Protein AF-0000000071472516 (afdb_homodimer)

Sequence (866 aa):
MRFLLPQLILIRFFTTPFSLKPLFFPPSTGIMYTNCLSYSSKVLCSLRHMSTGPKAPFSTPHVKDRSAVSFEKNMPQFVKKKAWEKTGEDKESYFKRKHAHHHVLQAPHRELTELKYKSFEEKNKRERQEIIRQREEYRQSKLKFRELKANPSVDYIFGTNSVLAALQGKKREKFGKLYIYNPKETNKVNELLSLAKELHIPITETSKQDLNQLTDNAVHNGVVLESRPLDIPNVKSMTSNFTESSFEVVSGDDLLQLNEKVGYHTNAYGKRYPFGLYLDEISDPHNVGAVLRSAYFLGVDFILFSERNCASLSPVVAKASSGALEFIDMFKVDKPLHFFDESKKHGWKFVSTVAPTDSRNKNKHVNPEAVSDLLQESPVILVVGSEGTGIRTNLINKSDFMVAISNGREMNACVDSLNVSVATALLISKILPMRFLLPQLILIRFFTTPFSLKPLFFPPSTGIMYTNCLSYSSKVLCSLRHMSTGPKAPFSTPHVKDRSAVSFEKNMPQFVKKKAWEKTGEDKESYFKRKHAHHHVLQAPHRELTELKYKSFEEKNKRERQEIIRQREEYRQSKLKFRELKANPSVDYIFGTNSVLAALQGKKREKFGKLYIYNPKETNKVNELLSLAKELHIPITETSKQDLNQLTDNAVHNGVVLESRPLDIPNVKSMTSNFTESSFEVVSGDDLLQLNEKVGYHTNAYGKRYPFGLYLDEISDPHNVGAVLRSAYFLGVDFILFSERNCASLSPVVAKASSGALEFIDMFKVDKPLHFFDESKKHGWKFVSTVAPTDSRNKNKHVNPEAVSDLLQESPVILVVGSEGTGIRTNLINKSDFMVAISNGREMNACVDSLNVSVATALLISKILP

pLDDT: mean 74.65, std 29.06, range [14.54, 98.81]

Secondary structure (DSSP, 8-state):
-----------------------------------------------------------------------TT---------HHHHTTS-HHHHHHHHTHHHHHHHHHHHHHHHHHHHHHHHHHHHHHHHHHHHHHHHHHHHHHHHHHHH-TT-EEEESHHHHHHHHHH--SS-EEEEEESS----HHHHHHHHHHHHTT--EEE--HHHHHHHTTT---TTEEEEEPPP---BEEEE-S---SSEEEEEEEEGGGTEEEEEEEE---TT-SS-EEEEEES---HHHHHHHHHHHHHHT--EEEEESSS-----HHHHHHTTTGGGTSEEEEES-HHHHHHHHHHTT-EEEEE--TT--TTGGGEE-HHHHHHHTTTS-EEEEEEBTTTBS-HHHHHH-SEEE-PPPSSS--SSS-S--HHHHHHHHHHHH--/-----------------------------------------------------------------------TT---------HHHHTTS-HHHHHHHHTHHHHHHHHHHHHHHHHHHHHHHHHHHHHHHHHHHHHHHHHHHHHHHHHHHH-TT-EEEESHHHHHHHHHH--SS-EEEEEESS----HHHHHHHHHHHHTT--EEE--HHHHHHHTTT---TTEEEEEPPP---BEEEE-S---SSEEEEEEEETTTTEEEEEEEE---TT-SS-EEEEEES---HHHHHHHHHHHHHHT--EEEEESSSPPP--HHHHHHTTTGGGTSEEEEES-HHHHHHHHHHTT-EEEEE--TT--TTGGGEE-HHHHHHHTTTS-EEEEEEBTTTBS-HHHHHH-SEEE-PPPSSS--SSS-S--HHHHHHHHHHHH--

Solvent-accessible surface area (backbone atoms only — not comparable to full-atom values): 48486 Å² total; per-residue (Å²): 130,84,71,76,73,79,82,80,79,76,80,78,79,82,70,81,73,79,80,78,76,77,80,81,74,79,81,75,86,75,88,78,83,85,76,82,78,77,88,82,87,84,91,75,93,70,93,74,94,81,90,69,90,82,69,96,73,83,70,72,73,81,70,83,74,76,82,72,76,77,70,83,64,76,70,82,76,78,75,74,76,52,73,47,67,76,69,73,45,58,67,68,61,50,54,50,60,68,54,45,59,57,56,61,67,44,40,60,55,46,50,48,47,47,48,48,46,48,48,48,47,46,48,48,48,47,50,47,46,48,49,48,48,51,47,48,51,47,48,50,50,49,52,52,36,50,52,57,59,64,36,86,68,46,32,52,30,28,18,65,36,18,37,37,22,49,70,67,43,66,67,49,87,49,71,52,46,33,40,35,34,87,48,72,90,42,73,64,48,53,48,38,52,53,49,33,53,74,68,67,36,53,73,40,81,56,51,68,67,56,54,26,58,58,47,75,62,50,85,27,68,32,31,38,32,33,25,40,57,72,77,64,52,42,40,54,27,50,46,67,58,60,42,52,52,29,37,31,34,34,31,42,46,79,86,69,71,48,75,42,80,47,77,46,73,41,59,62,52,63,45,45,30,48,40,32,37,34,39,42,34,42,51,51,37,58,45,50,8,37,36,40,26,39,35,46,38,50,32,47,35,35,40,35,32,37,63,59,63,36,42,66,84,40,41,64,19,30,40,47,10,29,14,27,71,37,70,48,50,56,33,32,26,82,52,61,70,58,24,51,55,50,16,40,75,34,56,41,42,36,33,30,48,46,53,65,81,57,73,70,70,65,87,33,56,44,55,47,60,55,52,31,55,44,26,66,76,31,33,34,34,40,35,41,34,17,87,88,77,36,50,56,64,72,58,53,69,68,28,70,31,28,33,49,67,78,64,27,48,84,86,38,89,47,47,59,65,66,58,62,34,44,48,49,42,45,50,48,46,54,32,38,100,136,90,76,85,73,81,84,77,85,72,81,77,80,82,72,82,73,81,76,80,77,82,85,70,85,89,86,91,87,86,93,83,91,84,83,86,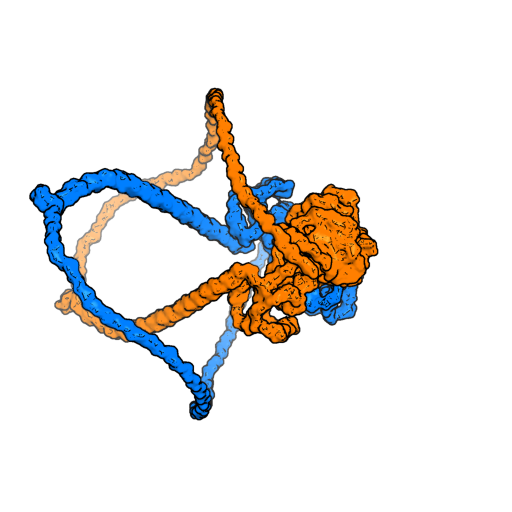88,79,89,80,88,79,87,70,87,70,84,61,90,72,79,68,79,70,70,81,59,76,66,73,82,73,75,84,73,80,74,79,75,76,65,87,64,76,71,80,76,79,77,78,76,52,72,48,66,74,69,75,46,60,67,68,61,54,55,51,62,68,55,49,64,63,57,62,71,48,42,62,56,47,50,53,49,46,49,51,47,47,50,49,47,47,48,48,46,48,51,47,47,48,49,47,48,50,47,48,50,46,47,51,50,48,51,50,36,52,54,58,58,65,36,86,68,47,33,52,28,28,18,65,35,19,38,36,23,49,72,68,44,67,67,49,87,47,71,52,44,35,40,34,34,86,49,72,91,42,73,64,49,53,51,36,54,52,49,34,54,75,69,67,37,54,74,40,80,56,51,68,65,55,52,27,56,56,46,74,63,50,84,28,69,32,32,36,30,34,25,40,57,72,77,63,52,43,41,55,28,50,48,64,58,59,42,51,52,29,38,29,35,33,31,43,46,78,88,69,70,45,76,41,80,48,78,46,71,42,61,63,51,65,46,45,31,48,40,32,37,32,39,42,35,41,53,51,36,58,44,50,8,38,35,39,28,38,36,48,38,48,31,46,36,34,40,36,32,36,63,59,64,36,43,66,84,40,41,64,19,31,40,46,10,29,14,27,71,38,72,50,50,55,35,32,27,81,52,59,71,58,24,53,56,50,16,41,75,34,58,40,42,36,34,29,47,47,51,64,77,57,74,70,68,65,88,35,58,44,54,48,60,55,53,30,55,45,24,66,76,30,34,35,34,40,33,41,32,18,89,86,77,38,49,57,64,72,57,53,72,68,28,70,31,30,32,50,68,77,66,25,47,82,87,37,89,46,46,59,66,67,58,62,36,45,47,49,43,44,49,48,46,54,33,38,98

Foldseek 3Di:
DCPCPDDDPPPDPDPDDPDPPPDDPDPDDDDDDDDPDDDDDDDDDDDDDDDDDDDDDDPPPPDPDDDPPPVPPDDDPPPPPDPCVVVVHDPVVVVCVVCVVVVVVCVVVVVVVVVVVVVVVVVVVVVVVVVVVVVVVVVVLLVVLVVVLPDLFKAKAADLLLLLLQLVLPQFDDWEAKEFEPADDDPSVVSSVVSCVVVPHHYHYDDPSSVCSNVVNDPRRGIIIMGGDGDAFAFQAWALDWWQFKTWTWTDDVVVVDTDIDMDTADNAQFTTAEEEEEAQAQDLLLLLLLLLLCQVLGHQEYEYEPPNHHDCHSSSSVSVSNSVSHHHYYYYDDVLSHLVRHVVSFEAEEEEDFPPDPPPVVQEDELCVLLVVRHPTYYYYYWYYDPPIHDPSVVVSGNHYYYDDDPDDADPVPRHDRRSVRSSVSSNSSRD/DDDDPDDDPPPDPPPPPPDPDDDDDDDDDDDDDDYDDDDDDDDDPCPDDDDDPPCPVPPPPDDPDDDPPPPPPDDDPPPPPDPCVVVVDDPVVVVCVVCVVVVVVCVVVVVVVVVVVVVVVVVVVVVVVVVVVVVVVLVVLLVVLVVVLPDLFKAKAADLLLLLLQLVLPQFDDWEAKEFEPADDDPSVVSSVVSCVVVPHHYHYDDPSSVCSNVVNDPRRGIIIMGGDGDAFAFQAWALPWWQFKTWTWTDDVVVVDTDIDMDTADNAQFTTAEEEEEAQAQDLLLLLLLLLLCQVLGHQEYEYEPPNHHGCHSSSSVSVSNSVSHHHYYYYDDVLSHLVRHVVSFEAEEEEDFPPDPPPVVQEDELCVLLVVRHPTYYYYYWYYDPPIDDPSVVVSGNHYYYDDDPDDADPVPRHDRRSVRSSVSSNSSRD

Structure (mmCIF, N/CA/C/O backbone):
data_AF-0000000071472516-model_v1
#
loop_
_entity.id
_entity.type
_entity.pdbx_description
1 polymer 'rRNA methyltransferase 1, mitochondrial'
#
loop_
_atom_site.group_PDB
_atom_site.id
_atom_site.type_symbol
_atom_site.label_atom_id
_atom_site.label_alt_id
_atom_site.label_comp_id
_atom_site.label_asym_id
_atom_site.label_entity_id
_atom_site.label_seq_id
_atom_site.pdbx_PDB_ins_code
_atom_site.Cartn_x
_atom_site.Cartn_y
_atom_site.Cartn_z
_atom_site.occupancy
_atom_site.B_iso_or_equiv
_atom_site.auth_seq_id
_atom_site.auth_comp_id
_atom_site.auth_asym_id
_atom_site.auth_atom_id
_atom_site.pdbx_PDB_model_num
ATOM 1 N N . MET A 1 1 ? -8.156 55.531 34.906 1 20.72 1 MET A N 1
ATOM 2 C CA . MET A 1 1 ? -9.32 54.656 35.094 1 20.72 1 MET A CA 1
ATOM 3 C C . MET A 1 1 ? -10.297 54.844 33.938 1 20.72 1 MET A C 1
ATOM 5 O O . MET A 1 1 ? -11.352 54.188 33.906 1 20.72 1 MET A O 1
ATOM 9 N N . ARG A 1 2 ? -10.203 55.812 33.281 1 21.47 2 ARG A N 1
ATOM 10 C CA . ARG A 1 2 ? -11.297 56.438 32.562 1 21.47 2 ARG A CA 1
ATOM 11 C C . ARG A 1 2 ? -11.766 55.562 31.391 1 21.47 2 ARG A C 1
ATOM 13 O O . ARG A 1 2 ? -10.984 55.25 30.5 1 21.47 2 ARG A O 1
ATOM 20 N N . PHE A 1 3 ? -12.789 54.781 31.703 1 23.23 3 PHE A N 1
ATOM 21 C CA . PHE A 1 3 ? -13.484 53.656 31.062 1 23.23 3 PHE A CA 1
ATOM 22 C C . PHE A 1 3 ? -14.188 54.125 29.797 1 23.23 3 PHE A C 1
ATOM 24 O O . PHE A 1 3 ? -15.344 54.531 29.844 1 23.23 3 PHE A O 1
ATOM 31 N N . LEU A 1 4 ? -13.516 54.906 29.047 1 21.61 4 LEU A N 1
ATOM 32 C CA . LEU A 1 4 ? -14.258 55.625 28.016 1 21.61 4 LEU A CA 1
ATOM 33 C C . LEU A 1 4 ? -15.031 54.656 27.141 1 21.61 4 LEU A C 1
ATOM 35 O O . LEU A 1 4 ? -14.461 53.688 26.594 1 21.61 4 LEU A O 1
ATOM 39 N N . LEU A 1 5 ? -16.344 54.531 27.328 1 22.17 5 LEU A N 1
ATOM 40 C CA . LEU A 1 5 ? -17.438 53.656 26.891 1 22.17 5 LEU A CA 1
ATOM 41 C C . LEU A 1 5 ? -17.688 53.844 25.391 1 22.17 5 LEU A C 1
ATOM 43 O O . LEU A 1 5 ? -18.359 54.781 24.969 1 22.17 5 LEU A O 1
ATOM 47 N N . PRO A 1 6 ? -16.688 53.969 24.578 1 23.28 6 PRO A N 1
ATOM 48 C CA . PRO A 1 6 ? -17.141 54.625 23.359 1 23.28 6 PRO A CA 1
ATOM 49 C C . PRO A 1 6 ? -18.328 53.938 22.703 1 23.28 6 PRO A C 1
ATOM 51 O O . PRO A 1 6 ? -18.562 52.75 22.938 1 23.28 6 PRO A O 1
ATOM 54 N N . GLN A 1 7 ? -19.219 54.719 22.031 1 21.19 7 GLN A N 1
ATOM 55 C CA . GLN A 1 7 ? -20.531 54.844 21.406 1 21.19 7 GLN A CA 1
ATOM 56 C C . GLN A 1 7 ? -20.703 53.812 20.297 1 21.19 7 GLN A C 1
ATOM 58 O O . GLN A 1 7 ? -19.75 53.469 19.594 1 21.19 7 GLN A O 1
ATOM 63 N N . LEU A 1 8 ? -21.828 53.062 20.219 1 21.88 8 LEU A N 1
ATOM 64 C CA . LEU A 1 8 ? -22.562 51.938 19.625 1 21.88 8 LEU A CA 1
ATOM 65 C C . LEU A 1 8 ? -22.906 52.25 18.172 1 21.88 8 LEU A C 1
ATOM 67 O O . LEU A 1 8 ? -23.703 53.125 17.891 1 21.88 8 LEU A O 1
ATOM 71 N N . ILE A 1 9 ? -21.984 52.688 17.328 1 20.34 9 ILE A N 1
ATOM 72 C CA . ILE A 1 9 ? -22.516 53.219 16.078 1 20.34 9 ILE A CA 1
ATOM 73 C C . ILE A 1 9 ? -23.422 52.219 15.414 1 20.34 9 ILE A C 1
ATOM 75 O O . ILE A 1 9 ? -23.016 51.062 15.195 1 20.34 9 ILE A O 1
ATOM 79 N N . LEU A 1 10 ? -24.734 52.344 15.367 1 20.83 10 LEU A N 1
ATOM 80 C CA . LEU A 1 10 ? -25.969 51.719 14.906 1 20.83 10 LEU A CA 1
ATOM 81 C C . LEU A 1 10 ? -25.953 51.531 13.391 1 20.83 10 LEU A C 1
ATOM 83 O O . LEU A 1 10 ? -26.031 52.531 12.648 1 20.83 10 LEU A O 1
ATOM 87 N N . ILE A 1 11 ? -24.938 51.062 12.789 1 20.64 11 ILE A N 1
ATOM 88 C CA . ILE A 1 11 ? -24.984 51.188 11.336 1 20.64 11 ILE A CA 1
ATOM 89 C C . ILE A 1 11 ? -26.25 50.562 10.789 1 20.64 11 ILE A C 1
ATOM 91 O O . ILE A 1 11 ? -26.562 49.406 11.102 1 20.64 11 ILE A O 1
ATOM 95 N N . ARG A 1 12 ? -27.234 51.281 10.344 1 19.42 12 ARG A N 1
ATOM 96 C CA . ARG A 1 12 ? -28.562 51.188 9.734 1 19.42 12 ARG A CA 1
ATOM 97 C C . ARG A 1 12 ? -28.531 50.25 8.523 1 19.42 12 ARG A C 1
ATOM 99 O O . ARG A 1 12 ? -27.609 50.312 7.711 1 19.42 12 ARG A O 1
ATOM 106 N N . PHE A 1 13 ? -29.281 49.156 8.516 1 21.08 13 PHE A N 1
ATOM 107 C CA . PHE A 1 13 ? -29.547 47.938 7.738 1 21.08 13 PHE A CA 1
ATOM 108 C C . PHE A 1 13 ? -30.25 48.312 6.43 1 21.08 13 PHE A C 1
ATOM 110 O O . PHE A 1 13 ? -31.438 48.625 6.422 1 21.08 13 PHE A O 1
ATOM 117 N N . PHE A 1 14 ? -29.734 49.281 5.645 1 20.2 14 PHE A N 1
ATOM 118 C CA . PHE A 1 14 ? -30.609 49.688 4.562 1 20.2 14 PHE A CA 1
ATOM 119 C C . PHE A 1 14 ? -31.109 48.5 3.775 1 20.2 14 PHE A C 1
ATOM 121 O O . PHE A 1 14 ? -30.359 47.531 3.574 1 20.2 14 PHE A O 1
ATOM 128 N N . THR A 1 15 ? -32.469 48.281 3.584 1 20.09 15 THR A N 1
ATOM 129 C CA . THR A 1 15 ? -33.531 47.406 3.152 1 20.09 15 THR A CA 1
ATOM 130 C C . THR A 1 15 ? -33.531 47.25 1.635 1 20.09 15 THR A C 1
ATOM 132 O O . THR A 1 15 ? -34.281 46.438 1.086 1 20.09 15 THR A O 1
ATOM 135 N N . THR A 1 16 ? -32.656 47.781 0.837 1 21.08 16 THR A N 1
ATOM 136 C CA . THR A 1 16 ? -33.281 48.094 -0.437 1 21.08 16 THR A CA 1
ATOM 137 C C . THR A 1 16 ? -33.812 46.844 -1.116 1 21.08 16 THR A C 1
ATOM 139 O O . THR A 1 16 ? -33.125 45.812 -1.082 1 21.08 16 THR A O 1
ATOM 142 N N . PRO A 1 17 ? -35.094 46.781 -1.626 1 21.94 17 PRO A N 1
ATOM 143 C CA . PRO A 1 17 ? -36.062 45.781 -2.062 1 21.94 17 PRO A CA 1
ATOM 144 C C . PRO A 1 17 ? -35.75 45.219 -3.447 1 21.94 17 PRO A C 1
ATOM 146 O O . PRO A 1 17 ? -36.406 44.25 -3.885 1 21.94 17 PRO A O 1
ATOM 149 N N . PHE A 1 18 ? -34.625 45.031 -3.949 1 21.33 18 PHE A N 1
ATOM 150 C CA . PHE A 1 18 ? -34.53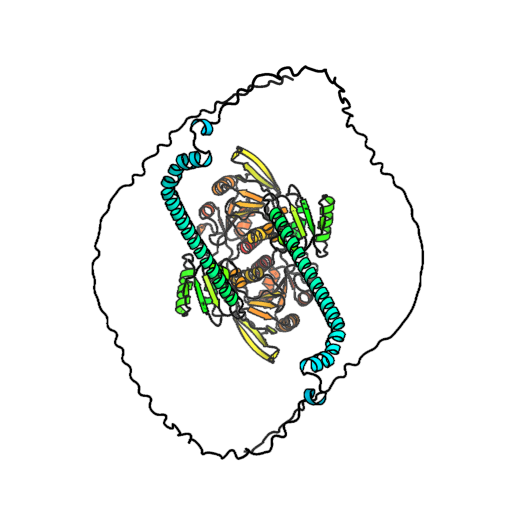1 44.969 -5.402 1 21.33 18 PHE A CA 1
ATOM 151 C C . PHE A 1 18 ? -35.5 43.938 -5.984 1 21.33 18 PHE A C 1
ATOM 153 O O . PHE A 1 18 ? -35.688 42.875 -5.418 1 21.33 18 PHE A O 1
ATOM 160 N N . SER A 1 19 ? -36.406 44.344 -6.848 1 18.8 19 SER A N 1
ATOM 161 C CA . SER A 1 19 ? -37.594 43.906 -7.578 1 18.8 19 SER A CA 1
ATOM 162 C C . SER A 1 19 ? -37.281 42.75 -8.508 1 18.8 19 SER A C 1
ATOM 164 O O . SER A 1 19 ? -36.344 42.812 -9.312 1 18.8 19 SER A O 1
ATOM 166 N N . LEU A 1 20 ? -37.531 41.562 -8.203 1 20.39 20 LEU A N 1
ATOM 167 C CA . LEU A 1 20 ? -37.344 40.25 -8.82 1 20.39 20 LEU A CA 1
ATOM 168 C C . LEU A 1 20 ? -38.188 40.156 -10.094 1 20.39 20 LEU A C 1
ATOM 170 O O . LEU A 1 20 ? -39.406 40.156 -10.039 1 20.39 20 LEU A O 1
ATOM 174 N N . LYS A 1 21 ? -37.906 40.969 -11.125 1 18.91 21 LYS A N 1
ATOM 175 C CA . LYS A 1 21 ? -38.875 41 -12.211 1 18.91 21 LYS A CA 1
ATOM 176 C C . LYS A 1 21 ? -39.188 39.594 -12.703 1 18.91 21 LYS A C 1
ATOM 178 O O . LYS A 1 21 ? -38.281 38.781 -12.859 1 18.91 21 LYS A O 1
ATOM 183 N N . PRO A 1 22 ? -40.531 39.156 -12.906 1 19.72 22 PRO A N 1
ATOM 184 C CA . PRO A 1 22 ? -41.156 37.844 -13.07 1 19.72 22 PRO A CA 1
ATOM 185 C C . PRO A 1 22 ? -40.938 37.25 -14.453 1 19.72 22 PRO A C 1
ATOM 187 O O . PRO A 1 22 ? -41.156 36.031 -14.656 1 19.72 22 PRO A O 1
ATOM 190 N N . LEU A 1 23 ? -39.969 37.625 -15.297 1 20.19 23 LEU A N 1
ATOM 191 C CA . LEU A 1 23 ? -40.531 37.625 -16.641 1 20.19 23 LEU A CA 1
ATOM 192 C C . LEU A 1 23 ? -41.156 36.25 -16.953 1 20.19 23 LEU A C 1
ATOM 194 O O . LEU A 1 23 ? -40.719 35.219 -16.422 1 20.19 23 LEU A O 1
ATOM 198 N N . PHE A 1 24 ? -42.281 36.312 -17.781 1 18.56 24 PHE A N 1
ATOM 199 C CA . PHE A 1 24 ? -43.438 35.594 -18.344 1 18.56 24 PHE A CA 1
ATOM 200 C C . PHE A 1 24 ? -42.969 34.469 -19.266 1 18.56 24 PHE A C 1
ATOM 202 O O . PHE A 1 24 ? -42.062 34.656 -20.078 1 18.56 24 PHE A O 1
ATOM 209 N N . PHE A 1 25 ? -43.125 33.312 -18.891 1 21.02 25 PHE A N 1
ATOM 210 C CA . PHE A 1 25 ? -42.844 32 -19.469 1 21.02 25 PHE A CA 1
ATOM 211 C C . PHE A 1 25 ? -43.719 31.766 -20.703 1 21.02 25 PHE A C 1
ATOM 213 O O . PHE A 1 25 ? -44.875 31.344 -20.578 1 21.02 25 PHE A O 1
ATOM 220 N N . PRO A 1 26 ? -43.656 32.656 -21.672 1 17.73 26 PRO A N 1
ATOM 221 C CA . PRO A 1 26 ? -44.844 32.406 -22.484 1 17.73 26 PRO A CA 1
ATOM 222 C C . PRO A 1 26 ? -45 30.953 -22.922 1 17.73 26 PRO A C 1
ATOM 224 O O . PRO A 1 26 ? -44 30.219 -22.953 1 17.73 26 PRO A O 1
ATOM 227 N N . PRO A 1 27 ? -46.281 30.406 -22.984 1 19.2 27 PRO A N 1
ATOM 228 C CA . PRO A 1 27 ? -46.875 29.078 -23.188 1 19.2 27 PRO A CA 1
ATOM 229 C C . PRO A 1 27 ? -46.656 28.562 -24.609 1 19.2 27 PRO A C 1
ATOM 231 O O . PRO A 1 27 ? -46.781 27.359 -24.844 1 19.2 27 PRO A O 1
ATOM 234 N N . SER A 1 28 ? -46.375 29.531 -25.625 1 15.45 28 SER A N 1
ATOM 235 C CA . SER A 1 28 ? -47.312 29.344 -26.703 1 15.45 28 SER A CA 1
ATOM 236 C C . SER A 1 28 ? -47.219 27.953 -27.312 1 15.45 28 SER A C 1
ATOM 238 O O . SER A 1 28 ? -48.219 27.234 -27.391 1 15.45 28 SER A O 1
ATOM 240 N N . THR A 1 29 ? -46.656 27.938 -28.594 1 16.22 29 THR A N 1
ATOM 241 C CA . THR A 1 29 ? -47.375 27.688 -29.859 1 16.22 29 THR A CA 1
ATOM 242 C C . THR A 1 29 ? -47.406 26.188 -30.156 1 16.22 29 THR A C 1
ATOM 244 O O . THR A 1 29 ? -46.656 25.406 -29.562 1 16.22 29 THR A O 1
ATOM 247 N N . GLY A 1 30 ? -48.031 25.859 -31.391 1 16.3 30 GLY A N 1
ATOM 248 C CA . GLY A 1 30 ? -49 25.094 -32.188 1 16.3 30 GLY A CA 1
ATOM 249 C C . GLY A 1 30 ? -48.375 23.875 -32.844 1 16.3 30 GLY A C 1
ATOM 250 O O . GLY A 1 30 ? -49.062 23.031 -33.406 1 16.3 30 GLY A O 1
ATOM 251 N N . ILE A 1 31 ? -46.938 23.891 -33.062 1 16.05 31 ILE A N 1
ATOM 252 C CA . ILE A 1 31 ? -46.75 23.359 -34.406 1 16.05 31 ILE A CA 1
ATOM 253 C C . ILE A 1 31 ? -47.406 21.984 -34.5 1 16.05 31 ILE A C 1
ATOM 255 O O . ILE A 1 31 ? -47.469 21.234 -33.531 1 16.05 31 ILE A O 1
ATOM 259 N N . MET A 1 32 ? -47.562 21.656 -35.844 1 15.85 32 MET A N 1
ATOM 260 C CA . MET A 1 32 ? -48.438 21.031 -36.844 1 15.85 32 MET A CA 1
ATOM 261 C C . MET A 1 32 ? -48.344 19.5 -36.75 1 15.85 32 MET A C 1
ATOM 263 O O . MET A 1 32 ? -49.375 18.828 -36.688 1 15.85 32 MET A O 1
ATOM 267 N N . TYR A 1 33 ? -47.281 19.016 -37.5 1 14.85 33 TYR A N 1
ATOM 268 C CA . TYR A 1 33 ? -47.531 18.281 -38.719 1 14.85 33 TYR A CA 1
ATOM 269 C C . TYR A 1 33 ? -48 16.859 -38.406 1 14.85 33 TYR A C 1
ATOM 271 O O . TYR A 1 33 ? -47.844 16.391 -37.281 1 14.85 33 TYR A O 1
ATOM 279 N N . THR A 1 34 ? -47.312 16.016 -39.188 1 15.42 34 THR A N 1
ATOM 280 C CA . THR A 1 34 ? -47.719 15.203 -40.344 1 15.42 34 THR A CA 1
ATOM 281 C C . THR A 1 34 ? -48.25 13.836 -39.875 1 15.42 34 THR A C 1
ATOM 283 O O . THR A 1 34 ? -47.938 13.398 -38.781 1 15.42 34 THR A O 1
ATOM 286 N N . ASN A 1 35 ? -48.531 13.125 -40.938 1 15.45 35 ASN A N 1
ATOM 287 C CA . ASN A 1 35 ? -49.375 12.172 -41.594 1 15.45 35 ASN A CA 1
ATOM 288 C C . ASN A 1 35 ? -49.188 10.75 -41.094 1 15.45 35 ASN A C 1
ATOM 290 O O . ASN A 1 35 ? -48.094 10.414 -40.625 1 15.45 35 ASN A O 1
ATOM 294 N N . CYS A 1 36 ? -50.25 10.211 -40.844 1 16 36 CYS A N 1
ATOM 295 C CA . CYS A 1 36 ? -50.781 8.891 -40.5 1 16 36 CYS A CA 1
ATOM 296 C C . CYS A 1 36 ? -50.188 7.828 -41.438 1 16 36 CYS A C 1
ATOM 298 O O . CYS A 1 36 ? -50.625 6.672 -41.406 1 16 36 CYS A O 1
ATOM 300 N N . LEU A 1 37 ? -49.344 8.297 -42.562 1 14.98 37 LEU A N 1
ATOM 301 C CA . LEU A 1 37 ? -49.688 7.348 -43.625 1 14.98 37 LEU A CA 1
ATOM 302 C C . LEU A 1 37 ? -49.531 5.914 -43.125 1 14.98 37 LEU A C 1
ATOM 304 O O . LEU A 1 37 ? -48.875 5.66 -42.125 1 14.98 37 LEU A O 1
ATOM 308 N N . SER A 1 38 ? -49.594 5.043 -44.156 1 15.58 38 SER A N 1
ATOM 309 C CA . SER A 1 38 ? -50.219 3.873 -44.75 1 15.58 38 SER A CA 1
ATOM 310 C C . SER A 1 38 ? -49.438 2.598 -44.438 1 15.58 38 SER A C 1
ATOM 312 O O . SER A 1 38 ? -50.062 1.563 -44.125 1 15.58 38 SER A O 1
ATOM 314 N N . TYR A 1 39 ? -48.062 2.609 -44.812 1 14.54 39 TYR A N 1
ATOM 315 C CA . TYR A 1 39 ? -47.781 1.561 -45.781 1 14.54 39 TYR A CA 1
ATOM 316 C C . TYR A 1 39 ? -47.938 0.179 -45.188 1 14.54 39 TYR A C 1
ATOM 318 O O . TYR A 1 39 ? -47.906 0.032 -43.938 1 14.54 39 TYR A O 1
ATOM 326 N N . SER A 1 40 ? -47.562 -0.8 -46.062 1 15.02 40 SER A N 1
ATOM 327 C CA . SER A 1 40 ? -47.906 -1.965 -46.844 1 15.02 40 SER A CA 1
ATOM 328 C C . SER A 1 40 ? -47.531 -3.262 -46.156 1 15.02 40 SER A C 1
ATOM 330 O O . SER A 1 40 ? -48.375 -4.145 -45.969 1 15.02 40 SER A O 1
ATOM 332 N N . SER A 1 41 ? -46.25 -3.703 -46.438 1 14.55 41 SER A N 1
ATOM 333 C CA . SER A 1 41 ? -46 -4.852 -47.281 1 14.55 41 SER A CA 1
ATOM 334 C C . SER A 1 41 ? -46.031 -6.152 -46.5 1 14.55 41 SER A C 1
ATOM 336 O O . SER A 1 41 ? -46.062 -6.133 -45.25 1 14.55 41 SER A O 1
ATOM 338 N N . LYS A 1 42 ? -44.969 -7.051 -46.812 1 15.23 42 LYS A N 1
ATOM 339 C CA . LYS A 1 42 ? -44.906 -8.289 -47.594 1 15.23 42 LYS A CA 1
ATOM 340 C C . LYS A 1 42 ? -45.031 -9.508 -46.688 1 15.23 42 LYS A C 1
ATOM 342 O O . LYS A 1 42 ? -45.875 -10.391 -46.938 1 15.23 42 LYS A O 1
ATOM 347 N N . VAL A 1 43 ? -43.844 -10.102 -46.219 1 15.02 43 VAL A N 1
ATOM 348 C CA . VAL A 1 43 ? -43.219 -11.25 -46.875 1 15.02 43 VAL A CA 1
ATOM 349 C C . VAL A 1 43 ? -43.688 -12.539 -46.188 1 15.02 43 VAL A C 1
ATOM 351 O O . VAL A 1 43 ? -44.094 -12.516 -45 1 15.02 43 VAL A O 1
ATOM 354 N N . LEU A 1 44 ? -43.219 -13.766 -46.75 1 15.22 44 LEU A N 1
ATOM 355 C CA . LEU A 1 44 ? -43.406 -15.078 -47.344 1 15.22 44 LEU A CA 1
ATOM 356 C C . LEU A 1 44 ? -43.25 -16.172 -46.281 1 15.22 44 LEU A C 1
ATOM 358 O O . LEU A 1 44 ? -44 -17.125 -46.25 1 15.22 44 LEU A O 1
ATOM 362 N N . CYS A 1 45 ? -42.125 -16.312 -45.469 1 15.4 45 CYS A N 1
ATOM 363 C CA . CYS A 1 45 ? -41.406 -17.531 -45.812 1 15.4 45 CYS A CA 1
ATOM 364 C C . CYS A 1 45 ? -42.156 -18.766 -45.344 1 15.4 45 CYS A C 1
ATOM 366 O O . CYS A 1 45 ? -42.656 -18.797 -44.188 1 15.4 45 CYS A O 1
ATOM 368 N N . SER A 1 46 ? -42.406 -19.844 -46.281 1 15.91 46 SER A N 1
ATOM 369 C CA . SER A 1 46 ? -42.906 -21.156 -46.688 1 15.91 46 SER A CA 1
ATOM 370 C C . SER A 1 46 ? -42.312 -22.266 -45.812 1 15.91 46 SER A C 1
ATOM 372 O O . SER A 1 46 ? -42.781 -23.406 -45.844 1 15.91 46 SER A O 1
ATOM 374 N N . LEU A 1 47 ? -41.094 -22.25 -45.25 1 16.2 47 LEU A N 1
ATOM 375 C CA . LEU A 1 47 ? -40.438 -23.516 -45.562 1 16.2 47 LEU A CA 1
ATOM 376 C C . LEU A 1 47 ? -41.312 -24.688 -45.062 1 16.2 47 LEU A C 1
ATOM 378 O O . LEU A 1 47 ? -41.969 -24.578 -44.031 1 16.2 47 LEU A O 1
ATOM 382 N N . ARG A 1 48 ? -41.219 -26.031 -45.75 1 16.11 48 ARG A N 1
ATOM 383 C CA . ARG A 1 48 ? -41.594 -27.312 -46.312 1 16.11 48 ARG A CA 1
ATOM 384 C C . ARG A 1 48 ? -41.469 -28.422 -45.281 1 16.11 48 ARG A C 1
ATOM 386 O O . ARG A 1 48 ? -42.344 -29.297 -45.188 1 16.11 48 ARG A O 1
ATOM 393 N N . HIS A 1 49 ? -40.281 -28.781 -44.688 1 16.77 49 HIS A N 1
ATOM 394 C CA . HIS A 1 49 ? -39.938 -30.172 -45 1 16.77 49 HIS A CA 1
ATOM 395 C C . HIS A 1 49 ? -40.938 -31.141 -44.375 1 16.77 49 HIS A C 1
ATOM 397 O O . HIS A 1 49 ? -41.594 -30.797 -43.375 1 16.77 49 HIS A O 1
ATOM 403 N N . MET A 1 50 ? -40.844 -32.562 -44.75 1 16.44 50 MET A N 1
ATOM 404 C CA . MET A 1 50 ? -41.25 -33.844 -45.312 1 16.44 50 MET A CA 1
ATOM 405 C C . MET A 1 50 ? -41.469 -34.875 -44.188 1 16.44 50 MET A C 1
ATOM 407 O O . MET A 1 50 ? -42.5 -35.594 -44.188 1 16.44 50 MET A O 1
ATOM 411 N N . SER A 1 51 ? -40.344 -35.5 -43.594 1 16.8 51 SER A N 1
ATOM 412 C CA . SER A 1 51 ? -40.188 -36.938 -43.812 1 16.8 51 SER A CA 1
ATOM 413 C C . SER A 1 51 ? -41.219 -37.719 -42.969 1 16.8 51 SER A C 1
ATOM 415 O O . SER A 1 51 ? -41.75 -37.188 -42 1 16.8 51 SER A O 1
ATOM 417 N N . THR A 1 52 ? -41.344 -39.125 -43.219 1 18.22 52 THR A N 1
ATOM 418 C CA . THR A 1 52 ? -41.938 -40.406 -43.5 1 18.22 52 THR A CA 1
ATOM 419 C C . THR A 1 52 ? -41.906 -41.312 -42.281 1 18.22 52 THR A C 1
ATOM 421 O O . THR A 1 52 ? -42.5 -42.406 -42.281 1 18.22 52 THR A O 1
ATOM 424 N N . GLY A 1 53 ? -41.156 -41.062 -41.156 1 20.09 53 GLY A N 1
ATOM 425 C CA . GLY A 1 53 ? -40.75 -42.406 -40.75 1 20.09 53 GLY A CA 1
ATOM 426 C C . GLY A 1 53 ? -41.906 -43.312 -40.375 1 20.09 53 GLY A C 1
ATOM 427 O O . GLY A 1 53 ? -42.969 -42.844 -39.969 1 20.09 53 GLY A O 1
ATOM 428 N N . PRO A 1 54 ? -41.812 -44.625 -40.875 1 19 54 PRO A N 1
ATOM 429 C CA . PRO A 1 54 ? -42.75 -45.719 -41.125 1 19 54 PRO A CA 1
ATOM 430 C C . PRO A 1 54 ? -43.438 -46.25 -39.875 1 19 54 PRO A C 1
ATOM 432 O O . PRO A 1 54 ? -44.656 -46.219 -39.781 1 19 54 PRO A O 1
ATOM 435 N N . LYS A 1 55 ? -42.906 -47.438 -39.375 1 19.12 55 LYS A N 1
ATOM 436 C CA . LYS A 1 55 ? -43.438 -48.781 -39.5 1 19.12 55 LYS A CA 1
ATOM 437 C C . LYS A 1 55 ? -44.062 -49.25 -38.188 1 19.12 55 LYS A C 1
ATOM 439 O O . LYS A 1 55 ? -45.094 -49.906 -38.188 1 19.12 55 LYS A O 1
ATOM 444 N N . ALA A 1 56 ? -43.469 -49 -36.875 1 22.38 56 ALA A N 1
ATOM 445 C CA . ALA A 1 56 ? -43.312 -50.344 -36.281 1 22.38 56 ALA A CA 1
ATOM 446 C C . ALA A 1 56 ? -44.656 -50.938 -35.906 1 22.38 56 ALA A C 1
ATOM 448 O O . ALA A 1 56 ? -45.531 -50.219 -35.406 1 22.38 56 ALA A O 1
ATOM 449 N N . PRO A 1 57 ? -44.938 -52.219 -36.344 1 19.86 57 PRO A N 1
ATOM 450 C CA . PRO A 1 57 ? -46.094 -53.062 -36.656 1 19.86 57 PRO A CA 1
ATOM 451 C C . PRO A 1 57 ? -46.906 -53.438 -35.406 1 19.86 57 PRO A C 1
ATOM 453 O O . PRO A 1 57 ? -48.125 -53.312 -35.406 1 19.86 57 PRO A O 1
ATOM 456 N N . PHE A 1 58 ? -46.344 -54.281 -34.469 1 20.84 58 PHE A N 1
ATOM 457 C CA . PHE A 1 58 ? -47.031 -55.531 -34.188 1 20.84 58 PHE A CA 1
ATOM 458 C C . PHE A 1 58 ? -47.969 -55.375 -33 1 20.84 58 PHE A C 1
ATOM 460 O O . PHE A 1 58 ? -47.531 -55 -31.891 1 20.84 58 PHE A O 1
ATOM 467 N N . SER A 1 59 ? -49.125 -54.812 -33.188 1 21.66 59 SER A N 1
ATOM 468 C CA . SER A 1 59 ? -50.25 -54.688 -32.25 1 21.66 59 SER A CA 1
ATOM 469 C C . SER A 1 59 ? -50.594 -56.031 -31.641 1 21.66 59 SER A C 1
ATOM 471 O O . SER A 1 59 ? -51.719 -56.219 -31.156 1 21.66 59 SER A O 1
ATOM 473 N N . THR A 1 60 ? -49.469 -56.75 -31.172 1 22.53 60 THR A N 1
ATOM 474 C CA . THR A 1 60 ? -49.938 -58.125 -30.969 1 22.53 60 THR A CA 1
ATOM 475 C C . THR A 1 60 ? -51.188 -58.156 -30.109 1 22.53 60 THR A C 1
ATOM 477 O O . THR A 1 60 ? -51.312 -57.406 -29.141 1 22.53 60 THR A O 1
ATOM 480 N N . PRO A 1 61 ? -52.219 -58.781 -30.641 1 24.41 61 PRO A N 1
ATOM 481 C CA . PRO A 1 61 ? -53.625 -58.938 -30.297 1 24.41 61 PRO A CA 1
ATOM 482 C C . PRO A 1 61 ? -53.844 -59.656 -28.953 1 24.41 61 PRO A C 1
ATOM 484 O O . PRO A 1 61 ? -53.438 -60.812 -28.781 1 24.41 61 PRO A O 1
ATOM 487 N N . HIS A 1 62 ? -53.125 -59 -27.906 1 25.33 62 HIS A N 1
ATOM 488 C CA . HIS A 1 62 ? -53.094 -59.844 -26.703 1 25.33 62 HIS A CA 1
ATOM 489 C C . HIS A 1 62 ? -54.5 -60.375 -26.391 1 25.33 62 HIS A C 1
ATOM 491 O O . HIS A 1 62 ? -55.469 -59.625 -26.281 1 25.33 62 HIS A O 1
ATOM 497 N N . VAL A 1 63 ? -54.719 -61.594 -26.859 1 22.34 63 VAL A N 1
ATOM 498 C CA . VAL A 1 63 ? -55.875 -62.5 -26.922 1 22.34 63 VAL A CA 1
ATOM 499 C C . VAL A 1 63 ? -56.5 -62.594 -25.531 1 22.34 63 VAL A C 1
ATOM 501 O O . VAL A 1 63 ? -55.812 -62.75 -24.531 1 22.34 63 VAL A O 1
ATOM 504 N N . LYS A 1 64 ? -57.781 -62.219 -25.5 1 28.3 64 LYS A N 1
ATOM 505 C CA . LYS A 1 64 ? -58.844 -62.25 -24.516 1 28.3 64 LYS A CA 1
ATOM 506 C C . LYS A 1 64 ? -58.969 -63.594 -23.844 1 28.3 64 LYS A C 1
ATOM 508 O O . LYS A 1 64 ? -59.531 -64.562 -24.406 1 28.3 64 LYS A O 1
ATOM 513 N N . ASP A 1 65 ? -57.688 -64.125 -23.375 1 22.42 65 ASP A N 1
ATOM 514 C CA . ASP A 1 65 ? -57.688 -65.5 -22.969 1 22.42 65 ASP A CA 1
ATOM 515 C C . ASP A 1 65 ? -58.875 -65.812 -22.078 1 22.42 65 ASP A C 1
ATOM 517 O O . ASP A 1 65 ? -59.344 -65 -21.328 1 22.42 65 ASP A O 1
ATOM 521 N N . ARG A 1 66 ? -59.531 -67 -22.266 1 23.7 66 ARG A N 1
ATOM 522 C CA . ARG A 1 66 ? -60.719 -67.75 -22 1 23.7 66 ARG A CA 1
ATOM 523 C C . ARG A 1 66 ? -61 -67.812 -20.5 1 23.7 66 ARG A C 1
ATOM 525 O O . ARG A 1 66 ? -60.094 -67.625 -19.688 1 23.7 66 ARG A O 1
ATOM 532 N N . SER A 1 67 ? -62.219 -68.188 -20.141 1 25.8 67 SER A N 1
ATOM 533 C CA . SER A 1 67 ? -63.281 -68.188 -19.172 1 25.8 67 SER A CA 1
ATOM 534 C C . SER A 1 67 ? -62.938 -69.062 -17.953 1 25.8 67 SER A C 1
ATOM 536 O O . SER A 1 67 ? -62.969 -70.312 -18.016 1 25.8 67 SER A O 1
ATOM 538 N N . ALA A 1 68 ? -61.625 -68.875 -17.453 1 29.14 68 ALA A N 1
ATOM 539 C CA . ALA A 1 68 ? -61.281 -69.875 -16.453 1 29.14 68 ALA A CA 1
ATOM 540 C C . ALA A 1 68 ? -62.312 -69.938 -15.336 1 29.14 68 ALA A C 1
ATOM 542 O O . ALA A 1 68 ? -62.656 -68.938 -14.758 1 29.14 68 ALA A O 1
ATOM 543 N N . VAL A 1 69 ? -63.156 -70.875 -15.391 1 28.98 69 VAL A N 1
ATOM 544 C CA . VAL A 1 69 ? -64.312 -71.312 -14.617 1 28.98 69 VAL A CA 1
ATOM 545 C C . VAL A 1 69 ? -63.969 -71.375 -13.133 1 28.98 69 VAL A C 1
ATOM 547 O O . VAL A 1 69 ? -63 -72.062 -12.734 1 28.98 69 VAL A O 1
ATOM 550 N N . SER A 1 70 ? -63.938 -70.125 -12.516 1 27.92 70 SER A N 1
ATOM 551 C CA . SER A 1 70 ? -63.656 -69.812 -11.117 1 27.92 70 SER A CA 1
ATOM 552 C C . SER A 1 70 ? -64.438 -70.75 -10.18 1 27.92 70 SER A C 1
ATOM 554 O O . SER A 1 70 ? -65.688 -70.625 -10.086 1 27.92 70 SER A O 1
ATOM 556 N N . PHE A 1 71 ? -64.125 -72.062 -10.203 1 29.06 71 PHE A N 1
ATOM 557 C CA . PHE A 1 71 ? -64.875 -73.125 -9.523 1 29.06 71 PHE A CA 1
ATOM 558 C C . PHE A 1 71 ? -65.062 -72.812 -8.047 1 29.06 71 PHE A C 1
ATOM 560 O O . PHE A 1 71 ? -65.625 -73.562 -7.297 1 29.06 71 PHE A O 1
ATOM 567 N N . GLU A 1 72 ? -64.188 -71.875 -7.559 1 27.64 72 GLU A N 1
ATOM 568 C CA . GLU A 1 72 ? -63.906 -72 -6.129 1 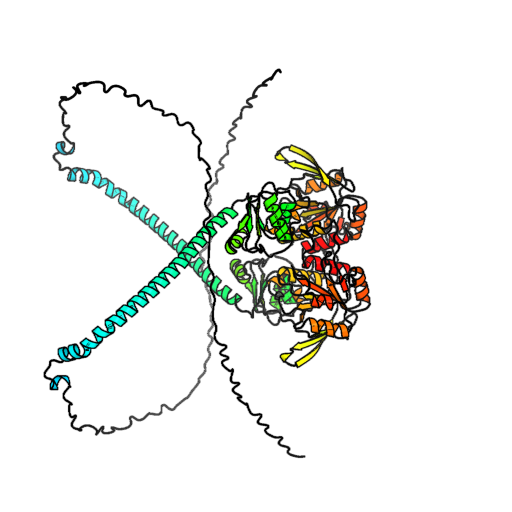27.64 72 GLU A CA 1
ATOM 569 C C . GLU A 1 72 ? -65.125 -71.688 -5.312 1 27.64 72 GLU A C 1
ATOM 571 O O . GLU A 1 72 ? -65.25 -70.625 -4.695 1 27.64 72 GLU A O 1
ATOM 576 N N . LYS A 1 73 ? -66.25 -71.75 -5.965 1 27.7 73 LYS A N 1
ATOM 577 C CA . LYS A 1 73 ? -67.5 -71.125 -5.434 1 27.7 73 LYS A CA 1
ATOM 578 C C . LYS A 1 73 ? -67.812 -71.688 -4.039 1 27.7 73 LYS A C 1
ATOM 580 O O . LYS A 1 73 ? -68.188 -70.875 -3.164 1 27.7 73 LYS A O 1
ATOM 585 N N . ASN A 1 74 ? -68.062 -72.938 -3.951 1 27.55 74 ASN A N 1
ATOM 586 C CA . ASN A 1 74 ? -69.188 -73.375 -3.139 1 27.55 74 ASN A CA 1
ATOM 587 C C . ASN A 1 74 ? -68.75 -73.5 -1.667 1 27.55 74 ASN A C 1
ATOM 589 O O . ASN A 1 74 ? -69.438 -74.25 -0.911 1 27.55 74 ASN A O 1
ATOM 593 N N . MET A 1 75 ? -67.5 -73.25 -1.316 1 30.19 75 MET A N 1
ATOM 594 C CA . MET A 1 75 ? -67.188 -73.875 -0.023 1 30.19 75 MET A CA 1
ATOM 595 C C . MET A 1 75 ? -67.938 -73.188 1.1 1 30.19 75 MET A C 1
ATOM 597 O O . MET A 1 75 ? -68.062 -71.938 1.11 1 30.19 75 MET A O 1
ATOM 601 N N . PRO A 1 76 ? -68.688 -73.938 1.961 1 34.59 76 PRO A N 1
ATOM 602 C CA . PRO A 1 76 ? -69.625 -73.5 2.971 1 34.59 76 PRO A CA 1
ATOM 603 C C . PRO A 1 76 ? -69 -72.562 4.004 1 34.59 76 PRO A C 1
ATOM 605 O O . PRO A 1 76 ? -67.938 -72.812 4.52 1 34.59 76 PRO A O 1
ATOM 608 N N . GLN A 1 77 ? -69 -71.25 3.803 1 33.12 77 GLN A N 1
ATOM 609 C CA . GLN A 1 77 ? -68.438 -70.125 4.539 1 33.12 77 GLN A CA 1
ATOM 610 C C . GLN A 1 77 ? -68.938 -70.125 5.988 1 33.12 77 GLN A C 1
ATOM 612 O O . GLN A 1 77 ? -70.125 -69.938 6.258 1 33.12 77 GLN A O 1
ATOM 617 N N . PHE A 1 78 ? -68.375 -71 6.828 1 37.03 78 PHE A N 1
ATOM 618 C CA . PHE A 1 78 ? -68.688 -71.125 8.25 1 37.03 78 PHE A CA 1
ATOM 619 C C . PHE A 1 78 ? -68.562 -69.75 8.922 1 37.03 78 PHE A C 1
ATOM 621 O O . PHE A 1 78 ? -67.5 -69.125 8.93 1 37.03 78 PHE A O 1
ATOM 628 N N . VAL A 1 79 ? -69.625 -68.938 8.883 1 39.41 79 VAL A N 1
ATOM 629 C CA . VAL A 1 79 ? -69.688 -67.625 9.398 1 39.41 79 VAL A CA 1
ATOM 630 C C . VAL A 1 79 ? -69.438 -67.625 10.898 1 39.41 79 VAL A C 1
ATOM 632 O O . VAL A 1 79 ? -70.125 -68.25 11.664 1 39.41 79 VAL A O 1
ATOM 635 N N . LYS A 1 80 ? -68.125 -67.562 11.258 1 45.28 80 LYS A N 1
ATOM 636 C CA . LYS A 1 80 ? -67.688 -67.5 12.648 1 45.28 80 LYS A CA 1
ATOM 637 C C . LYS A 1 80 ? -68.438 -66.375 13.406 1 45.28 80 LYS A C 1
ATOM 639 O O . LYS A 1 80 ? -68.562 -65.25 12.93 1 45.28 80 LYS A O 1
ATOM 644 N N . LYS A 1 81 ? -69.312 -66.75 14.305 1 48.84 81 LYS A N 1
ATOM 645 C CA . LYS A 1 81 ? -70.125 -65.875 15.141 1 48.84 81 LYS A CA 1
ATOM 646 C C . LYS A 1 81 ? -69.25 -64.875 15.867 1 48.84 81 LYS A C 1
ATOM 648 O O . LYS A 1 81 ? -68.188 -65.188 16.391 1 48.84 81 LYS A O 1
ATOM 653 N N . LYS A 1 82 ? -69.438 -63.719 15.555 1 49.19 82 LYS A N 1
ATOM 654 C CA . LYS A 1 82 ? -68.688 -62.594 16.031 1 49.19 82 LYS A CA 1
ATOM 655 C C . LYS A 1 82 ? -68.625 -62.562 17.562 1 49.19 82 LYS A C 1
ATOM 657 O O . LYS A 1 82 ? -69.5 -63.062 18.219 1 49.19 82 LYS A O 1
ATOM 662 N N . ALA A 1 83 ? -67.438 -62.375 18.047 1 56.12 83 ALA A N 1
ATOM 663 C CA . ALA A 1 83 ? -67.062 -62.5 19.438 1 56.12 83 ALA A CA 1
ATOM 664 C C . ALA A 1 83 ? -68.062 -61.812 20.375 1 56.12 83 ALA A C 1
ATOM 666 O O . ALA A 1 83 ? -68.312 -62.312 21.484 1 56.12 83 ALA A O 1
ATOM 667 N N . TRP A 1 84 ? -68.625 -60.656 19.922 1 56.53 84 TRP A N 1
ATOM 668 C CA . TRP A 1 84 ? -69.562 -59.906 20.75 1 56.53 84 TRP A CA 1
ATOM 669 C C . TRP A 1 84 ? -70.875 -60.594 20.875 1 56.53 84 TRP A C 1
ATOM 671 O O . TRP A 1 84 ? -71.688 -60.281 21.766 1 56.53 84 TRP A O 1
ATOM 681 N N . GLU A 1 85 ? -71.25 -61.406 19.812 1 64.62 85 GLU A N 1
ATOM 682 C CA . GLU A 1 85 ? -72.5 -62.156 19.859 1 64.62 85 GLU A CA 1
ATOM 683 C C . GLU A 1 85 ? -72.5 -63.25 20.938 1 64.62 85 GLU A C 1
ATOM 685 O O . GLU A 1 85 ? -73.5 -63.625 21.5 1 64.62 85 GLU A O 1
ATOM 690 N N . LYS A 1 86 ? -71.375 -63.906 21.078 1 60.09 86 LYS A N 1
ATOM 691 C CA . LYS A 1 86 ? -71.25 -65 22.062 1 60.09 86 LYS A CA 1
ATOM 692 C C . LYS A 1 86 ? -71.375 -64.438 23.484 1 60.09 86 LYS A C 1
ATOM 694 O O . LYS A 1 86 ? -71.875 -65.188 24.375 1 60.09 86 LYS A O 1
ATOM 699 N N . THR A 1 87 ? -70.812 -63.25 23.781 1 60.88 87 THR A N 1
ATOM 700 C CA . THR A 1 87 ? -70.812 -62.812 25.172 1 60.88 87 THR A CA 1
ATOM 701 C C . THR A 1 87 ? -72.062 -62 25.484 1 60.88 87 THR A C 1
ATOM 703 O O . THR A 1 87 ? -72.25 -61.562 26.625 1 60.88 87 THR A O 1
ATOM 706 N N . GLY A 1 88 ? -73.25 -62.094 24.688 1 63.78 88 GLY A N 1
ATOM 707 C CA . GLY A 1 88 ? -74.562 -61.5 24.828 1 63.78 88 GLY A CA 1
ATOM 708 C C . GLY A 1 88 ? -74.5 -59.969 25.016 1 63.78 88 GLY A C 1
ATOM 709 O O . GLY A 1 88 ? -75.5 -59.375 25.453 1 63.78 88 GLY A O 1
ATOM 710 N N . GLU A 1 89 ? -73.438 -59.406 25.234 1 56.75 89 GLU A N 1
ATOM 711 C CA . GLU A 1 89 ? -73.375 -57.969 25.438 1 56.75 89 GLU A CA 1
ATOM 712 C C . GLU A 1 89 ? -73.375 -57.219 24.094 1 56.75 89 GLU A C 1
ATOM 714 O O . GLU A 1 89 ? -73.062 -57.812 23.047 1 56.75 89 GLU A O 1
ATOM 719 N N . ASP A 1 90 ? -74.062 -56.062 23.984 1 64.62 90 ASP A N 1
ATOM 720 C CA . ASP A 1 90 ? -74.125 -55.281 22.75 1 64.62 90 ASP A CA 1
ATOM 721 C C . ASP A 1 90 ? -72.688 -54.844 22.344 1 64.62 90 ASP A C 1
ATOM 723 O O . ASP A 1 90 ? -71.812 -54.844 23.172 1 64.62 90 ASP A O 1
ATOM 727 N N . LYS A 1 91 ? -72.375 -54.812 21.016 1 59.94 91 LYS A N 1
ATOM 728 C CA . LYS A 1 91 ? -71.062 -54.5 20.406 1 59.94 91 LYS A CA 1
ATOM 729 C C . LYS A 1 91 ? -70.375 -53.312 21.078 1 59.94 91 LYS A C 1
ATOM 731 O O . LYS A 1 91 ? -69.188 -53.344 21.375 1 59.94 91 LYS A O 1
ATOM 736 N N . GLU A 1 92 ? -71.125 -52.219 21.25 1 66.38 92 GLU A N 1
ATOM 737 C CA . GLU A 1 92 ? -70.562 -50.969 21.75 1 66.38 92 GLU A CA 1
ATOM 738 C C . GLU A 1 92 ? -70.125 -51.094 23.219 1 66.38 92 GLU A C 1
ATOM 740 O O . GLU A 1 92 ? -69.062 -50.594 23.594 1 66.38 92 GLU A O 1
ATOM 745 N N . SER A 1 93 ? -70.938 -51.656 24.016 1 64.25 93 SER A N 1
ATOM 746 C CA . SER A 1 93 ? -70.625 -51.812 25.438 1 64.25 93 SER A CA 1
ATOM 747 C C . SER A 1 93 ? -69.438 -52.719 25.656 1 64.25 93 SER A C 1
ATOM 749 O O . SER A 1 93 ? -68.625 -52.531 26.578 1 64.25 93 SER A O 1
ATOM 751 N N . TYR A 1 94 ? -69.312 -53.812 24.891 1 58.69 94 TYR A N 1
ATOM 752 C CA . TYR A 1 94 ? -68.188 -54.75 24.984 1 58.69 94 TYR A CA 1
ATOM 753 C C . TYR A 1 94 ? -66.875 -54.062 24.703 1 58.69 94 TYR A C 1
ATOM 755 O O . TYR A 1 94 ? -65.875 -54.219 25.469 1 58.69 94 TYR A O 1
ATOM 763 N N . PHE A 1 95 ? -66.75 -53.344 23.641 1 60.59 95 PHE A N 1
ATOM 764 C CA . PHE A 1 95 ? -65.5 -52.656 23.312 1 60.59 95 PHE A CA 1
ATOM 765 C C . PHE A 1 95 ? -65.25 -51.531 24.312 1 60.59 95 PHE A C 1
ATOM 767 O O . PHE A 1 95 ? -64.125 -51.219 24.625 1 60.59 95 PHE A O 1
ATOM 774 N N . LYS A 1 96 ? -66.25 -50.812 24.781 1 59.47 96 LYS A N 1
ATOM 775 C CA . LYS A 1 96 ? -66.062 -49.75 25.766 1 59.47 96 LYS A CA 1
ATOM 776 C C . LYS A 1 96 ? -65.438 -50.281 27.062 1 59.47 96 LYS A C 1
ATOM 778 O O . LYS A 1 96 ? -64.562 -49.688 27.656 1 59.47 96 LYS A O 1
ATOM 783 N N . ARG A 1 97 ? -65.875 -51.438 27.547 1 55.72 97 ARG A N 1
ATOM 784 C CA . ARG A 1 97 ? -65.375 -52.031 28.766 1 55.72 97 ARG A CA 1
ATOM 785 C C . ARG A 1 97 ? -63.938 -52.531 28.547 1 55.72 97 ARG A C 1
ATOM 787 O O . ARG A 1 97 ? -63.094 -52.375 29.422 1 55.72 97 ARG A O 1
ATOM 794 N N . LYS A 1 98 ? -63.656 -53.312 27.453 1 50.12 98 LYS A N 1
ATOM 795 C CA . LYS A 1 98 ? -62.312 -53.875 27.25 1 50.12 98 LYS A CA 1
ATOM 796 C C . LYS A 1 98 ? -61.281 -52.781 27.031 1 50.12 98 LYS A C 1
ATOM 798 O O . LYS A 1 98 ? -60.125 -52.906 27.469 1 50.12 98 LYS A O 1
ATOM 803 N N . HIS A 1 99 ? -61.562 -51.844 26.266 1 48.94 99 HIS A N 1
ATOM 804 C CA . HIS A 1 99 ? -60.531 -50.844 25.984 1 48.94 99 HIS A CA 1
ATOM 805 C C . HIS A 1 99 ? -60.656 -49.656 26.938 1 48.94 99 HIS A C 1
ATOM 807 O O . HIS A 1 99 ? -59.938 -48.656 26.781 1 48.94 99 HIS A O 1
ATOM 813 N N . ALA A 1 100 ? -61.625 -49.625 27.922 1 47.06 100 ALA A N 1
ATOM 814 C CA . ALA A 1 100 ? -61.719 -48.562 28.906 1 47.06 100 ALA A CA 1
ATOM 815 C C . ALA A 1 100 ? -60.469 -48.5 29.766 1 47.06 100 ALA A C 1
ATOM 817 O O . ALA A 1 100 ? -60.031 -47.406 30.188 1 47.06 100 ALA A O 1
ATOM 818 N N . HIS A 1 101 ? -59.906 -49.719 30.062 1 44.72 101 HIS A N 1
ATOM 819 C CA . HIS A 1 101 ? -58.719 -49.688 30.953 1 44.72 101 HIS A CA 1
ATOM 820 C C . HIS A 1 101 ? -57.531 -49.062 30.266 1 44.72 101 HIS A C 1
ATOM 822 O O . HIS A 1 101 ? -56.594 -48.594 30.938 1 44.72 101 HIS A O 1
ATOM 828 N N . HIS A 1 102 ? -57.375 -49.219 28.969 1 44 102 HIS A N 1
ATOM 829 C CA . HIS A 1 102 ? -56.219 -48.625 28.344 1 44 102 HIS A CA 1
ATOM 830 C C . HIS A 1 102 ? -56.219 -47.125 28.422 1 44 102 HIS A C 1
ATOM 832 O O . HIS A 1 102 ? -55.156 -46.469 28.391 1 44 102 HIS A O 1
ATOM 838 N N . HIS A 1 103 ? -57.438 -46.5 28.469 1 44.44 103 HIS A N 1
ATOM 839 C CA . HIS A 1 103 ? -57.406 -45.062 28.484 1 44.44 103 HIS A CA 1
ATOM 840 C C . HIS A 1 103 ? -56.969 -44.531 29.844 1 44.44 103 HIS A C 1
ATOM 842 O O . HIS A 1 103 ? -56.469 -43.406 29.953 1 44.44 103 HIS A O 1
ATOM 848 N N . VAL A 1 104 ? -57.219 -45.219 30.969 1 48.03 104 VAL A N 1
ATOM 849 C CA . VAL A 1 104 ? -56.844 -44.688 32.281 1 48.03 104 VAL A CA 1
ATOM 850 C C . VAL A 1 104 ? -55.312 -44.781 32.438 1 48.03 104 VAL A C 1
ATOM 852 O O . VAL A 1 104 ? -54.719 -43.875 33.031 1 48.03 104 VAL A O 1
ATOM 855 N N . LEU A 1 105 ? -54.688 -45.906 32.031 1 43.44 105 LEU A N 1
ATOM 856 C CA . LEU A 1 105 ? -53.25 -46 32.25 1 43.44 105 LEU A CA 1
ATOM 857 C C . LEU A 1 105 ? -52.469 -45.062 31.344 1 43.44 105 LEU A C 1
ATOM 859 O O . LEU A 1 105 ? -51.281 -44.812 31.562 1 43.44 105 LEU A O 1
ATOM 863 N N . GLN A 1 106 ? -53.062 -44.75 30.234 1 45.88 106 GLN A N 1
ATOM 864 C CA . GLN A 1 106 ? -52.312 -43.875 29.328 1 45.88 106 GLN A CA 1
ATOM 865 C C . GLN A 1 106 ? -52.469 -42.406 29.75 1 45.88 106 GLN A C 1
ATOM 867 O O . GLN A 1 106 ? -51.781 -41.531 29.203 1 45.88 106 GLN A O 1
ATOM 872 N N . ALA A 1 107 ? -53.312 -42.125 30.75 1 49.34 107 ALA A N 1
ATOM 873 C CA . ALA A 1 107 ? -53.5 -40.75 31.172 1 49.34 107 ALA A CA 1
ATOM 874 C C . ALA A 1 107 ? -52.25 -40.188 31.844 1 49.34 107 ALA A C 1
ATOM 876 O O . ALA A 1 107 ? -51.812 -39.062 31.562 1 49.34 107 ALA A O 1
ATOM 877 N N . PRO A 1 108 ? -51.75 -41 32.781 1 53.19 108 PRO A N 1
ATOM 878 C CA . PRO A 1 108 ? -50.562 -40.406 33.406 1 53.19 108 PRO A CA 1
ATOM 879 C C . PRO A 1 108 ? -49.406 -40.219 32.406 1 53.19 108 PRO A C 1
ATOM 881 O O . PRO A 1 108 ? -48.625 -39.281 32.531 1 53.19 108 PRO A O 1
ATOM 884 N N . HIS A 1 109 ? -49.281 -41.156 31.484 1 54.69 109 HIS A N 1
ATOM 885 C CA . HIS A 1 109 ? -48.219 -41 30.5 1 54.69 109 HIS A CA 1
ATOM 886 C C . HIS A 1 109 ? -48.5 -39.812 29.578 1 54.69 109 HIS A C 1
ATOM 888 O O . HIS A 1 109 ? -47.562 -39.125 29.188 1 54.69 109 HIS A O 1
ATOM 894 N N . ARG A 1 110 ? -49.812 -39.562 29.203 1 52.91 110 ARG A N 1
ATOM 895 C CA . ARG A 1 110 ? -50.156 -38.406 28.391 1 52.91 110 ARG A CA 1
ATOM 896 C C . ARG A 1 110 ? -49.938 -37.125 29.156 1 52.91 110 ARG A C 1
ATOM 898 O O . ARG A 1 110 ? -49.438 -36.125 28.609 1 52.91 110 ARG A O 1
ATOM 905 N N . GLU A 1 111 ? -50.375 -37.188 30.406 1 57.25 111 GLU A N 1
ATOM 906 C CA . GLU A 1 111 ? -50.156 -36 31.219 1 57.25 111 GLU A CA 1
ATOM 907 C C . GLU A 1 111 ? -48.656 -35.75 31.406 1 57.25 111 GLU A C 1
ATOM 909 O O . GLU A 1 111 ? -48.188 -34.594 31.328 1 57.25 111 GLU A O 1
ATOM 914 N N . LEU A 1 112 ? -47.906 -36.812 31.672 1 56.75 112 LEU A N 1
ATOM 915 C CA . LEU A 1 112 ? -46.469 -36.656 31.797 1 56.75 112 LEU A CA 1
ATOM 916 C C . LEU A 1 112 ? -45.844 -36.219 30.469 1 56.75 112 LEU A C 1
ATOM 918 O O . LEU A 1 112 ? -44.938 -35.406 30.453 1 56.75 112 LEU A O 1
ATOM 922 N N . THR A 1 113 ? -46.344 -36.781 29.391 1 57.72 113 THR A N 1
ATOM 923 C CA . THR A 1 113 ? -45.875 -36.375 28.062 1 57.72 113 THR A CA 1
ATOM 924 C C . THR A 1 113 ? -46.312 -34.938 27.766 1 57.72 113 THR A C 1
ATOM 926 O O . THR A 1 113 ? -45.531 -34.156 27.203 1 57.72 113 THR A O 1
ATOM 929 N N . GLU A 1 114 ? -47.531 -34.625 28.156 1 60.78 114 GLU A N 1
ATOM 930 C CA . GLU A 1 114 ? -48 -33.25 28 1 60.78 114 GLU A CA 1
ATOM 931 C C . GLU A 1 114 ? -47.188 -32.281 28.859 1 60.78 114 GLU A C 1
ATOM 933 O O . GLU A 1 114 ? -46.875 -31.172 28.422 1 60.78 114 GLU A O 1
ATOM 938 N N . LEU A 1 115 ? -46.938 -32.656 30.047 1 58.12 115 LEU A N 1
ATOM 939 C CA . LEU A 1 115 ? -46.094 -31.859 30.938 1 58.12 115 LEU A CA 1
ATOM 940 C C . LEU A 1 115 ? -44.688 -31.719 30.375 1 58.12 115 LEU A C 1
ATOM 942 O O . LEU A 1 115 ? -44.094 -30.641 30.453 1 58.12 115 LEU A O 1
ATOM 946 N N . LYS A 1 116 ? -44.125 -32.781 29.906 1 59 116 LYS A N 1
ATOM 947 C CA . LYS A 1 116 ? -42.812 -32.75 29.25 1 59 116 LYS A CA 1
ATOM 948 C C . LYS A 1 116 ? -42.844 -31.875 28 1 59 116 LYS A C 1
ATOM 950 O O . LYS A 1 116 ? -41.906 -31.094 27.75 1 59 116 LYS A O 1
ATOM 955 N N . TYR A 1 117 ? -43.969 -32.062 27.281 1 58.28 117 TYR A N 1
ATOM 956 C CA . TYR A 1 117 ? -44.156 -31.234 26.109 1 58.28 117 TYR A CA 1
ATOM 957 C C . TYR A 1 117 ? -44.344 -29.781 26.5 1 58.28 117 TYR A C 1
ATOM 959 O O . TYR A 1 117 ? -43.75 -28.875 25.875 1 58.28 117 TYR A O 1
ATOM 967 N N . LYS A 1 118 ? -45.094 -29.562 27.516 1 60.16 118 LYS A N 1
ATOM 968 C CA . LYS A 1 118 ? -45.281 -28.203 28.016 1 60.16 118 LYS A CA 1
ATOM 969 C C . LYS A 1 118 ? -43.938 -27.641 28.547 1 60.16 118 LYS A C 1
ATOM 971 O O . LYS A 1 118 ? -43.625 -26.469 28.328 1 60.16 118 LYS A O 1
ATOM 976 N N . SER A 1 119 ? -43.25 -28.469 29.281 1 62.25 119 SER A N 1
ATOM 977 C CA . SER A 1 119 ? -41.938 -28.078 29.781 1 62.25 119 SER A CA 1
ATOM 978 C C . SER A 1 119 ? -40.969 -27.812 28.625 1 62.25 119 SER A C 1
ATOM 980 O O . SER A 1 119 ? -40.219 -26.844 28.672 1 62.25 119 SER A O 1
ATOM 982 N N . PHE A 1 120 ? -41.062 -28.672 27.656 1 61.66 120 PHE A N 1
ATOM 983 C CA . PHE A 1 120 ? -40.25 -28.469 26.469 1 61.66 120 PHE A CA 1
ATOM 984 C C . PHE A 1 120 ? -40.688 -27.219 25.703 1 61.66 120 PHE A C 1
ATOM 986 O O . PHE A 1 120 ? -39.844 -26.453 25.234 1 61.66 120 PHE A O 1
ATOM 993 N N . GLU A 1 121 ? -41.969 -27.078 25.625 1 62.06 121 GLU A N 1
ATOM 994 C CA . GLU A 1 121 ? -42.531 -25.891 25 1 62.06 121 GLU A CA 1
ATOM 995 C C . GLU A 1 121 ? -42.156 -24.625 25.781 1 62.06 121 GLU A C 1
ATOM 997 O O . GLU A 1 121 ? -41.812 -23.594 25.203 1 62.06 121 GLU A O 1
ATOM 1002 N N . GLU A 1 122 ? -42.281 -24.75 27.031 1 65.5 122 GLU A N 1
ATOM 1003 C CA . GLU A 1 122 ? -41.906 -23.641 27.891 1 65.5 122 GLU A CA 1
ATOM 1004 C C . GLU A 1 122 ? -40.406 -23.344 27.797 1 65.5 122 GLU A C 1
ATOM 1006 O O . GLU A 1 122 ? -40 -22.188 27.766 1 65.5 122 GLU A O 1
ATOM 1011 N N . LYS A 1 123 ? -39.594 -24.328 27.812 1 63.19 123 LYS A N 1
ATOM 1012 C CA . LYS A 1 123 ? -38.156 -24.156 27.609 1 63.19 123 LYS A CA 1
ATOM 1013 C C . LYS A 1 123 ? -37.844 -23.547 26.25 1 63.19 123 LYS A C 1
ATOM 1015 O O . LYS A 1 123 ? -37.031 -22.625 26.125 1 63.19 123 LYS A O 1
ATOM 1020 N N . ASN A 1 124 ? -38.562 -24.109 25.312 1 61.81 124 ASN A N 1
ATOM 1021 C CA . ASN A 1 124 ? -38.406 -23.562 23.953 1 61.81 124 ASN A CA 1
ATOM 1022 C C . ASN A 1 124 ? -38.875 -22.109 23.891 1 61.81 124 ASN A C 1
ATOM 1024 O O . ASN A 1 124 ? -38.25 -21.281 23.219 1 61.81 124 ASN A O 1
ATOM 1028 N N . LYS A 1 125 ? -39.969 -21.891 24.562 1 62.03 125 LYS A N 1
ATOM 1029 C CA . LYS A 1 125 ? -40.5 -20.516 24.641 1 62.03 125 LYS A CA 1
ATOM 1030 C C . LYS A 1 125 ? -39.5 -19.609 25.375 1 62.03 125 LYS A C 1
ATOM 1032 O O . LYS A 1 125 ? -39.25 -18.484 24.953 1 62.03 125 LYS A O 1
ATOM 1037 N N . ARG A 1 126 ? -38.969 -20.094 26.422 1 65.12 126 ARG A N 1
ATOM 1038 C CA . ARG A 1 126 ? -37.969 -19.328 27.156 1 65.12 126 ARG A CA 1
ATOM 1039 C C . ARG A 1 126 ? -36.719 -19.109 26.328 1 65.12 126 ARG A C 1
ATOM 1041 O O . ARG A 1 126 ? -36.156 -18 26.312 1 65.12 126 ARG A O 1
ATOM 1048 N N . GLU A 1 127 ? -36.312 -20.141 25.688 1 65.75 127 GLU A N 1
ATOM 1049 C CA . GLU A 1 127 ? -35.156 -20.031 24.797 1 65.75 127 GLU A CA 1
ATOM 1050 C C . GLU A 1 127 ? -35.438 -19.047 23.656 1 65.75 127 GLU A C 1
ATOM 1052 O O . GLU A 1 127 ? -34.562 -18.25 23.297 1 65.75 127 GLU A O 1
ATOM 1057 N N . ARG A 1 128 ? -36.625 -19.188 23.188 1 61.72 128 ARG A N 1
ATOM 1058 C CA . ARG A 1 128 ? -37.062 -18.25 22.141 1 61.72 128 ARG A CA 1
ATOM 1059 C C . ARG A 1 128 ? -37.125 -16.828 22.688 1 61.72 128 ARG A C 1
ATOM 1061 O O . ARG A 1 128 ? -36.719 -15.875 22.031 1 61.72 128 ARG A O 1
ATOM 1068 N N . GLN A 1 129 ? -37.688 -16.734 23.781 1 64.81 129 GLN A N 1
ATOM 1069 C CA . GLN A 1 129 ? -37.781 -15.43 24.422 1 64.81 129 GLN A CA 1
ATOM 1070 C C . GLN A 1 129 ? -36.406 -14.867 24.719 1 64.81 129 GLN A C 1
ATOM 1072 O O . GLN A 1 129 ? -36.156 -13.664 24.562 1 64.81 129 GLN A O 1
ATOM 1077 N N . GLU A 1 130 ? -35.562 -15.703 25.141 1 64.44 130 GLU A N 1
ATOM 1078 C CA . GLU A 1 130 ? -34.188 -15.297 25.375 1 64.44 130 GLU A CA 1
ATOM 1079 C C . GLU A 1 130 ? -33.5 -14.883 24.078 1 64.44 130 GLU A C 1
ATOM 1081 O O . GLU A 1 130 ? -32.781 -13.891 24.047 1 64.44 130 GLU A O 1
ATOM 1086 N N . ILE A 1 131 ? -33.781 -15.555 23.141 1 63.59 131 ILE A N 1
ATOM 1087 C CA . ILE A 1 131 ? -33.219 -15.211 21.828 1 63.59 131 ILE A CA 1
ATOM 1088 C C . ILE A 1 131 ? -33.812 -13.875 21.375 1 63.59 131 ILE A C 1
ATOM 1090 O O . ILE A 1 131 ? -33.094 -13.016 20.859 1 63.59 131 ILE A O 1
ATOM 1094 N N . ILE A 1 132 ? -35.094 -13.773 21.594 1 61.16 132 ILE A N 1
ATOM 1095 C CA . ILE A 1 132 ? -35.781 -12.531 21.234 1 61.16 132 ILE A CA 1
ATOM 1096 C C . ILE A 1 132 ? -35.219 -11.383 22.078 1 61.16 132 ILE A C 1
ATOM 1098 O O . ILE A 1 132 ? -34.938 -10.297 21.547 1 61.16 132 ILE A O 1
ATOM 1102 N N . ARG A 1 133 ? -35.062 -11.594 23.312 1 59.94 133 ARG A N 1
ATOM 1103 C CA . ARG A 1 133 ? -34.5 -10.586 24.188 1 59.94 133 ARG A CA 1
ATOM 1104 C C . ARG A 1 133 ? -33.062 -10.227 23.75 1 59.94 133 ARG A C 1
ATOM 1106 O O . ARG A 1 133 ? -32.719 -9.055 23.688 1 59.94 133 ARG A O 1
ATOM 1113 N N . GLN A 1 134 ? -32.344 -11.227 23.516 1 60.22 134 GLN A N 1
ATOM 1114 C CA . GLN A 1 134 ? -30.969 -11.008 23.031 1 60.22 134 GLN A CA 1
ATOM 1115 C C . GLN A 1 134 ? -30.969 -10.258 21.703 1 60.22 134 GLN A C 1
ATOM 1117 O O . GLN A 1 134 ? -30.156 -9.367 21.484 1 60.22 134 GLN A O 1
ATOM 1122 N N . ARG A 1 135 ? -31.922 -10.609 20.953 1 58.03 135 ARG A N 1
ATOM 1123 C CA . ARG A 1 135 ? -32.062 -9.922 19.672 1 58.03 135 ARG A CA 1
ATOM 1124 C C . ARG A 1 135 ? -32.469 -8.469 19.875 1 58.03 135 ARG A C 1
ATOM 1126 O O . ARG A 1 135 ? -32 -7.57 19.188 1 58.03 135 ARG A O 1
ATOM 1133 N N . GLU A 1 136 ? -33.406 -8.312 20.734 1 60.06 136 GLU A N 1
ATOM 1134 C CA . GLU A 1 136 ? -33.844 -6.953 21.047 1 60.06 136 GLU A CA 1
ATOM 1135 C C . GLU A 1 136 ? -32.719 -6.133 21.672 1 60.06 136 GLU A C 1
ATOM 1137 O O . GLU A 1 136 ? -32.562 -4.961 21.328 1 60.06 136 GLU A O 1
ATOM 1142 N N . GLU A 1 137 ? -32.094 -6.699 22.578 1 58.56 137 GLU A N 1
ATOM 1143 C CA . GLU A 1 137 ? -30.922 -6.039 23.172 1 58.56 137 GLU A CA 1
ATOM 1144 C C . GLU A 1 137 ? -29.875 -5.723 22.125 1 58.56 137 GLU A C 1
ATOM 1146 O O . GLU A 1 137 ? -29.266 -4.641 22.141 1 58.56 137 GLU A O 1
ATOM 1151 N N . TYR A 1 138 ? -29.812 -6.664 21.344 1 60.91 138 TYR A N 1
ATOM 1152 C CA . TYR A 1 138 ? -28.906 -6.469 20.219 1 60.91 138 TYR A CA 1
ATOM 1153 C C . TYR A 1 138 ? -29.375 -5.316 19.344 1 60.91 138 TYR A C 1
ATOM 1155 O O . TYR A 1 138 ? -28.562 -4.48 18.922 1 60.91 138 TYR A O 1
ATOM 1163 N N . ARG A 1 139 ? -30.594 -5.301 19.094 1 58.84 139 ARG A N 1
ATOM 1164 C CA . ARG A 1 139 ? -31.172 -4.23 18.281 1 58.84 139 ARG A CA 1
ATOM 1165 C C . ARG A 1 139 ? -31.016 -2.879 18.969 1 58.84 139 ARG A C 1
ATOM 1167 O O . ARG A 1 139 ? -30.688 -1.881 18.328 1 58.84 139 ARG A O 1
ATOM 1174 N N . GLN A 1 140 ? -31.297 -2.838 20.156 1 59.75 140 GLN A N 1
ATOM 1175 C CA . GLN A 1 140 ? -31.172 -1.593 20.906 1 59.75 140 GLN A CA 1
ATOM 1176 C C . GLN A 1 140 ? -29.719 -1.13 20.969 1 59.75 140 GLN A C 1
ATOM 1178 O O . GLN A 1 140 ? -29.438 0.061 20.828 1 59.75 140 GLN A O 1
ATOM 1183 N N . SER A 1 141 ? -28.891 -2.049 21.25 1 59.62 141 SER A N 1
ATOM 1184 C CA . SER A 1 141 ? -27.469 -1.73 21.25 1 59.62 141 SER A CA 1
ATOM 1185 C C . SER A 1 141 ? -27.016 -1.243 19.875 1 59.62 141 SER A C 1
ATOM 1187 O O . SER A 1 141 ? -26.25 -0.276 19.766 1 59.62 141 SER A O 1
ATOM 1189 N N . LYS A 1 142 ? -27.516 -1.912 18.922 1 62.75 142 LYS A N 1
ATOM 1190 C CA . LYS A 1 142 ? -27.188 -1.515 17.562 1 62.75 142 LYS A CA 1
ATOM 1191 C C . LYS A 1 142 ? -27.656 -0.091 17.281 1 62.75 142 LYS A C 1
ATOM 1193 O O . LYS A 1 142 ? -26.953 0.692 16.641 1 62.75 142 LYS A O 1
ATOM 1198 N N . LEU A 1 143 ? -28.844 0.173 17.734 1 61.12 143 LEU A N 1
ATOM 1199 C CA . LEU A 1 143 ? -29.391 1.513 17.531 1 61.12 143 LEU A CA 1
ATOM 1200 C C . LEU A 1 143 ? -28.578 2.549 18.297 1 61.12 143 LEU A C 1
ATOM 1202 O O . LEU A 1 143 ? -28.312 3.637 17.797 1 61.12 143 LEU A O 1
ATOM 1206 N N . LYS A 1 144 ? -28.281 2.23 19.5 1 61.94 144 LYS A N 1
ATOM 1207 C CA . LYS A 1 144 ? -27.484 3.135 20.328 1 61.94 144 LYS A CA 1
ATOM 1208 C C . LYS A 1 144 ? -26.141 3.426 19.688 1 61.94 144 LYS A C 1
ATOM 1210 O O . LYS A 1 144 ? -25.719 4.582 19.594 1 61.94 144 LYS A O 1
ATOM 1215 N N . PHE A 1 145 ? -25.594 2.406 19.266 1 68.25 145 PHE A N 1
ATOM 1216 C CA . PHE A 1 145 ? -24.25 2.574 18.719 1 68.25 145 PHE A CA 1
ATOM 1217 C C . PHE A 1 145 ? -24.297 3.258 17.359 1 68.25 145 PHE A C 1
ATOM 1219 O O . PHE A 1 145 ? -23.406 4.027 17.016 1 68.25 145 PHE A O 1
ATOM 1226 N N . ARG A 1 146 ? -25.297 2.959 16.656 1 65.62 146 ARG A N 1
ATOM 1227 C CA . ARG A 1 146 ? -25.5 3.668 15.398 1 65.62 146 ARG A CA 1
ATOM 1228 C C . ARG A 1 146 ? -25.672 5.164 15.633 1 65.62 146 ARG A C 1
ATOM 1230 O O . ARG A 1 146 ? -25.141 5.98 14.867 1 65.62 146 ARG A O 1
ATOM 1237 N N . GLU A 1 147 ? -26.344 5.453 16.641 1 64.75 147 GLU A N 1
ATOM 1238 C CA . GLU A 1 147 ? -26.531 6.855 17 1 64.75 147 GLU A CA 1
ATOM 1239 C C . GLU A 1 147 ? -25.219 7.492 17.438 1 64.75 147 GLU A C 1
ATOM 1241 O O . GLU A 1 147 ? -24.938 8.641 17.109 1 64.75 147 GLU A O 1
ATOM 1246 N N . LEU A 1 148 ? -24.562 6.758 18.234 1 64.94 148 LEU A N 1
ATOM 1247 C CA . LEU A 1 148 ? -23.281 7.266 18.703 1 64.94 148 LEU A CA 1
ATOM 1248 C C . LEU A 1 148 ? -22.344 7.555 17.516 1 64.94 148 LEU A C 1
ATOM 1250 O O . LEU A 1 148 ? -21.688 8.594 17.484 1 64.94 148 LEU A O 1
ATOM 1254 N N . LYS A 1 149 ? -22.359 6.676 16.594 1 69.94 149 LYS A N 1
ATOM 1255 C CA . LYS A 1 149 ? -21.484 6.789 15.438 1 69.94 149 LYS A CA 1
ATOM 1256 C C . LYS A 1 149 ? -21.891 7.945 14.531 1 69.94 149 LYS A C 1
ATOM 1258 O O . LYS A 1 149 ? -21.062 8.539 13.844 1 69.94 149 LYS A O 1
ATOM 1263 N N . ALA A 1 150 ? -23.078 8.312 14.594 1 70.56 150 ALA A N 1
ATOM 1264 C CA . ALA A 1 150 ? -23.641 9.289 13.664 1 70.56 150 ALA A CA 1
ATOM 1265 C C . ALA A 1 150 ? -23.25 10.711 14.062 1 70.56 150 ALA A C 1
ATOM 1267 O O . ALA A 1 150 ? -23.375 11.641 13.258 1 70.56 150 ALA A O 1
ATOM 1268 N N . ASN A 1 151 ? -22.641 10.844 15.227 1 74.19 151 ASN A N 1
ATOM 1269 C CA . ASN A 1 151 ? -22.219 12.172 15.68 1 74.19 151 ASN A CA 1
ATOM 1270 C C . ASN A 1 151 ? -20.922 12.594 15.008 1 74.19 151 ASN A C 1
ATOM 1272 O O . ASN A 1 151 ? -19.859 12 15.242 1 74.19 151 ASN A O 1
ATOM 1276 N N . PRO A 1 152 ? -20.969 13.578 14.18 1 78.31 152 PRO A N 1
ATOM 1277 C CA . PRO A 1 152 ? -19.781 14 13.445 1 78.31 152 PRO A CA 1
ATOM 1278 C C . PRO A 1 152 ? -18.703 14.602 14.344 1 78.31 152 PRO A C 1
ATOM 1280 O O . PRO A 1 152 ? -17.562 14.766 13.922 1 78.31 152 PRO A O 1
ATOM 1283 N N . SER A 1 153 ? -19.047 14.82 15.547 1 87.12 153 SER A N 1
ATOM 1284 C CA . SER A 1 153 ? -18.109 15.445 16.453 1 87.12 153 SER A CA 1
ATOM 1285 C C . SER A 1 153 ? -17.328 14.406 17.25 1 87.12 153 SER A C 1
ATOM 1287 O O . SER A 1 153 ? -16.516 14.75 18.125 1 87.12 153 SER A O 1
ATOM 1289 N N . VAL A 1 154 ? -17.625 13.211 16.938 1 93.12 154 VAL A N 1
ATOM 1290 C CA . VAL A 1 154 ? -16.953 12.164 17.703 1 93.12 154 VAL A CA 1
ATOM 1291 C C . VAL A 1 154 ? -16.344 11.141 16.75 1 93.12 154 VAL A C 1
ATOM 1293 O O . VAL A 1 154 ? -17.016 10.695 15.797 1 93.12 154 VAL A O 1
ATOM 1296 N N . ASP A 1 155 ? -15.102 10.891 17 1 95.12 155 ASP A N 1
ATOM 1297 C CA . ASP A 1 155 ? -14.414 9.797 16.312 1 95.12 155 ASP A CA 1
ATOM 1298 C C . ASP A 1 155 ? -14.242 8.594 17.234 1 95.12 155 ASP A C 1
ATOM 1300 O O . ASP A 1 155 ? -13.984 8.75 18.422 1 95.12 155 ASP A O 1
ATOM 1304 N N . TYR A 1 156 ? -14.398 7.449 16.688 1 97.44 156 TYR A N 1
ATOM 1305 C CA . TYR A 1 156 ? -14.062 6.215 17.391 1 97.44 156 TYR A CA 1
ATOM 1306 C C . TYR A 1 156 ? -12.797 5.586 16.797 1 97.44 156 TYR A C 1
ATOM 1308 O O . TYR A 1 156 ? -12.875 4.77 15.883 1 97.44 156 TYR A O 1
ATOM 1316 N N . ILE A 1 157 ? -11.711 5.945 17.406 1 97.94 157 ILE A N 1
ATOM 1317 C CA . ILE A 1 157 ? -10.414 5.453 16.969 1 97.94 157 ILE A CA 1
ATOM 1318 C C . ILE A 1 157 ? -10.242 3.996 17.391 1 97.94 157 ILE A C 1
ATOM 1320 O O . ILE A 1 157 ? -10.57 3.627 18.516 1 97.94 157 ILE A O 1
ATOM 1324 N N . PHE A 1 158 ? -9.703 3.191 16.453 1 98.12 158 PHE A N 1
ATOM 1325 C CA . PHE A 1 158 ? -9.602 1.775 16.781 1 98.12 158 PHE A CA 1
ATOM 1326 C C . PHE A 1 158 ? -8.234 1.228 16.391 1 98.12 158 PHE A C 1
ATOM 1328 O O . PHE A 1 158 ? -7.562 1.782 15.516 1 98.12 158 PHE A O 1
ATOM 1335 N N . GLY A 1 159 ? -7.844 0.132 17.078 1 96.81 159 GLY A N 1
ATOM 1336 C CA . GLY A 1 159 ? -6.551 -0.499 16.875 1 96.81 159 GLY A CA 1
ATOM 1337 C C . GLY A 1 159 ? -5.52 -0.097 17.906 1 96.81 159 GLY A C 1
ATOM 1338 O O . GLY A 1 159 ? -5.43 1.074 18.281 1 96.81 159 GLY A O 1
ATOM 1339 N N . THR A 1 160 ? -4.695 -0.99 18.281 1 96.38 160 THR A N 1
ATOM 1340 C CA . THR A 1 160 ? -3.758 -0.786 19.375 1 96.38 160 THR A CA 1
ATOM 1341 C C . THR A 1 160 ? -2.803 0.364 19.062 1 96.38 160 THR A C 1
ATOM 1343 O O . THR A 1 160 ? -2.66 1.291 19.859 1 96.38 160 THR A O 1
ATOM 1346 N N . ASN A 1 161 ? -2.205 0.42 17.875 1 95.88 161 ASN A N 1
ATOM 1347 C CA . ASN A 1 161 ? -1.221 1.44 17.531 1 95.88 161 ASN A CA 1
ATOM 1348 C C . ASN A 1 161 ? -1.865 2.816 17.391 1 95.88 161 ASN A C 1
ATOM 1350 O O . ASN A 1 161 ? -1.339 3.807 17.906 1 95.88 161 ASN A O 1
ATOM 1354 N N . SER A 1 162 ? -3.006 2.822 16.719 1 97.56 162 SER A N 1
ATOM 1355 C CA . SER A 1 162 ? -3.674 4.098 16.484 1 97.56 162 SER A CA 1
ATOM 1356 C C . SER A 1 162 ? -4.168 4.715 17.781 1 97.56 162 SER A C 1
ATOM 1358 O O . SER A 1 162 ? -4.062 5.926 17.984 1 97.56 162 SER A O 1
ATOM 1360 N N . VAL A 1 163 ? -4.688 3.883 18.656 1 98 163 VAL A N 1
ATOM 1361 C CA . VAL A 1 163 ? -5.188 4.379 19.938 1 98 163 VAL A CA 1
ATOM 1362 C C . VAL A 1 163 ? -4.016 4.836 20.812 1 98 163 VAL A C 1
ATOM 1364 O O . VAL A 1 163 ? -4.059 5.914 21.406 1 98 163 VAL A O 1
ATOM 1367 N N . LEU A 1 164 ? -2.986 4.012 20.859 1 98.06 164 LEU A N 1
ATOM 1368 C CA . LEU A 1 164 ? -1.802 4.395 21.625 1 98.06 164 LEU A CA 1
ATOM 1369 C C . LEU A 1 164 ? -1.228 5.711 21.109 1 98.06 164 LEU A C 1
ATOM 1371 O O . LEU A 1 164 ? -0.883 6.59 21.906 1 98.06 164 LEU A O 1
ATOM 1375 N N . ALA A 1 165 ? -1.142 5.828 19.828 1 98.12 165 ALA A N 1
ATOM 1376 C CA . ALA A 1 165 ? -0.619 7.043 19.203 1 98.12 165 ALA A CA 1
ATOM 1377 C C . ALA A 1 165 ? -1.473 8.258 19.562 1 98.12 165 ALA A C 1
ATOM 1379 O O . ALA A 1 165 ? -0.944 9.336 19.844 1 98.12 165 ALA A O 1
ATOM 1380 N N . ALA A 1 166 ? -2.783 8.07 19.516 1 97.81 166 ALA A N 1
ATOM 1381 C CA . ALA A 1 166 ? -3.688 9.164 19.859 1 97.81 166 ALA A CA 1
ATOM 1382 C C . ALA A 1 166 ? -3.453 9.641 21.281 1 97.81 166 ALA A C 1
ATOM 1384 O O . ALA A 1 166 ? -3.436 10.852 21.547 1 97.81 166 ALA A O 1
ATOM 1385 N N . LEU A 1 167 ? -3.234 8.727 22.156 1 97.38 167 LEU A N 1
ATOM 1386 C CA . LEU A 1 167 ? -3.025 9.047 23.562 1 97.38 167 LEU A CA 1
ATOM 1387 C C . LEU A 1 167 ? -1.67 9.711 23.781 1 97.38 167 LEU A C 1
ATOM 1389 O O . LEU A 1 167 ? -1.531 10.586 24.625 1 97.38 167 LEU A O 1
ATOM 1393 N N . GLN A 1 168 ? -0.723 9.32 22.969 1 96.94 168 GLN A N 1
ATOM 1394 C CA . GLN A 1 168 ? 0.634 9.836 23.109 1 96.94 168 GLN A CA 1
ATOM 1395 C C . GLN A 1 168 ? 0.792 11.172 22.391 1 96.94 168 GLN A C 1
ATOM 1397 O O . GLN A 1 168 ? 1.526 12.047 22.859 1 96.94 168 GLN A O 1
ATOM 1402 N N . GLY A 1 169 ? 0.284 11.367 21.125 1 93.5 169 GLY A N 1
ATOM 1403 C CA . GLY A 1 169 ? 0.529 12.484 20.219 1 93.5 169 GLY A CA 1
ATOM 1404 C C . GLY A 1 169 ? 0.033 13.812 20.766 1 93.5 169 GLY A C 1
ATOM 1405 O O . GLY A 1 169 ? 0.524 14.867 20.375 1 93.5 169 GLY A O 1
ATOM 1406 N N . LYS A 1 170 ? -1.043 13.891 21.609 1 88.62 170 LYS A N 1
ATOM 1407 C CA . LYS A 1 170 ? -1.593 15.078 22.266 1 88.62 170 LYS A CA 1
ATOM 1408 C C . LYS A 1 170 ? -2.174 16.047 21.234 1 88.62 170 LYS A C 1
ATOM 1410 O O . LYS A 1 170 ? -2.146 17.266 21.438 1 88.62 170 LYS A O 1
ATOM 1415 N N . LYS A 1 171 ? -2.484 15.703 20.078 1 93.81 171 LYS A N 1
ATOM 1416 C CA . LYS A 1 171 ? -3.072 16.562 19.047 1 93.81 171 LYS A CA 1
ATOM 1417 C C . LYS A 1 171 ? -4.586 16.641 19.203 1 93.81 171 LYS A C 1
ATOM 1419 O O . LYS A 1 171 ? -5.215 17.578 18.703 1 93.81 171 LYS A O 1
ATOM 1424 N N . ARG A 1 172 ? -5.125 15.734 19.859 1 94.06 172 ARG A N 1
ATOM 1425 C CA . ARG A 1 172 ? -6.57 15.688 20.031 1 94.06 172 ARG A CA 1
ATOM 1426 C C . ARG A 1 172 ? -6.992 16.438 21.297 1 94.06 172 ARG A C 1
ATOM 1428 O O . ARG A 1 172 ? -6.34 16.328 22.328 1 94.06 172 ARG A O 1
ATOM 1435 N N . GLU A 1 173 ? -8.094 17.109 21.188 1 91.81 173 GLU A N 1
ATOM 1436 C CA . GLU A 1 173 ? -8.539 18.016 22.25 1 91.81 173 GLU A CA 1
ATOM 1437 C C . GLU A 1 173 ? -9.039 17.25 23.469 1 91.81 173 GLU A C 1
ATOM 1439 O O . GLU A 1 173 ? -8.789 17.641 24.609 1 91.81 173 GLU A O 1
ATOM 1444 N N . LYS A 1 174 ? -9.805 16.25 23.156 1 93.69 174 LYS A N 1
ATOM 1445 C CA . LYS A 1 174 ? -10.461 15.562 24.266 1 93.69 174 LYS A CA 1
ATOM 1446 C C . LYS A 1 174 ? -10.742 14.102 23.906 1 93.69 174 LYS A C 1
ATOM 1448 O O . LYS A 1 174 ? -11.023 13.781 22.75 1 93.69 174 LYS A O 1
ATOM 1453 N N . PHE A 1 175 ? -10.68 13.32 25 1 96.69 175 PHE A N 1
ATOM 1454 C CA . PHE A 1 175 ? -11.023 11.914 24.875 1 96.69 175 PHE A CA 1
ATOM 1455 C C . PHE A 1 175 ? -12.258 11.586 25.719 1 96.69 175 PHE A C 1
ATOM 1457 O O . PHE A 1 175 ? -12.492 12.211 26.75 1 96.69 175 PHE A O 1
ATOM 1464 N N . GLY A 1 176 ? -13 10.711 25.172 1 95.75 176 GLY A N 1
ATOM 1465 C CA . GLY A 1 176 ? -14.141 10.219 25.938 1 95.75 176 GLY A CA 1
ATOM 1466 C C . GLY A 1 176 ? -13.836 8.953 26.719 1 95.75 176 GLY A C 1
ATOM 1467 O O . GLY A 1 176 ? -13.07 8.984 27.688 1 95.75 176 GLY A O 1
ATOM 1468 N N . LYS A 1 177 ? -14.383 7.816 26.156 1 97 177 LYS A N 1
ATOM 1469 C CA . LYS A 1 177 ? -14.227 6.516 26.797 1 97 177 LYS A CA 1
ATOM 1470 C C . LYS A 1 177 ? -13.32 5.598 25.984 1 97 177 LYS A C 1
ATOM 1472 O O . LYS A 1 177 ? -13.266 5.711 24.75 1 97 177 LYS A O 1
ATOM 1477 N N . LEU A 1 178 ? -12.633 4.762 26.75 1 98.31 178 LEU A N 1
ATOM 1478 C CA . LEU A 1 178 ? -11.883 3.67 26.125 1 98.31 178 LEU A CA 1
ATOM 1479 C C . LEU A 1 178 ? -12.641 2.35 26.266 1 98.31 178 LEU A C 1
ATOM 1481 O O . LEU A 1 178 ? -12.898 1.889 27.375 1 98.31 178 LEU A O 1
ATOM 1485 N N . TYR A 1 179 ? -13.008 1.796 25.109 1 97.81 179 TYR A N 1
ATOM 1486 C CA . TYR A 1 179 ? -13.703 0.512 25.078 1 97.81 179 TYR A CA 1
ATOM 1487 C C . TYR A 1 179 ? -12.727 -0.627 24.812 1 97.81 179 TYR A C 1
ATOM 1489 O O . TYR A 1 179 ? -11.922 -0.556 23.875 1 97.81 179 TYR A O 1
ATOM 1497 N N . ILE A 1 180 ? -12.789 -1.662 25.641 1 97.75 180 ILE A N 1
ATOM 1498 C CA . ILE A 1 180 ? -11.859 -2.773 25.484 1 97.75 180 ILE A CA 1
ATOM 1499 C C . ILE A 1 180 ? -12.625 -4.094 25.469 1 97.75 180 ILE A C 1
ATOM 1501 O O . ILE A 1 180 ? -13.648 -4.23 26.156 1 97.75 180 ILE A O 1
ATOM 1505 N N . TYR A 1 181 ? -12.094 -4.992 24.641 1 97.06 181 TYR A N 1
ATOM 1506 C CA . TYR A 1 181 ? -12.57 -6.371 24.641 1 97.06 181 TYR A CA 1
ATOM 1507 C C . TYR A 1 181 ? -11.406 -7.344 24.438 1 97.06 181 TYR A C 1
ATOM 1509 O O . TYR A 1 181 ? -10.945 -7.531 23.312 1 97.06 181 TYR A O 1
ATOM 1517 N N . ASN A 1 182 ? -10.914 -8.016 25.406 1 92.75 182 ASN A N 1
ATOM 1518 C CA . ASN A 1 182 ? -9.914 -9.078 25.406 1 92.75 182 ASN A CA 1
ATOM 1519 C C . ASN A 1 182 ? -8.758 -8.758 24.469 1 92.75 182 ASN A C 1
ATOM 1521 O O . ASN A 1 182 ? -8.414 -9.555 23.594 1 92.75 182 ASN A O 1
ATOM 1525 N N . PRO A 1 183 ? -8.203 -7.648 24.688 1 91.06 183 PRO A N 1
ATOM 1526 C CA . PRO A 1 183 ? -7.055 -7.367 23.828 1 91.06 183 PRO A CA 1
ATOM 1527 C C . PRO A 1 183 ? -5.871 -8.297 24.094 1 91.06 183 PRO A C 1
ATOM 1529 O O . PRO A 1 183 ? -5.723 -8.805 25.203 1 91.06 183 PRO A O 1
ATOM 1532 N N . LYS A 1 184 ? -5.129 -8.531 23.078 1 88.81 184 LYS A N 1
ATOM 1533 C CA . LYS A 1 184 ? -3.912 -9.32 23.25 1 88.81 184 LYS A CA 1
ATOM 1534 C C . LYS A 1 184 ? -2.982 -8.664 24.281 1 88.81 184 LYS A C 1
ATOM 1536 O O . LYS A 1 184 ? -2.846 -7.441 24.312 1 88.81 184 LYS A O 1
ATOM 1541 N N . GLU A 1 185 ? -2.396 -9.477 25.031 1 89.25 185 GLU A N 1
ATOM 1542 C CA . GLU A 1 185 ? -1.457 -8.953 26.016 1 89.25 185 GLU A CA 1
ATOM 1543 C C . GLU A 1 185 ? -0.106 -8.641 25.375 1 89.25 185 GLU A C 1
ATOM 1545 O O . GLU A 1 185 ? 0.668 -9.547 25.078 1 89.25 185 GLU A O 1
ATOM 1550 N N . THR A 1 186 ? 0.113 -7.406 25.203 1 90.94 186 THR A N 1
ATOM 1551 C CA . THR A 1 186 ? 1.371 -6.914 24.656 1 90.94 186 THR A CA 1
ATOM 1552 C C . THR A 1 186 ? 1.86 -5.695 25.422 1 90.94 186 THR A C 1
ATOM 1554 O O . THR A 1 186 ? 1.11 -5.105 26.203 1 90.94 186 THR A O 1
ATOM 1557 N N . ASN A 1 187 ? 3.1 -5.398 25.203 1 92.94 187 ASN A N 1
ATOM 1558 C CA . ASN A 1 187 ? 3.662 -4.211 25.828 1 92.94 187 ASN A CA 1
ATOM 1559 C C . ASN A 1 187 ? 2.924 -2.945 25.406 1 92.94 187 ASN A C 1
ATOM 1561 O O . ASN A 1 187 ? 2.719 -2.037 26.203 1 92.94 187 ASN A O 1
ATOM 1565 N N . LYS A 1 188 ? 2.469 -2.877 24.234 1 94.19 188 LYS A N 1
ATOM 1566 C CA . LYS A 1 188 ? 1.771 -1.702 23.719 1 94.19 188 LYS A CA 1
ATOM 1567 C C . LYS A 1 188 ? 0.408 -1.536 24.375 1 94.19 188 LYS A C 1
ATOM 1569 O O . LYS A 1 188 ? 0.004 -0.419 24.719 1 94.19 188 LYS A O 1
ATOM 1574 N N . VAL A 1 189 ? -0.229 -2.646 24.578 1 96.06 189 VAL A N 1
ATOM 1575 C CA . VAL A 1 189 ? -1.544 -2.588 25.203 1 96.06 189 VAL A CA 1
ATOM 1576 C C . VAL A 1 189 ? -1.399 -2.164 26.672 1 96.06 189 VAL A C 1
ATOM 1578 O O . VAL A 1 189 ? -2.193 -1.366 27.172 1 96.06 189 VAL A O 1
ATOM 1581 N N . ASN A 1 190 ? -0.388 -2.674 27.312 1 96.75 190 ASN A N 1
ATOM 1582 C CA . ASN A 1 190 ? -0.13 -2.27 28.688 1 96.75 190 ASN A CA 1
ATOM 1583 C C . ASN A 1 190 ? 0.156 -0.774 28.797 1 96.75 190 ASN A C 1
ATOM 1585 O O . ASN A 1 190 ? -0.348 -0.101 29.688 1 96.75 190 ASN A O 1
ATOM 1589 N N . GLU A 1 191 ? 0.937 -0.388 27.906 1 96.88 191 GLU A N 1
ATOM 1590 C CA . GLU A 1 191 ? 1.255 1.036 27.859 1 96.88 191 GLU A CA 1
ATOM 1591 C C . GLU A 1 191 ? 0.008 1.874 27.594 1 96.88 191 GLU A C 1
ATOM 1593 O O . GLU A 1 191 ? -0.191 2.916 28.219 1 96.88 191 GLU A O 1
ATOM 1598 N N . LEU A 1 192 ? -0.751 1.422 26.688 1 96.88 192 LEU A N 1
ATOM 1599 C CA . LEU A 1 192 ? -1.997 2.086 26.312 1 96.88 192 LEU A CA 1
ATOM 1600 C C . LEU A 1 192 ? -2.934 2.189 27.516 1 96.88 192 LEU A C 1
ATOM 1602 O O . LEU A 1 192 ? -3.516 3.246 27.766 1 96.88 192 LEU A O 1
ATOM 1606 N N . LEU A 1 193 ? -3.094 1.165 28.281 1 97.12 193 LEU A N 1
ATOM 1607 C CA . LEU A 1 193 ? -3.959 1.139 29.453 1 97.12 193 LEU A CA 1
ATOM 1608 C C . LEU A 1 193 ? -3.412 2.045 30.547 1 97.12 193 LEU A C 1
ATOM 1610 O O . LEU A 1 193 ? -4.172 2.75 31.219 1 97.12 193 LEU A O 1
ATOM 1614 N N . SER A 1 194 ? -2.17 1.997 30.719 1 97.75 194 SER A N 1
ATOM 1615 C CA . SER A 1 194 ? -1.531 2.863 31.703 1 97.75 194 SER A CA 1
ATOM 1616 C C . SER A 1 194 ? -1.744 4.336 31.359 1 97.75 194 SER A C 1
ATOM 1618 O O . SER A 1 194 ? -2.062 5.137 32.25 1 97.75 194 SER A O 1
ATOM 1620 N N . LEU A 1 195 ? -1.603 4.656 30.125 1 97.12 195 LEU A N 1
ATOM 1621 C CA . LEU A 1 195 ? -1.775 6.031 29.688 1 97.12 195 LEU A CA 1
ATOM 1622 C C . LEU A 1 195 ? -3.223 6.48 29.859 1 97.12 195 LEU A C 1
ATOM 1624 O O . LEU A 1 195 ? -3.48 7.633 30.219 1 97.12 195 LEU A O 1
ATOM 1628 N N . ALA A 1 196 ? -4.105 5.613 29.516 1 97.62 196 ALA A N 1
ATOM 1629 C CA . ALA A 1 196 ? -5.52 5.93 29.703 1 97.62 196 ALA A CA 1
ATOM 1630 C C . ALA A 1 196 ? -5.828 6.27 31.156 1 97.62 196 ALA A C 1
ATOM 1632 O O . ALA A 1 196 ? -6.559 7.219 31.438 1 97.62 196 ALA A O 1
ATOM 1633 N N . LYS A 1 197 ? -5.285 5.555 32 1 97.19 197 LYS A N 1
ATOM 1634 C CA . LYS A 1 197 ? -5.465 5.805 33.438 1 97.19 197 LYS A CA 1
ATOM 1635 C C . LYS A 1 197 ? -4.848 7.141 33.844 1 97.19 197 LYS A C 1
ATOM 1637 O O . LYS A 1 197 ? -5.457 7.914 34.594 1 97.19 197 LYS A O 1
ATOM 1642 N N . GLU A 1 198 ? -3.67 7.312 33.375 1 97 198 GLU A N 1
ATOM 1643 C CA . GLU A 1 198 ? -2.967 8.555 33.688 1 97 198 GLU A CA 1
ATOM 1644 C C . GLU A 1 198 ? -3.76 9.766 33.219 1 97 198 GLU A C 1
ATOM 1646 O O . GLU A 1 198 ? -3.758 10.82 33.875 1 97 198 GLU A O 1
ATOM 1651 N N . LEU A 1 199 ? -4.434 9.602 32.094 1 96.44 199 LEU A N 1
ATOM 1652 C CA . LEU A 1 199 ? -5.188 10.695 31.484 1 96.44 199 LEU A CA 1
ATOM 1653 C C . LEU A 1 199 ? -6.617 10.734 32.031 1 96.44 199 LEU A C 1
ATOM 1655 O O . LEU A 1 199 ? -7.438 11.523 31.547 1 96.44 199 LEU A O 1
ATOM 1659 N N . HIS A 1 200 ? -6.914 9.836 32.906 1 96.75 200 HIS A N 1
ATOM 1660 C CA . HIS A 1 200 ? -8.211 9.758 33.562 1 96.75 200 HIS A CA 1
ATOM 1661 C C . HIS A 1 200 ? -9.32 9.461 32.562 1 96.75 200 HIS A C 1
ATOM 1663 O O . HIS A 1 200 ? -10.406 10.039 32.625 1 96.75 200 HIS A O 1
ATOM 1669 N N . ILE A 1 201 ? -9.008 8.664 31.609 1 97.62 201 ILE A N 1
ATOM 1670 C CA . ILE A 1 201 ? -9.992 8.195 30.641 1 97.62 201 ILE A CA 1
ATOM 1671 C C . ILE A 1 201 ? -10.688 6.949 31.188 1 97.62 201 ILE A C 1
ATOM 1673 O O . ILE A 1 201 ? -10.031 5.957 31.516 1 97.62 201 ILE A O 1
ATOM 1677 N N . PRO A 1 202 ? -12.047 6.992 31.297 1 97.88 202 PRO A N 1
ATOM 1678 C CA . PRO A 1 202 ? -12.742 5.789 31.766 1 97.88 202 PRO A CA 1
ATOM 1679 C C . PRO A 1 202 ? -12.539 4.598 30.828 1 97.88 202 PRO A C 1
ATOM 1681 O O . PRO A 1 202 ? -12.633 4.742 29.609 1 97.88 202 PRO A O 1
ATOM 1684 N N . ILE A 1 203 ? -12.258 3.521 31.391 1 97.69 203 ILE A N 1
ATOM 1685 C CA . ILE A 1 203 ? -12.086 2.289 30.641 1 97.69 203 ILE A CA 1
ATOM 1686 C C . ILE A 1 203 ? -13.297 1.387 30.828 1 97.69 203 ILE A C 1
ATOM 1688 O O . ILE A 1 203 ? -13.68 1.08 31.969 1 97.69 203 ILE A O 1
ATOM 1692 N N . THR A 1 204 ? -13.875 1.004 29.734 1 96.25 204 THR A N 1
ATOM 1693 C CA . THR A 1 204 ? -15.078 0.183 29.781 1 96.25 204 THR A CA 1
ATOM 1694 C C . THR A 1 204 ? -14.859 -1.138 29.047 1 96.25 204 THR A C 1
ATOM 1696 O O . THR A 1 204 ? -14.5 -1.148 27.875 1 96.25 204 THR A O 1
ATOM 1699 N N . GLU A 1 205 ? -15.078 -2.199 29.734 1 95.81 205 GLU A N 1
ATOM 1700 C CA . GLU A 1 205 ? -15.078 -3.502 29.078 1 95.81 205 GLU A CA 1
ATOM 1701 C C . GLU A 1 205 ? -16.391 -3.748 28.344 1 95.81 205 GLU A C 1
ATOM 1703 O O . GLU A 1 205 ? -17.469 -3.432 28.875 1 95.81 205 GLU A O 1
ATOM 1708 N N . THR A 1 206 ? -16.312 -4.207 27.156 1 94.88 206 THR A N 1
ATOM 1709 C CA . THR A 1 206 ? -17.516 -4.406 26.344 1 94.88 206 THR A CA 1
ATOM 1710 C C . THR A 1 206 ? -17.406 -5.691 25.531 1 94.88 206 THR A C 1
ATOM 1712 O O . THR A 1 206 ? -16.547 -6.531 25.797 1 94.88 206 THR A O 1
ATOM 1715 N N . SER A 1 207 ? -18.391 -5.945 24.578 1 93.75 207 SER A N 1
ATOM 1716 C CA . SER A 1 207 ? -18.406 -7.148 23.75 1 93.75 207 SER A CA 1
ATOM 1717 C C . SER A 1 207 ? -17.75 -6.898 22.391 1 93.75 207 SER A C 1
ATOM 1719 O O . SER A 1 207 ? -17.609 -5.746 21.984 1 93.75 207 SER A O 1
ATOM 1721 N N . LYS A 1 208 ? -17.391 -7.965 21.797 1 93.56 208 LYS A N 1
ATOM 1722 C CA . LYS A 1 208 ? -16.844 -7.875 20.453 1 93.56 208 LYS A CA 1
ATOM 1723 C C . LYS A 1 208 ? -17.859 -7.23 19.5 1 93.56 208 LYS A C 1
ATOM 1725 O O . LYS A 1 208 ? -17.484 -6.438 18.641 1 93.56 208 LYS A O 1
ATOM 1730 N N . GLN A 1 209 ? -19.078 -7.598 19.656 1 93.06 209 GLN A N 1
ATOM 1731 C CA . GLN A 1 209 ? -20.141 -7.09 18.812 1 93.06 209 GLN A CA 1
ATOM 1732 C C . GLN A 1 209 ? -20.297 -5.578 18.953 1 93.06 209 GLN A C 1
ATOM 1734 O O . GLN A 1 209 ? -20.5 -4.875 17.953 1 93.06 209 GLN A O 1
ATOM 1739 N N . ASP A 1 210 ? -20.188 -5.113 20.141 1 92.56 210 ASP A N 1
ATOM 1740 C CA . ASP A 1 210 ? -20.25 -3.676 20.375 1 92.56 210 ASP A CA 1
ATOM 1741 C C . ASP A 1 210 ? -19.125 -2.949 19.641 1 92.56 210 ASP A C 1
ATOM 1743 O O . ASP A 1 210 ? -19.359 -1.924 19 1 92.56 210 ASP A O 1
ATOM 1747 N N . LEU A 1 211 ? -17.969 -3.488 19.797 1 95.88 211 LEU A N 1
ATOM 1748 C CA . LEU A 1 211 ? -16.812 -2.873 19.141 1 95.88 211 LEU A CA 1
ATOM 1749 C C . LEU A 1 211 ? -16.984 -2.91 17.625 1 95.88 211 LEU A C 1
ATOM 1751 O O . LEU A 1 211 ? -16.609 -1.959 16.922 1 95.88 211 LEU A O 1
ATOM 1755 N N . ASN A 1 212 ? -17.516 -3.986 17.094 1 94.06 212 ASN A N 1
ATOM 1756 C CA . ASN A 1 212 ? -17.797 -4.094 15.672 1 94.06 212 ASN A CA 1
ATOM 1757 C C . ASN A 1 212 ? -18.75 -3.002 15.203 1 94.06 212 ASN A C 1
ATOM 1759 O O . ASN A 1 212 ? -18.562 -2.416 14.141 1 94.06 212 ASN A O 1
ATOM 1763 N N . GLN A 1 213 ? -19.703 -2.74 15.977 1 92.19 213 GLN A N 1
ATOM 1764 C CA . GLN A 1 213 ? -20.688 -1.718 15.641 1 92.19 213 GLN A CA 1
ATOM 1765 C C . GLN A 1 213 ? -20.078 -0.324 15.672 1 92.19 213 GLN A C 1
ATOM 1767 O O . GLN A 1 213 ? -20.328 0.497 14.789 1 92.19 213 GLN A O 1
ATOM 1772 N N . LEU A 1 214 ? -19.234 -0.105 16.641 1 92.62 214 LEU A N 1
ATOM 1773 C CA . LEU A 1 214 ? -18.594 1.201 16.797 1 92.62 214 LEU A CA 1
ATOM 1774 C C . LEU A 1 214 ? -17.641 1.488 15.656 1 92.62 214 LEU A C 1
ATOM 1776 O O . LEU A 1 214 ? -17.359 2.65 15.344 1 92.62 214 LEU A O 1
ATOM 1780 N N . THR A 1 215 ? -17.109 0.425 15.031 1 94.69 215 THR A N 1
ATOM 1781 C CA . THR A 1 215 ? -16.031 0.607 14.055 1 94.69 215 THR A CA 1
ATOM 1782 C C . THR A 1 215 ? -16.484 0.154 12.672 1 94.69 215 THR A C 1
ATOM 1784 O O . THR A 1 215 ? -15.656 0.006 11.766 1 94.69 215 THR A O 1
ATOM 1787 N N . ASP A 1 216 ? -17.719 -0.137 12.484 1 91.19 216 ASP A N 1
ATOM 1788 C CA . ASP A 1 216 ? -18.25 -0.657 11.234 1 91.19 216 ASP A CA 1
ATOM 1789 C C . ASP A 1 216 ? -17.516 -1.916 10.797 1 91.19 216 ASP A C 1
ATOM 1791 O O . ASP A 1 216 ? -17.062 -2.012 9.648 1 91.19 216 ASP A O 1
ATOM 1795 N N . ASN A 1 217 ? -17.234 -2.781 11.805 1 90.31 217 ASN A N 1
ATOM 1796 C CA . ASN A 1 217 ? -16.656 -4.113 11.633 1 90.31 217 ASN A CA 1
ATOM 1797 C C . ASN A 1 217 ? -15.203 -4.047 11.188 1 90.31 217 ASN A C 1
ATOM 1799 O O . ASN A 1 217 ? -14.711 -4.961 10.523 1 90.31 217 ASN A O 1
ATOM 1803 N N . ALA A 1 218 ? -14.539 -2.961 11.516 1 92.88 218 ALA A N 1
ATOM 1804 C CA . ALA A 1 218 ? -13.109 -2.859 11.242 1 92.88 218 ALA A CA 1
ATOM 1805 C C . ALA A 1 218 ? -12.305 -3.736 12.195 1 92.88 218 ALA A C 1
ATOM 1807 O O . ALA A 1 218 ? -12.844 -4.262 13.172 1 92.88 218 ALA A O 1
ATOM 1808 N N . VAL A 1 219 ? -11.086 -3.959 11.82 1 90.69 219 VAL A N 1
ATOM 1809 C CA . VAL A 1 219 ? -10.195 -4.73 12.68 1 90.69 219 VAL A CA 1
ATOM 1810 C C . VAL A 1 219 ? -9.734 -3.873 13.852 1 90.69 219 VAL A C 1
ATOM 1812 O O . VAL A 1 219 ? -8.703 -3.203 13.773 1 90.69 219 VAL A O 1
ATOM 1815 N N . HIS A 1 220 ? -10.445 -3.967 14.969 1 96.06 220 HIS A N 1
ATOM 1816 C CA . HIS A 1 220 ? -10.219 -3.064 16.094 1 96.06 220 HIS A CA 1
ATOM 1817 C C . HIS A 1 220 ? -9.242 -3.67 17.094 1 96.06 220 HIS A C 1
ATOM 1819 O O . HIS A 1 220 ? -8.75 -2.973 17.984 1 96.06 220 HIS A O 1
ATOM 1825 N N . ASN A 1 221 ? -8.906 -4.922 17.016 1 93.44 221 ASN A N 1
ATOM 1826 C CA . ASN A 1 221 ? -7.953 -5.594 17.891 1 93.44 221 ASN A CA 1
ATOM 1827 C C . ASN A 1 221 ? -8.375 -5.496 19.359 1 93.44 221 ASN A C 1
ATOM 1829 O O . ASN A 1 221 ? -7.523 -5.367 20.234 1 93.44 221 ASN A O 1
ATOM 1833 N N . GLY A 1 222 ? -9.602 -5.262 19.594 1 96.94 222 GLY A N 1
ATOM 1834 C CA . GLY A 1 222 ? -10.125 -5.258 20.953 1 96.94 222 GLY A CA 1
ATOM 1835 C C . GLY A 1 222 ? -10.031 -3.9 21.609 1 96.94 222 GLY A C 1
ATOM 1836 O O . GLY A 1 222 ? -10.273 -3.777 22.812 1 96.94 222 GLY A O 1
ATOM 1837 N N . VAL A 1 223 ? -9.648 -2.895 20.906 1 98 223 VAL A N 1
ATOM 1838 C CA . VAL A 1 223 ? -9.438 -1.582 21.5 1 98 223 VAL A CA 1
ATOM 1839 C C . VAL A 1 223 ? -10.109 -0.506 20.656 1 98 223 VAL A C 1
ATOM 1841 O O . VAL A 1 223 ? -9.859 -0.415 19.453 1 98 223 VAL A O 1
ATOM 1844 N N . VAL A 1 224 ? -10.984 0.375 21.266 1 98.25 224 VAL A N 1
ATOM 1845 C CA . VAL A 1 224 ? -11.641 1.503 20.609 1 98.25 224 VAL A CA 1
ATOM 1846 C C . VAL A 1 224 ? -11.656 2.707 21.547 1 98.25 224 VAL A C 1
ATOM 1848 O O . VAL A 1 224 ? -12.047 2.59 22.703 1 98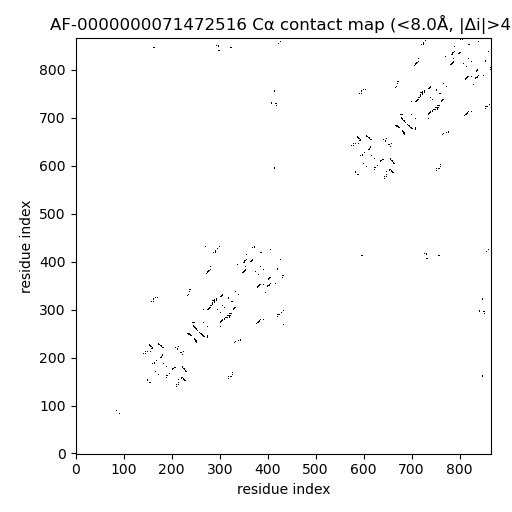.25 224 VAL A O 1
ATOM 1851 N N . LEU A 1 225 ? -11.25 3.846 21.062 1 98.12 225 LEU A N 1
ATOM 1852 C CA . LEU A 1 225 ? -11.156 5.066 21.859 1 98.12 225 LEU A CA 1
ATOM 1853 C C . LEU A 1 225 ? -12.07 6.152 21.297 1 98.12 225 LEU A C 1
ATOM 1855 O O . LEU A 1 225 ? -11.977 6.492 20.109 1 98.12 225 LEU A O 1
ATOM 1859 N N . GLU A 1 226 ? -12.93 6.582 22.109 1 97.06 226 GLU A N 1
ATOM 1860 C CA . GLU A 1 226 ? -13.758 7.734 21.766 1 97.06 226 GLU A CA 1
ATOM 1861 C C . GLU A 1 226 ? -12.961 9.031 21.859 1 97.06 226 GLU A C 1
ATOM 1863 O O . GLU A 1 226 ? -12.289 9.289 22.859 1 97.06 226 GLU A O 1
ATOM 1868 N N . SER A 1 227 ? -13.039 9.844 20.781 1 96.75 227 SER A N 1
ATOM 1869 C CA . SER A 1 227 ? -12.242 11.062 20.734 1 96.75 227 SER A CA 1
ATOM 1870 C C . SER A 1 227 ? -12.898 12.117 19.859 1 96.75 227 SER A C 1
ATOM 1872 O O . SER A 1 227 ? -13.734 11.797 19 1 96.75 227 SER A O 1
ATOM 1874 N N . ARG A 1 228 ? -12.523 13.359 20.125 1 95.31 228 ARG A N 1
ATOM 1875 C CA . ARG A 1 228 ? -12.812 14.398 19.141 1 95.31 228 ARG A CA 1
ATOM 1876 C C . ARG A 1 228 ? -12 14.188 17.875 1 95.31 228 ARG A C 1
ATOM 1878 O O . ARG A 1 228 ? -10.867 13.711 17.922 1 95.31 228 ARG A O 1
ATOM 1885 N N . PRO A 1 229 ? -12.625 14.57 16.719 1 94.75 229 PRO A N 1
ATOM 1886 C CA . PRO A 1 229 ? -11.867 14.453 15.477 1 94.75 229 PRO A CA 1
ATOM 1887 C C . PRO A 1 229 ? -10.625 15.336 15.445 1 94.75 229 PRO A C 1
ATOM 1889 O O . PRO A 1 229 ? -10.562 16.344 16.172 1 94.75 229 PRO A O 1
ATOM 1892 N N . LEU A 1 230 ? -9.695 14.875 14.727 1 94 230 LEU A N 1
ATOM 1893 C CA . LEU A 1 230 ? -8.477 15.656 14.531 1 94 230 LEU A CA 1
ATOM 1894 C C . LEU A 1 230 ? -8.758 16.906 13.711 1 94 230 LEU A C 1
ATOM 1896 O O . LEU A 1 230 ? -9.43 16.844 12.68 1 94 230 LEU A O 1
ATOM 1900 N N . ASP A 1 231 ? -8.281 18.031 14.234 1 89.75 231 ASP A N 1
ATOM 1901 C CA . ASP A 1 231 ? -8.398 19.297 13.516 1 89.75 231 ASP A CA 1
ATOM 1902 C C . ASP A 1 231 ? -7.031 19.781 13.039 1 89.75 231 ASP A C 1
ATOM 1904 O O . ASP A 1 231 ? -6.109 19.938 13.844 1 89.75 231 ASP A O 1
ATOM 1908 N N . ILE A 1 232 ? -6.914 20.016 11.75 1 93 232 ILE A N 1
ATOM 1909 C CA . ILE A 1 232 ? -5.641 20.5 11.242 1 93 232 ILE A CA 1
ATOM 1910 C C . ILE A 1 232 ? -5.816 21.922 10.688 1 93 232 ILE A C 1
ATOM 1912 O O . ILE A 1 232 ? -6.867 22.25 10.133 1 93 232 ILE A O 1
ATOM 1916 N N . PRO A 1 233 ? -4.812 22.75 10.797 1 93.38 233 PRO A N 1
ATOM 1917 C CA . PRO A 1 233 ? -4.938 24.156 10.383 1 93.38 233 PRO A CA 1
ATOM 1918 C C . PRO A 1 233 ? -4.938 24.328 8.867 1 93.38 233 PRO A C 1
ATOM 1920 O O . PRO A 1 233 ? -4.344 23.531 8.148 1 93.38 233 PRO A O 1
ATOM 1923 N N . ASN A 1 234 ? -5.609 25.375 8.516 1 94 234 ASN A N 1
ATOM 1924 C CA . ASN A 1 234 ? -5.535 25.844 7.129 1 94 234 ASN A CA 1
ATOM 1925 C C . ASN A 1 234 ? -4.305 26.703 6.891 1 94 234 ASN A C 1
ATOM 1927 O O . ASN A 1 234 ? -3.965 27.547 7.723 1 94 234 ASN A O 1
ATOM 1931 N N . VAL A 1 235 ? -3.641 26.469 5.734 1 96.31 235 VAL A N 1
ATOM 1932 C CA . VAL A 1 235 ? -2.445 27.25 5.441 1 96.31 235 VAL A CA 1
ATOM 1933 C C . VAL A 1 235 ? -2.602 27.953 4.09 1 96.31 235 VAL A C 1
ATOM 1935 O O . VAL A 1 235 ? -3.145 27.375 3.145 1 96.31 235 VAL A O 1
ATOM 1938 N N . LYS A 1 236 ? -2.055 29.125 4.012 1 95.12 236 LYS A N 1
ATOM 1939 C CA . LYS A 1 236 ? -2.127 29.922 2.795 1 95.12 236 LYS A CA 1
ATOM 1940 C C . LYS A 1 236 ? -0.827 29.828 2 1 95.12 236 LYS A C 1
ATOM 1942 O O . LYS A 1 236 ? -0.84 29.906 0.77 1 95.12 236 LYS A O 1
ATOM 1947 N N . SER A 1 237 ? 0.251 29.797 2.762 1 97.38 237 SER A N 1
ATOM 1948 C CA . SER A 1 237 ? 1.555 29.719 2.109 1 97.38 237 SER A CA 1
ATOM 1949 C C . SER A 1 237 ? 2.641 29.297 3.098 1 97.38 237 SER A C 1
ATOM 1951 O O . SER A 1 237 ? 2.461 29.422 4.312 1 97.38 237 SER A O 1
ATOM 1953 N N . MET A 1 238 ? 3.662 28.719 2.477 1 98.44 238 MET A N 1
ATOM 1954 C CA . MET A 1 238 ? 4.918 28.625 3.217 1 98.44 238 MET A CA 1
ATOM 1955 C C . MET A 1 238 ? 5.637 29.969 3.242 1 98.44 238 MET A C 1
ATOM 1957 O O . MET A 1 238 ? 5.418 30.812 2.369 1 98.44 238 MET A O 1
ATOM 1961 N N . THR A 1 239 ? 6.527 30.203 4.227 1 98.31 239 THR A N 1
ATOM 1962 C CA . THR A 1 239 ? 7.258 31.453 4.285 1 98.31 239 THR A CA 1
ATOM 1963 C C . THR A 1 239 ? 8.727 31.25 3.924 1 98.31 239 THR A C 1
ATOM 1965 O O . THR A 1 239 ? 9.164 30.109 3.703 1 98.31 239 THR A O 1
ATOM 1968 N N . SER A 1 240 ? 9.469 32.344 3.863 1 98.25 240 SER A N 1
ATOM 1969 C CA . SER A 1 240 ? 10.891 32.312 3.555 1 98.25 240 SER A CA 1
ATOM 1970 C C . SER A 1 240 ? 11.719 31.984 4.797 1 98.25 240 SER A C 1
ATOM 1972 O O . SER A 1 240 ? 12.938 31.828 4.711 1 98.25 240 SER A O 1
ATOM 1974 N N . ASN A 1 241 ? 10.984 31.906 5.871 1 97.56 241 ASN A N 1
ATOM 1975 C CA . ASN A 1 241 ? 11.672 31.578 7.117 1 97.56 241 ASN A CA 1
ATOM 1976 C C . ASN A 1 241 ? 11.781 30.078 7.324 1 97.56 241 ASN A C 1
ATOM 1978 O O . ASN A 1 241 ? 10.969 29.484 8.023 1 97.56 241 ASN A O 1
ATOM 1982 N N . PHE A 1 242 ? 12.758 29.484 6.754 1 96.62 242 PHE A N 1
ATOM 1983 C CA . PHE A 1 242 ? 13.07 28.062 6.934 1 96.62 242 PHE A CA 1
ATOM 1984 C C . PHE A 1 242 ? 14.562 27.875 7.207 1 96.62 242 PHE A C 1
ATOM 1986 O O . PHE A 1 242 ? 15.391 28.672 6.758 1 96.62 242 PHE A O 1
ATOM 1993 N N . THR A 1 243 ? 14.836 26.922 8.023 1 94.81 243 THR A N 1
ATOM 1994 C CA . THR A 1 243 ? 16.203 26.5 8.344 1 94.81 243 THR A CA 1
ATOM 1995 C C . THR A 1 243 ? 16.328 24.984 8.234 1 94.81 243 THR A C 1
ATOM 1997 O O . THR A 1 243 ? 15.43 24.297 7.742 1 94.81 243 THR A O 1
ATOM 2000 N N . GLU A 1 244 ? 17.422 24.5 8.633 1 92.88 244 GLU A N 1
ATOM 2001 C CA . GLU A 1 244 ? 17.641 23.062 8.656 1 92.88 244 GLU A CA 1
ATOM 2002 C C . GLU A 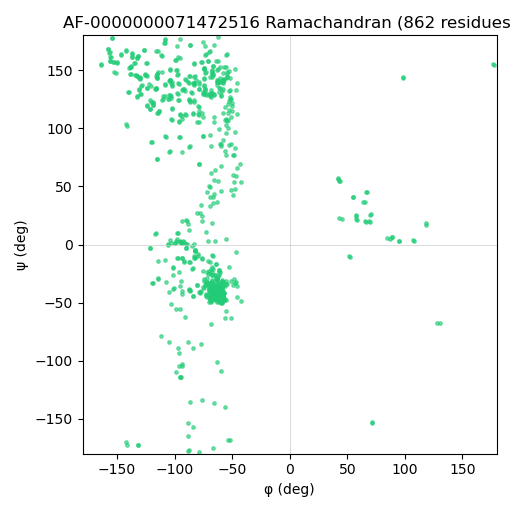1 244 ? 16.766 22.375 9.695 1 92.88 244 GLU A C 1
ATOM 2004 O O . GLU A 1 244 ? 16.406 21.203 9.539 1 92.88 244 GLU A O 1
ATOM 2009 N N . SER A 1 245 ? 16.312 23.172 10.594 1 93.75 245 SER A N 1
ATOM 2010 C CA . SER A 1 245 ? 15.625 22.547 11.719 1 93.75 245 SER A CA 1
ATOM 2011 C C . SER A 1 245 ? 14.195 23.047 11.852 1 93.75 245 SER A C 1
ATOM 2013 O O . SER A 1 245 ? 13.461 22.625 12.75 1 93.75 245 SER A O 1
ATOM 2015 N N . SER A 1 246 ? 13.859 24 10.969 1 96.44 246 SER A N 1
ATOM 2016 C CA . SER A 1 246 ? 12.523 24.562 11.164 1 96.44 246 SER A CA 1
ATOM 2017 C C . SER A 1 246 ? 11.977 25.141 9.867 1 96.44 246 SER A C 1
ATOM 2019 O O . SER A 1 246 ? 12.727 25.375 8.922 1 96.44 246 SER A O 1
ATOM 2021 N N . PHE A 1 247 ? 10.68 25.312 9.859 1 97.88 247 PHE A N 1
ATOM 2022 C CA . PHE A 1 247 ? 9.984 26.031 8.805 1 97.88 247 PHE A CA 1
ATOM 2023 C C . PHE A 1 247 ? 8.773 26.766 9.359 1 97.88 247 PHE A C 1
ATOM 2025 O O . PHE A 1 247 ? 8.352 26.516 10.492 1 97.88 247 PHE A O 1
ATOM 2032 N N . GLU A 1 248 ? 8.305 27.703 8.562 1 98.31 248 GLU A N 1
ATOM 2033 C CA . GLU A 1 248 ? 7.203 28.562 9 1 98.31 248 GLU A CA 1
ATOM 2034 C C . GLU A 1 248 ? 6.098 28.609 7.945 1 98.31 248 GLU A C 1
ATOM 2036 O O . GLU A 1 248 ? 6.379 28.625 6.746 1 98.31 248 GLU A O 1
ATOM 2041 N N . VAL A 1 249 ? 4.891 28.641 8.461 1 98.12 249 VAL A N 1
ATOM 2042 C CA . VAL A 1 249 ? 3.748 28.719 7.555 1 98.12 249 VAL A CA 1
ATOM 2043 C C . VAL A 1 249 ? 2.889 29.938 7.906 1 98.12 249 VAL A C 1
ATOM 2045 O O . VAL A 1 249 ? 2.963 30.453 9.023 1 98.12 249 VAL A O 1
ATOM 2048 N N . VAL A 1 250 ? 2.137 30.406 6.902 1 96.81 250 VAL A N 1
ATOM 2049 C CA . VAL A 1 250 ? 1.096 31.406 7.133 1 96.81 250 VAL A CA 1
ATOM 2050 C C . VAL A 1 250 ? -0.257 30.719 7.289 1 96.81 250 VAL A C 1
ATOM 2052 O O . VAL A 1 250 ? -0.816 30.203 6.32 1 96.81 250 VAL A O 1
ATOM 2055 N N . SER A 1 251 ? -0.634 30.719 8.562 1 92.88 251 SER A N 1
ATOM 2056 C CA . SER A 1 251 ? -1.923 30.109 8.867 1 92.88 251 SER A CA 1
ATOM 2057 C C . SER A 1 251 ? -3.029 31.156 8.945 1 92.88 251 SER A C 1
ATOM 2059 O O . SER A 1 251 ? -2.814 32.25 9.461 1 92.88 251 SER A O 1
ATOM 2061 N N . GLY A 1 252 ? -4.223 30.781 8.344 1 80.38 252 GLY A N 1
ATOM 2062 C CA . GLY A 1 252 ? -5.301 31.734 8.508 1 80.38 252 GLY A CA 1
ATOM 2063 C C . GLY A 1 252 ? -6.574 31.328 7.789 1 80.38 252 GLY A C 1
ATOM 2064 O O . GLY A 1 252 ? -6.578 30.375 7.016 1 80.38 252 GLY A O 1
ATOM 2065 N N . ASP A 1 253 ? -7.625 31.828 8.32 1 68.44 253 ASP A N 1
ATOM 2066 C CA . ASP A 1 253 ? -8.953 31.719 7.734 1 68.44 253 ASP A CA 1
ATOM 2067 C C . ASP A 1 253 ? -9.297 32.938 6.898 1 68.44 253 ASP A C 1
ATOM 2069 O O . ASP A 1 253 ? -9.195 34.094 7.379 1 68.44 253 ASP A O 1
ATOM 2073 N N . ASP A 1 254 ? -9.375 32.719 5.609 1 62.69 254 ASP A N 1
ATOM 2074 C CA . ASP A 1 254 ? -9.672 33.844 4.734 1 62.69 254 ASP A CA 1
ATOM 2075 C C . ASP A 1 254 ? -10.844 34.656 5.277 1 62.69 254 ASP A C 1
ATOM 2077 O O . ASP A 1 254 ? -10.867 35.875 5.145 1 62.69 254 ASP A O 1
ATOM 2081 N N . LEU A 1 255 ? -11.656 33.938 5.875 1 59.5 255 LEU A N 1
ATOM 2082 C CA . LEU A 1 255 ? -12.867 34.594 6.328 1 59.5 255 LEU A CA 1
ATOM 2083 C C . LEU A 1 255 ? -12.562 35.594 7.453 1 59.5 255 LEU A C 1
ATOM 2085 O O . LEU A 1 255 ? -13.148 36.656 7.52 1 59.5 255 LEU A O 1
ATOM 2089 N N . LEU A 1 256 ? -11.609 35.219 8.211 1 62.72 256 LEU A N 1
ATOM 2090 C CA . LEU A 1 256 ? -11.352 36.062 9.375 1 62.72 256 LEU A CA 1
ATOM 2091 C C . LEU A 1 256 ? -10.195 37.031 9.102 1 62.72 256 LEU A C 1
ATOM 2093 O O . LEU A 1 256 ? -9.922 37.906 9.914 1 62.72 256 LEU A O 1
ATOM 2097 N N . GLN A 1 257 ? -9.703 37.031 7.91 1 62.66 257 GLN A N 1
ATOM 2098 C CA . GLN A 1 257 ? -8.609 37.875 7.477 1 62.66 257 GLN A CA 1
ATOM 2099 C C . GLN A 1 257 ? -7.492 37.938 8.516 1 62.66 257 GLN A C 1
ATOM 2101 O O . GLN A 1 257 ? -6.91 39 8.766 1 62.66 257 GLN A O 1
ATOM 2106 N N . LEU A 1 258 ? -7.465 36.938 9.336 1 73.75 258 LEU A N 1
ATOM 2107 C CA . LEU A 1 258 ? -6.387 36.844 10.32 1 73.75 258 LEU A CA 1
ATOM 2108 C C . LEU A 1 258 ? -5.336 35.844 9.898 1 73.75 258 LEU A C 1
ATOM 2110 O O . LEU A 1 258 ? -5.656 34.656 9.672 1 73.75 258 LEU A O 1
ATOM 2114 N N . ASN A 1 259 ? -4.18 36.438 9.484 1 84.69 259 ASN A N 1
ATOM 2115 C CA . ASN A 1 259 ? -3.047 35.562 9.148 1 84.69 259 ASN A CA 1
ATOM 2116 C C . ASN A 1 259 ? -1.999 35.562 10.258 1 84.69 259 ASN A C 1
ATOM 2118 O O . ASN A 1 259 ? -1.727 36.594 10.867 1 84.69 259 ASN A O 1
ATOM 2122 N N . GLU A 1 260 ? -1.704 34.375 10.625 1 91.56 260 GLU A N 1
ATOM 2123 C CA . GLU A 1 260 ? -0.65 34.219 11.625 1 91.56 260 GLU A CA 1
ATOM 2124 C C . GLU A 1 260 ? 0.485 33.344 11.086 1 91.56 260 GLU A C 1
ATOM 2126 O O . GLU A 1 260 ? 0.242 32.344 10.391 1 91.56 260 GLU A O 1
ATOM 2131 N N . LYS A 1 261 ? 1.658 33.812 11.398 1 95.19 261 LYS A N 1
ATOM 2132 C CA . LYS A 1 261 ? 2.822 33 11.078 1 95.19 261 LYS A CA 1
ATOM 2133 C C . LYS A 1 261 ? 3.141 32.031 12.211 1 95.19 261 LYS A C 1
ATOM 2135 O O . LYS A 1 261 ? 3.246 32.438 13.367 1 95.19 261 LYS A O 1
ATOM 2140 N N . VAL A 1 262 ? 3.197 30.812 11.898 1 96.38 262 VAL A N 1
ATOM 2141 C CA . VAL A 1 262 ? 3.443 29.781 12.898 1 96.38 262 VAL A CA 1
ATOM 2142 C C . VAL A 1 262 ? 4.664 28.953 12.5 1 96.38 262 VAL A C 1
ATOM 2144 O O . VAL A 1 262 ? 4.777 28.516 11.352 1 96.38 262 VAL A O 1
ATOM 2147 N N . GLY A 1 263 ? 5.547 28.688 13.438 1 97.25 263 GLY A N 1
ATOM 2148 C CA . GLY A 1 263 ? 6.75 27.906 13.195 1 97.25 263 GLY A CA 1
ATOM 2149 C C . GLY A 1 263 ? 6.605 26.453 13.594 1 97.25 263 GLY A C 1
ATOM 2150 O O . GLY A 1 263 ? 5.918 26.125 14.562 1 97.25 263 GLY A O 1
ATOM 2151 N N . TYR A 1 264 ? 7.277 25.594 12.828 1 97.31 264 TYR A N 1
ATOM 2152 C CA . TYR A 1 264 ? 7.293 24.156 13.086 1 97.31 264 TYR A CA 1
ATOM 2153 C C . TYR A 1 264 ? 8.711 23.609 13.031 1 97.31 264 TYR A C 1
ATOM 2155 O O . TYR A 1 264 ? 9.594 24.203 12.414 1 97.31 264 TYR A O 1
ATOM 2163 N N . HIS A 1 265 ? 8.906 22.422 13.641 1 94.5 265 HIS A N 1
ATOM 2164 C CA . HIS A 1 265 ? 10.219 21.797 13.664 1 94.5 265 HIS A CA 1
ATOM 2165 C C . HIS A 1 265 ? 10.344 20.734 12.578 1 94.5 265 HIS A C 1
ATOM 2167 O O . HIS A 1 265 ? 9.344 20.141 12.156 1 94.5 265 HIS A O 1
ATOM 2173 N N . THR A 1 266 ? 11.602 20.562 12.109 1 92 266 THR A N 1
ATOM 2174 C CA . THR A 1 266 ? 11.891 19.531 11.109 1 92 266 THR A CA 1
ATOM 2175 C C . THR A 1 266 ? 12.75 18.422 11.719 1 92 266 THR A C 1
ATOM 2177 O O . THR A 1 266 ? 13.289 18.578 12.812 1 92 266 THR A O 1
ATOM 2180 N N . ASN A 1 267 ? 12.711 17.266 10.93 1 83.19 267 ASN A N 1
ATOM 2181 C CA . ASN A 1 267 ? 13.625 16.188 11.258 1 83.19 267 ASN A CA 1
ATOM 2182 C C . ASN A 1 267 ? 14.93 16.297 10.484 1 83.19 267 ASN A C 1
ATOM 2184 O O . ASN A 1 267 ? 14.945 16.719 9.328 1 83.19 267 ASN A O 1
ATOM 2188 N N . ALA A 1 268 ? 16.031 16.156 11.086 1 68.44 268 ALA A N 1
ATOM 2189 C CA . ALA A 1 268 ? 17.328 16.391 10.461 1 68.44 268 ALA A CA 1
ATOM 2190 C C . ALA A 1 268 ? 17.859 15.141 9.773 1 68.44 268 ALA A C 1
ATOM 2192 O O . ALA A 1 268 ? 18.922 15.164 9.141 1 68.44 268 ALA A O 1
ATOM 2193 N N . TYR A 1 269 ? 17.156 14.242 9.5 1 77.38 269 TYR A N 1
ATOM 2194 C CA . TYR A 1 269 ? 17.719 12.984 9.031 1 77.38 269 TYR A CA 1
ATOM 2195 C C . TYR A 1 269 ? 17.781 12.945 7.508 1 77.38 269 TYR A C 1
ATOM 2197 O O . TYR A 1 269 ? 16.75 12.867 6.844 1 77.38 269 TYR A O 1
ATOM 2205 N N . GLY A 1 270 ? 18.969 13.039 6.863 1 76.88 270 GLY A N 1
ATOM 2206 C CA . GLY A 1 270 ? 19.172 12.758 5.453 1 76.88 270 GLY A CA 1
ATOM 2207 C C . GLY A 1 270 ? 18.906 13.961 4.559 1 76.88 270 GLY A C 1
ATOM 2208 O O . GLY A 1 270 ? 18.859 13.828 3.336 1 76.88 270 GLY A O 1
ATOM 2209 N N . LYS A 1 271 ? 18.625 15.117 5.203 1 84.44 271 LYS A N 1
ATOM 2210 C CA . LYS A 1 271 ? 18.344 16.312 4.426 1 84.44 271 LYS A CA 1
ATOM 2211 C C . LYS A 1 271 ? 18.766 17.578 5.172 1 84.44 271 LYS A C 1
ATOM 2213 O O . LYS A 1 271 ? 18.891 17.562 6.398 1 84.44 271 LYS A O 1
ATOM 2218 N N . ARG A 1 272 ? 18.984 18.609 4.332 1 92.81 272 ARG A N 1
ATOM 2219 C CA . ARG A 1 272 ? 19.391 19.891 4.93 1 92.81 272 ARG A CA 1
ATOM 2220 C C . ARG A 1 272 ? 18.172 20.766 5.18 1 92.81 272 ARG A C 1
ATOM 2222 O O . ARG A 1 272 ? 18.094 21.438 6.219 1 92.81 272 ARG A O 1
ATOM 2229 N N . TYR A 1 273 ? 17.297 20.797 4.258 1 96.5 273 TYR A N 1
ATOM 2230 C CA . TYR A 1 273 ? 16.156 21.688 4.348 1 96.5 273 TYR A CA 1
ATOM 2231 C C . TYR A 1 273 ? 14.859 20.891 4.461 1 96.5 273 TYR A C 1
ATOM 2233 O O . TYR A 1 273 ? 14.844 19.672 4.258 1 96.5 273 TYR A O 1
ATOM 2241 N N . PRO A 1 274 ? 13.727 21.547 4.828 1 97.31 274 PRO A N 1
ATOM 2242 C CA . PRO A 1 274 ? 12.453 20.859 5.055 1 97.31 274 PRO A CA 1
ATOM 2243 C C . PRO A 1 274 ? 11.93 20.156 3.803 1 97.31 274 PRO A C 1
ATOM 2245 O O . PRO A 1 274 ? 12.062 20.688 2.697 1 97.31 274 PRO A O 1
ATOM 2248 N N . PHE A 1 275 ? 11.414 19.016 4.035 1 97.81 275 PHE A N 1
ATOM 2249 C CA . PHE A 1 275 ? 10.82 18.203 2.986 1 97.81 275 PHE A CA 1
ATOM 2250 C C . PHE A 1 275 ? 9.375 17.859 3.322 1 97.81 275 PHE A C 1
ATOM 2252 O O . PHE A 1 275 ? 9.102 17.234 4.348 1 97.81 275 PHE A O 1
ATOM 2259 N N . GLY A 1 276 ? 8.43 18.281 2.449 1 98.44 276 GLY A N 1
ATOM 2260 C CA . GLY A 1 276 ? 7.016 18.016 2.68 1 98.44 276 GLY A CA 1
ATOM 2261 C C . GLY A 1 276 ? 6.34 17.344 1.501 1 98.44 276 GLY A C 1
ATOM 2262 O O . GLY A 1 276 ? 6.938 17.203 0.435 1 98.44 276 GLY A O 1
ATOM 2263 N N . LEU A 1 277 ? 5.148 16.859 1.761 1 98.75 277 LEU A N 1
ATOM 2264 C CA . LEU A 1 277 ? 4.301 16.297 0.719 1 98.75 277 LEU A CA 1
ATOM 2265 C C . LEU A 1 277 ? 3.035 17.125 0.537 1 98.75 277 LEU A C 1
ATOM 2267 O O . LEU A 1 277 ? 2.477 17.641 1.511 1 98.75 277 LEU A O 1
ATOM 2271 N N . TYR A 1 278 ? 2.586 17.266 -0.665 1 98.75 278 TYR A N 1
ATOM 2272 C CA . TYR A 1 278 ? 1.267 17.781 -1.007 1 98.75 278 TYR A CA 1
ATOM 2273 C C . TYR A 1 278 ? 0.41 16.703 -1.67 1 98.75 278 TYR A C 1
ATOM 2275 O O . TYR A 1 278 ? 0.722 16.25 -2.771 1 98.75 278 TYR A O 1
ATOM 2283 N N . LEU A 1 279 ? -0.61 16.312 -0.993 1 98.12 279 LEU A N 1
ATOM 2284 C CA . LEU A 1 279 ? -1.529 15.312 -1.532 1 98.12 279 LEU A CA 1
ATOM 2285 C C . LEU A 1 279 ? -2.662 15.984 -2.307 1 98.12 279 LEU A C 1
ATOM 2287 O O . LEU A 1 279 ? -3.535 16.625 -1.711 1 98.12 279 LEU A O 1
ATOM 2291 N N . ASP A 1 280 ? -2.664 15.789 -3.621 1 97.44 280 ASP A N 1
ATOM 2292 C CA . ASP A 1 280 ? -3.652 16.391 -4.504 1 97.44 280 ASP A CA 1
ATOM 2293 C C . ASP A 1 280 ? -4.809 15.438 -4.777 1 97.44 280 ASP A C 1
ATOM 2295 O O . ASP A 1 280 ? -4.766 14.664 -5.734 1 97.44 280 ASP A O 1
ATOM 2299 N N . GLU A 1 281 ? -5.797 15.531 -4.008 1 95.62 281 GLU A N 1
ATOM 2300 C CA . GLU A 1 281 ? -7.078 14.867 -4.23 1 95.62 281 GLU A CA 1
ATOM 2301 C C . GLU A 1 281 ? -6.938 13.352 -4.121 1 95.62 281 GLU A C 1
ATOM 2303 O O . GLU A 1 281 ? -7.414 12.617 -4.984 1 95.62 281 GLU A O 1
ATOM 2308 N N . ILE A 1 282 ? -6.266 12.891 -3.139 1 95.69 282 ILE A N 1
ATOM 2309 C CA . ILE A 1 282 ? -6.25 11.461 -2.826 1 95.69 282 ILE A CA 1
ATOM 2310 C C . ILE A 1 282 ? -7.469 11.109 -1.976 1 95.69 282 ILE A C 1
ATOM 2312 O O . ILE A 1 282 ? -7.539 11.477 -0.8 1 95.69 282 ILE A O 1
ATOM 2316 N N . SER A 1 283 ? -8.375 10.344 -2.502 1 93.12 283 SER A N 1
ATOM 2317 C CA . SER A 1 283 ? -9.695 10.211 -1.888 1 93.12 283 SER A CA 1
ATOM 2318 C C . SER A 1 283 ? -9.805 8.906 -1.108 1 93.12 283 SER A C 1
ATOM 2320 O O . SER A 1 283 ? -10.695 8.75 -0.269 1 93.12 283 SER A O 1
ATOM 2322 N N . ASP A 1 284 ? -9 7.91 -1.349 1 92.75 284 ASP A N 1
ATOM 2323 C CA . ASP A 1 284 ? -9.055 6.633 -0.643 1 92.75 284 ASP A CA 1
ATOM 2324 C C . ASP A 1 284 ? -8.391 6.73 0.726 1 92.75 284 ASP A C 1
ATOM 2326 O O . ASP A 1 284 ? -7.184 6.973 0.818 1 92.75 284 ASP A O 1
ATOM 2330 N N . PRO A 1 285 ? -9.156 6.492 1.786 1 95.38 285 PRO A N 1
ATOM 2331 C CA . PRO A 1 285 ? -8.602 6.629 3.137 1 95.38 285 PRO A CA 1
ATOM 2332 C C . PRO A 1 285 ? -7.445 5.664 3.398 1 95.38 285 PRO A C 1
ATOM 2334 O O . PRO A 1 285 ? -6.516 5.996 4.137 1 95.38 285 PRO A O 1
ATOM 2337 N N . HIS A 1 286 ? -7.469 4.5 2.828 1 93.81 286 HIS A N 1
ATOM 2338 C CA . HIS A 1 286 ? -6.395 3.533 3.027 1 93.81 286 HIS A CA 1
ATOM 2339 C C . HIS A 1 286 ? -5.094 4.016 2.395 1 93.81 286 HIS A C 1
ATOM 2341 O O . HIS A 1 286 ? -4.02 3.859 2.975 1 93.81 286 HIS A O 1
ATOM 2347 N N . ASN A 1 287 ? -5.234 4.641 1.225 1 95.19 287 ASN A N 1
ATOM 2348 C CA . ASN A 1 287 ? -4.059 5.215 0.579 1 95.19 287 ASN A CA 1
ATOM 2349 C C . ASN A 1 287 ? -3.502 6.395 1.371 1 95.19 287 ASN A C 1
ATOM 2351 O O . ASN A 1 287 ? -2.289 6.512 1.547 1 95.19 287 ASN A O 1
ATOM 2355 N N . VAL A 1 288 ? -4.383 7.211 1.827 1 97.19 288 VAL A N 1
ATOM 2356 C CA . VAL A 1 288 ? -3.955 8.359 2.623 1 97.19 288 VAL A CA 1
ATOM 2357 C C . VAL A 1 288 ? -3.223 7.871 3.871 1 97.19 288 VAL A C 1
ATOM 2359 O O . VAL A 1 288 ? -2.127 8.344 4.18 1 97.19 288 VAL A O 1
ATOM 2362 N N . GLY A 1 289 ? -3.807 6.91 4.559 1 97.69 289 GLY A N 1
ATOM 2363 C CA . GLY A 1 289 ? -3.172 6.363 5.746 1 97.69 289 GLY A CA 1
ATOM 2364 C C . GLY A 1 289 ? -1.81 5.758 5.469 1 97.69 289 GLY A C 1
ATOM 2365 O O . GLY A 1 289 ? -0.855 5.992 6.211 1 97.69 289 GLY A O 1
ATOM 2366 N N . ALA A 1 290 ? -1.736 5.023 4.406 1 96.69 290 ALA A N 1
ATOM 2367 C CA . ALA A 1 290 ? -0.478 4.383 4.039 1 96.69 290 ALA A CA 1
ATOM 2368 C C . ALA A 1 290 ? 0.588 5.418 3.697 1 96.69 290 ALA A C 1
ATOM 2370 O O . ALA A 1 290 ? 1.757 5.258 4.059 1 96.69 290 ALA A O 1
ATOM 2371 N N . VAL A 1 291 ? 0.211 6.449 3.006 1 98.25 291 VAL A N 1
ATOM 2372 C CA . VAL A 1 291 ? 1.136 7.527 2.668 1 98.25 291 VAL A CA 1
ATOM 2373 C C . VAL A 1 291 ? 1.637 8.195 3.945 1 98.25 291 VAL A C 1
ATOM 2375 O O . VAL A 1 291 ? 2.836 8.438 4.098 1 98.25 291 VAL A O 1
ATOM 2378 N N . LEU A 1 292 ? 0.737 8.445 4.883 1 98.38 292 LEU A N 1
ATOM 2379 C CA . LEU A 1 292 ? 1.103 9.07 6.148 1 98.38 292 LEU A CA 1
ATOM 2380 C C . LEU A 1 292 ? 2.092 8.203 6.918 1 98.38 292 LEU A C 1
ATOM 2382 O O . LEU A 1 292 ? 3.086 8.711 7.445 1 98.38 292 LEU A O 1
ATOM 2386 N N . ARG A 1 293 ? 1.814 6.941 6.918 1 98 293 ARG A N 1
ATOM 2387 C CA . ARG A 1 293 ? 2.686 6.004 7.621 1 98 293 ARG A CA 1
ATOM 2388 C C . ARG A 1 293 ? 4.09 6.016 7.031 1 98 293 ARG A C 1
ATOM 2390 O O . ARG A 1 293 ? 5.074 6.148 7.762 1 98 293 ARG A O 1
ATOM 2397 N N . SER A 1 294 ? 4.168 5.934 5.77 1 97.81 294 SER A N 1
ATOM 2398 C CA . SER A 1 294 ? 5.449 5.918 5.074 1 97.81 294 SER A CA 1
ATOM 2399 C C . SER A 1 294 ? 6.18 7.246 5.234 1 97.81 294 SER A C 1
ATOM 2401 O O . SER A 1 294 ? 7.391 7.273 5.465 1 97.81 294 SER A O 1
ATOM 2403 N N . ALA A 1 295 ? 5.426 8.328 5.094 1 97.81 295 ALA A N 1
ATOM 2404 C CA . ALA A 1 295 ? 6.008 9.664 5.199 1 97.81 295 ALA A CA 1
ATOM 2405 C C . ALA A 1 295 ? 6.637 9.883 6.57 1 97.81 295 ALA A C 1
ATOM 2407 O O . ALA A 1 295 ? 7.781 10.336 6.672 1 97.81 295 ALA A O 1
ATOM 2408 N N . TYR A 1 296 ? 5.906 9.508 7.633 1 97.06 296 TYR A N 1
ATOM 2409 C CA . TYR A 1 296 ? 6.43 9.656 8.984 1 97.06 296 TYR A CA 1
ATOM 2410 C C . TYR A 1 296 ? 7.656 8.781 9.195 1 97.06 296 TYR A C 1
ATOM 2412 O O . TYR A 1 296 ? 8.703 9.258 9.641 1 97.06 296 TYR A O 1
ATOM 2420 N N . PHE A 1 297 ? 7.543 7.535 8.773 1 96.25 297 PHE A N 1
ATOM 2421 C CA . PHE A 1 297 ? 8.578 6.539 9.008 1 96.25 297 PHE A CA 1
ATOM 2422 C C . PHE A 1 297 ? 9.867 6.906 8.273 1 96.25 297 PHE A C 1
ATOM 2424 O O . PHE A 1 297 ? 10.961 6.738 8.805 1 96.25 297 PHE A O 1
ATOM 2431 N N . LEU A 1 298 ? 9.734 7.449 7.07 1 95.69 298 LEU A N 1
ATOM 2432 C CA . LEU A 1 298 ? 10.891 7.664 6.211 1 95.69 298 LEU A CA 1
ATOM 2433 C C . LEU A 1 298 ? 11.477 9.055 6.426 1 95.69 298 LEU A C 1
ATOM 2435 O O . LEU A 1 298 ? 12.539 9.375 5.891 1 95.69 298 LEU A O 1
ATOM 2439 N N . GLY A 1 299 ? 10.734 9.945 7.086 1 95.44 299 GLY A N 1
ATOM 2440 C CA . GLY A 1 299 ? 11.406 11.156 7.523 1 95.44 299 GLY A CA 1
ATOM 2441 C C . GLY A 1 299 ? 10.836 12.422 6.906 1 95.44 299 GLY A C 1
ATOM 2442 O O . GLY A 1 299 ? 11.477 13.477 6.922 1 95.44 299 GLY A O 1
ATOM 2443 N N . VAL A 1 300 ? 9.688 12.406 6.355 1 97.12 300 VAL A N 1
ATOM 2444 C CA . VAL A 1 300 ? 9.016 13.586 5.832 1 97.12 300 VAL A CA 1
ATOM 2445 C C . VAL A 1 300 ? 8.625 14.516 6.984 1 97.12 300 VAL A C 1
ATOM 2447 O O . VAL A 1 300 ? 8.219 14.047 8.055 1 97.12 300 VAL A O 1
ATOM 2450 N N . ASP A 1 301 ? 8.695 15.805 6.742 1 97.56 301 ASP A N 1
ATOM 2451 C CA . ASP A 1 301 ? 8.516 16.75 7.836 1 97.56 301 ASP A CA 1
ATOM 2452 C C . ASP A 1 301 ? 7.043 17.094 8.031 1 97.56 301 ASP A C 1
ATOM 2454 O O . ASP A 1 301 ? 6.586 17.297 9.156 1 97.56 301 ASP A O 1
ATOM 2458 N N . PHE A 1 302 ? 6.332 17.219 6.91 1 98.19 302 PHE A N 1
ATOM 2459 C CA . PHE A 1 302 ? 4.934 17.625 7.008 1 98.19 302 PHE A CA 1
ATOM 2460 C C . PHE A 1 302 ? 4.156 17.172 5.777 1 98.19 302 PHE A C 1
ATOM 2462 O O . PHE A 1 302 ? 4.75 16.812 4.758 1 98.19 302 PHE A O 1
ATOM 2469 N N . ILE A 1 303 ? 2.83 17.234 5.949 1 98.56 303 ILE A N 1
ATOM 2470 C CA . ILE A 1 303 ? 1.951 16.844 4.852 1 98.56 303 ILE A CA 1
ATOM 2471 C C . ILE A 1 303 ? 0.888 17.922 4.637 1 98.56 303 ILE A C 1
ATOM 2473 O O . ILE A 1 303 ? 0.28 18.406 5.598 1 98.56 303 ILE A O 1
ATOM 2477 N N . LEU A 1 304 ? 0.704 18.281 3.379 1 98.56 304 LEU A N 1
ATOM 2478 C CA . LEU A 1 304 ? -0.347 19.203 2.945 1 98.56 304 LEU A CA 1
ATOM 2479 C C . LEU A 1 304 ? -1.438 18.453 2.184 1 98.56 304 LEU A C 1
ATOM 2481 O O . LEU A 1 304 ? -1.143 17.562 1.376 1 98.56 304 LEU A O 1
ATOM 2485 N N . PHE A 1 305 ? -2.682 18.828 2.498 1 97.56 305 PHE A N 1
ATOM 2486 C CA . PHE A 1 305 ? -3.83 18.25 1.819 1 97.56 305 PHE A CA 1
ATOM 2487 C C . PHE A 1 305 ? -4.594 19.297 1.027 1 97.56 305 PHE A C 1
ATOM 2489 O O . PHE A 1 305 ? -4.855 20.391 1.531 1 97.56 305 PHE A O 1
ATOM 2496 N N . SER A 1 306 ? -4.926 18.891 -0.219 1 95.69 306 SER A N 1
ATOM 2497 C CA . SER A 1 306 ? -5.941 19.703 -0.875 1 95.69 306 SER A CA 1
ATOM 2498 C C . SER A 1 306 ? -7.27 19.641 -0.127 1 95.69 306 SER A C 1
ATOM 2500 O O . SER A 1 306 ? -7.668 18.578 0.36 1 95.69 306 SER A O 1
ATOM 2502 N N . GLU A 1 307 ? -7.934 20.688 -0.017 1 88.56 307 GLU A N 1
ATOM 2503 C CA . GLU A 1 307 ? -9.18 20.75 0.742 1 88.56 307 GLU A CA 1
ATOM 2504 C C . GLU A 1 307 ? -10.281 19.938 0.069 1 88.56 307 GLU A C 1
ATOM 2506 O O . GLU A 1 307 ? -11.086 19.297 0.745 1 88.56 307 GLU A O 1
ATOM 2511 N N . ARG A 1 308 ? -10.203 19.891 -1.147 1 85.75 308 ARG A N 1
ATOM 2512 C CA . ARG A 1 308 ? -11.266 19.203 -1.881 1 85.75 308 ARG A CA 1
ATOM 2513 C C . ARG A 1 308 ? -10.828 17.812 -2.328 1 85.75 308 ARG A C 1
ATOM 2515 O O . ARG A 1 308 ? -9.672 17.625 -2.707 1 85.75 308 ARG A O 1
ATOM 2522 N N . ASN A 1 309 ? -11.734 16.906 -2.207 1 86.5 309 ASN A N 1
ATOM 2523 C CA . ASN A 1 309 ? -11.641 15.594 -2.834 1 86.5 309 ASN A CA 1
ATOM 2524 C C . ASN A 1 309 ? -10.539 14.742 -2.199 1 86.5 309 ASN A C 1
ATOM 2526 O O . ASN A 1 309 ? -9.953 13.883 -2.859 1 86.5 309 ASN A O 1
ATOM 2530 N N . CYS A 1 310 ? -10.148 15.094 -1.017 1 91.44 310 CYS A N 1
ATOM 2531 C CA . CYS A 1 310 ? -9.25 14.242 -0.241 1 91.44 310 CYS A CA 1
ATOM 2532 C C . CYS A 1 310 ? -10.008 13.516 0.86 1 91.44 310 CYS A C 1
ATOM 2534 O O . CYS A 1 310 ? -11.016 14.016 1.364 1 91.44 310 CYS A O 1
ATOM 2536 N N . ALA A 1 311 ? -9.5 12.383 1.171 1 92.88 311 ALA A N 1
ATOM 2537 C CA . ALA A 1 311 ? -10.109 11.656 2.283 1 92.88 311 ALA A CA 1
ATOM 2538 C C . ALA A 1 311 ? -9.977 12.438 3.586 1 92.88 311 ALA A C 1
ATOM 2540 O O . ALA A 1 311 ? -8.945 13.055 3.848 1 92.88 311 ALA A O 1
ATOM 2541 N N . SER A 1 312 ? -11.016 12.375 4.371 1 92.5 312 SER A N 1
ATOM 2542 C CA . SER A 1 312 ? -10.953 12.984 5.699 1 92.5 312 SER A CA 1
ATOM 2543 C C . SER A 1 312 ? -10.031 12.195 6.625 1 92.5 312 SER A C 1
ATOM 2545 O O . SER A 1 312 ? -9.742 11.023 6.367 1 92.5 312 SER A O 1
ATOM 2547 N N . LEU A 1 313 ? -9.562 12.836 7.625 1 95.69 313 LEU A N 1
ATOM 2548 C CA . LEU A 1 313 ? -8.703 12.195 8.617 1 95.69 313 LEU A CA 1
ATOM 2549 C C . LEU A 1 313 ? -9.531 11.375 9.602 1 95.69 313 LEU A C 1
ATOM 2551 O O . LEU A 1 313 ? -9.539 11.672 10.797 1 95.69 313 LEU A O 1
ATOM 2555 N N . SER A 1 314 ? -10.094 10.297 9.141 1 95.62 314 SER A N 1
ATOM 2556 C CA . SER A 1 314 ? -11.031 9.43 9.844 1 95.62 314 SER A CA 1
ATOM 2557 C C . SER A 1 314 ? -10.305 8.383 10.672 1 95.62 314 SER A C 1
ATOM 2559 O O . SER A 1 314 ? -9.086 8.234 10.57 1 95.62 314 SER A O 1
ATOM 2561 N N . PRO A 1 315 ? -11.062 7.621 11.508 1 97.19 315 PRO A N 1
ATOM 2562 C CA . PRO A 1 315 ? -10.477 6.504 12.25 1 97.19 315 PRO A CA 1
ATOM 2563 C C . PRO A 1 315 ? -9.859 5.449 11.328 1 97.19 315 PRO A C 1
ATOM 2565 O O . PRO A 1 315 ? -8.883 4.797 11.703 1 97.19 315 PRO A O 1
ATOM 2568 N N . VAL A 1 316 ? -10.453 5.34 10.172 1 96.5 316 VAL A N 1
ATOM 2569 C CA . VAL A 1 316 ? -9.898 4.414 9.188 1 96.5 316 VAL A CA 1
ATOM 2570 C C . VAL A 1 316 ? -8.5 4.875 8.773 1 96.5 316 VAL A C 1
ATOM 2572 O O . VAL A 1 316 ? -7.574 4.066 8.68 1 96.5 316 VAL A O 1
ATOM 2575 N N . VAL A 1 317 ? -8.328 6.137 8.562 1 97.69 317 VAL A N 1
ATOM 2576 C CA . VAL A 1 317 ? -7.027 6.695 8.203 1 97.69 317 VAL A CA 1
ATOM 2577 C C . VAL A 1 317 ? -6.059 6.527 9.375 1 97.69 317 VAL A C 1
ATOM 2579 O O . VAL A 1 317 ? -4.883 6.215 9.172 1 97.69 317 VAL A O 1
ATOM 2582 N N . ALA A 1 318 ? -6.555 6.738 10.594 1 97.88 318 ALA A N 1
ATOM 2583 C CA . ALA A 1 318 ? -5.727 6.543 11.781 1 97.88 318 ALA A CA 1
ATOM 2584 C C . ALA A 1 318 ? -5.184 5.121 11.844 1 97.88 318 ALA A C 1
ATOM 2586 O O . ALA A 1 318 ? -3.992 4.914 12.078 1 97.88 318 ALA A O 1
ATOM 2587 N N . LYS A 1 319 ? -6.031 4.191 11.594 1 97.25 319 LYS A N 1
ATOM 2588 C CA . LYS A 1 319 ? -5.641 2.783 11.617 1 97.25 319 LYS A CA 1
ATOM 2589 C C . LYS A 1 319 ? -4.656 2.467 10.492 1 97.25 319 LYS A C 1
ATOM 2591 O O . LYS A 1 319 ? -3.623 1.84 10.727 1 97.25 319 LYS A O 1
ATOM 2596 N N . ALA A 1 320 ? -4.984 2.934 9.281 1 95.69 320 ALA A N 1
ATOM 2597 C CA . ALA A 1 320 ? -4.16 2.656 8.109 1 95.69 320 ALA A CA 1
ATOM 2598 C C . ALA A 1 320 ? -2.781 3.301 8.242 1 95.69 320 ALA A C 1
ATOM 2600 O O . ALA A 1 320 ? -1.801 2.803 7.688 1 95.69 320 ALA A O 1
ATOM 2601 N N . SER A 1 321 ? -2.66 4.359 8.992 1 97.75 321 SER A N 1
ATOM 2602 C CA . SER A 1 321 ? -1.396 5.062 9.188 1 97.75 321 SER A CA 1
ATOM 2603 C C . SER A 1 321 ? -0.633 4.504 10.383 1 97.75 321 SER A C 1
ATOM 2605 O O . SER A 1 321 ? 0.463 4.969 10.703 1 97.75 321 SER A O 1
ATOM 2607 N N . SER A 1 322 ? -1.226 3.557 11.062 1 96.44 322 SER A N 1
ATOM 2608 C CA . SER A 1 322 ? -0.678 3.021 12.305 1 96.44 322 SER A CA 1
ATOM 2609 C C . SER A 1 322 ? -0.484 4.121 13.344 1 96.44 322 SER A C 1
ATOM 2611 O O . SER A 1 322 ? 0.442 4.059 14.156 1 96.44 322 SER A O 1
ATOM 2613 N N . GLY A 1 323 ? -1.245 5.184 13.211 1 97.75 323 GLY A N 1
ATOM 2614 C CA . GLY A 1 323 ? -1.194 6.27 14.172 1 97.75 323 GLY A CA 1
ATOM 2615 C C . GLY A 1 323 ? -0.27 7.398 13.758 1 97.75 323 GLY A C 1
ATOM 2616 O O . GLY A 1 323 ? -0.144 8.398 14.461 1 97.75 323 GLY A O 1
ATOM 2617 N N . ALA A 1 324 ? 0.333 7.344 12.609 1 97.94 324 ALA A N 1
ATOM 2618 C CA . ALA A 1 324 ? 1.292 8.344 12.148 1 97.94 324 ALA A CA 1
ATOM 2619 C C . ALA A 1 324 ? 0.659 9.734 12.117 1 97.94 324 ALA A C 1
ATOM 2621 O O . ALA A 1 324 ? 1.335 10.734 12.352 1 97.94 324 ALA A O 1
ATOM 2622 N N . LEU A 1 325 ? -0.654 9.789 11.836 1 97.75 325 LEU A N 1
ATOM 2623 C CA . LEU A 1 325 ? -1.333 11.078 11.711 1 97.75 325 LEU A CA 1
ATOM 2624 C C . LEU A 1 325 ? -1.319 11.82 13.039 1 97.75 325 LEU A C 1
ATOM 2626 O O . LEU A 1 325 ? -1.532 13.039 13.078 1 97.75 325 LEU A O 1
ATOM 2630 N N . GLU A 1 326 ? -1.041 11.148 14.164 1 97.81 326 GLU A N 1
ATOM 2631 C CA . GLU A 1 326 ? -0.999 11.766 15.484 1 97.81 326 GLU A CA 1
ATOM 2632 C C . GLU A 1 326 ? 0.353 12.422 15.742 1 97.81 326 GLU A C 1
ATOM 2634 O O . GLU A 1 326 ? 0.511 13.172 16.703 1 97.81 326 GLU A O 1
ATOM 2639 N N . PHE A 1 327 ? 1.31 12.18 14.898 1 97 327 PHE A N 1
ATOM 2640 C CA . PHE A 1 327 ? 2.668 12.617 15.195 1 97 327 PHE A CA 1
ATOM 2641 C C . PHE A 1 327 ? 3.166 13.594 14.133 1 97 327 PHE A C 1
ATOM 2643 O O . PHE A 1 327 ? 3.969 14.477 14.43 1 97 327 PHE A O 1
ATOM 2650 N N . ILE A 1 328 ? 2.785 13.477 12.914 1 96.81 328 ILE A N 1
ATOM 2651 C CA . ILE A 1 328 ? 3.303 14.297 11.82 1 96.81 328 ILE A CA 1
ATOM 2652 C C . ILE A 1 328 ? 2.496 15.586 11.711 1 96.81 328 ILE A C 1
ATOM 2654 O O . ILE A 1 328 ? 1.282 15.586 11.922 1 96.81 328 ILE A O 1
ATOM 2658 N N . ASP A 1 329 ? 3.158 16.703 11.344 1 97.44 329 ASP A N 1
ATOM 2659 C CA . ASP A 1 329 ? 2.453 17.953 11.117 1 97.44 329 ASP A CA 1
ATOM 2660 C C . ASP A 1 329 ? 1.668 17.922 9.812 1 97.44 329 ASP A C 1
ATOM 2662 O O . ASP A 1 329 ? 2.189 17.484 8.781 1 97.44 329 ASP A O 1
ATOM 2666 N N . MET A 1 330 ? 0.402 18.375 9.891 1 97.81 330 MET A N 1
ATOM 2667 C CA . MET A 1 330 ? -0.492 18.312 8.734 1 97.81 330 MET A CA 1
ATOM 2668 C C . MET A 1 330 ? -1.228 19.641 8.555 1 97.81 330 MET A C 1
ATOM 2670 O O . MET A 1 330 ? -1.582 20.297 9.531 1 97.81 330 MET A O 1
ATOM 2674 N N . PHE A 1 331 ? -1.458 19.969 7.242 1 97.19 331 PHE A N 1
ATOM 2675 C CA . PHE A 1 331 ? -2.117 21.219 6.91 1 97.19 331 PHE A CA 1
ATOM 2676 C C . PHE A 1 331 ? -3.119 21.016 5.777 1 97.19 331 PHE A C 1
ATOM 2678 O O . PHE A 1 331 ? -2.953 20.125 4.945 1 97.19 331 PHE A O 1
ATOM 2685 N N . LYS A 1 332 ? -4.125 21.891 5.805 1 96.12 332 LYS A N 1
ATOM 2686 C CA . LYS A 1 332 ? -5.066 21.969 4.695 1 96.12 332 LYS A CA 1
ATOM 2687 C C . LYS A 1 332 ? -4.805 23.188 3.82 1 96.12 332 LYS A C 1
ATOM 2689 O O . LYS A 1 332 ? -4.473 24.266 4.332 1 96.12 332 LYS A O 1
ATOM 2694 N N . VAL A 1 333 ? -4.965 22.984 2.537 1 96.5 333 VAL A N 1
ATOM 2695 C CA . VAL A 1 333 ? -4.801 24.062 1.578 1 96.5 333 VAL A CA 1
ATOM 2696 C C . VAL A 1 333 ? -6.109 24.297 0.822 1 96.5 333 VAL A C 1
ATOM 2698 O O . VAL A 1 333 ? -6.555 23.422 0.067 1 96.5 333 VAL A O 1
ATOM 2701 N N . ASP A 1 334 ? -6.656 25.422 0.895 1 92.44 334 ASP A N 1
ATOM 2702 C CA . ASP A 1 334 ? -7.941 25.719 0.275 1 92.44 334 ASP A CA 1
ATOM 2703 C C . ASP A 1 334 ? -7.762 26.156 -1.176 1 92.44 334 ASP A C 1
ATOM 2705 O O . ASP A 1 334 ? -8.594 25.859 -2.031 1 92.44 334 ASP A O 1
ATOM 2709 N N . LYS A 1 335 ? -6.73 26.938 -1.419 1 94.06 335 LYS A N 1
ATOM 2710 C CA . LYS A 1 335 ? -6.438 27.469 -2.75 1 94.06 335 LYS A CA 1
ATOM 2711 C C . LYS A 1 335 ? -5.062 27.016 -3.23 1 94.06 335 LYS A C 1
ATOM 2713 O O . LYS A 1 335 ? -4.094 27.766 -3.162 1 94.06 335 LYS A O 1
ATOM 2718 N N . PRO A 1 336 ? -5.094 25.875 -3.855 1 96.56 336 PRO A N 1
ATOM 2719 C CA . PRO A 1 336 ? -3.812 25.234 -4.191 1 96.56 336 PRO A CA 1
ATOM 2720 C C . PRO A 1 336 ? -2.963 26.094 -5.125 1 96.56 336 PRO A C 1
ATOM 2722 O O . PRO A 1 336 ? -1.756 26.234 -4.91 1 96.56 336 PRO A O 1
ATOM 2725 N N . LEU A 1 337 ? -3.504 26.688 -6.184 1 97.06 337 LEU A N 1
ATOM 2726 C CA . LEU A 1 337 ? -2.734 27.469 -7.148 1 97.06 337 LEU A CA 1
ATOM 2727 C C . LEU A 1 337 ? -2.086 28.672 -6.48 1 97.06 337 LEU A C 1
ATOM 2729 O O . LEU A 1 337 ? -0.918 28.969 -6.734 1 97.06 337 LEU A O 1
ATOM 2733 N N . HIS A 1 338 ? -2.834 29.312 -5.645 1 96.06 338 HIS A N 1
ATOM 2734 C CA . HIS A 1 338 ? -2.301 30.438 -4.891 1 96.06 338 HIS A CA 1
ATOM 2735 C C . HIS A 1 338 ? -1.204 30 -3.93 1 96.06 338 HIS A C 1
ATOM 2737 O O . HIS A 1 338 ? -0.171 30.656 -3.811 1 96.06 338 HIS A O 1
ATOM 2743 N N . PHE A 1 339 ? -1.444 28.953 -3.266 1 97.44 339 PHE A N 1
ATOM 2744 C CA . PHE A 1 339 ? -0.472 28.391 -2.334 1 97.44 339 PHE A CA 1
ATOM 2745 C C . PHE A 1 339 ? 0.851 28.109 -3.035 1 97.44 339 PHE A C 1
ATOM 2747 O O . PHE A 1 339 ? 1.917 28.453 -2.521 1 97.44 339 PHE A O 1
ATOM 2754 N N . PHE A 1 340 ? 0.797 27.469 -4.207 1 98.5 340 PHE A N 1
ATOM 2755 C CA . PHE A 1 340 ? 1.99 27.172 -4.988 1 98.5 340 PHE A CA 1
ATOM 2756 C C . PHE A 1 340 ? 2.738 28.438 -5.355 1 98.5 340 PHE A C 1
ATOM 2758 O O . PHE A 1 340 ? 3.939 28.562 -5.098 1 98.5 340 PHE A O 1
ATOM 2765 N N . ASP A 1 341 ? 2.039 29.406 -5.891 1 98.19 341 ASP A N 1
ATOM 2766 C CA . ASP A 1 341 ? 2.646 30.641 -6.367 1 98.19 341 ASP A CA 1
ATOM 2767 C C . ASP A 1 341 ? 3.334 31.406 -5.23 1 98.19 341 ASP A C 1
ATOM 2769 O O . ASP A 1 341 ? 4.496 31.797 -5.352 1 98.19 341 ASP A O 1
ATOM 2773 N N . GLU A 1 342 ? 2.615 31.531 -4.156 1 97.69 342 GLU A N 1
ATOM 2774 C CA . GLU A 1 342 ? 3.137 32.312 -3.025 1 97.69 342 GLU A CA 1
ATOM 2775 C C . GLU A 1 342 ? 4.324 31.594 -2.383 1 97.69 342 GLU A C 1
ATOM 2777 O O . GLU A 1 342 ? 5.316 32.25 -2.021 1 97.69 342 GLU A O 1
ATOM 2782 N N . SER A 1 343 ? 4.223 30.328 -2.211 1 98.62 343 SER A N 1
ATOM 2783 C CA . SER A 1 343 ? 5.297 29.562 -1.583 1 98.62 343 SER A CA 1
ATOM 2784 C C . SER A 1 343 ? 6.551 29.562 -2.449 1 98.62 343 SER A C 1
ATOM 2786 O O . SER A 1 343 ? 7.668 29.594 -1.932 1 98.62 343 SER A O 1
ATOM 2788 N N . LYS A 1 344 ? 6.391 29.5 -3.742 1 98.5 344 LYS A N 1
ATOM 2789 C CA . LYS A 1 344 ? 7.527 29.547 -4.66 1 98.5 344 LYS A CA 1
ATOM 2790 C C . LYS A 1 344 ? 8.266 30.875 -4.559 1 98.5 344 LYS A C 1
ATOM 2792 O O . LYS A 1 344 ? 9.5 30.906 -4.617 1 98.5 344 LYS A O 1
ATOM 2797 N N . LYS A 1 345 ? 7.527 31.938 -4.371 1 98.06 345 LYS A N 1
ATOM 2798 C CA . LYS A 1 345 ? 8.133 33.25 -4.184 1 98.06 345 LYS A CA 1
ATOM 2799 C C . LYS A 1 345 ? 9.016 33.281 -2.936 1 98.06 345 LYS A C 1
ATOM 2801 O O . LYS A 1 345 ? 9.977 34.031 -2.861 1 98.06 345 LYS A O 1
ATOM 2806 N N . HIS A 1 346 ? 8.625 32.406 -2.062 1 98.25 346 HIS A N 1
ATOM 2807 C CA . HIS A 1 346 ? 9.336 32.375 -0.791 1 98.25 346 HIS A CA 1
ATOM 2808 C C . HIS A 1 346 ? 10.477 31.375 -0.824 1 98.25 346 HIS A C 1
ATOM 2810 O O . HIS A 1 346 ? 11.062 31.047 0.213 1 98.25 346 HIS A O 1
ATOM 2816 N N . GLY A 1 347 ? 10.758 30.703 -1.966 1 98.19 347 GLY A N 1
ATOM 2817 C CA . GLY A 1 347 ? 11.953 29.891 -2.129 1 98.19 347 GLY A CA 1
ATOM 2818 C C . GLY A 1 347 ? 11.68 28.406 -2.104 1 98.19 347 GLY A C 1
ATOM 2819 O O . GLY A 1 347 ? 12.602 27.594 -2.223 1 98.19 347 GLY A O 1
ATOM 2820 N N . TRP A 1 348 ? 10.453 28 -2.016 1 98.75 348 TRP A N 1
ATOM 2821 C CA . TRP A 1 348 ? 10.109 26.594 -1.984 1 98.75 348 TRP A CA 1
ATOM 2822 C C . TRP A 1 348 ? 10.023 26.016 -3.396 1 98.75 348 TRP A C 1
ATOM 2824 O O . TRP A 1 348 ? 9.531 26.688 -4.312 1 98.75 348 TRP A O 1
ATOM 2834 N N . LYS A 1 349 ? 10.539 24.828 -3.549 1 98.69 349 LYS A N 1
ATOM 2835 C CA . LYS A 1 349 ? 10.453 24.125 -4.828 1 98.69 349 LYS A CA 1
ATOM 2836 C C . LYS A 1 349 ? 9.375 23.047 -4.797 1 98.69 349 LYS A C 1
ATOM 2838 O O . LYS A 1 349 ? 9.219 22.344 -3.795 1 98.69 349 LYS A O 1
ATOM 2843 N N . PHE A 1 350 ? 8.641 23.016 -5.879 1 98.75 350 PHE A N 1
ATOM 2844 C CA . PHE A 1 350 ? 7.594 22.016 -6.035 1 98.75 350 PHE A CA 1
ATOM 2845 C C . PHE A 1 350 ? 7.98 21 -7.098 1 98.75 350 PHE A C 1
ATOM 2847 O O . PHE A 1 350 ? 8.352 21.359 -8.211 1 98.75 350 PHE A O 1
ATOM 2854 N N . VAL A 1 351 ? 7.918 19.719 -6.746 1 98.62 351 VAL A N 1
ATOM 2855 C CA . VAL A 1 351 ? 8.227 18.625 -7.656 1 98.62 351 VAL A CA 1
ATOM 2856 C C . VAL A 1 351 ? 7.012 17.703 -7.789 1 98.62 351 VAL A C 1
ATOM 2858 O O . VAL A 1 351 ? 6.609 17.047 -6.82 1 98.62 351 VAL A O 1
ATOM 2861 N N . SER A 1 352 ? 6.457 17.594 -8.961 1 98.12 352 SER A N 1
ATOM 2862 C CA . SER A 1 352 ? 5.277 16.766 -9.203 1 98.12 352 SER A CA 1
ATOM 2863 C C . SER A 1 352 ? 5.672 15.336 -9.539 1 98.12 352 SER A C 1
ATOM 2865 O O . SER A 1 352 ? 6.629 15.109 -10.289 1 98.12 352 SER A O 1
ATOM 2867 N N . THR A 1 353 ? 4.902 14.406 -8.992 1 97.19 353 THR A N 1
ATOM 2868 C CA . THR A 1 353 ? 5.102 13 -9.305 1 97.19 353 THR A CA 1
ATOM 2869 C C . THR A 1 353 ? 4.207 12.57 -10.461 1 97.19 353 THR A C 1
ATOM 2871 O O . THR A 1 353 ? 3.014 12.883 -10.477 1 97.19 353 THR A O 1
ATOM 2874 N N . VAL A 1 354 ? 4.762 11.875 -11.414 1 93.94 354 VAL A N 1
ATOM 2875 C CA . VAL A 1 354 ? 3.996 11.43 -12.57 1 93.94 354 VAL A CA 1
ATOM 2876 C C . VAL A 1 354 ? 4.352 9.984 -12.898 1 93.94 354 VAL A C 1
ATOM 2878 O O . VAL A 1 354 ? 5.332 9.445 -12.383 1 93.94 354 VAL A O 1
ATOM 2881 N N . ALA A 1 355 ? 3.434 9.375 -13.672 1 90.31 355 ALA A N 1
ATOM 2882 C CA . ALA A 1 355 ? 3.752 8.047 -14.18 1 90.31 355 ALA A CA 1
ATOM 2883 C C . ALA A 1 355 ? 4.906 8.102 -15.18 1 90.31 355 ALA A C 1
ATOM 2885 O O . ALA A 1 355 ? 5.129 9.133 -15.82 1 90.31 355 ALA A O 1
ATOM 2886 N N . PRO A 1 356 ? 5.629 7.012 -15.305 1 87.62 356 PRO A N 1
ATOM 2887 C CA . PRO A 1 356 ? 6.77 7.02 -16.234 1 87.62 356 PRO A CA 1
ATOM 2888 C C . PRO A 1 356 ? 6.352 7.273 -17.672 1 87.62 356 PRO A C 1
ATOM 2890 O O . PRO A 1 356 ? 7.148 7.781 -18.469 1 87.62 356 PRO A O 1
ATOM 2893 N N . THR A 1 357 ? 5.168 7.027 -18 1 84.12 357 THR A N 1
ATOM 2894 C CA . THR A 1 357 ? 4.707 7.168 -19.375 1 84.12 357 THR A CA 1
ATOM 2895 C C . THR A 1 357 ? 4.055 8.531 -19.594 1 84.12 357 THR A C 1
ATOM 2897 O O . THR A 1 357 ? 3.557 8.82 -20.672 1 84.12 357 THR A O 1
ATOM 2900 N N . ASP A 1 358 ? 4.094 9.273 -18.531 1 85.69 358 ASP A N 1
ATOM 2901 C CA . ASP A 1 358 ? 3.463 10.586 -18.656 1 85.69 358 ASP A CA 1
ATOM 2902 C C . ASP A 1 358 ? 4.223 11.469 -19.656 1 85.69 358 ASP A C 1
ATOM 2904 O O . ASP A 1 358 ? 5.441 11.602 -19.562 1 85.69 358 ASP A O 1
ATOM 2908 N N . SER A 1 359 ? 3.527 12.039 -20.578 1 82.75 359 SER A N 1
ATOM 2909 C CA . SER A 1 359 ? 4.172 12.805 -21.641 1 82.75 359 SER A CA 1
ATOM 2910 C C . SER A 1 359 ? 4.039 14.305 -21.391 1 82.75 359 SER A C 1
ATOM 2912 O O . SER A 1 359 ? 4.543 15.109 -22.188 1 82.75 359 SER A O 1
ATOM 2914 N N . ARG A 1 360 ? 3.48 14.617 -20.391 1 79.62 360 ARG A N 1
ATOM 2915 C CA . ARG A 1 360 ? 3.336 16.047 -20.094 1 79.62 360 ARG A CA 1
ATOM 2916 C C . ARG A 1 360 ? 4.664 16.641 -19.641 1 79.62 360 ARG A C 1
ATOM 2918 O O . ARG A 1 360 ? 5.434 16 -18.922 1 79.62 360 ARG A O 1
ATOM 2925 N N . ASN A 1 361 ? 4.965 17.922 -20.047 1 82.88 361 ASN A N 1
ATOM 2926 C CA . ASN A 1 361 ? 6.09 18.75 -19.625 1 82.88 361 ASN A CA 1
ATOM 2927 C C . ASN A 1 361 ? 7.379 17.953 -19.531 1 82.88 361 ASN A C 1
ATOM 2929 O O . ASN A 1 361 ? 8.062 17.984 -18.5 1 82.88 361 ASN A O 1
ATOM 2933 N N . LYS A 1 362 ? 7.789 17.328 -20.547 1 83.69 362 LYS A N 1
ATOM 2934 C CA . LYS A 1 362 ? 8.938 16.422 -20.594 1 83.69 362 LYS A CA 1
ATOM 2935 C C . LYS A 1 362 ? 10.227 17.156 -20.219 1 83.69 362 LYS A C 1
ATOM 2937 O O . LYS A 1 362 ? 11.141 16.562 -19.641 1 83.69 362 LYS A O 1
ATOM 2942 N N . ASN A 1 363 ? 10.219 18.422 -20.391 1 90.12 363 ASN A N 1
ATOM 2943 C CA . ASN A 1 363 ? 11.414 19.219 -20.141 1 90.12 363 ASN A CA 1
ATOM 2944 C C . ASN A 1 363 ? 11.641 19.422 -18.641 1 90.12 363 ASN A C 1
ATOM 2946 O O . ASN A 1 363 ? 12.727 19.812 -18.219 1 90.12 363 ASN A O 1
ATOM 2950 N N . LYS A 1 364 ? 10.664 19.109 -17.844 1 94 364 LYS A N 1
ATOM 2951 C CA . LYS A 1 364 ? 10.758 19.328 -16.391 1 94 364 LYS A CA 1
ATOM 2952 C C . LYS A 1 364 ? 11.117 18.031 -15.664 1 94 364 LYS A C 1
ATOM 2954 O O . LYS A 1 364 ? 11.25 18.031 -14.445 1 94 364 LYS A O 1
ATOM 2959 N N . HIS A 1 365 ? 11.312 16.969 -16.422 1 94.75 365 HIS A N 1
ATOM 2960 C CA . HIS A 1 365 ? 11.555 15.68 -15.797 1 94.75 365 HIS A CA 1
ATOM 2961 C C . HIS A 1 365 ? 12.961 15.594 -15.219 1 94.75 365 HIS A C 1
ATOM 2963 O O . HIS A 1 365 ? 13.93 15.938 -15.891 1 94.75 365 HIS A O 1
ATOM 2969 N N . VAL A 1 366 ? 13.031 15.18 -14.016 1 95.5 366 VAL A N 1
ATOM 2970 C CA . VAL A 1 366 ? 14.312 14.945 -13.367 1 95.5 366 VAL A CA 1
ATOM 2971 C C . VAL A 1 366 ? 14.305 13.578 -12.688 1 95.5 366 VAL A C 1
ATOM 2973 O O . VAL A 1 366 ? 13.242 12.992 -12.469 1 95.5 366 VAL A O 1
ATOM 2976 N N . ASN A 1 367 ? 15.477 13.039 -12.352 1 94.31 367 ASN A N 1
ATOM 2977 C CA . ASN A 1 367 ? 15.562 11.805 -11.57 1 94.31 367 ASN A CA 1
ATOM 2978 C C . ASN A 1 367 ? 15.43 12.07 -10.078 1 94.31 367 ASN A C 1
ATOM 2980 O O . ASN A 1 367 ? 15.625 13.203 -9.625 1 94.31 367 ASN A O 1
ATOM 2984 N N . PRO A 1 368 ? 15.031 11.102 -9.367 1 94.19 368 PRO A N 1
ATOM 2985 C CA . PRO A 1 368 ? 14.859 11.281 -7.926 1 94.19 368 PRO A CA 1
ATOM 2986 C C . PRO A 1 368 ? 16.125 11.781 -7.238 1 94.19 368 PRO A C 1
ATOM 2988 O O . PRO A 1 368 ? 16.047 12.547 -6.273 1 94.19 368 PRO A O 1
ATOM 2991 N N . GLU A 1 369 ? 17.234 11.375 -7.711 1 92.69 369 GLU A N 1
ATOM 2992 C CA . GLU A 1 369 ? 18.516 11.82 -7.141 1 92.69 369 GLU A CA 1
ATOM 2993 C C . GLU A 1 369 ? 18.672 13.328 -7.27 1 92.69 369 GLU A C 1
ATOM 2995 O O . GLU A 1 369 ? 19.25 13.977 -6.391 1 92.69 369 GLU A O 1
ATOM 3000 N N . ALA A 1 370 ? 18.188 13.828 -8.328 1 96.31 370 ALA A N 1
ATOM 3001 C CA . ALA A 1 370 ? 18.234 15.273 -8.539 1 96.31 370 ALA A CA 1
ATOM 3002 C C . ALA A 1 370 ? 17.391 16.016 -7.508 1 96.31 370 ALA A C 1
ATOM 3004 O O . ALA A 1 370 ? 17.734 17.125 -7.094 1 96.31 370 ALA A O 1
ATOM 3005 N N . VAL A 1 371 ? 16.328 15.398 -7.125 1 96.75 371 VAL A N 1
ATOM 3006 C CA . VAL A 1 371 ? 15.484 16 -6.105 1 96.75 371 VAL A CA 1
ATOM 3007 C C . VAL A 1 371 ? 16.203 15.977 -4.754 1 96.75 371 VAL A C 1
ATOM 3009 O O . VAL A 1 371 ? 16.078 16.906 -3.959 1 96.75 371 VAL A O 1
ATOM 3012 N N . SER A 1 372 ? 16.906 14.906 -4.516 1 95.19 372 SER A N 1
ATOM 3013 C CA . SER A 1 372 ? 17.719 14.828 -3.311 1 95.19 372 SER A CA 1
ATOM 3014 C C . SER A 1 372 ? 18.734 15.969 -3.246 1 95.19 372 SER A C 1
ATOM 3016 O O . SER A 1 372 ? 18.922 16.578 -2.191 1 95.19 372 SER A O 1
ATOM 3018 N N . ASP A 1 373 ? 19.344 16.219 -4.348 1 95.88 373 ASP A N 1
ATOM 3019 C CA . ASP A 1 373 ? 20.297 17.328 -4.438 1 95.88 373 ASP A CA 1
ATOM 3020 C C . ASP A 1 373 ? 19.609 18.672 -4.23 1 95.88 373 ASP A C 1
ATOM 3022 O O . ASP A 1 373 ? 20.141 19.547 -3.562 1 95.88 373 ASP A O 1
ATOM 3026 N N . LEU A 1 374 ? 18.469 18.766 -4.789 1 95.81 374 LEU A N 1
ATOM 3027 C CA . LEU A 1 374 ? 17.688 19.984 -4.652 1 95.81 374 LEU A CA 1
ATOM 3028 C C . LEU A 1 374 ? 17.391 20.281 -3.186 1 95.81 374 LEU A C 1
ATOM 3030 O O . LEU A 1 374 ? 17.375 21.438 -2.77 1 95.81 374 LEU A O 1
ATOM 3034 N N . LEU A 1 375 ? 17.188 19.266 -2.438 1 95.12 375 LEU A N 1
ATOM 3035 C CA . LEU A 1 375 ? 16.828 19.359 -1.025 1 95.12 375 LEU A CA 1
ATOM 3036 C C . LEU A 1 375 ? 18.016 19.844 -0.199 1 95.12 375 LEU A C 1
ATOM 3038 O O . LEU A 1 375 ? 17.844 20.25 0.954 1 95.12 375 LEU A O 1
ATOM 3042 N N . GLN A 1 376 ? 19.203 19.812 -0.788 1 93.94 376 GLN A N 1
ATOM 3043 C CA . GLN A 1 376 ? 20.375 20.375 -0.12 1 93.94 376 GLN A CA 1
ATOM 3044 C C . GLN A 1 376 ? 20.453 21.875 -0.323 1 93.94 376 GLN A C 1
ATOM 3046 O O . GLN A 1 376 ? 21.219 22.562 0.373 1 93.94 376 GLN A O 1
ATOM 3051 N N . GLU A 1 377 ? 19.672 22.406 -1.205 1 95.12 377 GLU A N 1
ATOM 3052 C CA . GLU A 1 377 ? 19.781 23.812 -1.57 1 95.12 377 GLU A CA 1
ATOM 3053 C C . GLU A 1 377 ? 18.531 24.578 -1.156 1 95.12 377 GLU A C 1
ATOM 3055 O O . GLU A 1 377 ? 18.594 25.797 -0.933 1 95.12 377 GLU A O 1
ATOM 3060 N N . SER A 1 378 ? 17.438 23.922 -1.124 1 96.81 378 SER A N 1
ATOM 3061 C CA . SER A 1 378 ? 16.156 24.578 -0.833 1 96.81 378 SER A CA 1
ATOM 3062 C C . SER A 1 378 ? 15.148 23.578 -0.275 1 96.81 378 SER A C 1
ATOM 3064 O O . SER A 1 378 ? 15.312 22.359 -0.43 1 96.81 378 SER A O 1
ATOM 3066 N N . PRO A 1 379 ? 14.094 24.125 0.467 1 98.06 379 PRO A N 1
ATOM 3067 C CA . PRO A 1 379 ? 13 23.234 0.856 1 98.06 379 PRO A CA 1
ATOM 3068 C C . PRO A 1 379 ? 12.18 22.734 -0.338 1 98.06 379 PRO A C 1
ATOM 3070 O O . PRO A 1 379 ? 12.062 23.453 -1.341 1 98.06 379 PRO A O 1
ATOM 3073 N N . VAL A 1 380 ? 11.727 21.531 -0.217 1 98.31 380 VAL A N 1
ATOM 3074 C CA . VAL A 1 380 ? 11.039 20.891 -1.336 1 98.31 380 VAL A CA 1
ATOM 3075 C C . VAL A 1 380 ? 9.688 20.344 -0.872 1 98.31 380 VAL A C 1
ATOM 3077 O O . VAL A 1 380 ? 9.578 19.812 0.229 1 98.31 380 VAL A O 1
ATOM 3080 N N . ILE A 1 381 ? 8.68 20.547 -1.677 1 98.81 381 ILE A N 1
ATOM 3081 C CA . ILE A 1 381 ? 7.383 19.906 -1.515 1 98.81 381 ILE A CA 1
ATOM 3082 C C . ILE A 1 381 ? 7.133 18.953 -2.684 1 98.81 381 ILE A C 1
ATOM 3084 O O . ILE A 1 381 ? 7.098 19.375 -3.842 1 98.81 381 ILE A O 1
ATOM 3088 N N . LEU A 1 382 ? 7.055 17.719 -2.396 1 98.75 382 LEU A N 1
ATOM 3089 C CA . LEU A 1 382 ? 6.719 16.688 -3.385 1 98.75 382 LEU A CA 1
ATOM 3090 C C . LEU A 1 382 ? 5.207 16.578 -3.562 1 98.75 382 LEU A C 1
ATOM 3092 O O . LEU A 1 382 ? 4.48 16.328 -2.598 1 98.75 382 LEU A O 1
ATOM 3096 N N . VAL A 1 383 ? 4.723 16.75 -4.797 1 98.69 383 VAL A N 1
ATOM 3097 C CA . VAL A 1 383 ? 3.295 16.734 -5.094 1 98.69 383 VAL A CA 1
ATOM 3098 C C . VAL A 1 383 ? 2.879 15.352 -5.57 1 98.69 383 VAL A C 1
ATOM 3100 O O . VAL A 1 383 ? 3.447 14.82 -6.527 1 98.69 383 VAL A O 1
ATOM 3103 N N . VAL A 1 384 ? 1.905 14.805 -4.891 1 97.69 384 VAL A N 1
ATOM 3104 C CA . VAL A 1 384 ? 1.407 13.461 -5.188 1 97.69 384 VAL A CA 1
ATOM 3105 C C . VAL A 1 384 ? -0.049 13.547 -5.641 1 97.69 384 VAL A C 1
ATOM 3107 O O . VAL A 1 384 ? -0.874 14.188 -4.988 1 97.69 384 VAL A O 1
ATOM 3110 N N . GLY A 1 385 ? -0.384 12.867 -6.688 1 94.81 385 GLY A N 1
ATOM 3111 C CA . GLY A 1 385 ? -1.713 12.984 -7.266 1 94.81 385 GLY A CA 1
ATOM 3112 C C . GLY A 1 385 ? -2.57 11.75 -7.047 1 94.81 385 GLY A C 1
ATOM 3113 O O . GLY A 1 385 ? -2.09 10.734 -6.531 1 94.81 385 GLY A O 1
ATOM 3114 N N . SER A 1 386 ? -3.859 11.906 -7.461 1 88.19 386 SER A N 1
ATOM 3115 C CA . SER A 1 386 ? -4.875 10.875 -7.27 1 88.19 386 SER A CA 1
ATOM 3116 C C . SER A 1 386 ? -4.609 9.664 -8.156 1 88.19 386 SER A C 1
ATOM 3118 O O . SER A 1 386 ? -3.844 9.758 -9.125 1 88.19 386 SER A O 1
ATOM 3120 N N . GLU A 1 387 ? -5.457 8.594 -7.656 1 79.44 387 GLU A N 1
ATOM 3121 C CA . GLU A 1 387 ? -5.414 7.367 -8.445 1 79.44 387 GLU A CA 1
ATOM 3122 C C . GLU A 1 387 ? -6.219 7.512 -9.734 1 79.44 387 GLU A C 1
ATOM 3124 O O . GLU A 1 387 ? -7.266 8.156 -9.75 1 79.44 387 GLU A O 1
ATOM 3129 N N . GLY A 1 388 ? -5.848 7.531 -10.836 1 78.06 388 GLY A N 1
ATOM 3130 C CA . GLY A 1 388 ? -6.586 7.629 -12.078 1 78.06 388 GLY A CA 1
ATOM 3131 C C . GLY A 1 388 ? -6.086 8.742 -12.984 1 78.06 388 GLY A C 1
ATOM 3132 O O . GLY A 1 388 ? -5.441 8.477 -14 1 78.06 388 GLY A O 1
ATOM 3133 N N . THR A 1 389 ? -6.383 10.039 -12.344 1 81.44 389 THR A N 1
ATOM 3134 C CA . THR A 1 389 ? -6.082 11.164 -13.219 1 81.44 389 THR A CA 1
ATOM 3135 C C . THR A 1 389 ? -4.707 11.742 -12.898 1 81.44 389 THR A C 1
ATOM 3137 O O . THR A 1 389 ? -4.156 12.516 -13.695 1 81.44 389 THR A O 1
ATOM 3140 N N . GLY A 1 390 ? -4.195 11.297 -11.781 1 90.12 390 GLY A N 1
ATOM 3141 C CA . GLY A 1 390 ? -2.936 11.898 -11.367 1 90.12 390 GLY A CA 1
ATOM 3142 C C . GLY A 1 390 ? -3.09 13.328 -10.883 1 90.12 390 GLY A C 1
ATOM 3143 O O . GLY A 1 390 ? -4.102 13.672 -10.258 1 90.12 390 GLY A O 1
ATOM 3144 N N . ILE A 1 391 ? -1.991 14.055 -11.039 1 92.44 391 ILE A N 1
ATOM 3145 C CA . ILE A 1 391 ? -1.973 15.445 -10.609 1 92.44 391 ILE A CA 1
ATOM 3146 C C . ILE A 1 391 ? -2.674 16.312 -11.648 1 92.44 391 ILE A C 1
ATOM 3148 O O . ILE A 1 391 ? -2.477 16.141 -12.852 1 92.44 391 ILE A O 1
ATOM 3152 N N . ARG A 1 392 ? -3.436 17.266 -11.141 1 90.69 392 ARG A N 1
ATOM 3153 C CA . ARG A 1 392 ? -4.086 18.219 -12.039 1 90.69 392 ARG A CA 1
ATOM 3154 C C . ARG A 1 392 ? -3.062 18.984 -12.875 1 90.69 392 ARG A C 1
ATOM 3156 O O . ARG A 1 392 ? -2.006 19.359 -12.375 1 90.69 392 ARG A O 1
ATOM 3163 N N . THR A 1 393 ? -3.375 19.188 -14.094 1 92.5 393 THR A N 1
ATOM 3164 C CA . THR A 1 393 ? -2.471 19.781 -15.07 1 92.5 393 THR A CA 1
ATOM 3165 C C . THR A 1 393 ? -2.018 21.172 -14.625 1 92.5 393 THR A C 1
ATOM 3167 O O . THR A 1 393 ? -0.854 21.531 -14.805 1 92.5 393 THR A O 1
ATOM 3170 N N . ASN A 1 394 ? -2.879 21.953 -14.086 1 94.69 394 ASN A N 1
ATOM 3171 C CA . ASN A 1 394 ? -2.537 23.297 -13.648 1 94.69 394 ASN A CA 1
ATOM 3172 C C . ASN A 1 394 ? -1.463 23.281 -12.562 1 94.69 394 ASN A C 1
ATOM 3174 O O . ASN A 1 394 ? -0.598 24.156 -12.523 1 94.69 394 ASN A O 1
ATOM 3178 N N . LEU A 1 395 ? -1.497 22.328 -11.719 1 95.56 395 LEU A N 1
ATOM 3179 C CA . LEU A 1 395 ? -0.49 22.219 -10.672 1 95.56 395 LEU A CA 1
ATOM 3180 C C . LEU A 1 395 ? 0.835 21.719 -11.242 1 95.56 395 LEU A C 1
ATOM 3182 O O . LEU A 1 395 ? 1.904 22.125 -10.789 1 95.56 395 LEU A O 1
ATOM 3186 N N . ILE A 1 396 ? 0.723 20.797 -12.219 1 95.38 396 ILE A N 1
ATOM 3187 C CA . ILE A 1 396 ? 1.932 20.344 -12.898 1 95.38 396 ILE A CA 1
ATOM 3188 C C . ILE A 1 396 ? 2.635 21.531 -13.555 1 95.38 396 ILE A C 1
ATOM 3190 O O . ILE A 1 396 ? 3.852 21.672 -13.438 1 95.38 396 ILE A O 1
ATOM 3194 N N . ASN A 1 397 ? 1.854 22.375 -14.172 1 95.81 397 ASN A N 1
ATOM 3195 C CA . ASN A 1 397 ? 2.402 23.547 -14.844 1 95.81 397 ASN A CA 1
ATOM 3196 C C . ASN A 1 397 ? 3.088 24.484 -13.859 1 95.81 397 ASN A C 1
ATOM 3198 O O . ASN A 1 397 ? 4.066 25.141 -14.203 1 95.81 397 ASN A O 1
ATOM 3202 N N . LYS A 1 398 ? 2.615 24.484 -12.672 1 96.31 398 LYS A N 1
ATOM 3203 C CA . LYS A 1 398 ? 3.158 25.375 -11.656 1 96.31 398 LYS A CA 1
ATOM 3204 C C . LYS A 1 398 ? 4.359 24.734 -10.953 1 96.31 398 LYS A C 1
ATOM 3206 O O . LYS A 1 398 ? 5.117 25.422 -10.273 1 96.31 398 LYS A O 1
ATOM 3211 N N . SER A 1 399 ? 4.535 23.484 -11.109 1 97.44 399 SER A N 1
ATOM 3212 C CA . SER A 1 399 ? 5.637 22.797 -10.445 1 97.44 399 SER A CA 1
ATOM 3213 C C . SER A 1 399 ? 6.973 23.125 -11.117 1 97.44 399 SER A C 1
ATOM 3215 O O . SER A 1 399 ? 7.02 23.422 -12.312 1 97.44 399 SER A O 1
ATOM 3217 N N . ASP A 1 400 ? 8.031 23.078 -10.383 1 97.94 400 ASP A N 1
ATOM 3218 C CA . ASP A 1 400 ? 9.375 23.359 -10.898 1 97.94 400 ASP A CA 1
ATOM 3219 C C . ASP A 1 400 ? 9.914 22.156 -11.688 1 97.94 400 ASP A C 1
ATOM 3221 O O . ASP A 1 400 ? 10.555 22.344 -12.727 1 97.94 400 ASP A O 1
ATOM 3225 N N . PHE A 1 401 ? 9.656 20.953 -11.164 1 97.62 401 PHE A N 1
ATOM 3226 C CA . PHE A 1 401 ? 10.148 19.734 -11.781 1 97.62 401 PHE A CA 1
ATOM 3227 C C . PHE A 1 401 ? 9.117 18.625 -11.688 1 97.62 401 PHE A C 1
ATOM 3229 O O . PHE A 1 401 ? 8.094 18.781 -11.016 1 97.62 401 PHE A O 1
ATOM 3236 N N . MET A 1 402 ? 9.383 17.594 -12.445 1 97.19 402 MET A N 1
ATOM 3237 C CA . MET A 1 402 ? 8.609 16.359 -12.391 1 97.19 402 MET A CA 1
ATOM 3238 C C . MET A 1 402 ? 9.516 15.164 -12.156 1 97.19 402 MET A C 1
ATOM 3240 O O . MET A 1 402 ? 10.648 15.133 -12.633 1 97.19 402 MET A O 1
ATOM 3244 N N . VAL A 1 403 ? 8.992 14.203 -11.445 1 97.06 403 VAL A N 1
ATOM 3245 C CA . VAL A 1 403 ? 9.773 13.008 -11.148 1 97.06 403 VAL A CA 1
ATOM 3246 C C . VAL A 1 403 ? 8.891 11.766 -11.289 1 97.06 403 VAL A C 1
ATOM 3248 O O . VAL A 1 403 ? 7.684 11.828 -11.055 1 97.06 403 VAL A O 1
ATOM 3251 N N . ALA A 1 404 ? 9.43 10.688 -11.703 1 94.31 404 ALA A N 1
ATOM 3252 C CA . ALA A 1 404 ? 8.742 9.414 -11.867 1 94.31 404 ALA A CA 1
ATOM 3253 C C . ALA A 1 404 ? 9.602 8.25 -11.375 1 94.31 404 ALA A C 1
ATOM 3255 O O . ALA A 1 404 ? 10.82 8.383 -11.266 1 94.31 404 ALA A O 1
ATOM 3256 N N . ILE A 1 405 ? 8.914 7.195 -10.977 1 93.19 405 ILE A N 1
ATOM 3257 C CA . ILE A 1 405 ? 9.602 5.938 -10.711 1 93.19 405 ILE A CA 1
ATOM 3258 C C . ILE A 1 405 ? 9.742 5.145 -12.008 1 93.19 405 ILE A C 1
ATOM 3260 O O . ILE A 1 405 ? 8.766 4.949 -12.734 1 93.19 405 ILE A O 1
ATOM 3264 N N . SER A 1 406 ? 10.898 4.727 -12.203 1 88.38 406 SER A N 1
ATOM 3265 C CA . SER A 1 406 ? 11.141 3.982 -13.43 1 88.38 406 SER A CA 1
ATOM 3266 C C . SER A 1 406 ? 10.742 2.52 -13.281 1 88.38 406 SER A C 1
ATOM 3268 O O . SER A 1 406 ? 10.93 1.925 -12.219 1 88.38 406 SER A O 1
ATOM 3270 N N . ASN A 1 407 ? 10.219 1.975 -14.375 1 84.12 407 ASN A N 1
ATOM 3271 C CA . ASN A 1 407 ? 9.898 0.552 -14.422 1 84.12 407 ASN A CA 1
ATOM 3272 C C . ASN A 1 407 ? 11.156 -0.305 -14.516 1 84.12 407 ASN A C 1
ATOM 3274 O O . ASN A 1 407 ? 12.141 0.104 -15.125 1 84.12 407 ASN A O 1
ATOM 3278 N N . GLY A 1 408 ? 11.031 -1.463 -13.922 1 86.69 408 GLY A N 1
ATOM 3279 C CA . GLY A 1 408 ? 12.156 -2.385 -13.945 1 86.69 408 GLY A CA 1
ATOM 3280 C C . GLY A 1 408 ? 12.039 -3.443 -15.031 1 86.69 408 GLY A C 1
ATOM 3281 O O . GLY A 1 408 ? 12.703 -4.48 -14.961 1 86.69 408 GLY A O 1
ATOM 3282 N N . ARG A 1 409 ? 11.062 -3.262 -15.922 1 87.44 409 ARG A N 1
ATOM 3283 C CA . ARG A 1 409 ? 10.844 -4.141 -17.062 1 87.44 409 ARG A CA 1
ATOM 3284 C C . ARG A 1 409 ? 10.141 -3.396 -18.203 1 87.44 409 ARG A C 1
ATOM 3286 O O . ARG A 1 409 ? 9.852 -2.207 -18.078 1 87.44 409 ARG A O 1
ATOM 3293 N N . GLU A 1 410 ? 10 -4.164 -19.203 1 85.31 410 GLU A N 1
ATOM 3294 C CA . GLU A 1 410 ? 9.242 -3.576 -20.312 1 85.31 410 GLU A CA 1
ATOM 3295 C C . GLU A 1 410 ? 7.848 -3.15 -19.844 1 85.31 410 GLU A C 1
ATOM 3297 O O . GLU A 1 410 ? 7.176 -3.883 -19.109 1 85.31 410 GLU A O 1
ATOM 3302 N N . MET A 1 411 ? 7.473 -2.062 -20.312 1 84.56 411 MET A N 1
ATOM 3303 C CA . MET A 1 411 ? 6.219 -1.474 -19.859 1 84.56 411 MET A CA 1
ATOM 3304 C C . MET A 1 411 ? 5.027 -2.293 -20.344 1 84.56 411 MET A C 1
ATOM 3306 O O . MET A 1 411 ? 4.969 -2.686 -21.5 1 84.56 411 MET A O 1
ATOM 3310 N N . ASN A 1 412 ? 4.211 -2.598 -19.406 1 88.25 412 ASN A N 1
ATOM 3311 C CA . ASN A 1 412 ? 2.941 -3.279 -19.625 1 88.25 412 ASN A CA 1
ATOM 3312 C C . ASN A 1 412 ? 1.76 -2.32 -19.516 1 88.25 412 ASN A C 1
ATOM 3314 O O . ASN A 1 412 ? 1.646 -1.586 -18.531 1 88.25 412 ASN A O 1
ATOM 3318 N N . ALA A 1 413 ? 0.936 -2.318 -20.453 1 86.25 413 ALA A N 1
ATOM 3319 C CA . ALA A 1 413 ? -0.151 -1.346 -20.516 1 86.25 413 ALA A CA 1
ATOM 3320 C C . ALA A 1 413 ? -1.107 -1.515 -19.328 1 86.25 413 ALA A C 1
ATOM 3322 O O . ALA A 1 413 ? -1.735 -0.549 -18.891 1 86.25 413 ALA A O 1
ATOM 3323 N N . CYS A 1 414 ? -1.283 -2.699 -18.797 1 90.88 414 CYS A N 1
ATOM 3324 C CA . CYS A 1 414 ? -2.201 -2.963 -17.703 1 90.88 414 CYS A CA 1
ATOM 3325 C C . CYS A 1 414 ? -1.58 -2.572 -16.359 1 90.88 414 CYS A C 1
ATOM 3327 O O . CYS A 1 414 ? -2.275 -2.098 -15.469 1 90.88 414 CYS A O 1
ATOM 3329 N N . VAL A 1 415 ? -0.304 -2.787 -16.328 1 92.75 415 VAL A N 1
ATOM 3330 C CA . VAL A 1 415 ? 0.431 -2.449 -15.109 1 92.75 415 VAL A CA 1
ATOM 3331 C C . VAL A 1 415 ? 1.428 -1.329 -15.406 1 92.75 415 VAL A C 1
ATOM 3333 O O . VAL A 1 415 ? 2.641 -1.547 -15.375 1 92.75 415 VAL A O 1
ATOM 3336 N N . ASP A 1 416 ? 0.943 -0.131 -15.578 1 90.62 416 ASP A N 1
ATOM 3337 C CA . ASP A 1 416 ? 1.75 0.967 -16.094 1 90.62 416 ASP A CA 1
ATOM 3338 C C . ASP A 1 416 ? 2.119 1.953 -14.992 1 90.62 416 ASP A C 1
ATOM 3340 O O . ASP A 1 416 ? 2.734 2.988 -15.258 1 90.62 416 ASP A O 1
ATOM 3344 N N . SER A 1 417 ? 1.664 1.628 -13.852 1 91.62 417 SER A N 1
ATOM 3345 C CA . SER A 1 417 ? 1.982 2.482 -12.711 1 91.62 417 SER A CA 1
ATOM 3346 C C . SER A 1 417 ? 1.854 1.719 -11.391 1 91.62 417 SER A C 1
ATOM 3348 O O . SER A 1 417 ? 1.418 0.566 -11.383 1 91.62 417 SER A O 1
ATOM 3350 N N . LEU A 1 418 ? 2.322 2.316 -10.398 1 94.69 418 LEU A N 1
ATOM 3351 C CA . LEU A 1 418 ? 2.271 1.761 -9.055 1 94.69 418 LEU A CA 1
ATOM 3352 C C . LEU A 1 418 ? 1.121 2.367 -8.258 1 94.69 418 LEU A C 1
ATOM 3354 O O . LEU A 1 418 ? 0.555 3.389 -8.656 1 94.69 418 LEU A O 1
ATOM 3358 N N . ASN A 1 419 ? 0.693 1.642 -7.199 1 94.12 419 ASN A N 1
ATOM 3359 C CA . ASN A 1 419 ? -0.21 2.246 -6.227 1 94.12 419 ASN A CA 1
ATOM 3360 C C . ASN A 1 419 ? 0.356 3.549 -5.668 1 94.12 419 ASN A C 1
ATOM 3362 O O . ASN A 1 419 ? 1.554 3.643 -5.391 1 94.12 419 ASN A O 1
ATOM 3366 N N . VAL A 1 420 ? -0.469 4.492 -5.414 1 95.81 420 VAL A N 1
ATOM 3367 C CA . VAL A 1 420 ? -0.029 5.836 -5.047 1 95.81 420 VAL A CA 1
ATOM 3368 C C . VAL A 1 420 ? 0.782 5.777 -3.754 1 95.81 420 VAL A C 1
ATOM 3370 O O . VAL A 1 420 ? 1.774 6.496 -3.604 1 95.81 420 VAL A O 1
ATOM 3373 N N . SER A 1 421 ? 0.351 4.988 -2.766 1 97.12 421 SER A N 1
ATOM 3374 C CA . SER A 1 421 ? 1.075 4.906 -1.502 1 97.12 421 SER A CA 1
ATOM 3375 C C . SER A 1 421 ? 2.453 4.281 -1.694 1 97.12 421 SER A C 1
ATOM 3377 O O . SER A 1 421 ? 3.432 4.723 -1.089 1 97.12 421 SER A O 1
ATOM 3379 N N . VAL A 1 422 ? 2.525 3.281 -2.568 1 97.56 422 VAL A N 1
ATOM 3380 C CA . VAL A 1 422 ? 3.791 2.619 -2.865 1 97.56 422 VAL A CA 1
ATOM 3381 C C . VAL A 1 422 ? 4.707 3.574 -3.627 1 97.56 422 VAL A C 1
ATOM 3383 O O . VAL A 1 422 ? 5.879 3.736 -3.271 1 97.56 422 VAL A O 1
ATOM 3386 N N . ALA A 1 423 ? 4.172 4.219 -4.652 1 96.94 423 ALA A N 1
ATOM 3387 C CA . ALA A 1 423 ? 4.949 5.156 -5.457 1 96.94 423 ALA A CA 1
ATOM 3388 C C . ALA A 1 423 ? 5.516 6.281 -4.598 1 96.94 423 ALA A C 1
ATOM 3390 O O . ALA A 1 423 ? 6.684 6.648 -4.734 1 96.94 423 ALA A O 1
ATOM 3391 N N . THR A 1 424 ? 4.676 6.762 -3.725 1 97.94 424 THR A N 1
ATOM 3392 C CA . THR A 1 424 ? 5.09 7.844 -2.84 1 97.94 424 THR A CA 1
ATOM 3393 C C . THR A 1 424 ? 6.227 7.391 -1.928 1 97.94 424 THR A C 1
ATOM 3395 O O . THR A 1 424 ? 7.23 8.086 -1.784 1 97.94 424 THR A O 1
ATOM 3398 N N . ALA A 1 425 ? 6.105 6.234 -1.344 1 98 425 ALA A N 1
ATOM 3399 C CA . ALA A 1 425 ? 7.129 5.703 -0.449 1 98 425 ALA A CA 1
ATOM 3400 C C . ALA A 1 425 ? 8.445 5.496 -1.189 1 98 425 ALA A C 1
ATOM 3402 O O . ALA A 1 425 ? 9.523 5.801 -0.659 1 98 425 ALA A O 1
ATOM 3403 N N . LEU A 1 426 ? 8.352 4.988 -2.396 1 97.19 426 LEU A N 1
ATOM 3404 C CA . LEU A 1 426 ? 9.547 4.754 -3.199 1 97.19 426 LEU A CA 1
ATOM 3405 C C . LEU A 1 426 ? 10.266 6.066 -3.496 1 97.19 426 LEU A C 1
ATOM 3407 O O . LEU A 1 426 ? 11.492 6.148 -3.377 1 97.19 426 LEU A O 1
ATOM 3411 N N . LEU A 1 427 ? 9.562 7.066 -3.844 1 97.44 427 LEU A N 1
ATOM 3412 C CA . LEU A 1 427 ? 10.164 8.352 -4.172 1 97.44 427 LEU A CA 1
ATOM 3413 C C . LEU A 1 427 ? 10.781 8.992 -2.936 1 97.44 427 LEU A C 1
ATOM 3415 O O . LEU A 1 427 ? 11.898 9.523 -2.996 1 97.44 427 LEU A O 1
ATOM 3419 N N . ILE A 1 428 ? 10.047 8.922 -1.815 1 97 428 ILE A N 1
ATOM 3420 C CA . ILE A 1 428 ? 10.594 9.469 -0.575 1 97 428 ILE A CA 1
ATOM 3421 C C . ILE A 1 428 ? 11.922 8.789 -0.252 1 97 428 ILE A C 1
ATOM 3423 O O . ILE A 1 428 ? 12.898 9.461 0.085 1 97 428 ILE A O 1
ATOM 3427 N N . SER A 1 429 ? 11.938 7.508 -0.33 1 95.25 429 SER A N 1
ATOM 3428 C CA . SER A 1 429 ? 13.125 6.727 0.003 1 95.25 429 SER A CA 1
ATOM 3429 C C . SER A 1 429 ? 14.305 7.105 -0.888 1 95.25 429 SER A C 1
ATOM 3431 O O . SER A 1 429 ? 15.445 7.148 -0.43 1 95.25 429 SER A O 1
ATOM 3433 N N . LYS A 1 430 ? 14.055 7.355 -2.143 1 94.25 430 LYS A N 1
ATOM 3434 C CA . LYS A 1 430 ? 15.109 7.723 -3.078 1 94.25 430 LYS A CA 1
ATOM 3435 C C . LYS A 1 430 ? 15.594 9.148 -2.828 1 94.25 430 LYS A C 1
ATOM 3437 O O . LYS A 1 430 ? 16.766 9.461 -3.051 1 94.25 430 LYS A O 1
ATOM 3442 N N . ILE A 1 431 ? 14.688 9.961 -2.434 1 94.94 431 ILE A N 1
ATOM 3443 C CA . ILE A 1 431 ? 15 11.367 -2.211 1 94.94 431 ILE A CA 1
ATOM 3444 C C . ILE A 1 431 ? 15.727 11.531 -0.876 1 94.94 431 ILE A C 1
ATOM 3446 O O . ILE A 1 431 ? 16.641 12.352 -0.754 1 94.94 431 ILE A O 1
ATOM 3450 N N . LEU A 1 432 ? 15.211 10.758 0.183 1 92.31 432 LEU A N 1
ATOM 3451 C CA . LEU A 1 432 ? 15.836 10.758 1.501 1 92.31 432 LEU A CA 1
ATOM 3452 C C . LEU A 1 432 ? 16.625 9.477 1.725 1 92.31 432 LEU A C 1
ATOM 3454 O O . LEU A 1 432 ? 16.156 8.555 2.4 1 92.31 432 LEU A O 1
ATOM 3458 N N . PRO A 1 433 ? 17.797 9.312 1.241 1 76.56 433 PRO A N 1
ATOM 3459 C CA . PRO A 1 433 ? 18.5 8.031 1.317 1 76.56 433 PRO A CA 1
ATOM 3460 C C . PRO A 1 433 ? 18.891 7.652 2.744 1 76.56 433 PRO A C 1
ATOM 3462 O O . PRO A 1 433 ? 19.109 8.531 3.58 1 76.56 433 PRO A O 1
ATOM 3465 N N . MET B 1 1 ? 8.188 -66.062 -29.594 1 18.06 1 MET B N 1
ATOM 3466 C CA . MET B 1 1 ? 8.312 -66.875 -28.375 1 18.06 1 MET B CA 1
ATOM 3467 C C . MET B 1 1 ? 7.09 -66.688 -27.484 1 18.06 1 MET B C 1
ATOM 3469 O O . MET B 1 1 ? 6.355 -65.75 -27.609 1 18.06 1 MET B O 1
ATOM 3473 N N . ARG B 1 2 ? 7.297 -67.25 -26.203 1 18.77 2 ARG B N 1
ATOM 3474 C CA . ARG B 1 2 ? 6.449 -67.812 -25.141 1 18.77 2 ARG B CA 1
ATOM 3475 C C . ARG B 1 2 ? 5.492 -66.75 -24.609 1 18.77 2 ARG B C 1
ATOM 3477 O O . ARG B 1 2 ? 5.754 -65.562 -24.75 1 18.77 2 ARG B O 1
ATOM 3484 N N . PHE B 1 3 ? 4.641 -67.125 -23.656 1 19.59 3 PHE B N 1
ATOM 3485 C CA . PHE B 1 3 ? 3.342 -67.312 -23.016 1 19.59 3 PHE B CA 1
ATOM 3486 C C . PHE B 1 3 ? 3.188 -66.312 -21.859 1 19.59 3 PHE B C 1
ATOM 3488 O O . PHE B 1 3 ? 2.074 -65.875 -21.547 1 19.59 3 PHE B O 1
ATOM 3495 N N . LEU B 1 4 ? 4.328 -65.938 -21.156 1 20.36 4 LEU B N 1
ATOM 3496 C CA . LEU B 1 4 ? 4.195 -66.188 -19.719 1 20.36 4 LEU B CA 1
ATOM 3497 C C . LEU B 1 4 ? 3.168 -65.25 -19.125 1 20.36 4 LEU B C 1
ATOM 3499 O O . LEU B 1 4 ? 3.172 -64 -19.406 1 20.36 4 LEU B O 1
ATOM 3503 N N . LEU B 1 5 ? 2.135 -65.688 -18.406 1 21.61 5 LEU B N 1
ATOM 3504 C CA . LEU B 1 5 ? 0.833 -65.5 -17.781 1 21.61 5 LEU B CA 1
ATOM 3505 C C . LEU B 1 5 ? 0.954 -64.688 -16.516 1 21.61 5 LEU B C 1
ATOM 3507 O O . LEU B 1 5 ? -0.045 -64.375 -15.844 1 21.61 5 LEU B O 1
ATOM 3511 N N . PRO B 1 6 ? 2.012 -63.812 -16.328 1 22.09 6 PRO B N 1
ATOM 3512 C CA . PRO B 1 6 ? 2.34 -63.812 -14.906 1 22.09 6 PRO B CA 1
ATOM 3513 C C . PRO B 1 6 ? 1.123 -63.531 -14.023 1 22.09 6 PRO B C 1
ATOM 3515 O O . PRO B 1 6 ? 0.147 -62.938 -14.477 1 22.09 6 PRO B O 1
ATOM 3518 N N . GLN B 1 7 ? 1.047 -64.062 -12.797 1 20.14 7 GLN B N 1
ATOM 3519 C CA . GLN B 1 7 ? 0.304 -64.5 -11.625 1 20.14 7 GLN B CA 1
ATOM 3520 C C . GLN B 1 7 ? -0.386 -63.344 -10.938 1 20.14 7 GLN B C 1
ATOM 3522 O O . GLN B 1 7 ? 0.039 -62.188 -11.078 1 20.14 7 GLN B O 1
ATOM 3527 N N . LEU B 1 8 ? -1.47 -63.562 -10.117 1 21.02 8 LEU B N 1
ATOM 3528 C CA . LEU B 1 8 ? -2.734 -63.219 -9.484 1 21.02 8 LEU B CA 1
ATOM 3529 C C . LEU B 1 8 ? -2.5 -62.438 -8.188 1 21.02 8 LEU B C 1
ATOM 3531 O O . LEU B 1 8 ? -3.443 -61.906 -7.598 1 21.02 8 LEU B O 1
ATOM 3535 N N . ILE B 1 9 ? -1.277 -61.875 -7.801 1 20.2 9 ILE B N 1
ATOM 3536 C CA . ILE B 1 9 ? -1.153 -61.906 -6.348 1 20.2 9 ILE B CA 1
ATOM 3537 C C . ILE B 1 9 ? -2.311 -61.156 -5.703 1 20.2 9 ILE B C 1
ATOM 3539 O O . ILE B 1 9 ? -2.561 -60 -6.039 1 20.2 9 ILE B O 1
ATOM 3543 N N . LEU B 1 10 ? -3.26 -61.75 -4.965 1 20.41 10 LEU B N 1
ATOM 3544 C CA . LEU B 1 10 ? -4.484 -61.625 -4.18 1 20.41 10 LEU B CA 1
ATOM 3545 C C . LEU B 1 10 ? -4.254 -60.75 -2.951 1 20.41 10 LEU B C 1
ATOM 3547 O O . LEU B 1 10 ? -3.602 -61.188 -1.995 1 20.41 10 LEU B O 1
ATOM 3551 N N . ILE B 1 11 ? -3.486 -59.719 -2.967 1 20.8 11 ILE B N 1
ATOM 3552 C CA . ILE B 1 11 ? -3.082 -59.281 -1.636 1 20.8 11 ILE B CA 1
ATOM 3553 C C . ILE B 1 11 ? -4.32 -59 -0.781 1 20.8 11 ILE B C 1
ATOM 3555 O O . ILE B 1 11 ? -5.207 -58.25 -1.181 1 20.8 11 ILE B O 1
ATOM 3559 N N . ARG B 1 12 ? -4.645 -59.844 0.176 1 19.34 12 ARG B N 1
ATOM 3560 C CA . ARG B 1 12 ? -5.629 -60.062 1.23 1 19.34 12 ARG B CA 1
ATOM 3561 C C . ARG B 1 12 ? -5.766 -58.844 2.127 1 19.34 12 ARG B C 1
ATOM 3563 O O . ARG B 1 12 ? -4.777 -58.156 2.398 1 19.34 12 ARG B O 1
ATOM 3570 N N . PHE B 1 13 ? -6.984 -58.312 2.338 1 21.73 13 PHE B N 1
ATOM 3571 C CA . PHE B 1 13 ? -7.684 -57.188 2.979 1 21.73 13 PHE B CA 1
ATOM 3572 C C . PHE B 1 13 ? -7.562 -57.281 4.496 1 21.73 13 PHE B C 1
ATOM 3574 O O . PHE B 1 13 ? -8.5 -57.719 5.176 1 21.73 13 PHE B O 1
ATOM 3581 N N . PHE B 1 14 ? -6.363 -57.781 5.094 1 20.08 14 PHE B N 1
ATOM 3582 C CA . PHE B 1 14 ? -6.555 -58.188 6.48 1 20.08 14 PHE B CA 1
ATOM 3583 C C . PHE B 1 14 ? -7.195 -57.062 7.293 1 20.08 14 PHE B C 1
ATOM 3585 O O . PHE B 1 14 ? -6.898 -55.875 7.078 1 20.08 14 PHE B O 1
ATOM 3592 N N . THR B 1 15 ? -8.398 -57.312 7.98 1 20.53 15 THR B N 1
ATOM 3593 C CA . THR B 1 15 ? -9.484 -56.781 8.812 1 20.53 15 THR B CA 1
ATOM 3594 C C . THR B 1 15 ? -8.969 -56.344 10.172 1 20.53 15 THR B C 1
ATOM 3596 O O . THR B 1 15 ? -9.727 -55.812 10.992 1 20.53 15 THR B O 1
ATOM 3599 N N . THR B 1 16 ? -7.676 -56.375 10.531 1 20.48 16 THR B N 1
ATOM 3600 C CA . THR B 1 16 ? -7.543 -56.656 11.953 1 20.48 16 THR B CA 1
ATOM 3601 C C . THR B 1 16 ? -8.242 -55.594 12.789 1 20.48 16 THR B C 1
ATOM 3603 O O . THR B 1 16 ? -8.195 -54.406 12.461 1 20.48 16 THR B O 1
ATOM 3606 N N . PRO B 1 17 ? -9.141 -55.938 13.766 1 23.38 17 PRO B N 1
ATOM 3607 C CA . PRO B 1 17 ? -10.141 -55.406 14.688 1 23.38 17 PRO B CA 1
ATOM 3608 C C . PRO B 1 17 ? -9.523 -54.562 15.812 1 23.38 17 PRO B C 1
ATOM 3610 O O . PRO B 1 17 ? -10.188 -54.281 16.812 1 23.38 17 PRO B O 1
ATOM 3613 N N . PHE B 1 18 ? -8.555 -53.719 15.672 1 20.61 18 PHE B N 1
ATOM 3614 C CA . PHE B 1 18 ? -7.785 -53.375 16.859 1 20.61 18 PHE B CA 1
ATOM 3615 C C . PHE B 1 18 ? -8.703 -52.906 17.984 1 20.61 18 PHE B C 1
ATOM 3617 O O . PHE B 1 18 ? -9.625 -52.125 17.75 1 20.61 18 PHE B O 1
ATOM 3624 N N . SER B 1 19 ? -8.828 -53.625 19.062 1 18.66 19 SER B N 1
ATOM 3625 C CA . SER B 1 19 ? -9.539 -53.688 20.344 1 18.66 19 SER B CA 1
ATOM 3626 C C . SER B 1 19 ? -9.25 -52.469 21.188 1 18.66 19 SER B C 1
ATOM 3628 O O . SER B 1 19 ? -8.102 -52.188 21.531 1 18.66 19 SER B O 1
ATOM 3630 N N . LEU B 1 20 ? -9.656 -51.344 20.844 1 19.22 20 LEU B N 1
ATOM 3631 C CA . LEU B 1 20 ? -9.438 -50.156 21.656 1 19.22 20 LEU B CA 1
ATOM 3632 C C . LEU B 1 20 ? -9.898 -50.406 23.094 1 19.22 20 LEU B C 1
ATOM 3634 O O . LEU B 1 20 ? -11.078 -50.656 23.328 1 19.22 20 LEU B O 1
ATOM 3638 N N . LYS B 1 21 ? -9.055 -50.969 23.969 1 17.98 21 LYS B N 1
ATOM 3639 C CA . LYS B 1 21 ? -9.297 -51.344 25.375 1 17.98 21 LYS B CA 1
ATOM 3640 C C . LYS B 1 21 ? -9.734 -50.125 26.188 1 17.98 21 LYS B C 1
ATOM 3642 O O . LYS B 1 21 ? -9.312 -49 25.906 1 17.98 21 LYS B O 1
ATOM 3647 N N . PRO B 1 22 ? -10.672 -50.281 27.328 1 20.31 22 PRO B N 1
ATOM 3648 C CA . PRO B 1 22 ? -11.586 -49.5 28.172 1 20.31 22 PRO B CA 1
ATOM 3649 C C . PRO B 1 22 ? -10.867 -48.688 29.234 1 20.31 22 PRO B C 1
ATOM 3651 O O . PRO B 1 22 ? -11.445 -47.75 29.812 1 20.31 22 PRO B O 1
ATOM 3654 N N . LEU B 1 23 ? -9.594 -48.188 29.219 1 18.67 23 LEU B N 1
ATOM 3655 C CA . LEU B 1 23 ? -9 -48.219 30.547 1 18.67 23 LEU B CA 1
ATOM 3656 C C . LEU B 1 23 ? -9.805 -47.406 31.531 1 18.67 23 LEU B C 1
ATOM 3658 O O . LEU B 1 23 ? -10.164 -46.25 31.25 1 18.67 23 LEU B O 1
ATOM 3662 N N . PHE B 1 24 ? -10.234 -48.031 32.812 1 18.98 24 PHE B N 1
ATOM 3663 C CA . PHE B 1 24 ? -11.016 -47.844 34.031 1 18.98 24 PHE B CA 1
ATOM 3664 C C . PHE B 1 24 ? -10.328 -46.875 34.969 1 18.98 24 PHE B C 1
ATOM 3666 O O . PHE B 1 24 ? -10.906 -46.5 36 1 18.98 24 PHE B O 1
ATOM 3673 N N . PHE B 1 25 ? -9.352 -46.094 34.875 1 18.75 25 PHE B N 1
ATOM 3674 C CA . PHE B 1 25 ? -8.719 -45.906 36.156 1 18.75 25 PHE B CA 1
ATOM 3675 C C . PHE B 1 25 ? -9.727 -45.406 37.188 1 18.75 25 PHE B C 1
ATOM 3677 O O . PHE B 1 25 ? -10.625 -44.625 36.875 1 18.75 25 PHE B O 1
ATOM 3684 N N . PRO B 1 26 ? -9.562 -45.938 38.5 1 17.75 26 PRO B N 1
ATOM 3685 C CA . PRO B 1 26 ? -10.305 -46.094 39.75 1 17.75 26 PRO B CA 1
ATOM 3686 C C . PRO B 1 26 ? -10.602 -44.719 40.406 1 17.75 26 PRO B C 1
ATOM 3688 O O . PRO B 1 26 ? -10.102 -43.688 39.969 1 17.75 26 PRO B O 1
ATOM 3691 N N . PRO B 1 27 ? -10.336 -44.781 41.906 1 16.67 27 PRO B N 1
ATOM 3692 C CA . PRO B 1 27 ? -11.211 -44.625 43.094 1 16.67 27 PRO B CA 1
ATOM 3693 C C . PRO B 1 27 ? -11.312 -43.156 43.531 1 16.67 27 PRO B C 1
ATOM 3695 O O . PRO B 1 27 ? -12.414 -42.625 43.719 1 16.67 27 PRO B O 1
ATOM 3698 N N . SER B 1 28 ? -10.172 -42.719 44.406 1 15.62 28 SER B N 1
ATOM 3699 C CA . SER B 1 28 ? -10.242 -42.594 45.875 1 15.62 28 SER B CA 1
ATOM 3700 C C . SER B 1 28 ? -10.828 -41.219 46.281 1 15.62 28 SER B C 1
ATOM 3702 O O . SER B 1 28 ? -10.898 -40.312 45.469 1 15.62 28 SER B O 1
ATOM 3704 N N . THR B 1 29 ? -10.414 -40.812 47.719 1 15.95 29 THR B N 1
ATOM 3705 C CA . THR B 1 29 ? -10.984 -40.531 49.031 1 15.95 29 THR B CA 1
ATOM 3706 C C . THR B 1 29 ? -11.227 -39.031 49.219 1 15.95 29 THR B C 1
ATOM 3708 O O . THR B 1 29 ? -12.344 -38.625 49.531 1 15.95 29 THR B O 1
ATOM 3711 N N . GLY B 1 30 ? -10.414 -38.344 50.25 1 15.48 30 GLY B N 1
ATOM 3712 C CA . GLY B 1 30 ? -10.805 -37.969 51.594 1 15.48 30 GLY B CA 1
ATOM 3713 C C . GLY B 1 30 ? -11.266 -36.531 51.688 1 15.48 30 GLY B C 1
ATOM 3714 O O . GLY B 1 30 ? -12.391 -36.25 52.125 1 15.48 30 GLY B O 1
ATOM 3715 N N . ILE B 1 31 ? -10.266 -35.531 52.344 1 16.11 31 ILE B N 1
ATOM 3716 C CA . ILE B 1 31 ? -10.32 -34.906 53.656 1 16.11 31 ILE B CA 1
ATOM 3717 C C . ILE B 1 31 ? -11.117 -33.594 53.562 1 16.11 31 ILE B C 1
ATOM 3719 O O . ILE B 1 31 ? -11.258 -33.031 52.5 1 16.11 31 ILE B O 1
ATOM 3723 N N . MET B 1 32 ? -10.945 -32.719 54.719 1 15.3 32 MET B N 1
ATOM 3724 C CA . MET B 1 32 ? -11.609 -32.188 55.906 1 15.3 32 MET B CA 1
ATOM 3725 C C . MET B 1 32 ? -12.016 -30.75 55.688 1 15.3 32 MET B C 1
ATOM 3727 O O . MET B 1 32 ? -13.164 -30.375 55.938 1 15.3 32 MET B O 1
ATOM 3731 N N . TYR B 1 33 ? -10.945 -29.766 55.938 1 15.5 33 TYR B N 1
ATOM 3732 C CA . TYR B 1 33 ? -10.953 -28.859 57.094 1 15.5 33 TYR B CA 1
ATOM 3733 C C . TYR B 1 33 ? -11.891 -27.688 56.844 1 15.5 33 TYR B C 1
ATOM 3735 O O . TYR B 1 33 ? -12.219 -27.375 55.719 1 15.5 33 TYR B O 1
ATOM 3743 N N . THR B 1 34 ? -11.914 -26.734 57.938 1 15.6 34 THR B N 1
ATOM 3744 C CA . THR B 1 34 ? -12.641 -26.078 59 1 15.6 34 THR B CA 1
ATOM 3745 C C . THR B 1 34 ? -13.133 -24.703 58.562 1 15.6 34 THR B C 1
ATOM 3747 O O . THR B 1 34 ? -14.32 -24.391 58.688 1 15.6 34 THR B O 1
ATOM 3750 N N . ASN B 1 35 ? -12.477 -23.625 59.188 1 14.9 35 ASN B N 1
ATOM 3751 C CA . ASN B 1 35 ? -12.984 -22.781 60.281 1 14.9 35 ASN B CA 1
ATOM 3752 C C . ASN B 1 35 ? -13.617 -21.5 59.719 1 14.9 35 ASN B C 1
ATOM 3754 O O . ASN B 1 35 ? -14.797 -21.234 59.969 1 14.9 35 ASN B O 1
ATOM 3758 N N . CYS B 1 36 ? -12.922 -20.266 60.062 1 14.91 36 CYS B N 1
ATOM 3759 C CA . CYS B 1 36 ? -13.305 -19.312 61.125 1 14.91 36 CYS B CA 1
ATOM 3760 C C . CYS B 1 36 ? -14.141 -18.172 60.531 1 14.91 36 CYS B C 1
ATOM 3762 O O . CYS B 1 36 ? -15.297 -17.984 60.906 1 14.91 36 CYS B O 1
ATOM 3764 N N . LEU B 1 37 ? -13.555 -16.906 60.562 1 15.52 37 LEU B N 1
ATOM 3765 C CA . LEU B 1 37 ? -13.789 -15.773 61.438 1 15.52 37 LEU B CA 1
ATOM 3766 C C . LEU B 1 37 ? -14.727 -14.758 60.812 1 15.52 37 LEU B C 1
ATOM 3768 O O . LEU B 1 37 ? -14.867 -14.719 59.594 1 15.52 37 LEU B O 1
ATOM 3772 N N . SER B 1 38 ? -15.211 -13.672 61.625 1 15.28 38 SER B N 1
ATOM 3773 C CA . SER B 1 38 ? -16.172 -12.758 62.219 1 15.28 38 SER B CA 1
ATOM 3774 C C . SER B 1 38 ? -16.266 -11.453 61.438 1 15.28 38 SER B C 1
ATOM 3776 O O . SER B 1 38 ? -17.312 -10.812 61.375 1 15.28 38 SER B O 1
ATOM 3778 N N . TYR B 1 39 ? -15.055 -10.938 60.844 1 15.12 39 TYR B N 1
ATOM 3779 C CA . TYR B 1 39 ? -14.875 -9.562 61.281 1 15.12 39 TYR B CA 1
ATOM 3780 C C . TYR B 1 39 ? -16.016 -8.672 60.812 1 15.12 39 TYR B C 1
ATOM 3782 O O . TYR B 1 39 ? -16.641 -8.953 59.781 1 15.12 39 TYR B O 1
ATOM 3790 N N . SER B 1 40 ? -16.203 -7.496 61.562 1 15.12 40 SER B N 1
ATOM 3791 C CA . SER B 1 40 ? -16.969 -6.48 62.25 1 15.12 40 SER B CA 1
ATOM 3792 C C . SER B 1 40 ? -17.484 -5.41 61.312 1 15.12 40 SER B C 1
ATOM 3794 O O . SER B 1 40 ? -18.688 -5.152 61.219 1 15.12 40 SER B O 1
ATOM 3796 N N . SER B 1 41 ? -16.625 -4.348 61.125 1 15.52 41 SER B N 1
ATOM 3797 C CA . SER B 1 41 ? -16.922 -3.057 61.75 1 15.52 41 SER B CA 1
ATOM 3798 C C . SER B 1 41 ? -17.797 -2.199 60.844 1 15.52 41 SER B C 1
ATOM 3800 O O . SER B 1 41 ? -17.969 -2.51 59.656 1 15.52 41 SER B O 1
ATOM 3802 N N . LYS B 1 42 ? -17.672 -0.815 61.031 1 15.76 42 LYS B N 1
ATOM 3803 C CA . LYS B 1 42 ? -18.406 0.36 61.5 1 15.76 42 LYS B CA 1
ATOM 3804 C C . LYS B 1 42 ? -18.891 1.204 60.312 1 15.76 42 LYS B C 1
ATOM 3806 O O . LYS B 1 42 ? -20.047 1.658 60.312 1 15.76 42 LYS B O 1
ATOM 3811 N N . VAL B 1 43 ? -17.984 1.612 59.281 1 15.96 43 VAL B N 1
ATOM 3812 C CA . VAL B 1 43 ? -17.828 3.057 59.438 1 15.96 43 VAL B CA 1
ATOM 3813 C C . VAL B 1 43 ? -19.078 3.764 58.906 1 15.96 43 VAL B C 1
ATOM 3815 O O . VAL B 1 43 ? -19.828 3.207 58.094 1 15.96 43 VAL B O 1
ATOM 3818 N N . LEU B 1 44 ? -19.141 5.117 59.094 1 16.12 44 LEU B N 1
ATOM 3819 C CA . LEU B 1 44 ? -19.75 6.344 59.594 1 16.12 44 LEU B CA 1
ATOM 3820 C C . LEU B 1 44 ? -20.484 7.09 58.5 1 16.12 44 LEU B C 1
ATOM 3822 O O . LEU B 1 44 ? -21.438 7.832 58.781 1 16.12 44 LEU B O 1
ATOM 3826 N N . CYS B 1 45 ? -20.062 6.91 57.125 1 16.91 45 CYS B N 1
ATOM 3827 C CA . CYS B 1 45 ? -20.062 8.297 56.688 1 16.91 45 CYS B CA 1
ATOM 3828 C C . CYS B 1 45 ? -21.469 8.867 56.688 1 16.91 45 CYS B C 1
ATOM 3830 O O . CYS B 1 45 ? -22.375 8.297 56.062 1 16.91 45 CYS B O 1
ATOM 3832 N N . SER B 1 46 ? -21.75 9.688 57.656 1 17.09 46 SER B N 1
ATOM 3833 C CA . SER B 1 46 ? -22.797 10.602 58.094 1 17.09 46 SER B CA 1
ATOM 3834 C C . SER B 1 46 ? -23.25 11.523 56.969 1 17.09 46 SER B C 1
ATOM 3836 O O . SER B 1 46 ? -22.422 12.25 56.406 1 17.09 46 SER B O 1
ATOM 3838 N N . LEU B 1 47 ? -24.062 11 56.031 1 17.73 47 LEU B N 1
ATOM 3839 C CA . LEU B 1 47 ? -24.766 11.766 55.031 1 17.73 47 LEU B CA 1
ATOM 3840 C C . LEU B 1 47 ? -25.375 13.039 55.625 1 17.73 47 LEU B C 1
ATOM 3842 O O . LEU B 1 47 ? -26.406 12.984 56.281 1 17.73 47 LEU B O 1
ATOM 3846 N N . ARG B 1 48 ? -24.531 13.898 56.312 1 16.62 48 ARG B N 1
ATOM 3847 C CA . ARG B 1 48 ? -25.094 15.016 57.094 1 16.62 48 ARG B CA 1
ATOM 3848 C C . ARG B 1 48 ? -25.984 15.883 56.219 1 16.62 48 ARG B C 1
ATOM 3850 O O . ARG B 1 48 ? -27.047 16.328 56.656 1 16.62 48 ARG B O 1
ATOM 3857 N N . HIS B 1 49 ? -25.406 16.422 55.094 1 17.81 49 HIS B N 1
ATOM 3858 C CA . HIS B 1 49 ? -25.656 17.859 55.156 1 17.81 49 HIS B CA 1
ATOM 3859 C C . HIS B 1 49 ? -27.141 18.156 55.156 1 17.81 49 HIS B C 1
ATOM 3861 O O . HIS B 1 49 ? -27.953 17.375 54.656 1 17.81 49 HIS B O 1
ATOM 3867 N N . MET B 1 50 ? -27.594 19.312 55.75 1 18.11 50 MET B N 1
ATOM 3868 C CA . MET B 1 50 ? -28.406 20.219 56.531 1 18.11 50 MET B CA 1
ATOM 3869 C C . MET B 1 50 ? -29.438 20.938 55.688 1 18.11 50 MET B C 1
ATOM 3871 O O . MET B 1 50 ? -30.422 21.469 56.188 1 18.11 50 MET B O 1
ATOM 3875 N N . SER B 1 51 ? -28.969 21.172 54.312 1 17.14 51 SER B N 1
ATOM 3876 C CA . SER B 1 51 ? -29.375 22.562 54.188 1 17.14 51 SER B CA 1
ATOM 3877 C C . SER B 1 51 ? -30.859 22.719 54.469 1 17.14 51 SER B C 1
ATOM 3879 O O . SER B 1 51 ? -31.594 21.734 54.594 1 17.14 51 SER B O 1
ATOM 3881 N N . THR B 1 52 ? -31.453 23.547 53.688 1 19.23 52 THR B N 1
ATOM 3882 C CA . THR B 1 52 ? -31.922 24.922 53.719 1 19.23 52 THR B CA 1
ATOM 3883 C C . THR B 1 52 ? -33.438 24.984 53.625 1 19.23 52 THR B C 1
ATOM 3885 O O . THR B 1 52 ? -34.031 26.047 53.75 1 19.23 52 THR B O 1
ATOM 3888 N N . GLY B 1 53 ? -34.031 23.812 53.219 1 20.16 53 GLY B N 1
ATOM 3889 C CA . GLY B 1 53 ? -35.188 24.359 52.5 1 20.16 53 GLY B CA 1
ATOM 3890 C C . GLY B 1 53 ? -36.188 25.031 53.406 1 20.16 53 GLY B C 1
ATOM 3891 O O . GLY B 1 53 ? -36.688 24.422 54.344 1 20.16 53 GLY B O 1
ATOM 3892 N N . PRO B 1 54 ? -35.906 26.297 53.688 1 20.83 54 PRO B N 1
ATOM 3893 C CA . PRO B 1 54 ? -36.75 26.906 54.719 1 20.83 54 PRO B CA 1
ATOM 3894 C C . PRO B 1 54 ? -38.25 26.625 54.5 1 20.83 54 PRO B C 1
ATOM 3896 O O . PRO B 1 54 ? -38.656 26.312 53.375 1 20.83 54 PRO B O 1
ATOM 3899 N N . LYS B 1 55 ? -38.875 26.234 55.531 1 21.33 55 LYS B N 1
ATOM 3900 C CA . LYS B 1 55 ? -40.25 25.938 55.875 1 21.33 55 LYS B CA 1
ATOM 3901 C C . LYS B 1 55 ? -41.188 27.047 55.438 1 21.33 55 LYS B C 1
ATOM 3903 O O . LYS B 1 55 ? -41.125 28.172 55.938 1 21.33 55 LYS B O 1
ATOM 3908 N N . ALA B 1 56 ? -41.031 27.344 54.031 1 23.19 56 ALA B N 1
ATOM 3909 C CA . ALA B 1 56 ? -41.906 28.484 53.781 1 23.19 56 ALA B CA 1
ATOM 3910 C C . ALA B 1 56 ? -43.25 28.297 54.469 1 23.19 56 ALA B C 1
ATOM 3912 O O . ALA B 1 56 ? -44.031 27.406 54.125 1 23.19 56 ALA B O 1
ATOM 3913 N N . PRO B 1 57 ? -43.156 28.375 55.875 1 20.92 57 PRO B N 1
ATOM 3914 C CA . PRO B 1 57 ? -44.281 27.953 56.719 1 20.92 57 PRO B CA 1
ATOM 3915 C C . PRO B 1 57 ? -45.625 28.531 56.281 1 20.92 57 PRO B C 1
ATOM 3917 O O . PRO B 1 57 ? -46.656 28.047 56.688 1 20.92 57 PRO B O 1
ATOM 3920 N N . PHE B 1 58 ? -45.406 29.734 55.688 1 20.45 58 PHE B N 1
ATOM 3921 C CA . PHE B 1 58 ? -46.406 30.672 56.219 1 20.45 58 PHE B CA 1
ATOM 3922 C C . PHE B 1 58 ? -47.812 30.328 55.75 1 20.45 58 PHE B C 1
ATOM 3924 O O . PHE B 1 58 ? -48.125 30.516 54.594 1 20.45 58 PHE B O 1
ATOM 3931 N N . SER B 1 59 ? -48.219 29.172 56.125 1 22.53 59 SER B N 1
ATOM 3932 C CA . SER B 1 59 ? -49.562 28.781 55.75 1 22.53 59 SER B CA 1
ATOM 3933 C C . SER B 1 59 ? -50.594 29.875 56.094 1 22.53 59 SER B C 1
ATOM 3935 O O . SER B 1 59 ? -50.812 30.156 57.281 1 22.53 59 SER B O 1
ATOM 3937 N N . THR B 1 60 ? -50.344 31.031 55.469 1 21.78 60 THR B N 1
ATOM 3938 C CA . THR B 1 60 ? -51.156 32.094 56 1 21.78 60 THR B CA 1
ATOM 3939 C C . THR B 1 60 ? -52.625 31.656 56.156 1 21.78 60 THR B C 1
ATOM 3941 O O . THR B 1 60 ? -53.188 31.047 55.25 1 21.78 60 THR B O 1
ATOM 3944 N N . PRO B 1 61 ? -53.062 31.547 57.406 1 25 61 PRO B N 1
ATOM 3945 C CA . PRO B 1 61 ? -54.344 31.031 57.938 1 25 61 PRO B CA 1
ATOM 3946 C C . PRO B 1 61 ? -55.562 31.719 57.344 1 25 61 PRO B C 1
ATOM 3948 O O . PRO B 1 61 ? -56.688 31.453 57.719 1 25 61 PRO B O 1
ATOM 3951 N N . HIS B 1 62 ? -55.219 32.625 56.344 1 24.02 62 HIS B N 1
ATOM 3952 C CA . HIS B 1 62 ? -56 33.875 56.281 1 24.02 62 HIS B CA 1
ATOM 3953 C C . HIS B 1 62 ? -57.469 33.562 56.156 1 24.02 62 HIS B C 1
ATOM 3955 O O . HIS B 1 62 ? -57.875 32.594 55.5 1 24.02 62 HIS B O 1
ATOM 3961 N N . VAL B 1 63 ? -58.375 34.406 56.594 1 22.77 63 VAL B N 1
ATOM 3962 C CA . VAL B 1 63 ? -59.625 34.594 57.344 1 22.77 63 VAL B CA 1
ATOM 3963 C C . VAL B 1 63 ? -60.812 34.219 56.469 1 22.77 63 VAL B C 1
ATOM 3965 O O . VAL B 1 63 ? -60.906 34.656 55.312 1 22.77 63 VAL B O 1
ATOM 3968 N N . LYS B 1 64 ? -61.531 33.188 56.844 1 26.75 64 LYS B N 1
ATOM 3969 C CA . LYS B 1 64 ? -62.781 32.594 56.375 1 26.75 64 LYS B CA 1
ATOM 3970 C C . LYS B 1 64 ? -63.875 33.625 56.219 1 26.75 64 LYS B C 1
ATOM 3972 O O . LYS B 1 64 ? -64.5 34 57.219 1 26.75 64 LYS B O 1
ATOM 3977 N N . ASP B 1 65 ? -63.5 34.844 55.625 1 20.66 65 ASP B N 1
ATOM 3978 C CA . ASP B 1 65 ? -64.5 35.875 55.812 1 20.66 65 ASP B CA 1
ATOM 3979 C C . ASP B 1 65 ? -65.875 35.344 55.469 1 20.66 65 ASP B C 1
ATOM 3981 O O . ASP B 1 65 ? -66.062 34.406 54.688 1 20.66 65 ASP B O 1
ATOM 3985 N N . ARG B 1 66 ? -66.938 35.906 56.125 1 23.41 66 ARG B N 1
ATOM 3986 C CA . ARG B 1 66 ? -68.375 35.688 56.438 1 23.41 66 ARG B CA 1
ATOM 3987 C C . ARG B 1 66 ? -69.188 35.438 55.156 1 23.41 66 ARG B C 1
ATOM 3989 O O . ARG B 1 66 ? -68.688 35.719 54.062 1 23.41 66 ARG B O 1
ATOM 3996 N N . SER B 1 67 ? -70.5 35.469 55.312 1 24.16 67 SER B N 1
ATOM 3997 C CA . SER B 1 67 ? -71.812 34.938 54.875 1 24.16 67 SER B CA 1
ATOM 3998 C C . SER B 1 67 ? -72.25 35.656 53.594 1 24.16 67 SER B C 1
ATOM 4000 O O . SER B 1 67 ? -73.438 35.625 53.281 1 24.16 67 SER B O 1
ATOM 4002 N N . ALA B 1 68 ? -71.375 36.188 52.719 1 28.38 68 ALA B N 1
ATOM 4003 C CA . ALA B 1 68 ? -72.062 37.156 51.875 1 28.38 68 ALA B CA 1
ATOM 4004 C C . ALA B 1 68 ? -73.25 36.531 51.188 1 28.38 68 ALA B C 1
ATOM 4006 O O . ALA B 1 68 ? -73.125 35.438 50.594 1 28.38 68 ALA B O 1
ATOM 4007 N N . VAL B 1 69 ? -74.438 36.906 51.625 1 27.98 69 VAL B N 1
ATOM 4008 C CA . VAL B 1 69 ? -75.875 36.594 51.344 1 27.98 69 VAL B CA 1
ATOM 4009 C C . VAL B 1 69 ? -76.125 36.625 49.844 1 27.98 69 VAL B C 1
ATOM 4011 O O . VAL B 1 69 ? -75.75 37.594 49.188 1 27.98 69 VAL B O 1
ATOM 4014 N N . SER B 1 70 ? -75.812 35.5 49.188 1 28.25 70 SER B N 1
ATOM 4015 C CA . SER B 1 70 ? -76.062 35.219 47.781 1 28.25 70 SER B CA 1
ATOM 4016 C C . SER B 1 70 ? -77.438 35.562 47.344 1 28.25 70 SER B C 1
ATOM 4018 O O . SER B 1 70 ? -78.375 34.875 47.719 1 28.25 70 SER B O 1
ATOM 4020 N N . PHE B 1 71 ? -77.75 36.906 47.531 1 28.22 71 PHE B N 1
ATOM 4021 C CA . PHE B 1 71 ? -79.188 37.312 47.375 1 28.22 71 PHE B CA 1
ATOM 4022 C C . PHE B 1 71 ? -79.75 36.812 46.062 1 28.22 71 PHE B C 1
ATOM 4024 O O . PHE B 1 71 ? -80.938 36.75 45.875 1 28.22 71 PHE B O 1
ATOM 4031 N N . GLU B 1 72 ? -78.75 36.75 45.031 1 26.52 72 GLU B N 1
ATOM 4032 C CA . GLU B 1 72 ? -79.375 37.031 43.75 1 26.52 72 GLU B CA 1
ATOM 4033 C C . GLU B 1 72 ? -80.312 35.875 43.344 1 26.52 72 GLU B C 1
ATOM 4035 O O . GLU B 1 72 ? -79.875 34.906 42.688 1 26.52 72 GLU B O 1
ATOM 4040 N N . LYS B 1 73 ? -80.938 35.25 44.344 1 27.3 73 LYS B N 1
ATOM 4041 C CA . LYS B 1 73 ? -81.75 34.062 44.125 1 27.3 73 LYS B CA 1
ATOM 4042 C C . LYS B 1 73 ? -82.75 34.312 43 1 27.3 73 LYS B C 1
ATOM 4044 O O . LYS B 1 73 ? -83 33.406 42.188 1 27.3 73 LYS B O 1
ATOM 4049 N N . ASN B 1 74 ? -83.625 35.25 43.25 1 27.11 74 ASN B N 1
ATOM 4050 C CA . ASN B 1 74 ? -85.062 35.062 42.906 1 27.11 74 ASN B CA 1
ATOM 4051 C C . ASN B 1 74 ? -85.312 35.406 41.438 1 27.11 74 ASN B C 1
ATOM 4053 O O . ASN B 1 74 ? -86.438 35.688 41.062 1 27.11 74 ASN B O 1
ATOM 4057 N N . MET B 1 75 ? -84.25 35.812 40.656 1 29.11 75 MET B N 1
ATOM 4058 C CA . MET B 1 75 ? -84.812 36.531 39.469 1 29.11 75 MET B CA 1
ATOM 4059 C C . MET B 1 75 ? -85.562 35.562 38.562 1 29.11 75 MET B C 1
ATOM 4061 O O . MET B 1 75 ? -85.125 34.406 38.406 1 29.11 75 MET B O 1
ATOM 4065 N N . PRO B 1 76 ? -86.812 35.906 38.094 1 33.69 76 PRO B N 1
ATOM 4066 C CA . PRO B 1 76 ? -87.75 35.125 37.344 1 33.69 76 PRO B CA 1
ATOM 4067 C C . PRO B 1 76 ? -87.25 34.625 36 1 33.69 76 PRO B C 1
ATOM 4069 O O . PRO B 1 76 ? -86.688 35.406 35.219 1 33.69 76 PRO B O 1
ATOM 4072 N N . GLN B 1 77 ? -86.562 33.531 35.906 1 33.09 77 GLN B N 1
ATOM 4073 C CA . GLN B 1 77 ? -85.875 32.906 34.75 1 33.09 77 GLN B CA 1
ATOM 4074 C C . GLN B 1 77 ? -86.875 32.688 33.594 1 33.09 77 GLN B C 1
ATOM 4076 O O . GLN B 1 77 ? -87.812 31.938 33.719 1 33.09 77 GLN B O 1
ATOM 4081 N N . PHE B 1 78 ? -87.188 33.75 32.781 1 35.41 78 PHE B N 1
ATOM 4082 C CA . PHE B 1 78 ? -88.062 33.656 31.641 1 35.41 78 PHE B CA 1
ATOM 4083 C C . PHE B 1 78 ? -87.562 32.562 30.672 1 35.41 78 PHE B C 1
ATOM 4085 O O . PHE B 1 78 ? -86.438 32.594 30.25 1 35.41 78 PHE B O 1
ATOM 4092 N N . VAL B 1 79 ? -88.062 31.391 30.75 1 38.59 79 VAL B N 1
ATOM 4093 C CA . VAL B 1 79 ? -87.812 30.188 29.969 1 38.59 79 VAL B CA 1
ATOM 4094 C C . VAL B 1 79 ? -88.125 30.438 28.5 1 38.59 79 VAL B C 1
ATOM 4096 O O . VAL B 1 79 ? -89.25 30.75 28.141 1 38.59 79 VAL B O 1
ATOM 4099 N N . LYS B 1 80 ? -87.125 30.969 27.734 1 45 80 LYS B N 1
ATOM 4100 C CA . LYS B 1 80 ? -87.25 31.188 26.297 1 45 80 LYS B CA 1
ATOM 4101 C C . LYS B 1 80 ? -87.75 29.922 25.594 1 45 80 LYS B C 1
ATOM 4103 O O . LYS B 1 80 ? -87.25 28.828 25.828 1 45 80 LYS B O 1
ATOM 4108 N N . LYS B 1 81 ? -88.938 29.922 25 1 48.19 81 LYS B N 1
ATOM 4109 C CA . LYS B 1 81 ? -89.562 28.844 24.25 1 48.19 81 LYS B CA 1
ATOM 4110 C C . LYS B 1 81 ? -88.688 28.375 23.094 1 48.19 81 LYS B C 1
ATOM 4112 O O . LYS B 1 81 ? -88.125 29.203 22.359 1 48.19 81 LYS B O 1
ATOM 4117 N N . LYS B 1 82 ? -88.312 27.234 23.109 1 49.38 82 LYS B N 1
ATOM 4118 C CA . LYS B 1 82 ? -87.438 26.609 22.141 1 49.38 82 LYS B CA 1
ATOM 4119 C C . LYS B 1 82 ? -88 26.688 20.734 1 49.38 82 LYS B C 1
ATOM 4121 O O . LYS B 1 82 ? -89.25 26.75 20.547 1 49.38 82 LYS B O 1
ATOM 4126 N N . ALA B 1 83 ? -87.188 27.047 19.828 1 56.47 83 ALA B N 1
ATOM 4127 C CA . ALA B 1 83 ? -87.5 27.406 18.438 1 56.47 83 ALA B CA 1
ATOM 4128 C C . ALA B 1 83 ? -88.375 26.375 17.781 1 56.47 83 ALA B C 1
ATOM 4130 O O . ALA B 1 83 ? -89.312 26.734 17 1 56.47 83 ALA B O 1
ATOM 4131 N N . TRP B 1 84 ? -88.188 25.078 18.125 1 56.41 84 TRP B N 1
ATOM 4132 C CA . TRP B 1 84 ? -89 24.016 17.516 1 56.41 84 TRP B CA 1
ATOM 4133 C C . TRP B 1 84 ? -90.438 23.984 18.094 1 56.41 84 TRP B C 1
ATOM 4135 O O . TRP B 1 84 ? -91.312 23.359 17.516 1 56.41 84 TRP B O 1
ATOM 4145 N N . GLU B 1 85 ? -90.562 24.562 19.375 1 64.12 85 GLU B N 1
ATOM 4146 C CA . GLU B 1 85 ? -91.875 24.641 19.969 1 64.12 85 GLU B CA 1
ATOM 4147 C C . GLU B 1 85 ? -92.75 25.672 19.25 1 64.12 85 GLU B C 1
ATOM 4149 O O . GLU B 1 85 ? -94 25.562 19.219 1 64.12 85 GLU B O 1
ATOM 4154 N N . LYS B 1 86 ? -92.188 26.734 18.797 1 60.28 86 LYS B N 1
ATOM 4155 C CA . LYS B 1 86 ? -92.938 27.797 18.109 1 60.28 86 LYS B CA 1
ATOM 4156 C C . LYS B 1 86 ? -93.438 27.312 16.781 1 60.28 86 LYS B C 1
ATOM 4158 O O . LYS B 1 86 ? -94.5 27.75 16.328 1 60.28 86 LYS B O 1
ATOM 4163 N N . THR B 1 87 ? -92.625 26.484 16.047 1 60.81 87 THR B N 1
ATOM 4164 C CA . THR B 1 87 ? -93 26.172 14.68 1 60.81 87 THR B CA 1
ATOM 4165 C C . THR B 1 87 ? -93.812 24.875 14.641 1 60.81 87 THR B C 1
ATOM 4167 O O . THR B 1 87 ? -94.312 24.469 13.578 1 60.81 87 THR B O 1
ATOM 4170 N N . GLY B 1 88 ? -94.5 24.344 15.812 1 63.59 88 GLY B N 1
ATOM 4171 C CA . GLY B 1 88 ? -95.375 23.219 16 1 63.59 88 GLY B CA 1
ATOM 4172 C C . GLY B 1 88 ? -94.812 21.922 15.445 1 63.59 88 GLY B C 1
ATOM 4173 O O . GLY B 1 88 ? -95.562 20.953 15.281 1 63.59 88 GLY B O 1
ATOM 4174 N N . GLU B 1 89 ? -93.75 21.938 14.703 1 57.09 89 GLU B N 1
ATOM 4175 C CA . GLU B 1 89 ? -93.188 20.719 14.117 1 57.09 89 GLU B CA 1
ATOM 4176 C C . GLU B 1 89 ? -92.312 20 15.109 1 57.09 89 GLU B C 1
ATOM 4178 O O . GLU B 1 89 ? -91.812 20.594 16.078 1 57.09 89 GLU B O 1
ATOM 4183 N N . ASP B 1 90 ? -92.375 18.625 15.188 1 64.69 90 ASP B N 1
ATOM 4184 C CA . ASP B 1 90 ? -91.5 17.844 16.078 1 64.69 90 ASP B CA 1
ATOM 4185 C C . ASP B 1 90 ? -90 18.094 15.773 1 64.69 90 ASP B C 1
ATOM 4187 O O . ASP B 1 90 ? -89.688 18.531 14.672 1 64.69 90 ASP B O 1
ATOM 4191 N N . LYS B 1 91 ? -89.062 18.156 16.766 1 60.78 91 LYS B N 1
ATOM 4192 C CA . LYS B 1 91 ? -87.688 18.453 16.734 1 60.78 91 LYS B CA 1
ATOM 4193 C C . LYS B 1 91 ? -86.938 17.719 15.594 1 60.78 91 LYS B C 1
ATOM 4195 O O . LYS B 1 91 ? -86.188 18.312 14.859 1 60.78 91 LYS B O 1
ATOM 4200 N N . GLU B 1 92 ? -87.188 16.453 15.414 1 66.69 92 GLU B N 1
ATOM 4201 C CA . GLU B 1 92 ? -86.5 15.594 14.453 1 66.69 92 GLU B CA 1
ATOM 4202 C C . GLU B 1 92 ? -86.875 15.969 13.023 1 66.69 92 GLU B C 1
ATOM 4204 O O . GLU B 1 92 ? -86 16.016 12.148 1 66.69 92 GLU B O 1
ATOM 4209 N N . SER B 1 93 ? -88.125 16.156 12.766 1 64 93 SER B N 1
ATOM 4210 C CA . SER B 1 93 ? -88.625 16.469 11.43 1 64 93 SER B CA 1
ATOM 4211 C C . SER B 1 93 ? -88.062 17.828 10.969 1 64 93 SER B C 1
ATOM 4213 O O . SER B 1 93 ? -87.812 18.031 9.781 1 64 93 SER B O 1
ATOM 4215 N N . TYR B 1 94 ? -88 18.859 11.844 1 59.09 94 TYR B N 1
ATOM 4216 C CA . TYR B 1 94 ? -87.5 20.188 11.531 1 59.09 94 TYR B CA 1
ATOM 4217 C C . TYR B 1 94 ? -86.062 20.141 11.062 1 59.09 94 TYR B C 1
ATOM 4219 O O . TYR B 1 94 ? -85.688 20.75 10.047 1 59.09 94 TYR B O 1
ATOM 4227 N N . PHE B 1 95 ? -85.188 19.469 11.773 1 61.28 95 PHE B N 1
ATOM 4228 C CA . PHE B 1 95 ? -83.812 19.391 11.406 1 61.28 95 PHE B CA 1
ATOM 4229 C C . PHE B 1 95 ? -83.625 18.547 10.156 1 61.28 95 PHE B C 1
ATOM 4231 O O . PHE B 1 95 ? -82.75 18.812 9.344 1 61.28 95 PHE B O 1
ATOM 4238 N N . LYS B 1 96 ? -84.375 17.484 9.93 1 59.47 96 LYS B N 1
ATOM 4239 C CA . LYS B 1 96 ? -84.25 16.656 8.734 1 59.47 96 LYS B CA 1
ATOM 4240 C C . LYS B 1 96 ? -84.562 17.453 7.48 1 59.47 96 LYS B C 1
ATOM 4242 O O . LYS B 1 96 ? -83.938 17.312 6.453 1 59.47 96 LYS B O 1
ATOM 4247 N N . ARG B 1 97 ? -85.625 18.281 7.496 1 55.75 97 ARG B N 1
ATOM 4248 C CA . ARG B 1 97 ? -86 19.094 6.34 1 55.75 97 ARG B CA 1
ATOM 4249 C C . ARG B 1 97 ? -84.938 20.156 6.035 1 55.75 97 ARG B C 1
ATOM 4251 O O . ARG B 1 97 ? -84.625 20.391 4.871 1 55.75 97 ARG B O 1
ATOM 4258 N N . LYS B 1 98 ? -84.438 20.922 7.055 1 51.12 98 LYS B N 1
ATOM 4259 C CA . LYS B 1 98 ? -83.5 22.016 6.797 1 51.12 98 LYS B CA 1
ATOM 4260 C C . LYS B 1 98 ? -82.188 21.5 6.289 1 51.12 98 LYS B C 1
ATOM 4262 O O . LYS B 1 98 ? -81.562 22.125 5.449 1 51.12 98 LYS B O 1
ATOM 4267 N N . HIS B 1 99 ? -81.688 20.469 6.848 1 49.28 99 HIS B N 1
ATOM 4268 C CA . HIS B 1 99 ? -80.375 20.062 6.457 1 49.28 99 HIS B CA 1
ATOM 4269 C C . HIS B 1 99 ? -80.375 18.984 5.379 1 49.28 99 HIS B C 1
ATOM 4271 O O . HIS B 1 99 ? -79.375 18.406 5.016 1 49.28 99 HIS B O 1
ATOM 4277 N N . ALA B 1 100 ? -81.562 18.531 4.828 1 46.66 100 ALA B N 1
ATOM 4278 C CA . ALA B 1 100 ? -81.688 17.547 3.746 1 46.66 100 ALA B CA 1
ATOM 4279 C C . ALA B 1 100 ? -81.062 18.078 2.469 1 46.66 100 ALA B C 1
ATOM 4281 O O . ALA B 1 100 ? -80.5 17.312 1.688 1 46.66 100 ALA B O 1
ATOM 4282 N N . HIS B 1 101 ? -81.188 19.391 2.205 1 45 101 HIS B N 1
ATOM 4283 C CA . HIS B 1 101 ? -80.688 19.922 0.942 1 45 101 HIS B CA 1
ATOM 4284 C C . HIS B 1 101 ? -79.125 19.875 0.907 1 45 101 HIS B C 1
ATOM 4286 O O . HIS B 1 101 ? -78.562 19.891 -0.169 1 45 101 HIS B O 1
ATOM 4292 N N . HIS B 1 102 ? -78.438 20.047 2 1 44.5 102 HIS B N 1
ATOM 4293 C CA . HIS B 1 102 ? -77 20.078 1.934 1 44.5 102 HIS B CA 1
ATOM 4294 C C . HIS B 1 102 ? -76.438 18.703 1.54 1 44.5 102 HIS B C 1
ATOM 4296 O O . HIS B 1 102 ? -75.312 18.609 1.058 1 44.5 102 HIS B O 1
ATOM 4302 N N . HIS B 1 103 ? -77.188 17.609 1.784 1 44.84 103 HIS B N 1
ATOM 4303 C CA . HIS B 1 103 ? -76.625 16.312 1.466 1 44.84 103 HIS B CA 1
ATOM 4304 C C . HIS B 1 103 ? -76.625 16.062 -0.039 1 44.84 103 HIS B C 1
ATOM 4306 O O . HIS B 1 103 ? -75.812 15.25 -0.538 1 44.84 103 HIS B O 1
ATOM 4312 N N . VAL B 1 104 ? -77.562 16.562 -0.851 1 48.41 104 VAL B N 1
ATOM 4313 C CA . VAL B 1 104 ? -77.625 16.25 -2.275 1 48.41 104 VAL B CA 1
ATOM 4314 C C . VAL B 1 104 ? -76.5 16.969 -3.01 1 48.41 104 VAL B C 1
ATOM 4316 O O . VAL B 1 104 ? -75.875 16.406 -3.926 1 48.41 104 VAL B O 1
ATOM 4319 N N . LEU B 1 105 ? -76.188 18.234 -2.76 1 43.69 105 LEU B N 1
ATOM 4320 C CA . LEU B 1 105 ? -75.188 18.938 -3.529 1 43.69 105 LEU B CA 1
ATOM 4321 C C . LEU B 1 105 ? -73.75 18.438 -3.191 1 43.69 105 LEU B C 1
ATOM 4323 O O . LEU B 1 105 ? -72.812 18.703 -3.916 1 43.69 105 LEU B O 1
ATOM 4327 N N . GLN B 1 106 ? -73.562 17.891 -2.051 1 46.97 106 GLN B N 1
ATOM 4328 C CA . GLN B 1 106 ? -72.25 17.453 -1.71 1 46.97 106 GLN B CA 1
ATOM 4329 C C . GLN B 1 106 ? -71.938 16.078 -2.297 1 46.97 106 GLN B C 1
ATOM 4331 O O . GLN B 1 106 ? -70.812 15.586 -2.23 1 46.97 106 GLN B O 1
ATOM 4336 N N . ALA B 1 107 ? -72.938 15.414 -2.959 1 50.5 107 ALA B N 1
ATOM 4337 C CA . ALA B 1 107 ? -72.75 14.07 -3.49 1 50.5 107 ALA B CA 1
ATOM 4338 C C . ALA B 1 107 ? -71.75 14.094 -4.68 1 50.5 107 ALA B C 1
ATOM 4340 O O . ALA B 1 107 ? -70.875 13.258 -4.77 1 50.5 107 ALA B O 1
ATOM 4341 N N . PRO B 1 108 ? -72 15.008 -5.629 1 54.53 108 PRO B N 1
ATOM 4342 C CA . PRO B 1 108 ? -71.062 14.938 -6.758 1 54.53 108 PRO B CA 1
ATOM 4343 C C . PRO B 1 108 ? -69.625 15.273 -6.359 1 54.53 108 PRO B C 1
ATOM 4345 O O . PRO B 1 108 ? -68.688 14.719 -6.926 1 54.53 108 PRO B O 1
ATOM 4348 N N . HIS B 1 109 ? -69.5 16.188 -5.465 1 55.25 109 HIS B N 1
ATOM 4349 C CA . HIS B 1 109 ? -68.125 16.516 -5.039 1 55.25 109 HIS B CA 1
ATOM 4350 C C . HIS B 1 109 ? -67.5 15.352 -4.27 1 55.25 109 HIS B C 1
ATOM 4352 O O . HIS B 1 109 ? -66.312 15.102 -4.395 1 55.25 109 HIS B O 1
ATOM 4358 N N . ARG B 1 110 ? -68.312 14.555 -3.494 1 53.47 110 ARG B N 1
ATOM 4359 C CA . ARG B 1 110 ? -67.812 13.383 -2.793 1 53.47 110 ARG B CA 1
ATOM 4360 C C . ARG B 1 110 ? -67.438 12.273 -3.773 1 53.47 110 ARG B C 1
ATOM 4362 O O . ARG B 1 110 ? -66.375 11.617 -3.617 1 53.47 110 ARG B O 1
ATOM 4369 N N . GLU B 1 111 ? -68.312 12.141 -4.77 1 58 111 GLU B N 1
ATOM 4370 C CA . GLU B 1 111 ? -68 11.125 -5.766 1 58 111 GLU B CA 1
ATOM 4371 C C . GLU B 1 111 ? -66.688 11.484 -6.547 1 58 111 GLU B C 1
ATOM 4373 O O . GLU B 1 111 ? -65.875 10.625 -6.812 1 58 111 GLU B O 1
ATOM 4378 N N . LEU B 1 112 ? -66.625 12.742 -6.941 1 58.38 112 LEU B N 1
ATOM 4379 C CA . LEU B 1 112 ? -65.438 13.188 -7.645 1 58.38 112 LEU B CA 1
ATOM 4380 C C . LEU B 1 112 ? -64.188 13.086 -6.742 1 58.38 112 LEU B C 1
ATOM 4382 O O . LEU B 1 112 ? -63.094 12.695 -7.191 1 58.38 112 LEU B O 1
ATOM 4386 N N . THR B 1 113 ? -64.375 13.43 -5.492 1 58.44 113 THR B N 1
ATOM 4387 C CA . THR B 1 113 ? -63.25 13.289 -4.535 1 58.44 113 THR B CA 1
ATOM 4388 C C . THR B 1 113 ? -62.938 11.82 -4.297 1 58.44 113 THR B C 1
ATOM 4390 O O . THR B 1 113 ? -61.75 11.453 -4.203 1 58.44 113 THR B O 1
ATOM 4393 N N . GLU B 1 114 ? -63.969 10.992 -4.258 1 61.62 114 GLU B N 1
ATOM 4394 C CA . GLU B 1 114 ? -63.75 9.555 -4.105 1 61.62 114 GLU B CA 1
ATOM 4395 C C . GLU B 1 114 ? -63.062 8.969 -5.336 1 61.62 114 GLU B C 1
ATOM 4397 O O . GLU B 1 114 ? -62.188 8.109 -5.219 1 61.62 114 GLU B O 1
ATOM 4402 N N . LEU B 1 115 ? -63.469 9.391 -6.469 1 59.16 115 LEU B N 1
ATOM 4403 C CA . LEU B 1 115 ? -62.844 8.938 -7.703 1 59.16 115 LEU B CA 1
ATOM 4404 C C . LEU B 1 115 ? -61.406 9.414 -7.777 1 59.16 115 LEU B C 1
ATOM 4406 O O . LEU B 1 115 ? -60.5 8.672 -8.211 1 59.16 115 LEU B O 1
ATOM 4410 N N . LYS B 1 116 ? -61.125 10.617 -7.441 1 60.22 116 LYS B N 1
ATOM 4411 C CA . LYS B 1 116 ? -59.75 11.133 -7.379 1 60.22 116 LYS B CA 1
ATOM 4412 C C . LYS B 1 116 ? -58.938 10.383 -6.336 1 60.22 116 LYS B C 1
ATOM 4414 O O . LYS B 1 116 ? -57.75 10.055 -6.574 1 60.22 116 LYS B O 1
ATOM 4419 N N . TYR B 1 117 ? -59.656 10.141 -5.238 1 59.09 117 TYR B N 1
ATOM 4420 C CA . TYR B 1 117 ? -59 9.352 -4.203 1 59.09 117 TYR B CA 1
ATOM 4421 C C . TYR B 1 117 ? -58.75 7.926 -4.68 1 59.09 117 TYR B C 1
ATOM 4423 O O . TYR B 1 117 ? -57.656 7.363 -4.438 1 59.09 117 TYR B O 1
ATOM 4431 N N . LYS B 1 118 ? -59.688 7.379 -5.363 1 61.19 118 LYS B N 1
ATOM 4432 C CA . LYS B 1 118 ? -59.5 6.043 -5.918 1 61.19 118 LYS B CA 1
ATOM 4433 C C . LYS B 1 118 ? -58.406 6.031 -6.984 1 61.19 118 LYS B C 1
ATOM 4435 O O . LYS B 1 118 ? -57.625 5.102 -7.043 1 61.19 118 LYS B O 1
ATOM 4440 N N . SER B 1 119 ? -58.438 7.035 -7.805 1 63.19 119 SER B N 1
ATOM 4441 C CA . SER B 1 119 ? -57.406 7.168 -8.812 1 63.19 119 SER B CA 1
ATOM 4442 C C . SER B 1 119 ? -56.031 7.367 -8.172 1 63.19 119 SER B C 1
ATOM 4444 O O . SER B 1 119 ? -55.031 6.793 -8.625 1 63.19 119 SER B O 1
ATOM 4446 N N . PHE B 1 120 ? -56.031 8.188 -7.18 1 62.72 120 PHE B N 1
ATOM 4447 C CA . PHE B 1 120 ? -54.812 8.391 -6.422 1 62.72 120 PHE B CA 1
ATOM 4448 C C . PHE B 1 120 ? -54.375 7.109 -5.711 1 62.72 120 PHE B C 1
ATOM 4450 O O . PHE B 1 120 ? -53.188 6.758 -5.695 1 62.72 120 PHE B O 1
ATOM 4457 N N . GLU B 1 121 ? -55.375 6.457 -5.18 1 62.53 121 GLU B N 1
ATOM 4458 C CA . GLU B 1 121 ? -55.125 5.176 -4.531 1 62.53 121 GLU B CA 1
ATOM 4459 C C . GLU B 1 121 ? -54.625 4.133 -5.535 1 62.53 121 GLU B C 1
ATOM 4461 O O . GLU B 1 121 ? -53.75 3.346 -5.242 1 62.53 121 GLU B O 1
ATOM 4466 N N . GLU B 1 122 ? -55.25 4.125 -6.633 1 65.75 122 GLU B N 1
ATOM 4467 C CA . GLU B 1 122 ? -54.844 3.195 -7.684 1 65.75 122 GLU B CA 1
ATOM 4468 C C . GLU B 1 122 ? -53.469 3.523 -8.203 1 65.75 122 GLU B C 1
ATOM 4470 O O . GLU B 1 122 ? -52.656 2.621 -8.469 1 65.75 122 GLU B O 1
ATOM 4475 N N . LYS B 1 123 ? -53.156 4.742 -8.414 1 64.19 123 LYS B N 1
ATOM 4476 C CA . LYS B 1 123 ? -51.812 5.164 -8.805 1 64.19 123 LYS B CA 1
ATOM 4477 C C . LYS B 1 123 ? -50.781 4.805 -7.73 1 64.19 123 LYS B C 1
ATOM 4479 O O . LYS B 1 123 ? -49.719 4.301 -8.039 1 64.19 123 LYS B O 1
ATOM 4484 N N . ASN B 1 124 ? -51.219 5.078 -6.543 1 62.22 124 ASN B N 1
ATOM 4485 C CA . ASN B 1 124 ? -50.375 4.711 -5.422 1 62.22 124 ASN B CA 1
ATOM 4486 C C . ASN B 1 124 ? -50.188 3.201 -5.332 1 62.22 124 ASN B C 1
ATOM 4488 O O . ASN B 1 124 ? -49.062 2.725 -5.039 1 62.22 124 ASN B O 1
ATOM 4492 N N . LYS B 1 125 ? -51.25 2.533 -5.559 1 62.44 125 LYS B N 1
ATOM 4493 C CA . LYS B 1 125 ? -51.188 1.075 -5.59 1 62.44 125 LYS B CA 1
ATOM 4494 C C . LYS B 1 125 ? -50.281 0.59 -6.73 1 62.44 125 LYS B C 1
ATOM 4496 O O . LYS B 1 125 ? -49.469 -0.32 -6.551 1 62.44 125 LYS B O 1
ATOM 4501 N N . ARG B 1 126 ? -50.438 1.137 -7.863 1 66.19 126 ARG B N 1
ATOM 4502 C CA . ARG B 1 126 ? -49.594 0.787 -9 1 66.19 126 ARG B CA 1
ATOM 4503 C C . ARG B 1 126 ? -48.156 1.119 -8.727 1 66.19 126 ARG B C 1
ATOM 4505 O O . ARG B 1 126 ? -47.25 0.33 -9.047 1 66.19 126 ARG B O 1
ATOM 4512 N N . GLU B 1 127 ? -47.969 2.268 -8.188 1 66 127 GLU B N 1
ATOM 4513 C CA . GLU B 1 127 ? -46.625 2.668 -7.828 1 66 127 GLU B CA 1
ATOM 4514 C C . GLU B 1 127 ? -46.031 1.742 -6.762 1 66 127 GLU B C 1
ATOM 4516 O O . GLU B 1 127 ? -44.875 1.362 -6.836 1 66 127 GLU B O 1
ATOM 4521 N N . ARG B 1 128 ? -46.875 1.428 -5.895 1 62.31 128 ARG B N 1
ATOM 4522 C CA . ARG B 1 128 ? -46.469 0.474 -4.871 1 62.31 128 ARG B CA 1
ATOM 4523 C C . ARG B 1 128 ? -46.219 -0.901 -5.477 1 62.31 128 ARG B C 1
ATOM 4525 O O . ARG B 1 128 ? -45.219 -1.561 -5.129 1 62.31 128 ARG B O 1
ATOM 4532 N N . GLN B 1 129 ? -47.094 -1.284 -6.266 1 65.12 129 GLN B N 1
ATOM 4533 C CA . GLN B 1 129 ? -46.906 -2.561 -6.945 1 65.12 129 GLN B CA 1
ATOM 4534 C C . GLN B 1 129 ? -45.625 -2.551 -7.797 1 65.12 129 GLN B C 1
ATOM 4536 O O . GLN B 1 129 ? -44.906 -3.549 -7.859 1 65.12 129 GLN B O 1
ATOM 4541 N N . GLU B 1 130 ? -45.406 -1.503 -8.438 1 64.94 130 GLU B N 1
ATOM 4542 C CA . GLU B 1 130 ? -44.188 -1.354 -9.219 1 64.94 130 GLU B CA 1
ATOM 4543 C C . GLU B 1 130 ? -42.969 -1.375 -8.312 1 64.94 130 GLU B C 1
ATOM 4545 O O . GLU B 1 130 ? -41.938 -1.991 -8.656 1 64.94 130 GLU B O 1
ATOM 4550 N N . ILE B 1 131 ? -43.062 -0.789 -7.289 1 63.47 131 ILE B N 1
ATOM 4551 C CA . ILE B 1 131 ? -42 -0.814 -6.312 1 63.47 131 ILE B CA 1
ATOM 4552 C C . ILE B 1 131 ? -41.781 -2.238 -5.797 1 63.47 131 ILE B C 1
ATOM 4554 O O . ILE B 1 131 ? -40.656 -2.709 -5.672 1 63.47 131 ILE B O 1
ATOM 4558 N N . ILE B 1 132 ? -42.906 -2.848 -5.543 1 61.19 132 ILE B N 1
ATOM 4559 C CA . ILE B 1 132 ? -42.875 -4.23 -5.078 1 61.19 132 ILE B CA 1
ATOM 4560 C C . ILE B 1 132 ? -42.25 -5.117 -6.168 1 61.19 132 ILE B C 1
ATOM 4562 O O . ILE B 1 132 ? -41.406 -5.969 -5.887 1 61.19 132 ILE B O 1
ATOM 4566 N N . ARG B 1 133 ? -42.719 -4.953 -7.328 1 60.25 133 ARG B N 1
ATOM 4567 C CA . ARG B 1 133 ? -42.156 -5.715 -8.445 1 60.25 133 ARG B CA 1
ATOM 4568 C C . ARG B 1 133 ? -40.656 -5.453 -8.602 1 60.25 133 ARG B C 1
ATOM 4570 O O . ARG B 1 133 ? -39.875 -6.387 -8.797 1 60.25 133 ARG B O 1
ATOM 4577 N N . GLN B 1 134 ? -40.344 -4.238 -8.594 1 60.38 134 GLN B N 1
ATOM 4578 C CA . GLN B 1 134 ? -38.938 -3.867 -8.68 1 60.38 134 GLN B CA 1
ATOM 4579 C C . GLN B 1 134 ? -38.125 -4.461 -7.523 1 60.38 134 GLN B C 1
ATOM 4581 O O . GLN B 1 134 ? -37.031 -4.941 -7.719 1 60.38 134 GLN B O 1
ATOM 4586 N N . ARG B 1 135 ? -38.781 -4.445 -6.449 1 58.62 135 ARG B N 1
ATOM 4587 C CA . ARG B 1 135 ? -38.156 -5.051 -5.281 1 58.62 135 ARG B CA 1
ATOM 4588 C C . ARG B 1 135 ? -38 -6.559 -5.445 1 58.62 135 ARG B C 1
ATOM 4590 O O . ARG B 1 135 ? -37 -7.145 -5.066 1 58.62 135 ARG B O 1
ATOM 4597 N N . GLU B 1 136 ? -39.062 -7.137 -5.895 1 60.16 136 GLU B N 1
ATOM 4598 C CA . GLU B 1 136 ? -39.031 -8.578 -6.137 1 60.16 136 GLU B CA 1
ATOM 4599 C C . GLU B 1 136 ? -38 -8.93 -7.207 1 60.16 136 GLU B C 1
ATOM 4601 O O . GLU B 1 136 ? -37.25 -9.914 -7.074 1 60.16 136 GLU B O 1
ATOM 4606 N N . GLU B 1 137 ? -38 -8.219 -8.25 1 57.81 137 GLU B N 1
ATOM 4607 C CA . GLU B 1 137 ? -37 -8.414 -9.289 1 57.81 137 GLU B CA 1
ATOM 4608 C C . GLU B 1 137 ? -35.594 -8.219 -8.742 1 57.81 137 GLU B C 1
ATOM 4610 O O . GLU B 1 137 ? -34.688 -8.969 -9.078 1 57.81 137 GLU B O 1
ATOM 4615 N N . TYR B 1 138 ? -35.594 -7.285 -7.969 1 60.56 138 TYR B N 1
ATOM 4616 C CA . TYR B 1 138 ? -34.344 -7.027 -7.297 1 60.56 138 TYR B CA 1
ATOM 4617 C C . TYR B 1 138 ? -33.938 -8.195 -6.398 1 60.56 138 TYR B C 1
ATOM 4619 O O . TYR B 1 138 ? -32.781 -8.625 -6.395 1 60.56 138 TYR B O 1
ATOM 4627 N N . ARG B 1 139 ? -34.906 -8.672 -5.707 1 59.59 139 ARG B N 1
ATOM 4628 C CA . ARG B 1 139 ? -34.656 -9.812 -4.836 1 59.59 139 ARG B CA 1
ATOM 4629 C C . ARG B 1 139 ? -34.281 -11.047 -5.645 1 59.59 139 ARG B C 1
ATOM 4631 O O . ARG B 1 139 ? -33.375 -11.789 -5.266 1 59.59 139 ARG B O 1
ATOM 4638 N N . GLN B 1 140 ? -34.969 -11.281 -6.641 1 60.06 140 GLN B N 1
ATOM 4639 C CA . GLN B 1 140 ? -34.656 -12.43 -7.488 1 60.06 140 GLN B CA 1
ATOM 4640 C C . GLN B 1 140 ? -33.281 -12.289 -8.125 1 60.06 140 GLN B C 1
ATOM 4642 O O . GLN B 1 140 ? -32.531 -13.258 -8.203 1 60.06 140 GLN B O 1
ATOM 4647 N N . SER B 1 141 ? -33.062 -11.141 -8.633 1 59.62 141 SER B N 1
ATOM 4648 C CA . SER B 1 141 ? -31.734 -10.867 -9.195 1 59.62 141 SER B CA 1
ATOM 4649 C C . SER B 1 141 ? -30.641 -11.039 -8.148 1 59.62 141 SER B C 1
ATOM 4651 O O . SER B 1 141 ? -29.594 -11.625 -8.43 1 59.62 141 SER B O 1
ATOM 4653 N N . LYS B 1 142 ? -30.969 -10.562 -7.035 1 61.72 142 LYS B N 1
ATOM 4654 C CA . LYS B 1 142 ? -30.016 -10.719 -5.93 1 61.72 142 LYS B CA 1
ATOM 4655 C C . LYS B 1 142 ? -29.766 -12.188 -5.629 1 61.72 142 LYS B C 1
ATOM 4657 O O . LYS B 1 142 ? -28.625 -12.586 -5.379 1 61.72 142 LYS B O 1
ATOM 4662 N N . LEU B 1 143 ? -30.812 -12.906 -5.625 1 61.19 143 LEU B N 1
ATOM 4663 C CA . LEU B 1 143 ? -30.672 -14.328 -5.355 1 61.19 143 LEU B CA 1
ATOM 4664 C C . LEU B 1 143 ? -29.891 -15.023 -6.465 1 61.19 143 LEU B C 1
ATOM 4666 O O . LEU B 1 143 ? -29.047 -15.883 -6.195 1 61.19 143 LEU B O 1
ATOM 4670 N N . LYS B 1 144 ? -30.203 -14.703 -7.648 1 61.56 144 LYS B N 1
ATOM 4671 C CA . LYS B 1 144 ? -29.5 -15.281 -8.789 1 61.56 144 LYS B CA 1
ATOM 4672 C C . LYS B 1 144 ? -28 -14.969 -8.734 1 61.56 144 LYS B C 1
ATOM 4674 O O . LYS B 1 144 ? -27.172 -15.859 -8.914 1 61.56 144 LYS B O 1
ATOM 4679 N N . PHE B 1 145 ? -27.781 -13.789 -8.477 1 68.5 145 PHE B N 1
ATOM 4680 C CA . PHE B 1 145 ? -26.375 -13.375 -8.492 1 68.5 145 PHE B CA 1
ATOM 4681 C C . PHE B 1 145 ? -25.641 -13.914 -7.277 1 68.5 145 PHE B C 1
ATOM 4683 O O . PHE B 1 145 ? -24.453 -14.234 -7.355 1 68.5 145 PHE B O 1
ATOM 4690 N N . ARG B 1 146 ? -26.344 -13.977 -6.227 1 65.75 146 ARG B N 1
ATOM 4691 C CA . ARG B 1 146 ? -25.75 -14.609 -5.047 1 65.75 146 ARG B CA 1
ATOM 4692 C C . ARG B 1 146 ? -25.391 -16.062 -5.324 1 65.75 146 ARG B C 1
ATOM 4694 O O . ARG B 1 146 ? -24.344 -16.547 -4.887 1 65.75 146 ARG B O 1
ATOM 4701 N N . GLU B 1 147 ? -26.25 -16.688 -6.027 1 64.5 147 GLU B N 1
ATOM 4702 C CA . GLU B 1 147 ? -25.984 -18.078 -6.398 1 64.5 147 GLU B CA 1
ATOM 4703 C C . GLU B 1 147 ? -24.812 -18.188 -7.355 1 64.5 147 GLU B C 1
ATOM 4705 O O . GLU B 1 147 ? -23.984 -19.094 -7.238 1 64.5 147 GLU B O 1
ATOM 4710 N N . LEU B 1 148 ? -24.844 -17.297 -8.266 1 64.62 148 LEU B N 1
ATOM 4711 C CA . LEU B 1 148 ? -23.734 -17.297 -9.211 1 64.62 148 LEU B CA 1
ATOM 4712 C C . LEU B 1 148 ? -22.406 -17.109 -8.492 1 64.62 148 LEU B C 1
ATOM 4714 O O . LEU B 1 148 ? -21.422 -17.797 -8.797 1 64.62 148 LEU B O 1
ATOM 4718 N N . LYS B 1 149 ? -22.406 -16.234 -7.562 1 69.94 149 LYS B N 1
ATOM 4719 C CA . LYS B 1 149 ? -2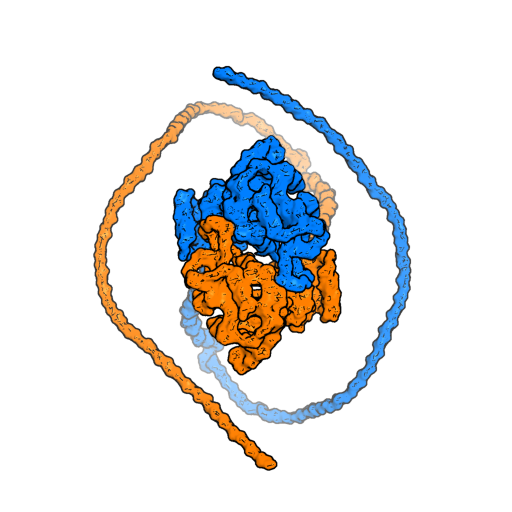1.188 -15.898 -6.836 1 69.94 149 LYS B CA 1
ATOM 4720 C C . LYS B 1 149 ? -20.75 -17.047 -5.938 1 69.94 149 LYS B C 1
ATOM 4722 O O . LYS B 1 149 ? -19.562 -17.219 -5.66 1 69.94 149 LYS B O 1
ATOM 4727 N N . ALA B 1 150 ? -21.609 -17.859 -5.598 1 70.94 150 ALA B N 1
ATOM 4728 C CA . ALA B 1 150 ? -21.359 -18.906 -4.609 1 70.94 150 ALA B CA 1
ATOM 4729 C C . ALA B 1 150 ? -20.609 -20.094 -5.238 1 70.94 150 ALA B C 1
ATOM 4731 O O . ALA B 1 150 ? -20.047 -20.922 -4.527 1 70.94 150 ALA B O 1
ATOM 4732 N N . ASN B 1 151 ? -20.5 -20.062 -6.555 1 74.44 151 ASN B N 1
ATOM 4733 C CA . ASN B 1 151 ? -19.781 -21.141 -7.234 1 74.44 151 ASN B CA 1
ATOM 4734 C C . ASN B 1 151 ? -18.266 -20.969 -7.137 1 74.44 151 ASN B C 1
ATOM 4736 O O . ASN B 1 151 ? -17.719 -20.016 -7.707 1 74.44 151 ASN B O 1
ATOM 4740 N N . PRO B 1 152 ? -17.625 -21.797 -6.434 1 78.62 152 PRO B N 1
ATOM 4741 C CA . PRO B 1 152 ? -16.188 -21.656 -6.227 1 78.62 152 PRO B CA 1
ATOM 4742 C C . PRO B 1 152 ? -15.391 -21.859 -7.512 1 78.62 152 PRO B C 1
ATOM 4744 O O . PRO B 1 152 ? -14.203 -21.516 -7.562 1 78.62 152 PRO B O 1
ATOM 4747 N N . SER B 1 153 ? -16.031 -22.297 -8.492 1 87.19 153 SER B N 1
ATOM 4748 C CA . SER B 1 153 ? -15.328 -22.578 -9.742 1 87.19 153 SER B CA 1
ATOM 4749 C C . SER B 1 153 ? -15.391 -21.375 -10.688 1 87.19 153 SER B C 1
ATOM 4751 O O . SER B 1 153 ? -14.891 -21.438 -11.812 1 87.19 153 SER B O 1
ATOM 4753 N N . VAL B 1 154 ? -16 -20.391 -10.188 1 93.12 154 VAL B N 1
ATOM 4754 C CA . VAL B 1 154 ? -16.141 -19.219 -11.055 1 93.12 154 VAL B CA 1
ATOM 4755 C C . VAL B 1 154 ? -15.664 -17.969 -10.32 1 93.12 154 VAL B C 1
ATOM 4757 O O . VAL B 1 154 ? -16.031 -17.75 -9.164 1 93.12 154 VAL B O 1
ATOM 4760 N N . ASP B 1 155 ? -14.812 -17.266 -11.008 1 95.12 155 ASP B N 1
ATOM 4761 C CA . ASP B 1 155 ? -14.398 -15.945 -10.547 1 95.12 155 ASP B CA 1
ATOM 4762 C C . ASP B 1 155 ? -15.062 -14.844 -11.367 1 95.12 155 ASP B C 1
ATOM 4764 O O . ASP B 1 155 ? -15.234 -14.977 -12.578 1 95.12 155 ASP B O 1
ATOM 4768 N N . TYR B 1 156 ? -15.445 -13.812 -10.703 1 97.38 156 TYR B N 1
ATOM 4769 C CA . TYR B 1 156 ? -15.906 -12.602 -11.383 1 97.38 156 TYR B CA 1
ATOM 4770 C C . TYR B 1 156 ? -14.875 -11.484 -11.266 1 97.38 156 TYR B C 1
ATOM 4772 O O . TYR B 1 156 ? -14.914 -10.688 -10.32 1 97.38 156 TYR B O 1
ATOM 4780 N N . ILE B 1 157 ? -14.039 -11.445 -12.266 1 97.94 157 ILE B N 1
ATOM 4781 C CA . ILE B 1 157 ? -12.969 -10.445 -12.305 1 97.94 157 ILE B CA 1
ATOM 4782 C C . ILE B 1 157 ? -13.555 -9.078 -12.641 1 97.94 157 ILE B C 1
ATOM 4784 O O . ILE B 1 157 ? -14.398 -8.961 -13.531 1 97.94 157 ILE B O 1
ATOM 4788 N N . PHE B 1 158 ? -13.07 -8.055 -11.898 1 98.19 158 PHE B N 1
ATOM 4789 C CA . PHE B 1 158 ? -13.672 -6.742 -12.133 1 98.19 158 PHE B CA 1
ATOM 4790 C C . PHE B 1 158 ? -12.594 -5.668 -12.242 1 98.19 158 PHE B C 1
ATOM 4792 O O . PHE B 1 158 ? -11.484 -5.84 -11.734 1 98.19 158 PHE B O 1
ATOM 4799 N N . GLY B 1 159 ? -12.945 -4.574 -12.93 1 96.81 159 GLY B N 1
ATOM 4800 C CA . GLY B 1 159 ? -12.031 -3.469 -13.18 1 96.81 159 GLY B CA 1
ATOM 4801 C C . GLY B 1 159 ? -11.391 -3.514 -14.555 1 96.81 159 GLY B C 1
ATOM 4802 O O . GLY B 1 159 ? -11.008 -4.582 -15.023 1 96.81 159 GLY B O 1
ATOM 4803 N N . THR B 1 160 ? -11.195 -2.395 -15.141 1 96.38 160 THR B N 1
ATOM 4804 C CA . THR B 1 160 ? -10.734 -2.299 -16.516 1 96.38 160 THR B CA 1
ATOM 4805 C C . THR B 1 160 ? -9.367 -2.953 -16.688 1 96.38 160 THR B C 1
ATOM 4807 O O . THR B 1 160 ? -9.18 -3.811 -17.547 1 96.38 160 THR B O 1
ATOM 4810 N N . ASN B 1 161 ? -8.391 -2.672 -15.82 1 95.94 161 ASN B N 1
ATOM 4811 C CA . ASN B 1 161 ? -7.031 -3.193 -15.945 1 95.94 161 ASN B CA 1
ATOM 4812 C C . ASN B 1 161 ? -6.984 -4.699 -15.688 1 95.94 161 ASN B C 1
ATOM 4814 O O . ASN B 1 161 ? -6.348 -5.441 -16.438 1 95.94 161 ASN B O 1
ATOM 4818 N N . SER B 1 162 ? -7.684 -5.098 -14.641 1 97.5 162 SER B N 1
ATOM 4819 C CA . SER B 1 162 ? -7.656 -6.512 -14.273 1 97.5 162 SER B CA 1
ATOM 4820 C C . SER B 1 162 ? -8.312 -7.375 -15.336 1 97.5 162 SER B C 1
ATOM 4822 O O . SER B 1 162 ? -7.82 -8.461 -15.656 1 97.5 162 SER B O 1
ATOM 4824 N N . VAL B 1 163 ? -9.414 -6.891 -15.883 1 98 163 VAL B N 1
ATOM 4825 C CA . VAL B 1 163 ? -10.117 -7.645 -16.906 1 98 163 VAL B CA 1
ATOM 4826 C C . VAL B 1 163 ? -9.281 -7.676 -18.188 1 98 163 VAL B C 1
ATOM 4828 O O . VAL B 1 163 ? -9.117 -8.727 -18.812 1 98 163 VAL B O 1
ATOM 4831 N N . LEU B 1 164 ? -8.75 -6.52 -18.562 1 98.06 164 LEU B N 1
ATOM 4832 C CA . LEU B 1 164 ? -7.891 -6.465 -19.75 1 98.06 164 LEU B CA 1
ATOM 4833 C C . LEU B 1 164 ? -6.703 -7.406 -19.594 1 98.06 164 LEU B C 1
ATOM 4835 O O . LEU B 1 164 ? -6.363 -8.141 -20.531 1 98.06 164 LEU B O 1
ATOM 4839 N N . ALA B 1 165 ? -6.102 -7.375 -18.438 1 98.19 165 ALA B N 1
ATOM 4840 C CA . ALA B 1 165 ? -4.953 -8.234 -18.156 1 98.19 165 ALA B CA 1
ATOM 4841 C C . ALA B 1 165 ? -5.332 -9.711 -18.281 1 98.19 165 ALA B C 1
ATOM 4843 O O . ALA B 1 165 ? -4.566 -10.508 -18.812 1 98.19 165 ALA B O 1
ATOM 4844 N N . ALA B 1 166 ? -6.488 -10.055 -17.719 1 97.81 166 ALA B N 1
ATOM 4845 C CA . ALA B 1 166 ? -6.945 -11.438 -17.797 1 97.81 166 ALA B CA 1
ATOM 4846 C C . ALA B 1 166 ? -7.098 -11.898 -19.234 1 97.81 166 ALA B C 1
ATOM 4848 O O . ALA B 1 166 ? -6.707 -13.016 -19.594 1 97.81 166 ALA B O 1
ATOM 4849 N N . LEU B 1 167 ? -7.602 -11.031 -20.047 1 97.44 167 LEU B N 1
ATOM 4850 C CA . LEU B 1 167 ? -7.832 -11.359 -21.453 1 97.44 167 LEU B CA 1
ATOM 4851 C C . LEU B 1 167 ? -6.512 -11.453 -22.203 1 97.44 167 LEU B C 1
ATOM 4853 O O . LEU B 1 167 ? -6.371 -12.273 -23.125 1 97.44 167 LEU B O 1
ATOM 4857 N N . GLN B 1 168 ? -5.559 -10.648 -21.781 1 96.94 168 GLN B N 1
ATOM 4858 C CA . GLN B 1 168 ? -4.27 -10.602 -22.469 1 96.94 168 GLN B CA 1
ATOM 4859 C C . GLN B 1 168 ? -3.346 -11.711 -21.969 1 96.94 168 GLN B C 1
ATOM 4861 O O . GLN B 1 168 ? -2.564 -12.266 -22.75 1 96.94 168 GLN B O 1
ATOM 4866 N N . GLY B 1 169 ? -3.225 -11.992 -20.641 1 93.56 169 GLY B N 1
ATOM 4867 C CA . GLY B 1 169 ? -2.246 -12.844 -19.984 1 93.56 169 GLY B CA 1
ATOM 4868 C C . GLY B 1 169 ? -2.346 -14.305 -20.406 1 93.56 169 GLY B C 1
ATOM 4869 O O . GLY B 1 169 ? -1.369 -15.047 -20.312 1 93.56 169 GLY B O 1
ATOM 4870 N N . LYS B 1 170 ? -3.529 -14.867 -20.797 1 88.62 170 LYS B N 1
ATOM 4871 C CA . LYS B 1 170 ? -3.771 -16.219 -21.281 1 88.62 170 LYS B CA 1
ATOM 4872 C C . LYS B 1 170 ? -3.49 -17.25 -20.188 1 88.62 170 LYS B C 1
ATOM 4874 O O . LYS B 1 170 ? -3.059 -18.375 -20.484 1 88.62 170 LYS B O 1
ATOM 4879 N N . LYS B 1 171 ? -3.463 -16.969 -18.984 1 93.75 171 LYS B N 1
ATOM 4880 C CA . LYS B 1 171 ? -3.234 -17.906 -17.891 1 93.75 171 LYS B CA 1
ATOM 4881 C C . LYS B 1 171 ? -4.531 -18.594 -17.469 1 93.75 171 LYS B C 1
ATOM 4883 O O . LYS B 1 171 ? -4.5 -19.656 -16.828 1 93.75 171 LYS B O 1
ATOM 4888 N N . ARG B 1 172 ? -5.594 -18.016 -17.781 1 94 172 ARG B N 1
ATOM 4889 C CA . ARG B 1 172 ? -6.891 -18.562 -17.391 1 94 172 ARG B CA 1
ATOM 4890 C C . ARG B 1 172 ? -7.426 -19.516 -18.453 1 94 172 ARG B C 1
ATOM 4892 O O . ARG B 1 172 ? -7.305 -19.25 -19.656 1 94 172 ARG B O 1
ATOM 4899 N N . GLU B 1 173 ? -8.039 -20.562 -18.016 1 91.75 173 GLU B N 1
ATOM 4900 C CA . GLU B 1 173 ? -8.453 -21.656 -18.891 1 91.75 173 GLU B CA 1
ATOM 4901 C C . GLU B 1 173 ? -9.633 -21.234 -19.766 1 91.75 173 GLU B C 1
ATOM 4903 O O . GLU B 1 173 ? -9.703 -21.594 -20.938 1 91.75 173 GLU B O 1
ATOM 4908 N N . LYS B 1 174 ? -10.562 -20.609 -19.109 1 93.69 174 LYS B N 1
ATOM 4909 C CA . LYS B 1 174 ? -11.797 -20.312 -19.812 1 93.69 174 LYS B CA 1
ATOM 4910 C C . LYS B 1 174 ? -12.469 -19.062 -19.266 1 93.69 174 LYS B C 1
ATOM 4912 O O . LYS B 1 174 ? -12.398 -18.781 -18.078 1 93.69 174 LYS B O 1
ATOM 4917 N N . PHE B 1 175 ? -13.125 -18.406 -20.234 1 96.62 175 PHE B N 1
ATOM 4918 C CA . PHE B 1 175 ? -13.93 -17.25 -19.891 1 96.62 175 PHE B CA 1
ATOM 4919 C C . PHE B 1 175 ? -15.406 -17.5 -20.172 1 96.62 175 PHE B C 1
ATOM 4921 O O . PHE B 1 175 ? -15.742 -18.25 -21.094 1 96.62 175 PHE B O 1
ATOM 4928 N N . GLY B 1 176 ? -16.188 -16.953 -19.328 1 95.62 176 GLY B N 1
ATOM 4929 C CA . GLY B 1 176 ? -17.625 -17.016 -19.578 1 95.62 176 GLY B CA 1
ATOM 4930 C C . GLY B 1 176 ? -18.156 -15.797 -20.312 1 95.62 176 GLY B C 1
ATOM 4931 O O . GLY B 1 176 ? -17.891 -15.617 -21.5 1 95.62 176 GLY B O 1
ATOM 4932 N N . LYS B 1 177 ? -18.828 -14.891 -19.469 1 96.94 177 LYS B N 1
ATOM 4933 C CA . LYS B 1 177 ? -19.438 -13.695 -20.031 1 96.94 177 LYS B CA 1
ATOM 4934 C C . LYS B 1 177 ? -18.75 -12.43 -19.531 1 96.94 177 LYS B C 1
ATOM 4936 O O . LYS B 1 177 ? -18.188 -12.414 -18.438 1 96.94 177 LYS B O 1
ATOM 4941 N N . LEU B 1 178 ? -18.781 -11.453 -20.438 1 98.31 178 LEU B N 1
ATOM 4942 C CA . LEU B 1 178 ? -18.344 -10.117 -20.062 1 98.31 178 LEU B CA 1
ATOM 4943 C C . LEU B 1 178 ? -19.547 -9.211 -19.812 1 98.31 178 LEU B C 1
ATOM 4945 O O . LEU B 1 178 ? -20.359 -8.977 -20.703 1 98.31 178 LEU B O 1
ATOM 4949 N N . TYR B 1 179 ? -19.641 -8.758 -18.547 1 97.81 179 TYR B N 1
ATOM 4950 C CA . TYR B 1 179 ? -20.719 -7.848 -18.172 1 97.81 179 TYR B CA 1
ATOM 4951 C C . TYR B 1 179 ? -20.234 -6.398 -18.188 1 97.81 179 TYR B C 1
ATOM 4953 O O . TYR B 1 179 ? -19.188 -6.074 -17.641 1 97.81 179 TYR B O 1
ATOM 4961 N N . ILE B 1 180 ? -21 -5.539 -18.844 1 97.81 180 ILE B N 1
ATOM 4962 C CA . ILE B 1 180 ? -20.594 -4.145 -18.969 1 97.81 180 ILE B CA 1
ATOM 4963 C C . ILE B 1 180 ? -21.75 -3.234 -18.562 1 97.81 180 ILE B C 1
ATOM 4965 O O . ILE B 1 180 ? -22.922 -3.562 -18.797 1 97.81 180 ILE B O 1
ATOM 4969 N N . TYR B 1 181 ? -21.359 -2.141 -17.922 1 97.06 181 TYR B N 1
ATOM 4970 C CA . TYR B 1 181 ? -22.297 -1.059 -17.625 1 97.06 181 TYR B CA 1
ATOM 4971 C C . TYR B 1 181 ? -21.625 0.3 -17.797 1 97.06 181 TYR B C 1
ATOM 4973 O O . TYR B 1 181 ? -20.875 0.75 -16.922 1 97.06 181 TYR B O 1
ATOM 4981 N N . ASN B 1 182 ? -21.828 1.021 -18.828 1 92.81 182 ASN B N 1
ATOM 4982 C CA . ASN B 1 182 ? -21.406 2.385 -19.125 1 92.81 182 ASN B CA 1
ATOM 4983 C C . ASN B 1 182 ? -19.953 2.621 -18.719 1 92.81 182 ASN B C 1
ATOM 4985 O O . ASN B 1 182 ? -19.656 3.551 -17.969 1 92.81 182 ASN B O 1
ATOM 4989 N N . PRO B 1 183 ? -19.141 1.814 -19.219 1 91.38 183 PRO B N 1
ATOM 4990 C CA . PRO B 1 183 ? -17.734 2.076 -18.875 1 91.38 183 PRO B CA 1
ATOM 4991 C C . PRO B 1 183 ? -17.203 3.369 -19.484 1 91.38 183 PRO B C 1
ATOM 4993 O O . PRO B 1 183 ? -17.688 3.803 -20.531 1 91.38 183 PRO B O 1
ATOM 4996 N N . LYS B 1 184 ? -16.281 3.965 -18.781 1 88.94 184 LYS B N 1
ATOM 4997 C CA . LYS B 1 184 ? -15.641 5.152 -19.344 1 88.94 184 LYS B CA 1
ATOM 4998 C C . LYS B 1 184 ? -14.984 4.84 -20.688 1 88.94 184 LYS B C 1
ATOM 5000 O O . LYS B 1 184 ? -14.398 3.771 -20.859 1 88.94 184 LYS B O 1
ATOM 5005 N N . GLU B 1 185 ? -15.109 5.742 -21.547 1 89.25 185 GLU B N 1
ATOM 5006 C CA . GLU B 1 185 ? -14.484 5.555 -22.859 1 89.25 185 GLU B CA 1
ATOM 5007 C C . GLU B 1 185 ? -12.984 5.844 -22.797 1 89.25 185 GLU B C 1
ATOM 5009 O O . GLU B 1 185 ? -12.57 7 -22.703 1 89.25 185 GLU B O 1
ATOM 5014 N N . THR B 1 186 ? -12.25 4.805 -22.828 1 91.12 186 THR B N 1
ATOM 5015 C CA . THR B 1 186 ? -10.797 4.891 -22.828 1 91.12 186 THR B CA 1
ATOM 5016 C C . THR B 1 186 ? -10.195 3.9 -23.828 1 91.12 186 THR B C 1
ATOM 5018 O O . THR B 1 186 ? -10.891 3.004 -24.312 1 91.12 186 THR B O 1
ATOM 5021 N N . ASN B 1 187 ? -8.953 4.145 -24.125 1 93 187 ASN B N 1
ATOM 5022 C CA . ASN B 1 187 ? -8.25 3.223 -25.016 1 93 187 ASN B CA 1
ATOM 5023 C C . ASN B 1 187 ? -8.219 1.809 -24.438 1 93 187 ASN B C 1
ATOM 5025 O O . ASN B 1 187 ? -8.336 0.831 -25.172 1 93 187 ASN B O 1
ATOM 5029 N N . LYS B 1 188 ? -8.133 1.662 -23.188 1 94.25 188 LYS B N 1
ATOM 5030 C CA . LYS B 1 188 ? -8.062 0.354 -22.547 1 94.25 188 LYS B CA 1
ATOM 5031 C C . LYS B 1 188 ? -9.391 -0.385 -22.656 1 94.25 188 LYS B C 1
ATOM 5033 O O . LYS B 1 188 ? -9.422 -1.595 -22.891 1 94.25 188 LYS B O 1
ATOM 5038 N N . VAL B 1 189 ? -10.438 0.356 -22.5 1 96.06 189 VAL B N 1
ATOM 5039 C CA . VAL B 1 189 ? -11.75 -0.263 -22.594 1 96.06 189 VAL B CA 1
ATOM 5040 C C . VAL B 1 189 ? -12.016 -0.713 -24.031 1 96.06 189 VAL B C 1
ATOM 5042 O O . VAL B 1 189 ? -12.562 -1.796 -24.25 1 96.06 189 VAL B O 1
ATOM 5045 N N . ASN B 1 190 ? -11.609 0.109 -24.953 1 96.81 190 ASN B N 1
ATOM 5046 C CA . ASN B 1 190 ? -11.758 -0.272 -26.359 1 96.81 190 ASN B CA 1
ATOM 5047 C C . ASN B 1 190 ? -10.969 -1.538 -26.688 1 96.81 190 ASN B C 1
ATOM 5049 O O . ASN B 1 190 ? -11.461 -2.426 -27.375 1 96.81 190 ASN B O 1
ATOM 5053 N N . GLU B 1 191 ? -9.828 -1.514 -26.188 1 96.88 191 GLU B N 1
ATOM 5054 C CA . GLU B 1 191 ? -8.984 -2.691 -26.391 1 96.88 191 GLU B CA 1
ATOM 5055 C C . GLU B 1 191 ? -9.602 -3.926 -25.75 1 96.88 191 GLU B C 1
ATOM 5057 O O . GLU B 1 191 ? -9.594 -5.012 -26.328 1 96.88 191 GLU B O 1
ATOM 5062 N N . LEU B 1 192 ? -10.07 -3.74 -24.578 1 96.88 192 LEU B N 1
ATOM 5063 C CA . LEU B 1 192 ? -10.719 -4.809 -23.812 1 96.88 192 LEU B CA 1
ATOM 5064 C C . LEU B 1 192 ? -11.914 -5.367 -24.578 1 96.88 192 LEU B C 1
ATOM 5066 O O . LEU B 1 192 ? -12.086 -6.582 -24.672 1 96.88 192 LEU B O 1
ATOM 5070 N N . LEU B 1 193 ? -12.734 -4.551 -25.141 1 97.12 193 LEU B N 1
ATOM 5071 C CA . LEU B 1 193 ? -13.914 -4.961 -25.906 1 97.12 193 LEU B CA 1
ATOM 5072 C C . LEU B 1 193 ? -13.508 -5.664 -27.203 1 97.12 193 LEU B C 1
ATOM 5074 O O . LEU B 1 193 ? -14.125 -6.664 -27.578 1 97.12 193 LEU B O 1
ATOM 5078 N N . SER B 1 194 ? -12.555 -5.137 -27.812 1 97.69 194 SER B N 1
ATOM 5079 C CA . SER B 1 194 ? -12.047 -5.758 -29.031 1 97.69 194 SER B CA 1
ATOM 5080 C C . SER B 1 194 ? -11.523 -7.164 -28.766 1 97.69 194 SER B C 1
ATOM 5082 O O . SER B 1 194 ? -11.812 -8.094 -29.516 1 97.69 194 SER B O 1
ATOM 5084 N N . LEU B 1 195 ? -10.82 -7.305 -27.703 1 97.19 195 LEU B N 1
ATOM 5085 C CA . LEU B 1 195 ? -10.258 -8.602 -27.328 1 97.19 195 LEU B CA 1
ATOM 5086 C C . LEU B 1 195 ? -11.359 -9.594 -26.984 1 97.19 195 LEU B C 1
ATOM 5088 O O . LEU B 1 195 ? -11.266 -10.773 -27.312 1 97.19 195 LEU B O 1
ATOM 5092 N N . ALA B 1 196 ? -12.312 -9.117 -26.266 1 97.69 196 ALA B N 1
ATOM 5093 C CA . ALA B 1 196 ? -13.445 -9.977 -25.922 1 97.69 196 ALA B CA 1
ATOM 5094 C C . ALA B 1 196 ? -14.117 -10.523 -27.188 1 97.69 196 ALA B C 1
ATOM 5096 O O . ALA B 1 196 ? -14.461 -11.703 -27.234 1 97.69 196 ALA B O 1
ATOM 5097 N N . LYS B 1 197 ? -14.266 -9.727 -28.125 1 97.19 197 LYS B N 1
ATOM 5098 C CA . LYS B 1 197 ? -14.852 -10.141 -29.391 1 97.19 197 LYS B CA 1
ATOM 5099 C C . LYS B 1 197 ? -13.969 -11.156 -30.109 1 97.19 197 LYS B C 1
ATOM 5101 O O . LYS B 1 197 ? -14.453 -12.164 -30.625 1 97.19 197 LYS B O 1
ATOM 5106 N N . GLU B 1 198 ? -12.75 -10.812 -30.156 1 97 198 GLU B N 1
ATOM 5107 C CA . GLU B 1 198 ? -11.781 -11.703 -30.797 1 97 198 GLU B CA 1
ATOM 5108 C C . GLU B 1 198 ? -11.797 -13.086 -30.156 1 97 198 GLU B C 1
ATOM 5110 O O . GLU B 1 198 ? -11.633 -14.094 -30.844 1 97 198 GLU B O 1
ATOM 5115 N N . LEU B 1 199 ? -12.008 -13.109 -28.859 1 96.44 199 LEU B N 1
ATOM 5116 C CA . LEU B 1 199 ? -11.984 -14.359 -28.109 1 96.44 199 LEU B CA 1
ATOM 5117 C C . LEU B 1 199 ? -13.367 -14.992 -28.062 1 96.44 199 LEU B C 1
ATOM 5119 O O . LEU B 1 199 ? -13.578 -16 -27.391 1 96.44 199 LEU B O 1
ATOM 5123 N N . HIS B 1 200 ? -14.305 -14.352 -28.672 1 96.69 200 HIS B N 1
ATOM 5124 C CA . HIS B 1 200 ? -15.672 -14.844 -28.797 1 96.69 200 HIS B CA 1
ATOM 5125 C C . HIS B 1 200 ? -16.344 -14.93 -27.422 1 96.69 200 HIS B C 1
ATOM 5127 O O . HIS B 1 200 ? -17.062 -15.883 -27.141 1 96.69 200 HIS B O 1
ATOM 5133 N N . ILE B 1 201 ? -16.031 -14.008 -26.609 1 97.62 201 ILE B N 1
ATOM 5134 C CA . ILE B 1 201 ? -16.688 -13.891 -25.312 1 97.62 201 ILE B CA 1
ATOM 5135 C C . ILE B 1 201 ? -17.953 -13.062 -25.453 1 97.62 201 ILE B C 1
ATOM 5137 O O . ILE B 1 201 ? -17.922 -11.922 -25.922 1 97.62 201 ILE B O 1
ATOM 5141 N N . PRO B 1 202 ? -19.125 -13.648 -25.047 1 97.88 202 PRO B N 1
ATOM 5142 C CA . PRO B 1 202 ? -20.359 -12.844 -25.109 1 97.88 202 PRO B CA 1
ATOM 5143 C C . PRO B 1 202 ? -20.297 -11.602 -24.234 1 97.88 202 PRO B C 1
ATOM 5145 O O . PRO B 1 202 ? -19.859 -11.672 -23.078 1 97.88 202 PRO B O 1
ATOM 5148 N N . ILE B 1 203 ? -20.703 -10.547 -24.781 1 97.75 203 ILE B N 1
ATOM 5149 C CA . ILE B 1 203 ? -20.75 -9.289 -24.047 1 97.75 203 ILE B CA 1
ATOM 5150 C C . ILE B 1 203 ? -22.188 -8.953 -23.703 1 97.75 203 ILE B C 1
ATOM 5152 O O . ILE B 1 203 ? -23.062 -8.906 -24.578 1 97.75 203 ILE B O 1
ATOM 5156 N N . THR B 1 204 ? -22.422 -8.734 -22.438 1 96.19 204 THR B N 1
ATOM 5157 C CA . THR B 1 204 ? -23.766 -8.461 -21.953 1 96.19 204 THR B CA 1
ATOM 5158 C C . THR B 1 204 ? -23.828 -7.105 -21.266 1 96.19 204 THR B C 1
ATOM 5160 O O . THR B 1 204 ? -23.078 -6.855 -20.312 1 96.19 204 THR B O 1
ATOM 5163 N N . GLU B 1 205 ? -24.672 -6.27 -21.734 1 95.81 205 GLU B N 1
ATOM 5164 C CA . GLU B 1 205 ? -24.938 -5.023 -21.031 1 95.81 205 GLU B CA 1
ATOM 5165 C C . GLU B 1 205 ? -25.875 -5.254 -19.844 1 95.81 205 GLU B C 1
ATOM 5167 O O . GLU B 1 205 ? -26.844 -6.004 -19.953 1 95.81 205 GLU B O 1
ATOM 5172 N N . THR B 1 206 ? -25.547 -4.703 -18.734 1 94.88 206 THR B N 1
ATOM 5173 C CA . THR B 1 206 ? -26.344 -4.922 -17.531 1 94.88 206 THR B CA 1
ATOM 5174 C C . THR B 1 206 ? -26.438 -3.639 -16.703 1 94.88 206 THR B C 1
ATOM 5176 O O . THR B 1 206 ? -26.141 -2.553 -17.203 1 94.88 206 THR B O 1
ATOM 5179 N N . SER B 1 207 ? -26.984 -3.721 -15.43 1 93.81 207 SER B N 1
ATOM 5180 C CA . SER B 1 207 ? -27.156 -2.553 -14.57 1 93.81 207 SER B CA 1
ATOM 5181 C C . SER B 1 207 ? -26 -2.424 -13.586 1 93.81 207 SER B C 1
ATOM 5183 O O . SER B 1 207 ? -25.281 -3.389 -13.344 1 93.81 207 SER B O 1
ATOM 5185 N N . LYS B 1 208 ? -25.906 -1.255 -13.094 1 93.56 208 LYS B N 1
ATOM 5186 C CA . LYS B 1 208 ? -24.906 -1.021 -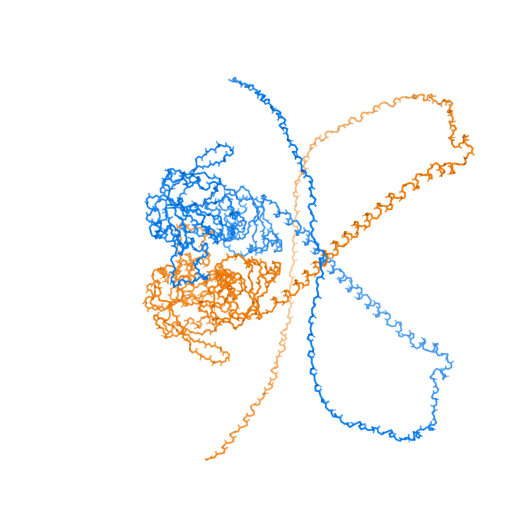12.047 1 93.56 208 LYS B CA 1
ATOM 5187 C C . LYS B 1 208 ? -25.141 -1.929 -10.844 1 93.56 208 LYS B C 1
ATOM 5189 O O . LYS B 1 208 ? -24.203 -2.443 -10.25 1 93.56 208 LYS B O 1
ATOM 5194 N N . GLN B 1 209 ? -26.375 -2.092 -10.508 1 93.06 209 GLN B N 1
ATOM 5195 C CA . GLN B 1 209 ? -26.75 -2.908 -9.359 1 93.06 209 GLN B CA 1
ATOM 5196 C C . GLN B 1 209 ? -26.328 -4.363 -9.555 1 93.06 209 GLN B C 1
ATOM 5198 O O . GLN B 1 209 ? -25.859 -5.008 -8.625 1 93.06 209 GLN B O 1
ATOM 5203 N N . ASP B 1 210 ? -26.516 -4.836 -10.734 1 92.69 210 ASP B N 1
ATOM 5204 C CA . ASP B 1 210 ? -26.094 -6.199 -11.047 1 92.69 210 ASP B CA 1
ATOM 5205 C C . ASP B 1 210 ? -24.594 -6.367 -10.844 1 92.69 210 ASP B C 1
ATOM 5207 O O . ASP B 1 210 ? -24.141 -7.348 -10.242 1 92.69 210 ASP B O 1
ATOM 5211 N N . LEU B 1 211 ? -23.891 -5.426 -11.367 1 95.88 211 LEU B N 1
ATOM 5212 C CA . LEU B 1 211 ? -22.438 -5.492 -11.234 1 95.88 211 LEU B CA 1
ATOM 5213 C C . LEU B 1 211 ? -22.016 -5.402 -9.773 1 95.88 211 LEU B C 1
ATOM 5215 O O . LEU B 1 211 ? -21.078 -6.074 -9.344 1 95.88 211 LEU B O 1
ATOM 5219 N N . ASN B 1 212 ? -22.703 -4.59 -9.008 1 94.12 212 ASN B N 1
ATOM 5220 C CA . ASN B 1 212 ? -22.438 -4.488 -7.578 1 94.12 212 ASN B CA 1
ATOM 5221 C C . ASN B 1 212 ? -22.641 -5.828 -6.875 1 94.12 212 ASN B C 1
ATOM 5223 O O . ASN B 1 212 ? -21.859 -6.211 -6.012 1 94.12 212 ASN B O 1
ATOM 5227 N N . GLN B 1 213 ? -23.625 -6.5 -7.262 1 92.25 213 GLN B N 1
ATOM 5228 C CA . GLN B 1 213 ? -23.922 -7.793 -6.664 1 92.25 213 GLN B CA 1
ATOM 5229 C C . GLN B 1 213 ? -22.875 -8.836 -7.035 1 92.25 213 GLN B C 1
ATOM 5231 O O . GLN B 1 213 ? -22.438 -9.617 -6.191 1 92.25 213 GLN B O 1
ATOM 5236 N N . LEU B 1 214 ? -22.453 -8.781 -8.258 1 92.75 214 LEU B N 1
ATOM 5237 C CA . LEU B 1 214 ? -21.469 -9.742 -8.742 1 92.75 214 LEU B CA 1
ATOM 5238 C C . LEU B 1 214 ? -20.125 -9.539 -8.07 1 92.75 214 LEU B C 1
ATOM 5240 O O . LEU B 1 214 ? -19.312 -10.477 -7.973 1 92.75 214 LEU B O 1
ATOM 5244 N N . THR B 1 215 ? -19.859 -8.289 -7.613 1 94.75 215 THR B N 1
ATOM 5245 C CA . THR B 1 215 ? -18.516 -7.965 -7.129 1 94.75 215 THR B CA 1
ATOM 5246 C C . THR B 1 215 ? -18.562 -7.613 -5.641 1 94.75 215 THR B C 1
ATOM 5248 O O . THR B 1 215 ? -17.578 -7.086 -5.102 1 94.75 215 THR B O 1
ATOM 5251 N N . ASP B 1 216 ? -19.641 -7.82 -4.988 1 91.31 216 ASP B N 1
ATOM 5252 C CA . ASP B 1 216 ? -19.828 -7.453 -3.588 1 91.31 216 ASP B CA 1
ATOM 5253 C C . ASP B 1 216 ? -19.531 -5.973 -3.359 1 91.31 216 ASP B C 1
ATOM 5255 O O . ASP B 1 216 ? -18.766 -5.617 -2.465 1 91.31 216 ASP B O 1
ATOM 5259 N N . ASN B 1 217 ? -20 -5.156 -4.324 1 90.5 217 ASN B N 1
ATOM 5260 C CA . ASN B 1 217 ? -19.984 -3.699 -4.273 1 90.5 217 ASN B CA 1
ATOM 5261 C C . ASN B 1 217 ? -18.562 -3.154 -4.41 1 90.5 217 ASN B C 1
ATOM 5263 O O . ASN B 1 217 ? -18.266 -2.066 -3.918 1 90.5 217 ASN B O 1
ATOM 5267 N N . ALA B 1 218 ? -17.703 -3.924 -5.055 1 93.06 218 ALA B N 1
ATOM 5268 C CA . ALA B 1 218 ? -16.359 -3.436 -5.34 1 93.06 218 ALA B CA 1
ATOM 5269 C C . ALA B 1 218 ? -16.375 -2.391 -6.453 1 93.06 218 ALA B C 1
ATOM 5271 O O . ALA B 1 218 ? -17.406 -2.197 -7.113 1 93.06 218 ALA B O 1
ATOM 5272 N N . VAL B 1 219 ? -15.297 -1.669 -6.539 1 90.94 219 VAL B N 1
ATOM 5273 C CA . VAL B 1 219 ? -15.172 -0.677 -7.602 1 90.94 219 VAL B CA 1
ATOM 5274 C C . VAL B 1 219 ? -14.891 -1.377 -8.93 1 90.94 219 VAL B C 1
ATOM 5276 O O . VAL B 1 219 ? -13.734 -1.572 -9.305 1 90.94 219 VAL B O 1
ATOM 5279 N N . HIS B 1 220 ? -15.945 -1.664 -9.672 1 96.19 220 HIS B N 1
ATOM 5280 C CA . HIS B 1 220 ? -15.82 -2.49 -10.867 1 96.19 220 HIS B CA 1
ATOM 5281 C C . HIS B 1 220 ? -15.617 -1.632 -12.117 1 96.19 220 HIS B C 1
ATOM 5283 O O . HIS B 1 220 ? -15.258 -2.146 -13.18 1 96.19 220 HIS B O 1
ATOM 5289 N N . ASN B 1 221 ? -15.797 -0.346 -12.07 1 93.62 221 ASN B N 1
ATOM 5290 C CA . ASN B 1 221 ? -15.594 0.579 -13.18 1 93.62 221 ASN B CA 1
ATOM 5291 C C . ASN B 1 221 ? -16.453 0.202 -14.391 1 93.62 221 ASN B C 1
ATOM 5293 O O . ASN B 1 221 ? -16 0.338 -15.531 1 93.62 221 ASN B O 1
ATOM 5297 N N . GLY B 1 222 ? -17.484 -0.512 -14.164 1 97 222 GLY B N 1
ATOM 5298 C CA . GLY B 1 222 ? -18.422 -0.83 -15.219 1 97 222 GLY B CA 1
ATOM 5299 C C . GLY B 1 222 ? -18.062 -2.094 -15.977 1 97 222 GLY B C 1
ATOM 5300 O O . GLY B 1 222 ? -18.672 -2.4 -17 1 97 222 GLY B O 1
ATOM 5301 N N . VAL B 1 223 ? -17.078 -2.812 -15.547 1 98.06 223 VAL B N 1
ATOM 5302 C CA . VAL B 1 223 ? -16.609 -3.979 -16.297 1 98.06 223 VAL B CA 1
ATOM 5303 C C . VAL B 1 223 ? -16.438 -5.16 -15.336 1 98.06 223 VAL B C 1
ATOM 5305 O O . VAL B 1 223 ? -15.742 -5.051 -14.328 1 98.06 223 VAL B O 1
ATOM 5308 N N . VAL B 1 224 ? -17.062 -6.359 -15.656 1 98.25 224 VAL B N 1
ATOM 5309 C CA . VAL B 1 224 ? -16.922 -7.594 -14.891 1 98.25 224 VAL B CA 1
ATOM 5310 C C . VAL B 1 224 ? -16.828 -8.781 -15.844 1 98.25 224 VAL B C 1
ATOM 5312 O O . VAL B 1 224 ? -17.625 -8.922 -16.766 1 98.25 224 VAL B O 1
ATOM 5315 N N . LEU B 1 225 ? -15.852 -9.625 -15.633 1 98.12 225 LEU B N 1
ATOM 5316 C CA . LEU B 1 225 ? -15.594 -10.773 -16.5 1 98.12 225 LEU B CA 1
ATOM 5317 C C . LEU B 1 225 ? -15.727 -12.078 -15.719 1 98.12 225 LEU B C 1
ATOM 5319 O O . LEU B 1 225 ? -15.07 -12.258 -14.695 1 98.12 225 LEU B O 1
ATOM 5323 N N . GLU B 1 226 ? -16.578 -12.883 -16.188 1 97.06 226 GLU B N 1
ATOM 5324 C CA . GLU B 1 226 ? -16.703 -14.234 -15.656 1 97.06 226 GLU B CA 1
ATOM 5325 C C . GLU B 1 226 ? -15.547 -15.117 -16.141 1 97.06 226 GLU B C 1
ATOM 5327 O O . GLU B 1 226 ? -15.266 -15.172 -17.344 1 97.06 226 GLU B O 1
ATOM 5332 N N . SER B 1 227 ? -14.906 -15.797 -15.195 1 96.75 227 SER B N 1
ATOM 5333 C CA . SER B 1 227 ? -13.742 -16.609 -15.547 1 96.75 227 SER B CA 1
ATOM 5334 C C . SER B 1 227 ? -13.555 -17.766 -14.57 1 96.75 227 SER B C 1
ATOM 5336 O O . SER B 1 227 ? -14.062 -17.719 -13.453 1 96.75 227 SER B O 1
ATOM 5338 N N . ARG B 1 228 ? -12.859 -18.766 -15.07 1 95.31 228 ARG B N 1
ATOM 5339 C CA . ARG B 1 228 ? -12.328 -19.75 -14.133 1 95.31 228 ARG B CA 1
ATOM 5340 C C . ARG B 1 228 ? -11.25 -19.141 -13.242 1 95.31 228 ARG B C 1
ATOM 5342 O O . ARG B 1 228 ? -10.508 -18.266 -13.68 1 95.31 228 ARG B O 1
ATOM 5349 N N . PRO B 1 229 ? -11.18 -19.641 -11.992 1 94.69 229 PRO B N 1
ATOM 5350 C CA . PRO B 1 229 ? -10.133 -19.141 -11.109 1 94.69 229 PRO B CA 1
ATOM 5351 C C . PRO B 1 229 ? -8.727 -19.469 -11.625 1 94.69 229 PRO B C 1
ATOM 5353 O O . PRO B 1 229 ? -8.547 -20.406 -12.391 1 94.69 229 PRO B O 1
ATOM 5356 N N . LEU B 1 230 ? -7.855 -18.609 -11.273 1 93.94 230 LEU B N 1
ATOM 5357 C CA . LEU B 1 230 ? -6.453 -18.828 -11.617 1 93.94 230 LEU B CA 1
ATOM 5358 C C . LEU B 1 230 ? -5.883 -20.016 -10.844 1 93.94 230 LEU B C 1
ATOM 5360 O O . LEU B 1 230 ? -6.074 -20.125 -9.633 1 93.94 230 LEU B O 1
ATOM 5364 N N . ASP B 1 231 ? -5.246 -20.906 -11.586 1 89.75 231 ASP B N 1
ATOM 5365 C CA . ASP B 1 231 ? -4.582 -22.047 -10.984 1 89.75 231 ASP B CA 1
ATOM 5366 C C . ASP B 1 231 ? -3.062 -21.922 -11.094 1 89.75 231 ASP B C 1
ATOM 5368 O O . ASP B 1 231 ? -2.529 -21.766 -12.195 1 89.75 231 ASP B O 1
ATOM 5372 N N . ILE B 1 232 ? -2.395 -22 -9.984 1 93 232 ILE B N 1
ATOM 5373 C CA . ILE B 1 232 ? -0.938 -21.906 -10.023 1 93 232 ILE B CA 1
ATOM 5374 C C . ILE B 1 232 ? -0.326 -23.219 -9.562 1 93 232 ILE B C 1
ATOM 5376 O O . ILE B 1 232 ? -0.875 -23.891 -8.688 1 93 232 ILE B O 1
ATOM 5380 N N . PRO B 1 233 ? 0.801 -23.609 -10.094 1 93.38 233 PRO B N 1
ATOM 5381 C CA . PRO B 1 233 ? 1.396 -24.906 -9.781 1 93.38 233 PRO B CA 1
ATOM 5382 C C . PRO B 1 233 ? 2.029 -24.953 -8.391 1 93.38 233 PRO B C 1
ATOM 5384 O O . PRO B 1 233 ? 2.482 -23.922 -7.883 1 93.38 233 PRO B O 1
ATOM 5387 N N . ASN B 1 234 ? 2.006 -26.141 -7.895 1 94 234 ASN B N 1
ATOM 5388 C CA . ASN B 1 234 ? 2.76 -26.422 -6.68 1 94 234 ASN B CA 1
ATOM 5389 C C . ASN B 1 234 ? 4.227 -26.719 -6.984 1 94 234 ASN B C 1
ATOM 5391 O O . ASN B 1 234 ? 4.531 -27.438 -7.945 1 94 234 ASN B O 1
ATOM 5395 N N . VAL B 1 235 ? 5.125 -26.172 -6.148 1 96.31 235 VAL B N 1
ATOM 5396 C CA . VAL B 1 235 ? 6.547 -26.406 -6.383 1 96.31 235 VAL B CA 1
ATOM 5397 C C . VAL B 1 235 ? 7.188 -26.984 -5.129 1 96.31 235 VAL B C 1
ATOM 5399 O O . VAL B 1 235 ? 6.859 -26.594 -4.008 1 96.31 235 VAL B O 1
ATOM 5402 N N . LYS B 1 236 ? 8.133 -27.828 -5.344 1 95.12 236 LYS B N 1
ATOM 5403 C CA . LYS B 1 236 ? 8.844 -28.5 -4.25 1 95.12 236 LYS B CA 1
ATOM 5404 C C . LYS B 1 236 ? 10.195 -27.844 -3.998 1 95.12 236 LYS B C 1
ATOM 5406 O O . LYS B 1 236 ? 10.672 -27.812 -2.861 1 95.12 236 LYS B O 1
ATOM 5411 N N . SER B 1 237 ? 10.82 -27.453 -5.105 1 97.38 237 SER B N 1
ATOM 5412 C CA . SER B 1 237 ? 12.133 -26.812 -4.984 1 97.38 237 SER B CA 1
ATOM 5413 C C . SER B 1 237 ? 12.516 -26.094 -6.273 1 97.38 237 SER B C 1
ATOM 5415 O O . SER B 1 237 ? 11.953 -26.359 -7.336 1 97.38 237 SER B O 1
ATOM 5417 N N . MET B 1 238 ? 13.359 -25.109 -6.035 1 98.44 238 MET B N 1
ATOM 5418 C CA . MET B 1 238 ? 14.102 -24.594 -7.18 1 98.44 238 MET B CA 1
ATOM 5419 C C . MET B 1 238 ? 15.227 -25.547 -7.574 1 98.44 238 MET B C 1
ATOM 5421 O O . MET B 1 238 ? 15.695 -26.328 -6.754 1 98.44 238 MET B O 1
ATOM 5425 N N . THR B 1 239 ? 15.688 -25.484 -8.836 1 98.31 239 THR B N 1
ATOM 5426 C CA . THR B 1 239 ? 16.781 -26.359 -9.258 1 98.31 239 THR B CA 1
ATOM 5427 C C . THR B 1 239 ? 18.062 -25.562 -9.453 1 98.31 239 THR B C 1
ATOM 5429 O O . THR B 1 239 ? 18.062 -24.344 -9.32 1 98.31 239 THR B O 1
ATOM 5432 N N . SER B 1 240 ? 19.156 -26.281 -9.773 1 98.25 240 SER B N 1
ATOM 5433 C CA . SER B 1 240 ? 20.453 -25.656 -10.008 1 98.25 240 SER B CA 1
ATOM 5434 C C . SER B 1 240 ? 20.547 -25.125 -11.438 1 98.25 240 SER B C 1
ATOM 5436 O O . SER B 1 240 ? 21.547 -24.5 -11.805 1 98.25 240 SER B O 1
ATOM 5438 N N . ASN B 1 241 ? 19.516 -25.438 -12.164 1 97.56 241 ASN B N 1
ATOM 5439 C CA . ASN B 1 241 ? 19.5 -24.969 -13.547 1 97.56 241 ASN B CA 1
ATOM 5440 C C . ASN B 1 241 ? 18.922 -23.562 -13.656 1 97.56 241 ASN B C 1
ATOM 5442 O O . ASN B 1 241 ? 17.734 -23.391 -13.938 1 97.56 241 ASN B O 1
ATOM 5446 N N . PHE B 1 242 ? 19.734 -22.578 -13.453 1 96.56 242 PHE B N 1
ATOM 5447 C CA . PHE B 1 242 ? 19.375 -21.172 -13.617 1 96.56 242 PHE B CA 1
ATOM 5448 C C . PHE B 1 242 ? 20.438 -20.438 -14.414 1 96.56 242 PHE B C 1
ATOM 5450 O O . PHE B 1 242 ? 21.625 -20.797 -14.367 1 96.56 242 PHE B O 1
ATOM 5457 N N . THR B 1 243 ? 19.984 -19.516 -15.188 1 94.69 243 THR B N 1
ATOM 5458 C CA . THR B 1 243 ? 20.844 -18.609 -15.961 1 94.69 243 THR B CA 1
ATOM 5459 C C . THR B 1 243 ? 20.406 -17.172 -15.789 1 94.69 243 THR B C 1
ATOM 5461 O O . THR B 1 243 ? 19.562 -16.859 -14.953 1 94.69 243 THR B O 1
ATOM 5464 N N . GLU B 1 244 ? 20.969 -16.328 -16.516 1 92.69 244 GLU B N 1
ATOM 5465 C CA . GLU B 1 244 ? 20.594 -14.922 -16.516 1 92.69 244 GLU B CA 1
ATOM 5466 C C . GLU B 1 244 ? 19.188 -14.727 -17.078 1 92.69 244 GLU B C 1
ATOM 5468 O O . GLU B 1 244 ? 18.484 -13.789 -16.719 1 92.69 244 GLU B O 1
ATOM 5473 N N . SER B 1 245 ? 18.797 -15.711 -17.812 1 93.62 245 SER B N 1
ATOM 5474 C CA . SER B 1 245 ? 17.562 -15.492 -18.562 1 93.62 245 SER B CA 1
ATOM 5475 C C . SER B 1 245 ? 16.5 -16.531 -18.188 1 93.62 245 SER B C 1
ATOM 5477 O O . SER B 1 245 ? 15.391 -16.5 -18.703 1 93.62 245 SER B O 1
ATOM 5479 N N . SER B 1 246 ? 16.922 -17.469 -17.312 1 96.38 246 SER B N 1
ATOM 5480 C CA . SER B 1 246 ? 15.953 -18.516 -17.047 1 96.38 246 SER B CA 1
ATOM 5481 C C . SER B 1 246 ? 16.203 -19.172 -15.688 1 96.38 246 SER B C 1
ATOM 5483 O O . SER B 1 246 ? 17.281 -19.016 -15.117 1 96.38 246 SER B O 1
ATOM 5485 N N . PHE B 1 247 ? 15.18 -19.828 -15.211 1 97.94 247 PHE B N 1
ATOM 5486 C CA . PHE B 1 247 ? 15.273 -20.672 -14.031 1 97.94 247 PHE B CA 1
ATOM 5487 C C . PHE B 1 247 ? 14.336 -21.875 -14.156 1 97.94 247 PHE B C 1
ATOM 5489 O O . PHE B 1 247 ? 13.461 -21.891 -15.023 1 97.94 247 PHE B O 1
ATOM 5496 N N . GLU B 1 248 ? 14.602 -22.844 -13.312 1 98.31 248 GLU B N 1
ATOM 5497 C CA . GLU B 1 248 ? 13.844 -24.094 -13.375 1 98.31 248 GLU B CA 1
ATOM 5498 C C . GLU B 1 248 ? 13.336 -24.5 -11.992 1 98.31 248 GLU B C 1
ATOM 5500 O O . GLU B 1 248 ? 14.023 -24.297 -10.992 1 98.31 248 GLU B O 1
ATOM 5505 N N . VAL B 1 249 ? 12.148 -25.047 -12.023 1 98.12 249 VAL B N 1
ATOM 5506 C CA . VAL B 1 249 ? 11.555 -25.5 -10.766 1 98.12 249 VAL B CA 1
ATOM 5507 C C . VAL B 1 249 ? 11.172 -26.969 -10.867 1 98.12 249 VAL B C 1
ATOM 5509 O O . VAL B 1 249 ? 11.023 -27.5 -11.961 1 98.12 249 VAL B O 1
ATOM 5512 N N . VAL B 1 250 ? 11.094 -27.609 -9.688 1 96.81 250 VAL B N 1
ATOM 5513 C CA . VAL B 1 250 ? 10.523 -28.938 -9.594 1 96.81 250 VAL B CA 1
ATOM 5514 C C . VAL B 1 250 ? 9.055 -28.844 -9.18 1 96.81 250 VAL B C 1
ATOM 5516 O O . VAL B 1 250 ? 8.742 -28.516 -8.031 1 96.81 250 VAL B O 1
ATOM 5519 N N . SER B 1 251 ? 8.266 -29.109 -10.211 1 93 251 SER B N 1
ATOM 5520 C CA . SER B 1 251 ? 6.824 -29.078 -9.969 1 93 251 SER B CA 1
ATOM 5521 C C . SER B 1 251 ? 6.27 -30.469 -9.711 1 93 251 SER B C 1
ATOM 5523 O O . SER B 1 251 ? 6.684 -31.438 -10.359 1 93 251 SER B O 1
ATOM 5525 N N . GLY B 1 252 ? 5.332 -30.547 -8.695 1 80.69 252 GLY B N 1
ATOM 5526 C CA . GLY B 1 252 ? 4.734 -31.859 -8.523 1 80.69 252 GLY B CA 1
ATOM 5527 C C . GLY B 1 252 ? 3.785 -31.922 -7.344 1 80.69 252 GLY B C 1
ATOM 5528 O O . GLY B 1 252 ? 3.703 -30.984 -6.547 1 80.69 252 GLY B O 1
ATOM 5529 N N . ASP B 1 253 ? 2.898 -32.844 -7.469 1 68.5 253 ASP B N 1
ATOM 5530 C CA . ASP B 1 253 ? 1.959 -33.219 -6.414 1 68.5 253 ASP B CA 1
ATOM 5531 C C . ASP B 1 253 ? 2.467 -34.406 -5.617 1 68.5 253 ASP B C 1
ATOM 5533 O O . ASP B 1 253 ? 2.805 -35.438 -6.195 1 68.5 253 ASP B O 1
ATOM 5537 N N . ASP B 1 254 ? 2.789 -34.125 -4.379 1 62.69 254 ASP B N 1
ATOM 5538 C CA . ASP B 1 254 ? 3.303 -35.219 -3.553 1 62.69 254 ASP B CA 1
ATOM 5539 C C . ASP B 1 254 ? 2.43 -36.469 -3.682 1 62.69 254 ASP B C 1
ATOM 5541 O O . ASP B 1 254 ? 2.934 -37.594 -3.654 1 62.69 254 ASP B O 1
ATOM 5545 N N . LEU B 1 255 ? 1.228 -36.156 -3.863 1 59.44 255 LEU B N 1
ATOM 5546 C CA . LEU B 1 255 ? 0.298 -37.281 -3.881 1 59.44 255 LEU B CA 1
ATOM 5547 C C . LEU B 1 255 ? 0.52 -38.156 -5.113 1 59.44 255 LEU B C 1
ATOM 5549 O O . LEU B 1 255 ? 0.419 -39.375 -5.039 1 59.44 255 LEU B O 1
ATOM 5553 N N . LEU B 1 256 ? 0.899 -37.531 -6.141 1 62.59 256 LEU B N 1
ATOM 5554 C CA . LEU B 1 256 ? 1.011 -38.281 -7.375 1 62.59 256 LEU B CA 1
ATOM 5555 C C . LEU B 1 256 ? 2.457 -38.688 -7.633 1 62.59 256 LEU B C 1
ATOM 5557 O O . LEU B 1 256 ? 2.736 -39.469 -8.555 1 62.59 256 LEU B O 1
ATOM 5561 N N . GLN B 1 257 ? 3.33 -38.375 -6.711 1 62.44 257 GLN B N 1
ATOM 5562 C CA . GLN B 1 257 ? 4.75 -38.719 -6.785 1 62.44 257 GLN B CA 1
ATOM 5563 C C . GLN B 1 257 ? 5.312 -38.406 -8.172 1 62.44 257 GLN B C 1
ATOM 5565 O O . GLN B 1 257 ? 6.113 -39.188 -8.703 1 62.44 257 GLN B O 1
ATOM 5570 N N . LEU B 1 258 ? 4.637 -37.531 -8.867 1 73.88 258 LEU B N 1
ATOM 5571 C CA . LEU B 1 258 ? 5.137 -37.125 -10.172 1 73.88 258 LEU B CA 1
ATOM 5572 C C . LEU B 1 258 ? 5.785 -35.75 -10.094 1 73.88 258 LEU B C 1
ATOM 5574 O O . LEU B 1 258 ? 5.148 -34.781 -9.672 1 73.88 258 LEU B O 1
ATOM 5578 N N . ASN B 1 259 ? 7.148 -35.812 -10.203 1 84.88 259 ASN B N 1
ATOM 5579 C CA . ASN B 1 259 ? 7.898 -34.562 -10.25 1 84.88 259 ASN B CA 1
ATOM 5580 C C . ASN B 1 259 ? 8.359 -34.219 -11.664 1 84.88 259 ASN B C 1
ATOM 5582 O O . ASN B 1 259 ? 8.75 -35.125 -12.422 1 84.88 259 ASN B O 1
ATOM 5586 N N . GLU B 1 260 ? 8.008 -33.062 -12.023 1 91.62 260 GLU B N 1
ATOM 5587 C CA . GLU B 1 260 ? 8.461 -32.562 -13.32 1 91.62 260 GLU B CA 1
ATOM 5588 C C . GLU B 1 260 ? 9.281 -31.281 -13.18 1 91.62 260 GLU B C 1
ATOM 5590 O O . GLU B 1 260 ? 8.953 -30.422 -12.367 1 91.62 260 GLU B O 1
ATOM 5595 N N . LYS B 1 261 ? 10.344 -31.297 -13.945 1 95.19 261 LYS B N 1
ATOM 5596 C CA . LYS B 1 261 ? 11.125 -30.062 -14.016 1 95.19 261 LYS B CA 1
ATOM 5597 C C . LYS B 1 261 ? 10.586 -29.141 -15.109 1 95.19 261 LYS B C 1
ATOM 5599 O O . LYS B 1 261 ? 10.391 -29.562 -16.25 1 95.19 261 LYS B O 1
ATOM 5604 N N . VAL B 1 262 ? 10.273 -27.969 -14.75 1 96.44 262 VAL B N 1
ATOM 5605 C CA . VAL B 1 262 ? 9.703 -27 -15.688 1 96.44 262 VAL B CA 1
ATOM 5606 C C . VAL B 1 262 ? 10.547 -25.734 -15.703 1 96.44 262 VAL B C 1
ATOM 5608 O O . VAL B 1 262 ? 10.906 -25.203 -14.656 1 96.44 262 VAL B O 1
ATOM 5611 N N . GLY B 1 263 ? 10.844 -25.219 -16.875 1 97.25 263 GLY B N 1
ATOM 5612 C CA . GLY B 1 263 ? 11.641 -24.016 -17.047 1 97.25 263 GLY B CA 1
ATOM 5613 C C . GLY B 1 263 ? 10.805 -22.766 -17.234 1 97.25 263 GLY B C 1
ATOM 5614 O O . GLY B 1 263 ? 9.742 -22.812 -17.859 1 97.25 263 GLY B O 1
ATOM 5615 N N . TYR B 1 264 ? 11.328 -21.656 -16.719 1 97.31 264 TYR B N 1
ATOM 5616 C CA . TYR B 1 264 ? 10.68 -20.344 -16.844 1 97.31 264 TYR B CA 1
ATOM 5617 C C . TYR B 1 264 ? 11.68 -19.281 -17.281 1 97.31 264 TYR B C 1
ATOM 5619 O O . TYR B 1 264 ? 12.891 -19.438 -17.078 1 97.31 264 TYR B O 1
ATOM 5627 N N . HIS B 1 265 ? 11.148 -18.188 -17.812 1 94.5 265 HIS B N 1
ATOM 5628 C CA . HIS B 1 265 ? 12 -17.094 -18.281 1 94.5 265 HIS B CA 1
ATOM 5629 C C . HIS B 1 265 ? 12.094 -15.984 -17.234 1 94.5 265 HIS B C 1
ATOM 5631 O O . HIS B 1 265 ? 11.18 -15.805 -16.438 1 94.5 265 HIS B O 1
ATOM 5637 N N . THR B 1 266 ? 13.266 -15.289 -17.25 1 92.12 266 THR B N 1
ATOM 5638 C CA . THR B 1 266 ? 13.477 -14.156 -16.359 1 92.12 266 THR B CA 1
ATOM 5639 C C . THR B 1 266 ? 13.531 -12.852 -17.141 1 92.12 266 THR B C 1
ATOM 5641 O O . THR B 1 266 ? 13.656 -12.859 -18.375 1 92.12 266 THR B O 1
ATOM 5644 N N . ASN B 1 267 ? 13.336 -11.742 -16.297 1 83.06 267 ASN B N 1
ATOM 5645 C CA . ASN B 1 267 ? 13.555 -10.414 -16.844 1 83.06 267 ASN B CA 1
ATOM 5646 C C . ASN B 1 267 ? 14.992 -9.945 -16.641 1 83.06 267 ASN B C 1
ATOM 5648 O O . ASN B 1 267 ? 15.609 -10.25 -15.617 1 83.06 267 ASN B O 1
ATOM 5652 N N . ALA B 1 268 ? 15.648 -9.438 -17.609 1 67.81 268 ALA B N 1
ATOM 5653 C CA . ALA B 1 268 ? 17.062 -9.125 -17.531 1 67.81 268 ALA B CA 1
ATOM 5654 C C . ALA B 1 268 ? 17.297 -7.703 -17.016 1 67.81 268 ALA B C 1
ATOM 5656 O O . ALA B 1 268 ? 18.438 -7.254 -16.875 1 67.81 268 ALA B O 1
ATOM 5657 N N . TYR B 1 269 ? 16.453 -7.125 -16.406 1 77.5 269 TYR B N 1
ATOM 5658 C CA . TYR B 1 269 ? 16.625 -5.715 -16.078 1 77.5 269 TYR B CA 1
ATOM 5659 C C . TYR B 1 269 ? 17.234 -5.547 -14.695 1 77.5 269 TYR B C 1
ATOM 5661 O O . TYR B 1 269 ? 16.594 -5.859 -13.688 1 77.5 269 TYR B O 1
ATOM 5669 N N . GLY B 1 270 ? 18.484 -5.086 -14.539 1 76.81 270 GLY B N 1
ATOM 5670 C CA . GLY B 1 270 ? 19.078 -4.641 -13.289 1 76.81 270 GLY B CA 1
ATOM 5671 C C . GLY B 1 270 ? 19.656 -5.773 -12.461 1 76.81 270 GLY B C 1
ATOM 5672 O O . GLY B 1 270 ? 20.031 -5.578 -11.305 1 76.81 270 GLY B O 1
ATOM 5673 N N . LYS B 1 271 ? 19.641 -6.996 -13.047 1 84.69 271 LYS B N 1
ATOM 5674 C CA . LYS B 1 271 ? 20.141 -8.148 -12.312 1 84.69 271 LYS B CA 1
ATOM 5675 C C . LYS B 1 271 ? 20.719 -9.195 -13.266 1 84.69 271 LYS B C 1
ATOM 5677 O O . LYS B 1 271 ? 20.344 -9.242 -14.445 1 84.69 271 LYS B O 1
ATOM 5682 N N . ARG B 1 272 ? 21.625 -9.992 -12.664 1 92.75 272 ARG B N 1
ATOM 5683 C CA . ARG B 1 272 ? 22.234 -11.055 -13.461 1 92.75 272 ARG B CA 1
ATOM 5684 C C . ARG B 1 272 ? 21.484 -12.367 -13.312 1 92.75 272 ARG B C 1
ATOM 5686 O O . ARG B 1 272 ? 21.312 -13.102 -14.281 1 92.75 272 ARG B O 1
ATOM 5693 N N . TYR B 1 273 ? 21.078 -12.641 -12.141 1 96.44 273 TYR B N 1
ATOM 5694 C CA . TYR B 1 273 ? 20.422 -13.914 -11.859 1 96.44 273 TYR B CA 1
ATOM 5695 C C . TYR B 1 273 ? 18.984 -13.695 -11.422 1 96.44 273 TYR B C 1
ATOM 5697 O O . TYR B 1 273 ? 18.578 -12.57 -11.133 1 96.44 273 TYR B O 1
ATOM 5705 N N . PRO B 1 274 ? 18.156 -14.773 -11.383 1 97.31 274 PRO B N 1
ATOM 5706 C CA . PRO B 1 274 ? 16.734 -14.656 -11.062 1 97.31 274 PRO B CA 1
ATOM 5707 C C . PRO B 1 274 ? 16.484 -14.117 -9.656 1 97.31 274 PRO B C 1
ATOM 5709 O O . PRO B 1 274 ? 17.219 -14.461 -8.719 1 97.31 274 PRO B O 1
ATOM 5712 N N . PHE B 1 275 ? 15.523 -13.305 -9.602 1 97.88 275 PHE B N 1
ATOM 5713 C CA . PHE B 1 275 ? 15.094 -12.703 -8.344 1 97.88 275 PHE B CA 1
ATOM 5714 C C . PHE B 1 275 ? 13.617 -12.977 -8.086 1 97.88 275 PHE B C 1
ATOM 5716 O O . PHE B 1 275 ? 12.758 -12.594 -8.891 1 97.88 275 PHE B O 1
ATOM 5723 N N . GLY B 1 276 ? 13.312 -13.672 -6.969 1 98.44 276 GLY B N 1
ATOM 5724 C CA . GLY B 1 276 ? 11.938 -14 -6.633 1 98.44 276 GLY B CA 1
ATOM 5725 C C . GLY B 1 276 ? 11.547 -13.555 -5.238 1 98.44 276 GLY B C 1
ATOM 5726 O O . GLY B 1 276 ? 12.391 -13.102 -4.461 1 98.44 276 GLY B O 1
ATOM 5727 N N . LEU B 1 277 ? 10.258 -13.594 -4.98 1 98.75 277 LEU B N 1
ATOM 5728 C CA . LEU B 1 277 ? 9.711 -13.328 -3.654 1 98.75 277 LEU B CA 1
ATOM 5729 C C . LEU B 1 277 ? 9.039 -14.57 -3.082 1 98.75 277 LEU B C 1
ATOM 5731 O O . LEU B 1 277 ? 8.398 -15.328 -3.814 1 98.75 277 LEU B O 1
ATOM 5735 N N . TYR B 1 278 ? 9.156 -14.766 -1.815 1 98.75 278 TYR B N 1
ATOM 5736 C CA . TYR B 1 278 ? 8.383 -15.734 -1.05 1 98.75 278 TYR B CA 1
ATOM 5737 C C . TYR B 1 278 ? 7.488 -15.031 -0.032 1 98.75 278 TYR B C 1
ATOM 5739 O O . TYR B 1 278 ? 7.98 -14.398 0.904 1 98.75 278 TYR B O 1
ATOM 5747 N N . LEU B 1 279 ? 6.223 -15.133 -0.241 1 98.06 279 LEU B N 1
ATOM 5748 C CA . LEU B 1 279 ? 5.262 -14.539 0.68 1 98.06 279 LEU B CA 1
ATOM 5749 C C . LEU B 1 279 ? 4.859 -15.531 1.765 1 98.06 279 LEU B C 1
ATOM 5751 O O . LEU B 1 279 ? 4.156 -16.5 1.489 1 98.06 279 LEU B O 1
ATOM 5755 N N . ASP B 1 280 ? 5.27 -15.234 2.992 1 97.38 280 ASP B N 1
ATOM 5756 C CA . ASP B 1 280 ? 5.004 -16.109 4.129 1 97.38 280 ASP B CA 1
ATOM 5757 C C . ASP B 1 280 ? 3.762 -15.664 4.895 1 97.38 280 ASP B C 1
ATOM 5759 O O . ASP B 1 280 ? 3.855 -14.859 5.824 1 97.38 280 ASP B O 1
ATOM 5763 N N . GLU B 1 281 ? 2.676 -16.203 4.543 1 95.56 281 GLU B N 1
ATOM 5764 C CA . GLU B 1 281 ? 1.424 -16.062 5.285 1 95.56 281 GLU B CA 1
ATOM 5765 C C . GLU B 1 281 ? 0.909 -14.633 5.25 1 95.56 281 GLU B C 1
ATOM 5767 O O . GLU B 1 281 ? 0.549 -14.07 6.289 1 95.56 281 GLU B O 1
ATOM 5772 N N . ILE B 1 282 ? 0.926 -14.023 4.125 1 95.69 282 ILE B N 1
ATOM 5773 C CA . ILE B 1 282 ? 0.264 -12.734 3.943 1 95.69 282 ILE B CA 1
ATOM 5774 C C . ILE B 1 282 ? -1.216 -12.953 3.637 1 95.69 282 ILE B C 1
ATOM 5776 O O . ILE B 1 282 ? -1.57 -13.406 2.547 1 95.69 282 ILE B O 1
ATOM 5780 N N . SER B 1 283 ? -2.08 -12.57 4.531 1 93.12 283 SER B N 1
ATOM 5781 C CA . SER B 1 283 ? -3.471 -13.016 4.465 1 93.12 283 SER B CA 1
ATOM 5782 C C . SER B 1 283 ? -4.371 -11.922 3.895 1 93.12 283 SER B C 1
ATOM 5784 O O . SER B 1 283 ? -5.492 -12.195 3.463 1 93.12 283 SER B O 1
ATOM 5786 N N . ASP B 1 284 ? -3.984 -10.672 3.893 1 92.88 284 ASP B N 1
ATOM 5787 C CA . ASP B 1 284 ? -4.801 -9.586 3.365 1 92.88 284 ASP B CA 1
ATOM 5788 C C . ASP B 1 284 ? -4.711 -9.523 1.842 1 92.88 284 ASP B C 1
ATOM 5790 O O . ASP B 1 284 ? -3.637 -9.281 1.287 1 92.88 284 ASP B O 1
ATOM 5794 N N . PRO B 1 285 ? -5.844 -9.688 1.169 1 95.38 285 PRO B N 1
ATOM 5795 C CA . PRO B 1 285 ? -5.828 -9.695 -0.296 1 95.38 285 PRO B CA 1
ATOM 5796 C C . PRO B 1 285 ? -5.336 -8.383 -0.893 1 95.38 285 PRO B C 1
ATOM 5798 O O . PRO B 1 285 ? -4.695 -8.383 -1.948 1 95.38 285 PRO B O 1
ATOM 5801 N N . HIS B 1 286 ? -5.594 -7.281 -0.271 1 93.75 286 HIS B N 1
ATOM 5802 C CA . HIS B 1 286 ? -5.145 -5.992 -0.778 1 93.75 286 HIS B CA 1
ATOM 5803 C C . HIS B 1 286 ? -3.625 -5.875 -0.718 1 93.75 286 HIS B C 1
ATOM 5805 O O . HIS B 1 286 ? -3 -5.355 -1.645 1 93.75 286 HIS B O 1
ATOM 5811 N N . ASN B 1 287 ? -3.07 -6.41 0.364 1 95.19 287 ASN B N 1
ATOM 5812 C CA . ASN B 1 287 ? -1.615 -6.418 0.476 1 95.19 287 ASN B CA 1
ATOM 5813 C C . ASN B 1 287 ? -0.98 -7.348 -0.556 1 95.19 287 ASN B C 1
ATOM 5815 O O . ASN B 1 287 ? 0.022 -6.996 -1.181 1 95.19 287 ASN B O 1
ATOM 5819 N N . VAL B 1 288 ? -1.571 -8.477 -0.715 1 97.25 288 VAL B N 1
ATOM 5820 C CA . VAL B 1 288 ? -1.06 -9.414 -1.702 1 97.25 288 VAL B CA 1
ATOM 5821 C C . VAL B 1 288 ? -1.099 -8.789 -3.092 1 97.25 288 VAL B C 1
ATOM 5823 O O . VAL B 1 288 ? -0.105 -8.812 -3.822 1 97.25 288 VAL B O 1
ATOM 5826 N N . GLY B 1 289 ? -2.227 -8.188 -3.43 1 97.69 289 GLY B N 1
ATOM 5827 C CA . GLY B 1 289 ? -2.35 -7.535 -4.723 1 97.69 289 GLY B CA 1
ATOM 5828 C C . GLY B 1 289 ? -1.338 -6.422 -4.926 1 97.69 289 GLY B C 1
ATOM 5829 O O . GLY B 1 289 ? -0.723 -6.324 -5.988 1 97.69 289 GLY B O 1
ATOM 5830 N N . ALA B 1 290 ? -1.158 -5.648 -3.91 1 96.75 290 ALA B N 1
ATOM 5831 C CA . ALA B 1 290 ? -0.214 -4.535 -3.986 1 96.75 290 ALA B CA 1
ATOM 5832 C C . ALA B 1 290 ? 1.216 -5.043 -4.156 1 96.75 290 ALA B C 1
ATOM 5834 O O . ALA B 1 290 ? 1.998 -4.469 -4.918 1 96.75 290 ALA B O 1
ATOM 5835 N N . VAL B 1 291 ? 1.56 -6.074 -3.471 1 98.25 291 VAL B N 1
ATOM 5836 C CA . VAL B 1 291 ? 2.885 -6.672 -3.59 1 98.25 291 VAL B CA 1
ATOM 5837 C C . VAL B 1 291 ? 3.09 -7.191 -5.012 1 98.25 291 VAL B C 1
ATOM 5839 O O . VAL B 1 291 ? 4.137 -6.957 -5.621 1 98.25 291 VAL B O 1
ATOM 5842 N N . LEU B 1 292 ? 2.082 -7.848 -5.555 1 98.38 292 LEU B N 1
ATOM 5843 C CA . LEU B 1 292 ? 2.162 -8.375 -6.914 1 98.38 292 LEU B CA 1
ATOM 5844 C C . LEU B 1 292 ? 2.369 -7.254 -7.926 1 98.38 292 LEU B C 1
ATOM 5846 O O . LEU B 1 292 ? 3.203 -7.371 -8.828 1 98.38 292 LEU B O 1
ATOM 5850 N N . ARG B 1 293 ? 1.637 -6.199 -7.711 1 98 293 ARG B N 1
ATOM 5851 C CA . ARG B 1 293 ? 1.738 -5.055 -8.609 1 98 293 ARG B CA 1
ATOM 5852 C C . ARG B 1 293 ? 3.146 -4.465 -8.594 1 98 293 ARG B C 1
ATOM 5854 O O . ARG B 1 293 ? 3.752 -4.254 -9.648 1 98 293 ARG B O 1
ATOM 5861 N N . SER B 1 294 ? 3.652 -4.262 -7.449 1 97.81 294 SER B N 1
ATOM 5862 C CA . SER B 1 294 ? 4.984 -3.689 -7.289 1 97.81 294 SER B CA 1
ATOM 5863 C C . SER B 1 294 ? 6.062 -4.633 -7.812 1 97.81 294 SER B C 1
ATOM 5865 O O . SER B 1 294 ? 7.004 -4.203 -8.477 1 97.81 294 SER B O 1
ATOM 5867 N N . ALA B 1 295 ? 5.895 -5.902 -7.465 1 97.81 295 ALA B N 1
ATOM 5868 C CA . ALA B 1 295 ? 6.867 -6.906 -7.883 1 97.81 295 ALA B CA 1
ATOM 5869 C C . ALA B 1 295 ? 6.977 -6.961 -9.406 1 97.81 295 ALA B C 1
ATOM 5871 O O . ALA B 1 295 ? 8.078 -6.93 -9.961 1 97.81 295 ALA B O 1
ATOM 5872 N N . TYR B 1 296 ? 5.879 -7.004 -10.07 1 97 296 TYR B N 1
ATOM 5873 C CA . TYR B 1 296 ? 5.879 -7.043 -11.531 1 97 296 TYR B CA 1
ATOM 5874 C C . TYR B 1 296 ? 6.484 -5.773 -12.109 1 97 296 TYR B C 1
ATOM 5876 O O . TYR B 1 296 ? 7.383 -5.836 -12.953 1 97 296 TYR B O 1
ATOM 5884 N N . PHE B 1 297 ? 6.02 -4.656 -11.625 1 96.19 297 PHE B N 1
ATOM 5885 C CA . PHE B 1 297 ? 6.414 -3.352 -12.156 1 96.19 297 PHE B CA 1
ATOM 5886 C C . PHE B 1 297 ? 7.91 -3.129 -11.977 1 96.19 297 PHE B C 1
ATOM 5888 O O . PHE B 1 297 ? 8.57 -2.59 -12.875 1 96.19 297 PHE B O 1
ATOM 5895 N N . LEU B 1 298 ? 8.453 -3.59 -10.852 1 95.75 298 LEU B N 1
ATOM 5896 C CA . LEU B 1 298 ? 9.828 -3.266 -10.508 1 95.75 298 LEU B CA 1
ATOM 5897 C C . LEU B 1 298 ? 10.789 -4.328 -11.039 1 95.75 298 LEU B C 1
ATOM 5899 O O . LEU B 1 298 ? 12.008 -4.16 -10.977 1 95.75 298 LEU B O 1
ATOM 5903 N N . GLY B 1 299 ? 10.266 -5.48 -11.43 1 95.44 299 GLY B N 1
ATOM 5904 C CA . GLY B 1 299 ? 11.141 -6.367 -12.18 1 95.44 299 GLY B CA 1
ATOM 5905 C C . GLY B 1 299 ? 11.383 -7.695 -11.492 1 95.44 299 GLY B C 1
ATOM 5906 O O . GLY B 1 299 ? 12.328 -8.406 -11.82 1 95.44 299 GLY B O 1
ATOM 5907 N N . VAL B 1 300 ? 10.609 -8.094 -10.578 1 97.12 300 VAL B N 1
ATOM 5908 C CA . VAL B 1 300 ? 10.703 -9.398 -9.938 1 97.12 300 VAL B CA 1
ATOM 5909 C C . VAL B 1 300 ? 10.305 -10.492 -10.922 1 97.12 300 VAL B C 1
ATOM 5911 O O . VAL B 1 300 ? 9.383 -10.312 -11.727 1 97.12 300 VAL B O 1
ATOM 5914 N N . ASP B 1 301 ? 10.969 -11.625 -10.828 1 97.56 301 ASP B N 1
ATOM 5915 C CA . ASP B 1 301 ? 10.781 -12.656 -11.844 1 97.56 301 ASP B CA 1
ATOM 5916 C C . ASP B 1 301 ? 9.602 -13.562 -11.5 1 97.56 301 ASP B C 1
ATOM 5918 O O . ASP B 1 301 ? 8.883 -14.016 -12.391 1 97.56 301 ASP B O 1
ATOM 5922 N N . PHE B 1 302 ? 9.469 -13.875 -10.219 1 98.19 302 PHE B N 1
ATOM 5923 C CA . PHE B 1 302 ? 8.406 -14.797 -9.82 1 98.19 302 PHE B CA 1
ATOM 5924 C C . PHE B 1 302 ? 8.039 -14.594 -8.359 1 98.19 302 PHE B C 1
ATOM 5926 O O . PHE B 1 302 ? 8.781 -13.953 -7.609 1 98.19 302 PHE B O 1
ATOM 5933 N N . ILE B 1 303 ? 6.883 -15.18 -8.016 1 98.56 303 ILE B N 1
ATOM 5934 C CA . ILE B 1 303 ? 6.406 -15.078 -6.641 1 98.56 303 ILE B CA 1
ATOM 5935 C C . ILE B 1 303 ? 6.008 -16.469 -6.137 1 98.56 303 ILE B C 1
ATOM 5937 O O . ILE B 1 303 ? 5.324 -17.219 -6.836 1 98.56 303 ILE B O 1
ATOM 5941 N N . LEU B 1 304 ? 6.465 -16.766 -4.93 1 98.56 304 LEU B N 1
ATOM 5942 C CA . LEU B 1 304 ? 6.098 -17.984 -4.211 1 98.56 304 LEU B CA 1
ATOM 5943 C C . LEU B 1 304 ? 5.176 -17.656 -3.041 1 98.56 304 LEU B C 1
ATOM 5945 O O . LEU B 1 304 ? 5.383 -16.672 -2.33 1 98.56 304 LEU B O 1
ATOM 5949 N N . PHE B 1 305 ? 4.156 -18.531 -2.9 1 97.56 305 PHE B N 1
ATOM 5950 C CA . PHE B 1 305 ? 3.213 -18.391 -1.797 1 97.56 305 PHE B CA 1
ATOM 5951 C C . PHE B 1 305 ? 3.279 -19.578 -0.863 1 97.56 305 PHE B C 1
ATOM 5953 O O . PHE B 1 305 ? 3.295 -20.734 -1.317 1 97.56 305 PHE B O 1
ATOM 5960 N N . SER B 1 306 ? 3.305 -19.234 0.448 1 95.69 306 SER B N 1
ATOM 5961 C CA . SER B 1 306 ? 3.02 -20.328 1.368 1 95.69 306 SER B CA 1
ATOM 5962 C C . SER B 1 306 ? 1.6 -20.859 1.178 1 95.69 306 SER B C 1
ATOM 5964 O O . SER B 1 306 ? 0.667 -20.078 0.966 1 95.69 306 SER B O 1
ATOM 5966 N N . GLU B 1 307 ? 1.395 -22.094 1.232 1 88.44 307 GLU B N 1
ATOM 5967 C CA . GLU B 1 307 ? 0.09 -22.703 0.988 1 88.44 307 GLU B CA 1
ATOM 5968 C C . GLU B 1 307 ? -0.904 -22.328 2.086 1 88.44 307 GLU B C 1
ATOM 5970 O O . GLU B 1 307 ? -2.086 -22.109 1.813 1 88.44 307 GLU B O 1
ATOM 5975 N N . ARG B 1 308 ? -0.394 -22.141 3.188 1 85.69 308 ARG B N 1
ATOM 5976 C CA . ARG B 1 308 ? -1.281 -21.891 4.316 1 85.69 308 ARG B CA 1
ATOM 5977 C C . ARG B 1 308 ? -1.29 -20.406 4.68 1 85.69 308 ARG B C 1
ATOM 5979 O O . ARG B 1 308 ? -0.257 -19.734 4.605 1 85.69 308 ARG B O 1
ATOM 5986 N N . ASN B 1 309 ? -2.451 -19.922 4.977 1 86.38 309 ASN B N 1
ATOM 5987 C CA . ASN B 1 309 ? -2.652 -18.641 5.629 1 86.38 309 ASN B CA 1
ATOM 5988 C C . ASN B 1 309 ? -2.301 -17.469 4.703 1 86.38 309 ASN B C 1
ATOM 5990 O O . ASN B 1 309 ? -1.902 -16.406 5.164 1 86.38 309 ASN B O 1
ATOM 5994 N N . CYS B 1 310 ? -2.266 -17.734 3.428 1 91.25 310 CYS B N 1
ATOM 5995 C CA . CYS B 1 310 ? -2.133 -16.672 2.445 1 91.25 310 CYS B CA 1
ATOM 5996 C C . CYS B 1 310 ? -3.467 -16.391 1.767 1 91.25 310 CYS B C 1
ATOM 5998 O O . CYS B 1 310 ? -4.301 -17.281 1.631 1 91.25 310 CYS B O 1
ATOM 6000 N N . ALA B 1 311 ? -3.596 -15.164 1.388 1 92.81 311 ALA B N 1
ATOM 6001 C CA . ALA B 1 311 ? -4.805 -14.828 0.642 1 92.81 311 ALA B CA 1
ATOM 6002 C C . ALA B 1 311 ? -4.875 -15.602 -0.672 1 92.81 311 ALA B C 1
ATOM 6004 O O . ALA B 1 311 ? -3.857 -15.781 -1.348 1 92.81 311 ALA B O 1
ATOM 6005 N N . SER B 1 312 ? -6.062 -16.016 -1.013 1 92.44 312 SER B N 1
ATOM 6006 C CA . SER B 1 312 ? -6.262 -16.656 -2.311 1 92.44 312 SER B CA 1
ATOM 6007 C C . SER B 1 312 ? -6.145 -15.641 -3.447 1 92.44 312 SER B C 1
ATOM 6009 O O . SER B 1 312 ? -6.258 -14.438 -3.225 1 92.44 312 SER B O 1
ATOM 6011 N N . LEU B 1 313 ? -5.867 -16.125 -4.602 1 95.69 313 LEU B N 1
ATOM 6012 C CA . LEU B 1 313 ? -5.77 -15.281 -5.785 1 95.69 313 LEU B CA 1
ATOM 6013 C C . LEU B 1 313 ? -7.152 -14.938 -6.324 1 95.69 313 LEU B C 1
ATOM 6015 O O . LEU B 1 313 ? -7.492 -15.305 -7.453 1 95.69 313 LEU B O 1
ATOM 6019 N N . SER B 1 314 ? -7.875 -14.133 -5.598 1 95.69 314 SER B N 1
ATOM 6020 C CA . SER B 1 314 ? -9.273 -13.766 -5.82 1 95.69 314 SER B CA 1
ATOM 6021 C C . SER B 1 314 ? -9.383 -12.578 -6.77 1 95.69 314 SER B C 1
ATOM 6023 O O . SER B 1 314 ? -8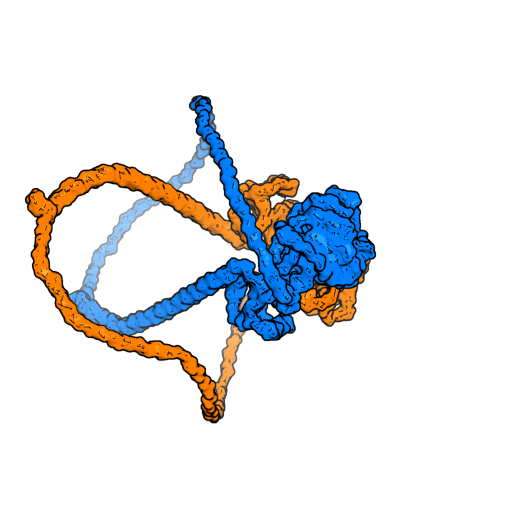.383 -11.953 -7.117 1 95.69 314 SER B O 1
ATOM 6025 N N . PRO B 1 315 ? -10.641 -12.25 -7.195 1 97.19 315 PRO B N 1
ATOM 6026 C CA . PRO B 1 315 ? -10.859 -11.047 -8 1 97.19 315 PRO B CA 1
ATOM 6027 C C . PRO B 1 315 ? -10.414 -9.773 -7.301 1 97.19 315 PRO B C 1
ATOM 6029 O O . PRO B 1 315 ? -9.984 -8.82 -7.957 1 97.19 315 PRO B O 1
ATOM 6032 N N . VAL B 1 316 ? -10.508 -9.812 -5.996 1 96.5 316 VAL B N 1
ATOM 6033 C CA . VAL B 1 316 ? -10.039 -8.664 -5.223 1 96.5 316 VAL B CA 1
ATOM 6034 C C . VAL B 1 316 ? -8.531 -8.508 -5.398 1 96.5 316 VAL B C 1
ATOM 6036 O O . VAL B 1 316 ? -8.039 -7.391 -5.594 1 96.5 316 VAL B O 1
ATOM 6039 N N . VAL B 1 317 ? -7.82 -9.586 -5.375 1 97.75 317 VAL B N 1
ATOM 6040 C CA . VAL B 1 317 ? -6.375 -9.555 -5.578 1 97.75 317 VAL B CA 1
ATOM 6041 C C . VAL B 1 317 ? -6.062 -9.117 -7.008 1 97.75 317 VAL B C 1
ATOM 6043 O O . VAL B 1 317 ? -5.125 -8.344 -7.234 1 97.75 317 VAL B O 1
ATOM 6046 N N . ALA B 1 318 ? -6.852 -9.594 -7.961 1 97.94 318 ALA B N 1
ATOM 6047 C CA . ALA B 1 318 ? -6.676 -9.188 -9.352 1 97.94 318 ALA B CA 1
ATOM 6048 C C . ALA B 1 318 ? -6.809 -7.672 -9.5 1 97.94 318 ALA B C 1
ATOM 6050 O O . ALA B 1 318 ? -5.977 -7.031 -10.156 1 97.94 318 ALA B O 1
ATOM 6051 N N . LYS B 1 319 ? -7.785 -7.141 -8.867 1 97.25 319 LYS B N 1
ATOM 6052 C CA . LYS B 1 319 ? -8.016 -5.699 -8.922 1 97.25 319 LYS B CA 1
ATOM 6053 C C . LYS B 1 319 ? -6.898 -4.934 -8.227 1 97.25 319 LYS B C 1
ATOM 6055 O O . LYS B 1 319 ? -6.359 -3.971 -8.781 1 97.25 319 LYS B O 1
ATOM 6060 N N . ALA B 1 320 ? -6.531 -5.395 -7.035 1 95.69 320 ALA B N 1
ATOM 6061 C CA . ALA B 1 320 ? -5.508 -4.719 -6.238 1 95.69 320 ALA B CA 1
ATOM 6062 C C . ALA B 1 320 ? -4.148 -4.781 -6.93 1 95.69 320 ALA B C 1
ATOM 6064 O O . ALA B 1 320 ? -3.309 -3.895 -6.742 1 95.69 320 ALA B O 1
ATOM 6065 N N . SER B 1 321 ? -3.902 -5.758 -7.758 1 97.75 321 SER B N 1
ATOM 6066 C CA . SER B 1 321 ? -2.639 -5.922 -8.469 1 97.75 321 SER B CA 1
ATOM 6067 C C . SER B 1 321 ? -2.664 -5.207 -9.812 1 97.75 321 SER B C 1
ATOM 6069 O O . SER B 1 321 ? -1.68 -5.23 -10.555 1 97.75 321 SER B O 1
ATOM 6071 N N . SER B 1 322 ? -3.793 -4.625 -10.141 1 96.44 322 SER B N 1
ATOM 6072 C CA . SER B 1 322 ? -4.008 -4.02 -11.453 1 96.44 322 SER B CA 1
ATOM 6073 C C . SER B 1 322 ? -3.799 -5.039 -12.57 1 96.44 322 SER B C 1
ATOM 6075 O O . SER B 1 322 ? -3.344 -4.684 -13.664 1 96.44 322 SER B O 1
ATOM 6077 N N . GLY B 1 323 ? -3.979 -6.297 -12.242 1 97.75 323 GLY B N 1
ATOM 6078 C CA . GLY B 1 323 ? -3.873 -7.352 -13.242 1 97.75 323 GLY B CA 1
ATOM 6079 C C . GLY B 1 323 ? -2.496 -7.988 -13.289 1 97.75 323 GLY B C 1
ATOM 6080 O O . GLY B 1 323 ? -2.262 -8.914 -14.07 1 97.75 323 GLY B O 1
ATOM 6081 N N . ALA B 1 324 ? -1.577 -7.613 -12.445 1 97.94 324 ALA B N 1
ATOM 6082 C CA . ALA B 1 324 ? -0.208 -8.117 -12.461 1 97.94 324 ALA B CA 1
ATOM 6083 C C . ALA B 1 324 ? -0.183 -9.641 -12.305 1 97.94 324 ALA B C 1
ATOM 6085 O O . ALA B 1 324 ? 0.69 -10.312 -12.859 1 97.94 324 ALA B O 1
ATOM 6086 N N . LEU B 1 325 ? -1.157 -10.18 -11.562 1 97.69 325 LEU B N 1
ATOM 6087 C CA . LEU B 1 325 ? -1.179 -11.617 -11.297 1 97.69 325 LEU B CA 1
ATOM 6088 C C . LEU B 1 325 ? -1.368 -12.406 -12.594 1 97.69 325 LEU B C 1
ATOM 6090 O O . LEU B 1 325 ? -1.089 -13.602 -12.641 1 97.69 325 LEU B O 1
ATOM 6094 N N . GLU B 1 326 ? -1.823 -11.758 -13.68 1 97.75 326 GLU B N 1
ATOM 6095 C CA . GLU B 1 326 ? -2.035 -12.414 -14.969 1 97.75 326 GLU B CA 1
ATOM 6096 C C . GLU B 1 326 ? -0.734 -12.516 -15.758 1 97.75 326 GLU B C 1
ATOM 6098 O O . GLU B 1 326 ? -0.666 -13.219 -16.766 1 97.75 326 GLU B O 1
ATOM 6103 N N . PHE B 1 327 ? 0.289 -11.844 -15.32 1 96.94 327 PHE B N 1
ATOM 6104 C CA . PHE B 1 327 ? 1.492 -11.734 -16.141 1 96.94 327 PHE B CA 1
ATOM 6105 C C . PHE B 1 327 ? 2.688 -12.352 -15.422 1 96.94 327 PHE B C 1
ATOM 6107 O O . PHE B 1 327 ? 3.6 -12.883 -16.062 1 96.94 327 PHE B O 1
ATOM 6114 N N . ILE B 1 328 ? 2.781 -12.305 -14.133 1 96.81 328 ILE B N 1
ATOM 6115 C CA . ILE B 1 328 ? 3.945 -12.758 -13.383 1 96.81 328 ILE B CA 1
ATOM 6116 C C . ILE B 1 328 ? 3.812 -14.25 -13.086 1 96.81 328 ILE B C 1
ATOM 6118 O O . ILE B 1 328 ? 2.711 -14.742 -12.836 1 96.81 328 ILE B O 1
ATOM 6122 N N . ASP B 1 329 ? 4.934 -14.984 -13.086 1 97.38 329 ASP B N 1
ATOM 6123 C CA . ASP B 1 329 ? 4.914 -16.391 -12.719 1 97.38 329 ASP B CA 1
ATOM 6124 C C . ASP B 1 329 ? 4.734 -16.562 -11.211 1 97.38 329 ASP B C 1
ATOM 6126 O O . ASP B 1 329 ? 5.391 -15.883 -10.422 1 97.38 329 ASP B O 1
ATOM 6130 N N . MET B 1 330 ? 3.82 -17.484 -10.852 1 97.75 330 MET B N 1
ATOM 6131 C CA . MET B 1 330 ? 3.479 -17.688 -9.445 1 97.75 330 MET B CA 1
ATOM 6132 C C . MET B 1 330 ? 3.445 -19.172 -9.109 1 97.75 330 MET B C 1
ATOM 6134 O O . MET B 1 330 ? 3.041 -20 -9.938 1 97.75 330 MET B O 1
ATOM 6138 N N . PHE B 1 331 ? 3.857 -19.453 -7.836 1 97.19 331 PHE B N 1
ATOM 6139 C CA . PHE B 1 331 ? 3.918 -20.844 -7.383 1 97.19 331 PHE B CA 1
ATOM 6140 C C . PHE B 1 331 ? 3.42 -20.969 -5.945 1 97.19 331 PHE B C 1
ATOM 6142 O O . PHE B 1 331 ? 3.527 -20.016 -5.164 1 97.19 331 PHE B O 1
ATOM 6149 N N . LYS B 1 332 ? 2.893 -22.156 -5.664 1 96.06 332 LYS B N 1
ATOM 6150 C CA . LYS B 1 332 ? 2.539 -22.5 -4.289 1 96.06 332 LYS B CA 1
ATOM 6151 C C . LYS B 1 332 ? 3.564 -23.453 -3.676 1 96.06 332 LYS B C 1
ATOM 6153 O O . LYS B 1 332 ? 4.07 -24.344 -4.355 1 96.06 332 LYS B O 1
ATOM 6158 N N . VAL B 1 333 ? 3.832 -23.219 -2.418 1 96.44 333 VAL B N 1
ATOM 6159 C CA . VAL B 1 333 ? 4.754 -24.078 -1.678 1 96.44 333 VAL B CA 1
ATOM 6160 C C . VAL B 1 333 ? 4.02 -24.734 -0.508 1 96.44 333 VAL B C 1
ATOM 6162 O O . VAL B 1 333 ? 3.592 -24.062 0.425 1 96.44 333 VAL B O 1
ATOM 6165 N N . ASP B 1 334 ? 3.963 -25.984 -0.459 1 92.44 334 ASP B N 1
ATOM 6166 C CA . ASP B 1 334 ? 3.234 -26.719 0.569 1 92.44 334 ASP B CA 1
ATOM 6167 C C . ASP B 1 334 ? 4.098 -26.938 1.809 1 92.44 334 ASP B C 1
ATOM 6169 O O . ASP B 1 334 ? 3.598 -26.906 2.936 1 92.44 334 ASP B O 1
ATOM 6173 N N . LYS B 1 335 ? 5.367 -27.234 1.593 1 94.06 335 LYS B N 1
ATOM 6174 C CA . LYS B 1 335 ? 6.312 -27.484 2.672 1 94.06 335 LYS B CA 1
ATOM 6175 C C . LYS B 1 335 ? 7.473 -26.5 2.643 1 94.06 335 LYS B C 1
ATOM 6177 O O . LYS B 1 335 ? 8.562 -26.828 2.172 1 94.06 335 LYS B O 1
ATOM 6182 N N . PRO B 1 336 ? 7.234 -25.422 3.314 1 96.56 336 PRO B N 1
ATOM 6183 C CA . PRO B 1 336 ? 8.195 -24.312 3.197 1 96.56 336 PRO B CA 1
ATOM 6184 C C . PRO B 1 336 ? 9.594 -24.688 3.676 1 96.56 336 PRO B C 1
ATOM 6186 O O . PRO B 1 336 ? 10.586 -24.375 3.016 1 96.56 336 PRO B O 1
ATOM 6189 N N . LEU B 1 337 ? 9.75 -25.359 4.812 1 97.06 337 LEU B N 1
ATOM 6190 C CA . LEU B 1 337 ? 11.062 -25.703 5.355 1 97.06 337 LEU B CA 1
ATOM 6191 C C . LEU B 1 337 ? 11.836 -26.609 4.398 1 97.06 337 LEU B C 1
ATOM 6193 O O . LEU B 1 337 ? 13.031 -26.406 4.176 1 97.06 337 LEU B O 1
ATOM 6197 N N . HIS B 1 338 ? 11.141 -27.547 3.855 1 96 338 HIS B N 1
ATOM 6198 C CA . HIS B 1 338 ? 11.75 -28.438 2.871 1 96 338 HIS B CA 1
ATOM 6199 C C . HIS B 1 338 ? 12.141 -27.672 1.609 1 96 338 HIS B C 1
ATOM 6201 O O . HIS B 1 338 ? 13.227 -27.891 1.061 1 96 338 HIS B O 1
ATOM 6207 N N . PHE B 1 339 ? 11.289 -26.859 1.144 1 97.44 339 PHE B N 1
ATOM 6208 C CA . PHE B 1 339 ? 11.539 -26.047 -0.036 1 97.44 339 PHE B CA 1
ATOM 6209 C C . PHE B 1 339 ? 12.812 -25.219 0.141 1 97.44 339 PHE B C 1
ATOM 6211 O O . PHE B 1 339 ? 13.648 -25.156 -0.759 1 97.44 339 PHE B O 1
ATOM 6218 N N . PHE B 1 340 ? 12.945 -24.547 1.313 1 98.5 340 PHE B N 1
ATOM 6219 C CA . PHE B 1 340 ? 14.125 -23.734 1.612 1 98.5 340 PHE B CA 1
ATOM 6220 C C . PHE B 1 340 ? 15.391 -24.594 1.571 1 98.5 340 PHE B C 1
ATOM 6222 O O . PHE B 1 340 ? 16.344 -24.25 0.876 1 98.5 340 PHE B O 1
ATOM 6229 N N . ASP B 1 341 ? 15.383 -25.719 2.248 1 98.19 341 ASP B N 1
ATOM 6230 C CA . ASP B 1 341 ? 16.547 -26.578 2.365 1 98.19 341 ASP B CA 1
ATOM 6231 C C . ASP B 1 341 ? 17 -27.078 0.996 1 98.19 341 ASP B C 1
ATOM 6233 O O . ASP B 1 341 ? 18.172 -26.969 0.642 1 98.19 341 ASP B O 1
ATOM 6237 N N . GLU B 1 342 ? 16.047 -27.578 0.258 1 97.69 342 GLU B N 1
ATOM 6238 C CA . GLU B 1 342 ? 16.359 -28.172 -1.041 1 97.69 342 GLU B CA 1
ATOM 6239 C C . GLU B 1 342 ? 16.844 -27.109 -2.025 1 97.69 342 GLU B C 1
ATOM 6241 O O . GLU B 1 342 ? 17.797 -27.344 -2.781 1 97.69 342 GLU B O 1
ATOM 6246 N N . SER B 1 343 ? 16.203 -25.984 -2.047 1 98.62 343 SER B N 1
ATOM 6247 C CA . SER B 1 343 ? 16.578 -24.922 -2.967 1 98.62 343 SER B CA 1
ATOM 6248 C C . SER B 1 343 ? 17.953 -24.359 -2.633 1 98.62 343 SER B C 1
ATOM 6250 O O . SER B 1 343 ? 18.719 -24 -3.533 1 98.62 343 SER B O 1
ATOM 6252 N N . LYS B 1 344 ? 18.281 -24.266 -1.359 1 98.5 344 LYS B N 1
ATOM 6253 C CA . LYS B 1 344 ? 19.594 -23.781 -0.94 1 98.5 344 LYS B CA 1
ATOM 6254 C C . LYS B 1 344 ? 20.703 -24.719 -1.414 1 98.5 344 LYS B C 1
ATOM 6256 O O . LYS B 1 344 ? 21.766 -24.266 -1.822 1 98.5 344 LYS B O 1
ATOM 6261 N N . LYS B 1 345 ? 20.422 -26 -1.404 1 98.06 345 LYS B N 1
ATOM 6262 C CA . LYS B 1 345 ? 21.375 -26.969 -1.908 1 98.06 345 LYS B CA 1
ATOM 6263 C C . LYS B 1 345 ? 21.656 -26.75 -3.391 1 98.06 345 LYS B C 1
ATOM 6265 O O . LYS B 1 345 ? 22.75 -27.094 -3.877 1 98.06 345 LYS B O 1
ATOM 6270 N N . HIS B 1 346 ? 20.688 -26.203 -3.998 1 98.25 346 HIS B N 1
ATOM 6271 C CA . HIS B 1 346 ? 20.797 -25.984 -5.438 1 98.25 346 HIS B CA 1
ATOM 6272 C C . HIS B 1 346 ? 21.375 -24.609 -5.746 1 98.25 346 HIS B C 1
ATOM 6274 O O . HIS B 1 346 ? 21.375 -24.172 -6.902 1 98.25 346 HIS B O 1
ATOM 6280 N N . GLY B 1 347 ? 21.766 -23.781 -4.734 1 98.19 347 GLY B N 1
ATOM 6281 C CA . GLY B 1 347 ? 22.531 -22.562 -4.965 1 98.19 347 GLY B CA 1
ATOM 6282 C C . GLY B 1 347 ? 21.703 -21.297 -4.766 1 98.19 347 GLY B C 1
ATOM 6283 O O . GLY B 1 347 ? 22.219 -20.188 -4.926 1 98.19 347 GLY B O 1
ATOM 6284 N N . TRP B 1 348 ? 20.469 -21.438 -4.367 1 98.75 348 TRP B N 1
ATOM 6285 C CA . TRP B 1 348 ? 19.609 -20.266 -4.152 1 98.75 348 TRP B CA 1
ATOM 6286 C C . TRP B 1 348 ? 19.844 -19.672 -2.773 1 98.75 348 TRP B C 1
ATOM 6288 O O . TRP B 1 348 ? 20.047 -20.391 -1.796 1 98.75 348 TRP B O 1
ATOM 6298 N N . LYS B 1 349 ? 19.875 -18.359 -2.723 1 98.69 349 LYS B N 1
ATOM 6299 C CA . LYS B 1 349 ? 20 -17.656 -1.452 1 98.69 349 LYS B CA 1
ATOM 6300 C C . LYS B 1 349 ? 18.672 -17.094 -0.991 1 98.69 349 LYS B C 1
ATOM 6302 O O . LYS B 1 349 ? 17.891 -16.594 -1.803 1 98.69 349 LYS B O 1
ATOM 6307 N N . PHE B 1 350 ? 18.438 -17.281 0.278 1 98.75 350 PHE B N 1
ATOM 6308 C CA . PHE B 1 350 ? 17.219 -16.766 0.895 1 98.75 350 PHE B CA 1
ATOM 6309 C C . PHE B 1 350 ? 17.547 -15.586 1.812 1 98.75 350 PHE B C 1
ATOM 6311 O O . PHE B 1 350 ? 18.422 -15.688 2.676 1 98.75 350 PHE B O 1
ATOM 6318 N N . VAL B 1 351 ? 16.859 -14.461 1.615 1 98.62 351 VAL B N 1
ATOM 6319 C CA . VAL B 1 351 ? 17.031 -13.266 2.432 1 98.62 351 VAL B CA 1
ATOM 6320 C C . VAL B 1 351 ? 15.703 -12.883 3.08 1 98.62 351 VAL B C 1
ATOM 6322 O O . VAL B 1 351 ? 14.75 -12.523 2.387 1 98.62 351 VAL B O 1
ATOM 6325 N N . SER B 1 352 ? 15.633 -12.922 4.375 1 98.06 352 SER B N 1
ATOM 6326 C CA . SER B 1 352 ? 14.414 -12.609 5.105 1 98.06 352 SER B CA 1
ATOM 6327 C C . SER B 1 352 ? 14.305 -11.109 5.391 1 98.06 352 SER B C 1
ATOM 6329 O O . SER B 1 352 ? 15.305 -10.469 5.734 1 98.06 352 SER B O 1
ATOM 6331 N N . THR B 1 353 ? 13.094 -10.602 5.23 1 97.19 353 THR B N 1
ATOM 6332 C CA . THR B 1 353 ? 12.828 -9.203 5.562 1 97.19 353 THR B CA 1
ATOM 6333 C C . THR B 1 353 ? 12.336 -9.07 7 1 97.19 353 THR B C 1
ATOM 6335 O O . THR B 1 353 ? 11.469 -9.828 7.438 1 97.19 353 THR B O 1
ATOM 6338 N N . VAL B 1 354 ? 12.875 -8.141 7.742 1 93.94 354 VAL B N 1
ATOM 6339 C CA . VAL B 1 354 ? 12.492 -7.938 9.133 1 93.94 354 VAL B CA 1
ATOM 6340 C C . VAL B 1 354 ? 12.344 -6.445 9.414 1 93.94 354 VAL B C 1
ATOM 6342 O O . VAL B 1 354 ? 12.758 -5.609 8.609 1 93.94 354 VAL B O 1
ATOM 6345 N N . ALA B 1 355 ? 11.625 -6.184 10.516 1 90.31 355 ALA B N 1
ATOM 6346 C CA . ALA B 1 355 ? 11.562 -4.801 10.977 1 90.31 355 ALA B CA 1
ATOM 6347 C C . ALA B 1 355 ? 12.922 -4.32 11.469 1 90.31 355 ALA B C 1
ATOM 6349 O O . ALA B 1 355 ? 13.75 -5.125 11.898 1 90.31 355 ALA B O 1
ATOM 6350 N N . PRO B 1 356 ? 13.156 -3.023 11.398 1 87.69 356 PRO B N 1
ATOM 6351 C CA . PRO B 1 356 ? 14.461 -2.52 11.836 1 87.69 356 PRO B CA 1
ATOM 6352 C C . PRO B 1 356 ? 14.75 -2.803 13.305 1 87.69 356 PRO B C 1
ATOM 6354 O O . PRO B 1 356 ? 15.914 -2.898 13.703 1 87.69 356 PRO B O 1
ATOM 6357 N N . THR B 1 357 ? 13.781 -3.012 14.062 1 84.12 357 THR B N 1
ATOM 6358 C CA . THR B 1 357 ? 13.961 -3.215 15.492 1 84.12 357 THR B CA 1
ATOM 6359 C C . THR B 1 357 ? 14.023 -4.703 15.828 1 84.12 357 THR B C 1
ATOM 6361 O O . THR B 1 357 ? 14.133 -5.078 17 1 84.12 357 THR B O 1
ATOM 6364 N N . ASP B 1 358 ? 13.953 -5.453 14.781 1 85.75 358 ASP B N 1
ATOM 6365 C CA . ASP B 1 358 ? 13.984 -6.891 15.023 1 85.75 358 ASP B CA 1
ATOM 6366 C C . ASP B 1 358 ? 15.336 -7.324 15.586 1 85.75 358 ASP B C 1
ATOM 6368 O O . ASP B 1 358 ? 16.391 -6.98 15.031 1 85.75 358 ASP B O 1
ATOM 6372 N N . SER B 1 359 ? 15.328 -8.039 16.656 1 82.69 359 SER B N 1
ATOM 6373 C CA . SER B 1 359 ? 16.562 -8.406 17.328 1 82.69 359 SER B CA 1
ATOM 6374 C C . SER B 1 359 ? 16.938 -9.859 17.062 1 82.69 359 SER B C 1
ATOM 6376 O O . SER B 1 359 ? 17.969 -10.344 17.531 1 82.69 359 SER B O 1
ATOM 6378 N N . ARG B 1 360 ? 16.219 -10.445 16.297 1 80.69 360 ARG B N 1
ATOM 6379 C CA . ARG B 1 360 ? 16.531 -11.828 15.969 1 80.69 360 ARG B CA 1
ATOM 6380 C C . ARG B 1 360 ? 17.719 -11.906 15.016 1 80.69 360 ARG B C 1
ATOM 6382 O O . ARG B 1 360 ? 17.859 -11.07 14.117 1 80.69 360 ARG B O 1
ATOM 6389 N N . ASN B 1 361 ? 18.641 -12.922 15.172 1 83.19 361 ASN B N 1
ATOM 6390 C CA . ASN B 1 361 ? 19.75 -13.281 14.297 1 83.19 361 ASN B CA 1
ATOM 6391 C C . ASN B 1 361 ? 20.484 -12.047 13.789 1 83.19 361 ASN B C 1
ATOM 6393 O O . ASN B 1 361 ? 20.688 -11.898 12.586 1 83.19 361 ASN B O 1
ATOM 6397 N N . LYS B 1 362 ? 20.969 -11.25 14.625 1 83.56 362 LYS B N 1
ATOM 6398 C CA . LYS B 1 362 ? 21.594 -9.969 14.305 1 83.56 362 LYS B CA 1
ATOM 6399 C C . LYS B 1 362 ? 22.828 -10.164 13.422 1 83.56 362 LYS B C 1
ATOM 6401 O O . LYS B 1 362 ? 23.141 -9.312 12.594 1 83.56 362 LYS B O 1
ATOM 6406 N N . ASN B 1 363 ? 23.391 -11.32 13.484 1 90.12 363 ASN B N 1
ATOM 6407 C CA . ASN B 1 363 ? 24.609 -11.594 12.734 1 90.12 363 ASN B CA 1
ATOM 6408 C C . ASN B 1 363 ? 24.312 -11.805 11.25 1 90.12 363 ASN B C 1
ATOM 6410 O O . ASN B 1 363 ? 25.219 -11.773 10.422 1 90.12 363 ASN B O 1
ATOM 6414 N N . LYS B 1 364 ? 23.078 -11.953 10.898 1 94.12 364 LYS B N 1
ATOM 6415 C CA . LYS B 1 364 ? 22.703 -12.234 9.516 1 94.12 364 LYS B CA 1
ATOM 6416 C C . LYS B 1 364 ? 22.234 -10.961 8.812 1 94.12 364 LYS B C 1
ATOM 6418 O O . LYS B 1 364 ? 21.875 -11 7.629 1 94.12 364 LYS B O 1
ATOM 6423 N N . HIS B 1 365 ? 22.266 -9.852 9.516 1 94.81 365 HIS B N 1
ATOM 6424 C CA . HIS B 1 365 ? 21.719 -8.625 8.953 1 94.81 365 HIS B CA 1
ATOM 6425 C C . HIS B 1 365 ? 22.656 -8.039 7.902 1 94.81 365 HIS B C 1
ATOM 6427 O O . HIS B 1 365 ? 23.859 -7.93 8.133 1 94.81 365 HIS B O 1
ATOM 6433 N N . VAL B 1 366 ? 22.109 -7.719 6.789 1 95.44 366 VAL B N 1
ATOM 6434 C CA . VAL B 1 366 ? 22.844 -7.051 5.727 1 95.44 366 VAL B CA 1
ATOM 6435 C C . VAL B 1 366 ? 22.062 -5.855 5.211 1 95.44 366 VAL B C 1
ATOM 6437 O O . VAL B 1 366 ? 20.844 -5.754 5.449 1 95.44 366 VAL B O 1
ATOM 6440 N N . ASN B 1 367 ? 22.703 -4.934 4.516 1 94.25 367 ASN B N 1
ATOM 6441 C CA . ASN B 1 367 ? 22.016 -3.828 3.865 1 94.25 367 ASN B CA 1
ATOM 6442 C C . ASN B 1 367 ? 21.453 -4.242 2.51 1 94.25 367 ASN B C 1
ATOM 6444 O O . ASN B 1 367 ? 21.891 -5.23 1.924 1 94.25 367 ASN B O 1
ATOM 6448 N N . PRO B 1 368 ? 20.453 -3.574 2.078 1 94.12 368 PRO B N 1
ATOM 6449 C CA . PRO B 1 368 ? 19.844 -3.92 0.792 1 94.12 368 PRO B CA 1
ATOM 6450 C C . PRO B 1 368 ? 20.859 -3.932 -0.355 1 94.12 368 PRO B C 1
ATOM 6452 O O . PRO B 1 368 ? 20.734 -4.738 -1.282 1 94.12 368 PRO B O 1
ATOM 6455 N N . GLU B 1 369 ? 21.812 -3.082 -0.295 1 92.62 369 GLU B N 1
ATOM 6456 C CA . GLU B 1 369 ? 22.828 -3.035 -1.329 1 92.62 369 GLU B CA 1
ATOM 6457 C C . GLU B 1 369 ? 23.609 -4.348 -1.393 1 92.62 369 GLU B C 1
ATOM 6459 O O . GLU B 1 369 ? 24.016 -4.781 -2.473 1 92.62 369 GLU B O 1
ATOM 6464 N N . ALA B 1 370 ? 23.797 -4.906 -0.272 1 96.25 370 ALA B N 1
ATOM 6465 C CA . ALA B 1 370 ? 24.5 -6.191 -0.215 1 96.25 370 ALA B CA 1
ATOM 6466 C C . ALA B 1 370 ? 23.688 -7.281 -0.908 1 96.25 370 ALA B C 1
ATOM 6468 O O . ALA B 1 370 ? 24.25 -8.195 -1.51 1 96.25 370 ALA B O 1
ATOM 6469 N N . VAL B 1 371 ? 22.406 -7.176 -0.818 1 96.75 371 VAL B N 1
ATOM 6470 C CA . VAL B 1 371 ? 21.547 -8.141 -1.49 1 96.75 371 VAL B CA 1
ATOM 6471 C C . VAL B 1 371 ? 21.625 -7.949 -3.002 1 96.75 371 VAL B C 1
ATOM 6473 O O . VAL B 1 371 ? 21.594 -8.922 -3.762 1 96.75 371 VAL B O 1
ATOM 6476 N N . SER B 1 372 ? 21.719 -6.703 -3.408 1 95.19 372 SER B N 1
ATOM 6477 C CA . SER B 1 372 ? 21.922 -6.402 -4.82 1 95.19 372 SER B CA 1
ATOM 6478 C C . SER B 1 372 ? 23.203 -7.059 -5.348 1 95.19 372 SER B C 1
ATOM 6480 O O . SER B 1 372 ? 23.203 -7.625 -6.441 1 95.19 372 SER B O 1
ATOM 6482 N N . ASP B 1 373 ? 24.219 -6.961 -4.578 1 95.75 373 ASP B N 1
ATOM 6483 C CA . ASP B 1 373 ? 25.484 -7.59 -4.938 1 95.75 373 ASP B CA 1
ATOM 6484 C C . ASP B 1 373 ? 25.359 -9.109 -4.977 1 95.75 373 ASP B C 1
ATOM 6486 O O . ASP B 1 373 ? 25.906 -9.766 -5.867 1 95.75 373 ASP B O 1
ATOM 6490 N N . LEU B 1 374 ? 24.641 -9.594 -4.047 1 95.75 374 LEU B N 1
ATOM 6491 C CA . LEU B 1 374 ? 24.406 -11.031 -3.98 1 95.75 374 LEU B CA 1
ATOM 6492 C C . LEU B 1 374 ? 23.734 -11.531 -5.25 1 95.75 374 LEU B C 1
ATOM 6494 O O . LEU B 1 374 ? 24.031 -12.633 -5.723 1 95.75 374 LEU B O 1
ATOM 6498 N N . LEU B 1 375 ? 22.875 -10.758 -5.773 1 95.06 375 LEU B N 1
ATOM 6499 C CA . LEU B 1 375 ? 22.094 -11.094 -6.953 1 95.06 375 LEU B CA 1
ATOM 6500 C C . LEU B 1 375 ? 22.969 -11.141 -8.195 1 95.06 375 LEU B C 1
ATOM 6502 O O . LEU B 1 375 ? 22.547 -11.664 -9.234 1 95.06 375 LEU B O 1
ATOM 6506 N N . GLN B 1 376 ? 24.172 -10.586 -8.102 1 93.88 376 GLN B N 1
ATOM 6507 C CA . GLN B 1 376 ? 25.125 -10.688 -9.203 1 93.88 376 GLN B CA 1
ATOM 6508 C C . GLN B 1 376 ? 25.859 -12.023 -9.164 1 93.88 376 GLN B C 1
ATOM 6510 O O . GLN B 1 376 ? 26.5 -12.406 -10.148 1 93.88 376 GLN B O 1
ATOM 6515 N N . GLU B 1 377 ? 25.734 -12.734 -8.102 1 95 377 GLU B N 1
ATOM 6516 C CA . GLU B 1 377 ? 26.516 -13.953 -7.918 1 95 377 GLU B CA 1
ATOM 6517 C C . GLU B 1 377 ? 25.609 -15.188 -7.895 1 95 377 GLU B C 1
ATOM 6519 O O . GLU B 1 377 ? 26.062 -16.297 -8.219 1 95 377 GLU B O 1
ATOM 6524 N N . SER B 1 378 ? 24.422 -15.023 -7.469 1 96.69 378 SER B N 1
ATOM 6525 C CA . SER B 1 378 ? 23.5 -16.141 -7.312 1 96.69 378 SER B CA 1
ATOM 6526 C C . SER B 1 378 ? 22.047 -15.672 -7.367 1 96.69 378 SER B C 1
ATOM 6528 O O . SER B 1 378 ? 21.766 -14.484 -7.191 1 96.69 378 SER B O 1
ATOM 6530 N N . PRO B 1 379 ? 21.094 -16.656 -7.707 1 98.06 379 PRO B N 1
ATOM 6531 C CA . PRO B 1 379 ? 19.688 -16.297 -7.59 1 98.06 379 PRO B CA 1
ATOM 6532 C C . PRO B 1 379 ? 19.25 -16.062 -6.145 1 98.06 379 PRO B C 1
ATOM 6534 O O . PRO B 1 379 ? 19.797 -16.688 -5.227 1 98.06 379 PRO B O 1
ATOM 6537 N N . VAL B 1 380 ? 18.344 -15.156 -5.977 1 98.38 380 VAL B N 1
ATOM 6538 C CA . VAL B 1 380 ? 17.938 -14.742 -4.637 1 98.38 380 VAL B CA 1
ATOM 6539 C C . VAL B 1 380 ? 16.406 -14.805 -4.52 1 98.38 380 VAL B C 1
ATOM 6541 O O . VAL B 1 380 ? 15.695 -14.438 -5.449 1 98.38 380 VAL B O 1
ATOM 6544 N N . ILE B 1 381 ? 15.953 -15.328 -3.422 1 98.81 381 ILE B N 1
ATOM 6545 C CA . ILE B 1 381 ? 14.547 -15.258 -3.035 1 98.81 381 ILE B CA 1
ATOM 6546 C C . ILE B 1 381 ? 14.398 -14.391 -1.784 1 98.81 381 ILE B C 1
ATOM 6548 O O . ILE B 1 381 ? 14.961 -14.711 -0.735 1 98.81 381 ILE B O 1
ATOM 6552 N N . LEU B 1 382 ? 13.742 -13.305 -1.916 1 98.75 382 LEU B N 1
ATOM 6553 C CA . LEU B 1 382 ? 13.43 -12.422 -0.795 1 98.75 382 LEU B CA 1
ATOM 6554 C C . LEU B 1 382 ? 12.18 -12.906 -0.058 1 98.75 382 LEU B C 1
ATOM 6556 O O . LEU B 1 382 ? 11.117 -13.039 -0.659 1 98.75 382 LEU B O 1
ATOM 6560 N N . VAL B 1 383 ? 12.297 -13.141 1.239 1 98.69 383 VAL B N 1
ATOM 6561 C CA . VAL B 1 383 ? 11.203 -13.664 2.047 1 98.69 383 VAL B CA 1
ATOM 6562 C C . VAL B 1 383 ? 10.484 -12.523 2.756 1 98.69 383 VAL B C 1
ATOM 6564 O O . VAL B 1 383 ? 11.117 -11.734 3.471 1 98.69 383 VAL B O 1
ATOM 6567 N N . VAL B 1 384 ? 9.203 -12.461 2.539 1 97.69 384 VAL B N 1
ATOM 6568 C CA . VAL B 1 384 ? 8.375 -11.406 3.109 1 97.69 384 VAL B CA 1
ATOM 6569 C C . VAL B 1 384 ? 7.348 -12.008 4.066 1 97.69 384 VAL B C 1
ATOM 6571 O O . VAL B 1 384 ? 6.66 -12.977 3.719 1 97.69 384 VAL B O 1
ATOM 6574 N N . GLY B 1 385 ? 7.191 -11.43 5.211 1 94.88 385 GLY B N 1
ATOM 6575 C CA . GLY B 1 385 ? 6.332 -12.008 6.234 1 94.88 385 GLY B CA 1
ATOM 6576 C C . GLY B 1 385 ? 5.047 -11.234 6.441 1 94.88 385 GLY B C 1
ATOM 6577 O O . GLY B 1 385 ? 4.863 -10.156 5.863 1 94.88 385 GLY B O 1
ATOM 6578 N N . SER B 1 386 ? 4.172 -11.844 7.293 1 88.19 386 SER B N 1
ATOM 6579 C CA . SER B 1 386 ? 2.844 -11.305 7.574 1 88.19 386 SER B CA 1
ATOM 6580 C C . SER B 1 386 ? 2.926 -10.031 8.398 1 88.19 386 SER B C 1
ATOM 6582 O O . SER B 1 386 ? 3.961 -9.734 9 1 88.19 386 SER B O 1
ATOM 6584 N N . GLU B 1 387 ? 1.598 -9.406 8.328 1 79.19 387 GLU B N 1
ATOM 6585 C CA . GLU B 1 387 ? 1.439 -8.203 9.141 1 79.19 387 GLU B CA 1
ATOM 6586 C C . GLU B 1 387 ? 1.29 -8.555 10.617 1 79.19 387 GLU B C 1
ATOM 6588 O O . GLU B 1 387 ? 0.654 -9.547 10.969 1 79.19 387 GLU B O 1
ATOM 6593 N N . GLY B 1 388 ? 2.029 -8.383 11.492 1 78.31 388 GLY B N 1
ATOM 6594 C CA . GLY B 1 388 ? 1.909 -8.68 12.906 1 78.31 388 GLY B CA 1
ATOM 6595 C C . GLY B 1 388 ? 3.107 -9.422 13.469 1 78.31 388 GLY B C 1
ATOM 6596 O O . GLY B 1 388 ? 3.926 -8.844 14.188 1 78.31 388 GLY B O 1
ATOM 6597 N N . THR B 1 389 ? 3.133 -10.766 12.875 1 81.31 389 THR B N 1
ATOM 6598 C CA . THR B 1 389 ? 4.156 -11.609 13.492 1 81.31 389 THR B CA 1
ATOM 6599 C C . THR B 1 389 ? 5.422 -11.625 12.641 1 81.31 389 THR B C 1
ATOM 6601 O O . THR B 1 389 ? 6.48 -12.055 13.102 1 81.31 389 THR B O 1
ATOM 6604 N N . GLY B 1 390 ? 5.258 -11.102 11.453 1 90.12 390 GLY B N 1
ATOM 6605 C CA . GLY B 1 390 ? 6.398 -11.188 10.555 1 90.12 390 GLY B CA 1
ATOM 6606 C C . GLY B 1 390 ? 6.648 -12.594 10.047 1 90.12 390 GLY B C 1
ATOM 6607 O O . GLY B 1 390 ? 5.703 -13.359 9.836 1 90.12 390 GLY B O 1
ATOM 6608 N N . ILE B 1 391 ? 7.914 -12.828 9.734 1 92.94 391 ILE B N 1
ATOM 6609 C CA . ILE B 1 391 ? 8.32 -14.133 9.219 1 92.94 391 ILE B CA 1
ATOM 6610 C C . ILE B 1 391 ? 8.453 -15.125 10.367 1 92.94 391 ILE B C 1
ATOM 6612 O O . ILE B 1 391 ? 8.992 -14.789 11.43 1 92.94 391 ILE B O 1
ATOM 6616 N N . ARG B 1 392 ? 7.98 -16.297 10.109 1 90.94 392 ARG B N 1
ATOM 6617 C CA . ARG B 1 392 ? 8.133 -17.344 11.109 1 90.94 392 ARG B CA 1
ATOM 6618 C C . ARG B 1 392 ? 9.602 -17.578 11.453 1 90.94 392 ARG B C 1
ATOM 6620 O O . ARG B 1 392 ? 10.453 -17.562 10.57 1 90.94 392 ARG B O 1
ATOM 6627 N N . THR B 1 393 ? 9.891 -17.812 12.672 1 92.25 393 THR B N 1
ATOM 6628 C CA . THR B 1 393 ? 11.25 -17.938 13.195 1 92.25 393 THR B CA 1
ATOM 6629 C C . THR B 1 393 ? 12 -19.062 12.5 1 92.25 393 THR B C 1
ATOM 6631 O O . THR B 1 393 ? 13.195 -18.922 12.203 1 92.25 393 THR B O 1
ATOM 6634 N N . ASN B 1 394 ? 11.375 -20.172 12.25 1 94.56 394 ASN B N 1
ATOM 6635 C CA . ASN B 1 394 ? 12.031 -21.297 11.609 1 94.56 394 ASN B CA 1
ATOM 6636 C C . ASN B 1 394 ? 12.523 -20.953 10.211 1 94.56 394 ASN B C 1
ATOM 6638 O O . ASN B 1 394 ? 13.586 -21.422 9.781 1 94.56 394 ASN B O 1
ATOM 6642 N N . LEU B 1 395 ? 11.82 -20.156 9.516 1 95.56 395 LEU B N 1
ATOM 6643 C CA . LEU B 1 395 ? 12.227 -19.734 8.18 1 95.56 395 LEU B CA 1
ATOM 6644 C C . LEU B 1 395 ? 13.367 -18.719 8.258 1 95.56 395 LEU B C 1
ATOM 6646 O O . LEU B 1 395 ? 14.258 -18.719 7.402 1 95.56 395 LEU B O 1
ATOM 6650 N N . ILE B 1 396 ? 13.273 -17.844 9.273 1 95.38 396 ILE B N 1
ATOM 6651 C CA . ILE B 1 396 ? 14.359 -16.906 9.484 1 95.38 396 ILE B CA 1
ATOM 6652 C C . ILE B 1 396 ? 15.664 -17.656 9.734 1 95.38 396 ILE B C 1
ATOM 6654 O O . ILE B 1 396 ? 16.703 -17.328 9.164 1 95.38 396 ILE B O 1
ATOM 6658 N N . ASN B 1 397 ? 15.562 -18.688 10.531 1 95.75 397 ASN B N 1
ATOM 6659 C CA . ASN B 1 397 ? 16.734 -19.5 10.859 1 95.75 397 ASN B CA 1
ATOM 6660 C C . ASN B 1 397 ? 17.312 -20.172 9.617 1 95.75 397 ASN B C 1
ATOM 6662 O O . ASN B 1 397 ? 18.531 -20.375 9.523 1 95.75 397 ASN B O 1
ATOM 6666 N N . LYS B 1 398 ? 16.484 -20.438 8.688 1 96.25 398 LYS B N 1
ATOM 6667 C CA . LYS B 1 398 ? 16.906 -21.125 7.473 1 96.25 398 LYS B CA 1
ATOM 6668 C C . LYS B 1 398 ? 17.406 -20.125 6.43 1 96.25 398 LYS B C 1
ATOM 6670 O O . LYS B 1 398 ? 18.062 -20.516 5.461 1 96.25 398 LYS B O 1
ATOM 6675 N N . SER B 1 399 ? 17.125 -18.906 6.609 1 97.38 399 SER B N 1
ATOM 6676 C CA . SER B 1 399 ? 17.531 -17.891 5.641 1 97.38 399 SER B CA 1
ATOM 6677 C C . SER B 1 399 ? 19.031 -17.609 5.734 1 97.38 399 SER B C 1
ATOM 6679 O O . SER B 1 399 ? 19.625 -17.766 6.797 1 97.38 399 SER B O 1
ATOM 6681 N N . ASP B 1 400 ? 19.625 -17.219 4.672 1 97.88 400 ASP B N 1
ATOM 6682 C CA . ASP B 1 400 ? 21.062 -16.906 4.625 1 97.88 400 ASP B CA 1
ATOM 6683 C C . ASP B 1 400 ? 21.344 -15.531 5.246 1 97.88 400 ASP B C 1
ATOM 6685 O O . ASP B 1 400 ? 22.344 -15.359 5.949 1 97.88 400 ASP B O 1
ATOM 6689 N N . PHE B 1 401 ? 20.453 -14.57 4.957 1 97.69 401 PHE B N 1
ATOM 6690 C CA . PHE B 1 401 ? 20.625 -13.203 5.434 1 97.69 401 PHE B CA 1
ATOM 6691 C C . PHE B 1 401 ? 19.281 -12.594 5.824 1 97.69 401 PHE B C 1
ATOM 6693 O O . PHE B 1 401 ? 18.234 -13.188 5.566 1 97.69 401 PHE B O 1
ATOM 6700 N N . MET B 1 402 ? 19.391 -11.5 6.508 1 97.19 402 MET B N 1
ATOM 6701 C CA . MET B 1 402 ? 18.234 -10.68 6.852 1 97.19 402 MET B CA 1
ATOM 6702 C C . MET B 1 402 ? 18.438 -9.234 6.395 1 97.19 402 MET B C 1
ATOM 6704 O O . MET B 1 402 ? 19.562 -8.727 6.414 1 97.19 402 MET B O 1
ATOM 6708 N N . VAL B 1 403 ? 17.359 -8.609 6.004 1 97.06 403 VAL B N 1
ATOM 6709 C CA . VAL B 1 403 ? 17.438 -7.227 5.539 1 97.06 403 VAL B CA 1
ATOM 6710 C C . VAL B 1 403 ? 16.266 -6.426 6.094 1 97.06 403 VAL B C 1
ATOM 6712 O O . VAL B 1 403 ? 15.188 -6.973 6.32 1 97.06 403 VAL B O 1
ATOM 6715 N N . ALA B 1 404 ? 16.453 -5.188 6.375 1 94.31 404 ALA B N 1
ATOM 6716 C CA . ALA B 1 404 ? 15.43 -4.277 6.887 1 94.31 404 ALA B CA 1
ATOM 6717 C C . ALA B 1 404 ? 15.523 -2.916 6.203 1 94.31 404 ALA B C 1
ATOM 6719 O O . ALA B 1 404 ? 16.562 -2.564 5.637 1 94.31 404 ALA B O 1
ATOM 6720 N N . ILE B 1 405 ? 14.383 -2.254 6.156 1 93.12 405 ILE B N 1
ATOM 6721 C CA . ILE B 1 405 ? 14.367 -0.852 5.754 1 93.12 405 ILE B CA 1
ATOM 6722 C C . ILE B 1 405 ? 14.656 0.034 6.965 1 93.12 405 ILE B C 1
ATOM 6724 O O . ILE B 1 405 ? 14.023 -0.112 8.016 1 93.12 405 ILE B O 1
ATOM 6728 N N . SER B 1 406 ? 15.539 0.88 6.766 1 88.31 406 SER B N 1
ATOM 6729 C CA . SER B 1 406 ? 15.906 1.757 7.871 1 88.31 406 SER B CA 1
ATOM 6730 C C . SER B 1 406 ? 14.945 2.932 7.992 1 88.31 406 SER B C 1
ATOM 6732 O O . SER B 1 406 ? 14.477 3.465 6.984 1 88.31 406 SER B O 1
ATOM 6734 N N . ASN B 1 407 ? 14.703 3.322 9.227 1 83.94 407 ASN B N 1
ATOM 6735 C CA . ASN B 1 407 ? 13.898 4.508 9.492 1 83.94 407 ASN B CA 1
ATOM 6736 C C . ASN B 1 407 ? 14.664 5.789 9.18 1 83.94 407 ASN B C 1
ATOM 6738 O O . ASN B 1 407 ? 15.883 5.852 9.344 1 83.94 407 ASN B O 1
ATOM 6742 N N . GLY B 1 408 ? 13.891 6.75 8.758 1 86.31 408 GLY B N 1
ATOM 6743 C CA . GLY B 1 408 ? 14.484 8.039 8.438 1 86.31 408 GLY B CA 1
ATOM 6744 C C . GLY B 1 408 ? 14.375 9.047 9.57 1 86.31 408 GLY B C 1
ATOM 6745 O O . GLY B 1 408 ? 14.508 10.25 9.344 1 86.31 408 GLY B O 1
ATOM 6746 N N . ARG B 1 409 ? 13.953 8.562 10.758 1 87.31 409 ARG B N 1
ATOM 6747 C CA . ARG B 1 409 ? 13.852 9.375 11.969 1 87.31 409 ARG B CA 1
ATOM 6748 C C . ARG B 1 409 ? 13.977 8.508 13.211 1 87.31 409 ARG B C 1
ATOM 6750 O O . ARG B 1 409 ? 14.148 7.289 13.117 1 87.31 409 ARG B O 1
ATOM 6757 N N . GLU B 1 410 ? 13.93 9.234 14.25 1 85.19 410 GLU B N 1
ATOM 6758 C CA . GLU B 1 410 ? 13.93 8.484 15.5 1 85.19 410 GLU B CA 1
ATOM 6759 C C . GLU B 1 410 ? 12.758 7.512 15.562 1 85.19 410 GLU B C 1
ATOM 6761 O O . GLU B 1 410 ? 11.633 7.859 15.188 1 85.19 410 GLU B O 1
ATOM 6766 N N . MET B 1 411 ? 13.047 6.402 16.062 1 84.75 411 MET B N 1
ATOM 6767 C CA . MET B 1 411 ? 12.047 5.332 16.062 1 84.75 411 MET B CA 1
ATOM 6768 C C . MET B 1 411 ? 10.906 5.66 17.016 1 84.75 411 MET B C 1
ATOM 6770 O O . MET B 1 411 ? 11.141 6.098 18.141 1 84.75 411 MET B O 1
ATOM 6774 N N . ASN B 1 412 ? 9.75 5.547 16.484 1 88.38 412 ASN B N 1
ATOM 6775 C CA . ASN B 1 412 ? 8.5 5.695 17.219 1 88.38 412 ASN B CA 1
ATOM 6776 C C . ASN B 1 412 ? 7.832 4.344 17.469 1 88.38 412 ASN B C 1
ATOM 6778 O O . ASN B 1 412 ? 7.656 3.551 16.547 1 88.38 412 ASN B O 1
ATOM 6782 N N . ALA B 1 413 ? 7.496 4.094 18.641 1 86.31 413 ALA B N 1
ATOM 6783 C CA . ALA B 1 413 ? 6.984 2.781 19.016 1 86.31 413 ALA B CA 1
ATOM 6784 C C . ALA B 1 413 ? 5.672 2.475 18.312 1 86.31 413 ALA B C 1
ATOM 6786 O O . ALA B 1 413 ? 5.348 1.311 18.062 1 86.31 413 ALA B O 1
ATOM 6787 N N . CYS B 1 414 ? 4.863 3.457 17.984 1 90.94 414 CYS B N 1
ATOM 6788 C CA . CYS B 1 414 ? 3.574 3.258 17.328 1 90.94 414 CYS B CA 1
ATOM 6789 C C . CYS B 1 414 ? 3.748 3.037 15.828 1 90.94 414 CYS B C 1
ATOM 6791 O O . CYS B 1 414 ? 3.008 2.262 15.219 1 90.94 414 CYS B O 1
ATOM 6793 N N . VAL B 1 415 ? 4.727 3.73 15.328 1 92.88 415 VAL B N 1
ATOM 6794 C CA . VAL B 1 415 ? 5.023 3.609 13.906 1 92.88 415 VAL B CA 1
ATOM 6795 C C . VAL B 1 415 ? 6.41 2.994 13.719 1 92.88 415 VAL B C 1
ATOM 6797 O O . VAL B 1 415 ? 7.336 3.664 13.258 1 92.88 415 VAL B O 1
ATOM 6800 N N . ASP B 1 416 ? 6.531 1.725 13.961 1 90.75 416 ASP B N 1
ATOM 6801 C CA . ASP B 1 416 ? 7.836 1.071 14.062 1 90.75 416 ASP B CA 1
ATOM 6802 C C . ASP B 1 416 ? 8.117 0.228 12.82 1 90.75 416 ASP B C 1
ATOM 6804 O O . ASP B 1 416 ? 9.141 -0.462 12.75 1 90.75 416 ASP B O 1
ATOM 6808 N N . SER B 1 417 ? 7.184 0.252 11.961 1 91.69 417 SER B N 1
ATOM 6809 C CA . SER B 1 417 ? 7.359 -0.497 10.719 1 91.69 417 SER B CA 1
ATOM 6810 C C . SER B 1 417 ? 6.461 0.05 9.617 1 91.69 417 SER B C 1
ATOM 6812 O O . SER B 1 417 ? 5.641 0.938 9.852 1 91.69 417 SER B O 1
ATOM 6814 N N . LEU B 1 418 ? 6.723 -0.391 8.469 1 94.62 418 LEU B N 1
ATOM 6815 C CA . LEU B 1 418 ? 5.957 -0.008 7.289 1 94.62 418 LEU B CA 1
ATOM 6816 C C . LEU B 1 418 ? 4.93 -1.078 6.938 1 94.62 418 LEU B C 1
ATOM 6818 O O . LEU B 1 418 ? 5.004 -2.205 7.434 1 94.62 418 LEU B O 1
ATOM 6822 N N . ASN B 1 419 ? 3.889 -0.657 6.18 1 94.19 419 ASN B N 1
ATOM 6823 C CA . ASN B 1 419 ? 3.002 -1.645 5.57 1 94.19 419 ASN B CA 1
ATOM 6824 C C . ASN B 1 419 ? 3.781 -2.66 4.742 1 94.19 419 ASN B C 1
ATOM 6826 O O . ASN B 1 419 ? 4.723 -2.299 4.035 1 94.19 419 ASN B O 1
ATOM 6830 N N . VAL B 1 420 ? 3.363 -3.877 4.734 1 95.81 420 VAL B N 1
ATOM 6831 C CA . VAL B 1 420 ? 4.121 -4.965 4.125 1 95.81 420 VAL B CA 1
ATOM 6832 C C . VAL B 1 420 ? 4.301 -4.695 2.635 1 95.81 420 VAL B C 1
ATOM 6834 O O . VAL B 1 420 ? 5.363 -4.977 2.07 1 95.81 420 VAL B O 1
ATOM 6837 N N . SER B 1 421 ? 3.254 -4.227 1.938 1 97.12 421 SER B N 1
ATOM 6838 C CA . SER B 1 421 ? 3.361 -3.969 0.506 1 97.12 421 SER B CA 1
ATOM 6839 C C . SER B 1 421 ? 4.348 -2.84 0.219 1 97.12 421 SER B C 1
ATOM 6841 O O . SER B 1 421 ? 5.117 -2.91 -0.742 1 97.12 421 SER B O 1
ATOM 6843 N N . VAL B 1 422 ? 4.344 -1.823 1.086 1 97.56 422 VAL B N 1
ATOM 6844 C CA . VAL B 1 422 ? 5.258 -0.697 0.942 1 97.56 422 VAL B CA 1
ATOM 6845 C C . VAL B 1 422 ? 6.688 -1.152 1.228 1 97.56 422 VAL B C 1
ATOM 6847 O O . VAL B 1 422 ? 7.602 -0.87 0.45 1 97.56 422 VAL B O 1
ATOM 6850 N N . ALA B 1 423 ? 6.871 -1.868 2.318 1 97 423 ALA B N 1
ATOM 6851 C CA . ALA B 1 423 ? 8.195 -2.361 2.699 1 97 423 ALA B CA 1
ATOM 6852 C C . ALA B 1 423 ? 8.789 -3.24 1.604 1 97 423 ALA B C 1
ATOM 6854 O O . ALA B 1 423 ? 9.969 -3.113 1.269 1 97 423 ALA B O 1
ATOM 6855 N N . THR B 1 424 ? 7.941 -4.078 1.074 1 97.94 424 THR B N 1
ATOM 6856 C CA . THR B 1 424 ? 8.383 -4.977 0.017 1 97.94 424 THR B CA 1
ATOM 6857 C C . THR B 1 424 ? 8.828 -4.191 -1.214 1 97.94 424 THR B C 1
ATOM 6859 O O . THR B 1 424 ? 9.898 -4.449 -1.773 1 97.94 424 THR B O 1
ATOM 6862 N N . ALA B 1 425 ? 8.055 -3.223 -1.621 1 98 425 ALA B N 1
ATOM 6863 C CA . ALA B 1 425 ? 8.375 -2.406 -2.789 1 98 425 ALA B CA 1
ATOM 6864 C C . ALA B 1 425 ? 9.68 -1.641 -2.58 1 98 425 ALA B C 1
ATOM 6866 O O . ALA B 1 425 ? 10.5 -1.54 -3.494 1 98 425 ALA B O 1
ATOM 6867 N N . LEU B 1 426 ? 9.844 -1.117 -1.387 1 97.19 426 LEU B N 1
ATOM 6868 C CA . LEU B 1 426 ? 11.062 -0.372 -1.07 1 97.19 426 LEU B CA 1
ATOM 6869 C C . LEU B 1 426 ? 12.289 -1.268 -1.17 1 97.19 426 LEU B C 1
ATOM 6871 O O . LEU B 1 426 ? 13.305 -0.872 -1.745 1 97.19 426 LEU B O 1
ATOM 6875 N N . LEU B 1 427 ? 12.211 -2.434 -0.668 1 97.44 427 LEU B N 1
ATOM 6876 C CA . LEU B 1 427 ? 13.344 -3.354 -0.689 1 97.44 427 LEU B CA 1
ATOM 6877 C C . LEU B 1 427 ? 13.656 -3.797 -2.113 1 97.44 427 LEU B C 1
ATOM 6879 O O . LEU B 1 427 ? 14.828 -3.842 -2.514 1 97.44 427 LEU B O 1
ATOM 6883 N N . ILE B 1 428 ? 12.602 -4.117 -2.865 1 97 428 ILE B N 1
ATOM 6884 C CA . ILE B 1 428 ? 12.805 -4.504 -4.258 1 97 428 ILE B CA 1
ATOM 6885 C C . ILE B 1 428 ? 13.539 -3.385 -5 1 97 428 ILE B C 1
ATOM 6887 O O . ILE B 1 428 ? 14.5 -3.641 -5.727 1 97 428 ILE B O 1
ATOM 6891 N N . SER B 1 429 ? 13.078 -2.191 -4.828 1 95.25 429 SER B N 1
ATOM 6892 C CA . SER B 1 429 ? 13.648 -1.039 -5.52 1 95.25 429 SER B CA 1
ATOM 6893 C C . SER B 1 429 ? 15.125 -0.857 -5.164 1 95.25 429 SER B C 1
ATOM 6895 O O . SER B 1 429 ? 15.93 -0.48 -6.016 1 95.25 429 SER B O 1
ATOM 6897 N N . LYS B 1 430 ? 15.477 -1.08 -3.934 1 94.25 430 LYS B N 1
ATOM 6898 C CA . LYS B 1 430 ? 16.859 -0.932 -3.492 1 94.25 430 LYS B CA 1
ATOM 6899 C C . LYS B 1 430 ? 17.734 -2.072 -4.012 1 94.25 430 LYS B C 1
ATOM 6901 O O . LYS B 1 430 ? 18.922 -1.886 -4.27 1 94.25 430 LYS B O 1
ATOM 6906 N N . ILE B 1 431 ? 17.141 -3.205 -4.117 1 94.88 431 ILE B N 1
ATOM 6907 C CA . ILE B 1 431 ? 17.875 -4.391 -4.551 1 94.88 431 ILE B CA 1
ATOM 6908 C C . ILE B 1 431 ? 18.047 -4.367 -6.066 1 94.88 431 ILE B C 1
ATOM 6910 O O . ILE B 1 431 ? 19.078 -4.777 -6.586 1 94.88 431 ILE B O 1
ATOM 6914 N N . LEU B 1 432 ? 16.906 -3.936 -6.785 1 92.19 432 LEU B N 1
ATOM 6915 C CA . LEU B 1 432 ? 16.938 -3.793 -8.234 1 92.19 432 LEU B CA 1
ATOM 6916 C C . LEU B 1 432 ? 17.016 -2.322 -8.641 1 92.19 432 LEU B C 1
ATOM 6918 O O . LEU B 1 432 ? 16.016 -1.722 -9.016 1 92.19 432 LEU B O 1
ATOM 6922 N N . PRO B 1 433 ? 18.109 -1.688 -8.609 1 76.5 433 PRO B N 1
ATOM 6923 C CA . PRO B 1 433 ? 18.156 -0.242 -8.844 1 76.5 433 PRO B CA 1
ATOM 6924 C C . PRO B 1 433 ? 17.797 0.14 -10.273 1 76.5 433 PRO B C 1
ATOM 6926 O O . PRO B 1 433 ? 18.031 -0.646 -11.203 1 76.5 433 PRO B O 1
#

Radius of gyration: 43.44 Å; Cα contacts (8 Å, |Δi|>4): 1369; chains: 2; bounding box: 122×130×110 Å

Organism: Pichia kudriavzevii (NCBI:txid4909)

InterPro domains:
  IPR001537 tRNA/rRNA methyltransferase, SpoU type [PF00588] (277-428)
  IPR004441 RNA methyltransferase TrmH [TIGR00186] (155-432)
  IPR013123 RNA 2-O ribose methyltransferase, substrate binding [PF08032] (156-230)
  IPR013123 RNA 2-O ribose methyltransferase, substrate binding [SM00967] (156-233)
  IPR029026 tRNA (guanine-N1-)-methyltransferase, N-terminal [G3DSA:3.40.1280.10] (270-432)
  IPR029028 Alpha/beta knot methyltransferases [SSF75217] (265-429)
  IPR029064 Ribosomal protein eL30-like superfamily [G3DSA:3.30.1330.30] (145-229)
  IPR029064 Ribosomal protein eL30-like superfamily [SSF55315] (147-229)
  IPR047182 rRNA methyltransferase 1, mitochondrial [PTHR46103] (77-432)
  IPR047261 rRNA methyltransferase 1, methyltransferase domain [cd18105] (275-431)

Nearest PDB structures (foldseek):
  3nk7-assembly1_A  TM=8.231E-01  e=5.727E-16  Streptomyces actuosus
  3nk6-assembly1_A  TM=8.133E-01  e=1.524E-13  Streptomyces actuosus
  3nk6-assembly1_B  TM=7.938E-01  e=7.930E-14  Streptomyces actuosus
  3gyq-assembly1_B  TM=7.358E-01  e=8.416E-14  Streptomyces cyaneus
  2i6d-assembly1_A  TM=7.500E-01  e=1.006E-13  Porphyromonas gingivalis W83